Protein AF-0000000065853887 (afdb_homodimer)

Structure (mmCIF, N/CA/C/O backbone):
data_AF-0000000065853887-model_v1
#
loop_
_entity.id
_entity.type
_entity.pdbx_description
1 polymer '5-aminovalerate aminotransferase DavT'
#
loop_
_atom_site.group_PDB
_atom_site.id
_atom_site.type_symbol
_atom_site.label_atom_id
_atom_site.label_alt_id
_atom_site.label_comp_id
_atom_site.label_asym_id
_atom_site.label_entity_id
_atom_site.label_seq_id
_atom_site.pdbx_PDB_ins_code
_atom_site.Cartn_x
_atom_site.Cartn_y
_atom_site.Cartn_z
_atom_site.occupancy
_atom_site.B_iso_or_equiv
_atom_site.auth_seq_id
_atom_site.auth_comp_id
_atom_site.auth_asym_id
_atom_site.auth_atom_id
_atom_site.pdbx_PDB_model_num
ATOM 1 N N . MET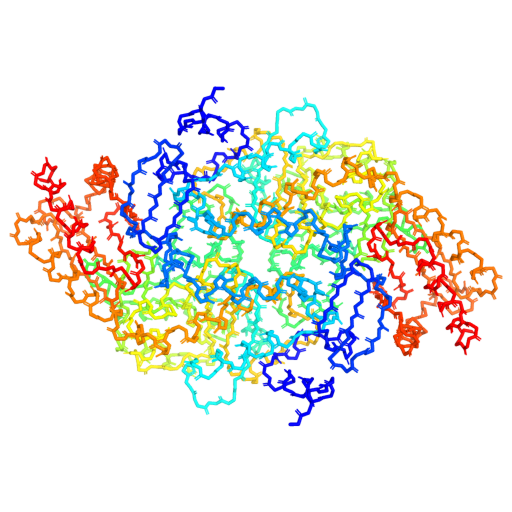 A 1 1 ? -24.625 13.953 -22.516 1 49.31 1 MET A N 1
ATOM 2 C CA . MET A 1 1 ? -24.922 14.984 -21.516 1 49.31 1 MET A CA 1
ATOM 3 C C . MET A 1 1 ? -23.656 15.352 -20.734 1 49.31 1 MET A C 1
ATOM 5 O O . MET A 1 1 ? -22.781 14.516 -20.547 1 49.31 1 MET A O 1
ATOM 9 N N . SER A 1 2 ? -23.297 16.656 -20.531 1 75.38 2 SER A N 1
ATOM 10 C CA . SER A 1 2 ? -22.047 17.141 -19.953 1 75.38 2 SER A CA 1
ATOM 11 C C . SER A 1 2 ? -21.844 16.609 -18.547 1 75.38 2 SER A C 1
ATOM 13 O O . SER A 1 2 ? -22.812 16.5 -17.766 1 75.38 2 SER A O 1
ATOM 15 N N . LYS A 1 3 ? -20.734 16.141 -18.219 1 90.19 3 LYS A N 1
ATOM 16 C CA . LYS A 1 3 ? -20.422 15.625 -16.891 1 90.19 3 LYS A CA 1
ATOM 17 C C . LYS A 1 3 ? -20.453 16.75 -15.852 1 90.19 3 LYS A C 1
ATOM 19 O O . LYS A 1 3 ? -19.938 17.844 -16.094 1 90.19 3 LYS A O 1
ATOM 24 N N . THR A 1 4 ? -21.219 16.609 -14.812 1 97.5 4 THR A N 1
ATOM 25 C CA . THR A 1 4 ? -21.281 17.547 -13.703 1 97.5 4 THR A CA 1
ATOM 26 C C . THR A 1 4 ? -20.781 16.906 -12.414 1 97.5 4 THR A C 1
ATOM 28 O O . THR A 1 4 ? -20.688 15.68 -12.328 1 97.5 4 THR A O 1
ATOM 31 N N . ASN A 1 5 ? -20.391 17.781 -11.453 1 98.38 5 ASN A N 1
ATOM 32 C CA . ASN A 1 5 ? -20.047 17.266 -10.133 1 98.38 5 ASN A CA 1
ATOM 33 C C . ASN A 1 5 ? -21.172 16.391 -9.57 1 98.38 5 ASN A C 1
ATOM 35 O O . ASN A 1 5 ? -20.922 15.281 -9.109 1 98.38 5 ASN A O 1
ATOM 39 N N . GLU A 1 6 ? -22.391 16.906 -9.68 1 98 6 GLU A N 1
ATOM 40 C CA . GLU A 1 6 ? -23.547 16.219 -9.109 1 98 6 GLU A CA 1
ATOM 41 C C . GLU A 1 6 ? -23.719 14.836 -9.742 1 98 6 GLU A C 1
ATOM 43 O O . GLU A 1 6 ? -23.906 13.844 -9.031 1 98 6 GLU A O 1
ATOM 48 N N . SER A 1 7 ? -23.734 14.75 -11.07 1 98.25 7 SER A N 1
ATOM 49 C CA . SER A 1 7 ? -23.938 13.484 -11.766 1 98.25 7 SER A CA 1
ATOM 50 C C . SER A 1 7 ? -22.844 12.484 -11.43 1 98.25 7 SER A C 1
ATOM 52 O O . SER A 1 7 ? -23.109 11.297 -11.242 1 98.25 7 SER A O 1
ATOM 54 N N . LEU A 1 8 ? -21.594 12.914 -11.344 1 98.69 8 LEU A N 1
ATOM 55 C CA . LEU A 1 8 ? -20.484 12.023 -11.047 1 98.69 8 LEU A CA 1
ATOM 56 C C . LEU A 1 8 ? -20.516 11.578 -9.594 1 98.69 8 LEU A C 1
ATOM 58 O O . LEU A 1 8 ? -20.156 10.438 -9.281 1 98.69 8 LEU A O 1
ATOM 62 N N . LEU A 1 9 ? -20.906 12.438 -8.719 1 98.56 9 LEU A N 1
ATOM 63 C CA . LEU A 1 9 ? -21 12.078 -7.309 1 98.56 9 LEU A CA 1
ATOM 64 C C . LEU A 1 9 ? -22.125 11.086 -7.074 1 98.56 9 LEU A C 1
ATOM 66 O O . LEU A 1 9 ? -22.047 10.234 -6.184 1 98.56 9 LEU A O 1
ATOM 70 N N . LYS A 1 10 ? -23.203 11.188 -7.848 1 98.38 10 LYS A N 1
ATOM 71 C CA . LYS A 1 10 ? -24.25 10.172 -7.801 1 98.38 10 LYS A CA 1
ATOM 72 C C . LYS A 1 10 ? -23.719 8.812 -8.227 1 98.38 10 LYS A C 1
ATOM 74 O O . LYS A 1 10 ? -24.016 7.793 -7.609 1 98.38 10 LYS A O 1
ATOM 79 N N . ARG A 1 11 ? -22.969 8.812 -9.328 1 98.56 11 ARG A N 1
ATOM 80 C CA . ARG A 1 11 ? -22.297 7.582 -9.75 1 98.56 11 ARG A CA 1
ATOM 81 C C . ARG A 1 11 ? -21.375 7.062 -8.656 1 98.56 11 ARG A C 1
ATOM 83 O O . ARG A 1 11 ? -21.328 5.859 -8.391 1 98.56 11 ARG A O 1
ATOM 90 N N . ARG A 1 12 ? -20.656 7.945 -8.031 1 98.69 12 ARG A N 1
ATOM 91 C CA . ARG A 1 12 ? -19.75 7.578 -6.953 1 98.69 12 ARG A CA 1
ATOM 92 C C . ARG A 1 12 ? -20.5 6.895 -5.816 1 98.69 12 ARG A C 1
ATOM 94 O O . ARG A 1 12 ? -20.047 5.867 -5.297 1 98.69 12 ARG A O 1
ATOM 101 N N . GLN A 1 13 ? -21.594 7.473 -5.391 1 98.25 13 GLN A N 1
ATOM 102 C CA . GLN A 1 13 ? -22.391 6.93 -4.297 1 98.25 13 GLN A CA 1
ATOM 103 C C . GLN A 1 13 ? -22.844 5.5 -4.594 1 98.25 13 GLN A C 1
ATOM 105 O O . GLN A 1 13 ? -22.906 4.668 -3.686 1 98.25 13 GLN A O 1
ATOM 110 N N . ALA A 1 14 ? -23.078 5.211 -5.832 1 98.31 14 ALA A N 1
ATOM 111 C CA . ALA A 1 14 ? -23.562 3.896 -6.246 1 98.31 14 ALA A CA 1
ATOM 112 C C . ALA A 1 14 ? -22.406 2.906 -6.375 1 98.31 14 ALA A C 1
ATOM 114 O O . ALA A 1 14 ? -22.578 1.707 -6.145 1 98.31 14 ALA A O 1
ATOM 115 N N . ALA A 1 15 ? -21.203 3.369 -6.672 1 98.75 15 ALA A N 1
ATOM 116 C CA . ALA A 1 15 ? -20.141 2.484 -7.109 1 98.75 15 ALA A CA 1
ATOM 117 C C . ALA A 1 15 ? -19.094 2.293 -6.004 1 98.75 15 ALA A C 1
ATOM 119 O O . ALA A 1 15 ? -18.375 1.29 -5.988 1 98.75 15 ALA A O 1
ATOM 120 N N . VAL A 1 16 ? -18.969 3.238 -5.098 1 98.88 16 VAL A N 1
ATOM 121 C CA . VAL A 1 16 ? -17.891 3.283 -4.109 1 98.88 16 VAL A CA 1
ATOM 122 C C . VAL A 1 16 ? -18.484 3.178 -2.705 1 98.88 16 VAL A C 1
ATOM 124 O O . VAL A 1 16 ? -19.5 3.811 -2.398 1 98.88 16 VAL A O 1
ATOM 127 N N . PRO A 1 17 ? -17.875 2.365 -1.814 1 98.81 17 PRO A N 1
ATOM 128 C CA . PRO A 1 17 ? -18.422 2.225 -0.458 1 98.81 17 PRO A CA 1
ATOM 129 C C . PRO A 1 17 ? -18.5 3.557 0.284 1 98.81 17 PRO A C 1
ATOM 131 O O . PRO A 1 17 ? -17.609 4.395 0.163 1 98.81 17 PRO A O 1
ATOM 134 N N . ARG A 1 18 ? -19.469 3.705 1.114 1 97.88 18 ARG A N 1
ATOM 135 C CA . ARG A 1 18 ? -19.703 4.934 1.865 1 97.88 18 ARG A CA 1
ATOM 136 C C . ARG A 1 18 ? -18.547 5.223 2.818 1 97.88 18 ARG A C 1
ATOM 138 O O . ARG A 1 18 ? -18.312 6.375 3.184 1 97.88 18 ARG A O 1
ATOM 145 N N . GLY A 1 19 ? -17.812 4.137 3.221 1 98.25 19 GLY A N 1
ATOM 146 C CA . GLY A 1 19 ? -16.688 4.301 4.125 1 98.25 19 GLY A CA 1
ATOM 147 C C . GLY A 1 19 ? -15.594 5.191 3.564 1 98.25 19 GLY A C 1
ATOM 148 O O . GLY A 1 19 ? -14.766 5.723 4.316 1 98.25 19 GLY A O 1
ATOM 149 N N . VAL A 1 20 ? -15.523 5.203 2.211 1 98.38 20 VAL A N 1
ATOM 150 C CA . VAL A 1 20 ? -14.633 6.16 1.558 1 98.38 20 VAL A CA 1
ATOM 151 C C . VAL A 1 20 ? -15.258 7.555 1.597 1 98.38 20 VAL A C 1
ATOM 153 O O . VAL A 1 20 ? -15.969 7.949 0.671 1 98.38 20 VAL A O 1
ATOM 156 N N . GLY A 1 21 ? -14.977 8.312 2.584 1 96.81 21 GLY A N 1
ATOM 157 C CA . GLY A 1 21 ? -15.555 9.641 2.73 1 96.81 21 GLY A CA 1
ATOM 158 C C . GLY A 1 21 ? -15.219 10.57 1.578 1 96.81 21 GLY A C 1
ATOM 159 O O . GLY A 1 21 ? -14.352 10.266 0.76 1 96.81 21 GLY A O 1
ATOM 160 N N . GLN A 1 22 ? -15.961 11.648 1.497 1 97.81 22 GLN A N 1
ATOM 161 C CA . GLN A 1 22 ? -15.711 12.711 0.527 1 97.81 22 GLN A CA 1
ATOM 162 C C . GLN A 1 22 ? -15.734 14.086 1.195 1 97.81 22 GLN A C 1
ATOM 164 O O . GLN A 1 22 ? -16.812 14.625 1.482 1 97.81 22 GLN A O 1
ATOM 169 N N . ILE A 1 23 ? -14.609 14.648 1.345 1 97.69 23 ILE A N 1
ATOM 170 C CA . ILE A 1 23 ? -14.5 15.883 2.109 1 97.69 23 ILE A CA 1
ATOM 171 C C . ILE A 1 23 ? -15.133 17.031 1.326 1 97.69 23 ILE A C 1
ATOM 173 O O . ILE A 1 23 ? -15.914 17.812 1.879 1 97.69 23 ILE A O 1
ATOM 177 N N . HIS A 1 24 ? -14.758 17.172 0.069 1 98.69 24 HIS A N 1
ATOM 178 C CA . HIS A 1 24 ? -15.367 18.172 -0.809 1 98.69 24 HIS A CA 1
ATOM 179 C C . HIS A 1 24 ? -16.156 17.5 -1.931 1 98.69 24 HIS A C 1
ATOM 181 O O . HIS A 1 24 ? -15.625 16.641 -2.643 1 98.69 24 HIS A O 1
ATOM 187 N N . PRO A 1 25 ? -17.438 17.812 -2.102 1 98.38 25 PRO A N 1
ATOM 188 C CA . PRO A 1 25 ? -18.219 17.25 -3.205 1 98.38 25 PRO A CA 1
ATOM 189 C C . PRO A 1 25 ? -17.844 17.844 -4.562 1 98.38 25 PRO A C 1
ATOM 191 O O . PRO A 1 25 ? -18.672 18.453 -5.238 1 98.38 25 PRO A O 1
ATOM 194 N N . VAL A 1 26 ? -16.594 17.703 -4.902 1 98.75 26 VAL A N 1
ATOM 195 C CA . VAL A 1 26 ? -15.961 18.219 -6.113 1 98.75 26 VAL A CA 1
ATOM 196 C C . VAL A 1 26 ? -15.25 17.094 -6.855 1 98.75 26 VAL A C 1
ATOM 198 O O . VAL A 1 26 ? -14.57 16.266 -6.238 1 98.75 26 VAL A O 1
ATOM 201 N N . VAL A 1 27 ? -15.531 16.969 -8.086 1 98.81 27 VAL A N 1
ATOM 202 C CA . VAL A 1 27 ? -14.82 16.016 -8.945 1 98.81 27 VAL A CA 1
ATOM 203 C C . VAL A 1 27 ? -13.805 16.766 -9.812 1 98.81 27 VAL A C 1
ATOM 205 O O . VAL A 1 27 ? -14.188 17.531 -10.695 1 98.81 27 VAL A O 1
ATOM 208 N N . ALA A 1 28 ? -12.539 16.547 -9.555 1 98.81 28 ALA A N 1
ATOM 209 C CA . ALA A 1 28 ? -11.453 17.25 -10.242 1 98.81 28 ALA A CA 1
ATOM 210 C C . ALA A 1 28 ? -11.297 16.75 -11.672 1 98.81 28 ALA A C 1
ATOM 212 O O . ALA A 1 28 ? -11.406 15.555 -11.938 1 98.81 28 ALA A O 1
ATOM 213 N N . GLU A 1 29 ? -11.023 17.688 -12.555 1 98.38 29 GLU A N 1
ATOM 214 C CA . GLU A 1 29 ? -10.773 17.375 -13.961 1 98.38 29 GLU A CA 1
ATOM 215 C C . GLU A 1 29 ? -9.289 17.531 -14.305 1 98.38 29 GLU A C 1
ATOM 217 O O . GLU A 1 29 ? -8.742 16.75 -15.078 1 98.38 29 GLU A O 1
ATOM 222 N N . ARG A 1 30 ? -8.727 18.547 -13.844 1 98.25 30 ARG A N 1
ATOM 223 C CA . ARG A 1 30 ? -7.312 18.812 -14.094 1 98.25 30 ARG A CA 1
ATOM 224 C C . ARG A 1 30 ? -6.719 19.672 -12.984 1 98.25 30 ARG A C 1
ATOM 226 O O . ARG A 1 30 ? -7.453 20.281 -12.203 1 98.25 30 ARG A O 1
ATOM 233 N N . ALA A 1 31 ? -5.418 19.672 -12.844 1 98.69 31 ALA A N 1
ATOM 234 C CA . ALA A 1 31 ? -4.727 20.453 -11.82 1 98.69 31 ALA A CA 1
ATOM 235 C C . ALA A 1 31 ? -3.35 20.891 -12.312 1 98.69 31 ALA A C 1
ATOM 237 O O . ALA A 1 31 ? -2.754 20.25 -13.172 1 98.69 31 ALA A O 1
ATOM 238 N N . GLU A 1 32 ? -2.871 21.969 -11.82 1 98.31 32 GLU A N 1
ATOM 239 C CA . GLU A 1 32 ? -1.564 22.547 -12.125 1 98.31 32 GLU A CA 1
ATOM 240 C C . GLU A 1 32 ? -1.022 23.344 -10.945 1 98.31 32 GLU A C 1
ATOM 242 O O . GLU A 1 32 ? -1.662 24.297 -10.484 1 98.31 32 GLU A O 1
ATOM 247 N N . ASN A 1 33 ? 0.149 22.906 -10.5 1 98.31 33 ASN A N 1
ATOM 248 C CA . ASN A 1 33 ? 0.792 23.531 -9.352 1 98.31 33 ASN A CA 1
ATOM 249 C C . ASN A 1 33 ? -0.167 23.656 -8.172 1 98.31 33 ASN A C 1
ATOM 251 O O . ASN A 1 33 ? -0.582 22.641 -7.594 1 98.31 33 ASN A O 1
ATOM 255 N N . SER A 1 34 ? -0.661 24.797 -7.809 1 98.75 34 SER A N 1
ATOM 256 C CA . SER A 1 34 ? -1.516 24.969 -6.641 1 98.75 34 SER A CA 1
ATOM 257 C C . SER A 1 34 ? -2.955 25.266 -7.043 1 98.75 34 SER A C 1
ATOM 259 O O . SER A 1 34 ? -3.723 25.828 -6.258 1 98.75 34 SER A O 1
ATOM 261 N N . THR A 1 35 ? -3.361 24.859 -8.273 1 98.88 35 THR A N 1
ATOM 262 C CA . THR A 1 35 ? -4.703 25.109 -8.797 1 98.88 35 THR A CA 1
ATOM 263 C C . THR A 1 35 ? -5.355 23.797 -9.242 1 98.88 35 THR A C 1
ATOM 265 O O . THR A 1 35 ? -4.699 22.953 -9.852 1 98.88 35 THR A O 1
ATOM 268 N N . VAL A 1 36 ? -6.645 23.625 -8.938 1 98.81 36 VAL A N 1
ATOM 269 C CA . VAL A 1 36 ? -7.449 22.484 -9.398 1 98.81 36 VAL A CA 1
ATOM 270 C C . VAL A 1 36 ? -8.695 23 -10.117 1 98.81 36 VAL A C 1
ATOM 272 O O . VAL A 1 36 ? -9.312 23.984 -9.688 1 98.81 36 VAL A O 1
ATOM 275 N N . TRP A 1 37 ? -9.039 22.422 -11.219 1 98.81 37 TRP A N 1
ATOM 276 C CA . TRP A 1 37 ? -10.297 22.672 -11.906 1 98.81 37 TRP A CA 1
ATOM 277 C C . TRP A 1 37 ? -11.211 21.453 -11.828 1 98.81 37 TRP A C 1
ATOM 279 O O . TRP A 1 37 ? -10.766 20.312 -12.039 1 98.81 37 TRP A O 1
ATOM 289 N N . ASP A 1 38 ? -12.477 21.672 -11.492 1 98.56 38 ASP A N 1
ATOM 290 C CA . ASP A 1 38 ? -13.422 20.562 -11.453 1 98.56 38 ASP A CA 1
ATOM 291 C C . ASP A 1 38 ? -14.023 20.297 -12.828 1 98.56 38 ASP A C 1
ATOM 293 O O . ASP A 1 38 ? -13.656 20.953 -13.805 1 98.56 38 ASP A O 1
ATOM 297 N N . VAL A 1 39 ? -14.891 19.359 -12.953 1 98.38 39 VAL A N 1
ATOM 298 C CA . VAL A 1 39 ? -15.445 18.875 -14.211 1 98.38 39 VAL A CA 1
ATOM 299 C C . VAL A 1 39 ? -16.375 19.938 -14.812 1 98.38 39 VAL A C 1
ATOM 301 O O . VAL A 1 39 ? -16.734 19.875 -15.984 1 98.38 39 VAL A O 1
ATOM 304 N N . GLU A 1 40 ? -16.734 20.922 -14.055 1 98.31 40 GLU A N 1
ATOM 305 C CA . GLU A 1 40 ? -17.594 22 -14.531 1 98.31 40 GLU A CA 1
ATOM 306 C C . GLU A 1 40 ? -16.781 23.234 -14.883 1 98.31 40 GLU A C 1
ATOM 308 O O . GLU A 1 40 ? -17.344 24.281 -15.258 1 98.31 40 GLU A O 1
ATOM 313 N N . GLY A 1 41 ? -15.477 23.203 -14.688 1 97.94 41 GLY A N 1
ATOM 314 C CA . GLY A 1 41 ? -14.586 24.281 -15.094 1 97.94 41 GLY A CA 1
ATOM 315 C C . GLY A 1 41 ? -14.312 25.281 -13.992 1 97.94 41 GLY A C 1
ATOM 316 O O . GLY A 1 41 ? -13.586 26.25 -14.195 1 97.94 41 GLY A O 1
ATOM 317 N N . ARG A 1 42 ? -14.828 25.031 -12.859 1 98.25 42 ARG A N 1
ATOM 318 C CA . ARG A 1 42 ? -14.578 25.938 -11.734 1 98.25 42 ARG A CA 1
ATOM 319 C C . ARG A 1 42 ? -13.156 25.75 -11.203 1 98.25 42 ARG A C 1
ATOM 321 O O . ARG A 1 42 ? -12.672 24.625 -11.086 1 98.25 42 ARG A O 1
ATOM 328 N N . GLU A 1 43 ? -12.57 26.906 -10.859 1 98.56 43 GLU A N 1
ATOM 329 C CA . GLU A 1 43 ? -11.188 26.922 -10.375 1 98.56 43 GLU A CA 1
ATOM 330 C C . GLU A 1 43 ? -11.133 27 -8.852 1 98.56 43 GLU A C 1
ATOM 332 O O . GLU A 1 43 ? -11.914 27.719 -8.234 1 98.56 43 GLU A O 1
ATOM 337 N N . TYR A 1 44 ? -10.219 26.219 -8.266 1 98.88 44 TYR A N 1
ATOM 338 C CA . TYR A 1 44 ? -9.969 26.234 -6.832 1 98.88 44 TYR A CA 1
ATOM 339 C C . TYR A 1 44 ? -8.484 26.438 -6.539 1 98.88 44 TYR A C 1
ATOM 341 O O . TYR A 1 44 ? -7.629 25.875 -7.215 1 98.88 44 TYR A O 1
ATOM 349 N N . ILE A 1 45 ? -8.172 27.344 -5.59 1 98.94 45 ILE A N 1
ATOM 350 C CA . ILE A 1 45 ? -6.844 27.375 -4.996 1 98.94 45 ILE A CA 1
ATOM 351 C C . ILE A 1 45 ? -6.688 26.203 -4.031 1 98.94 45 ILE A C 1
ATOM 353 O O . ILE A 1 45 ? -7.496 26.031 -3.117 1 98.94 45 ILE A O 1
ATOM 357 N N . ASP A 1 46 ? -5.688 25.422 -4.199 1 98.81 46 ASP A N 1
ATOM 358 C CA . ASP A 1 46 ? -5.516 24.172 -3.453 1 98.81 46 ASP A CA 1
ATOM 359 C C . ASP A 1 46 ? -4.629 24.391 -2.229 1 98.81 46 ASP A C 1
ATOM 361 O O . ASP A 1 46 ? -3.402 24.312 -2.324 1 98.81 46 ASP A O 1
ATOM 365 N N . PHE A 1 47 ? -5.238 24.5 -1.013 1 98.88 47 PHE A N 1
ATOM 366 C CA . PHE A 1 47 ? -4.504 24.594 0.244 1 98.88 47 PHE A CA 1
ATOM 367 C C . PHE A 1 47 ? -4.477 23.234 0.947 1 98.88 47 PHE A C 1
ATOM 369 O O . PHE A 1 47 ? -4.117 23.156 2.123 1 98.88 47 PHE A O 1
ATOM 376 N N . ALA A 1 48 ? -4.859 22.172 0.217 1 98.38 48 ALA A N 1
ATOM 377 C CA . ALA A 1 48 ? -4.902 20.828 0.792 1 98.38 48 ALA A CA 1
ATOM 378 C C . ALA A 1 48 ? -3.736 19.984 0.296 1 98.38 48 ALA A C 1
ATOM 380 O O . ALA A 1 48 ? -3.24 19.125 1.021 1 98.38 48 ALA A O 1
ATOM 381 N N . GLY A 1 49 ? -3.367 20.203 -1.051 1 97.69 49 GLY A N 1
ATOM 382 C CA . GLY A 1 49 ? -2.262 19.453 -1.637 1 97.69 49 GLY A CA 1
ATOM 383 C C . GLY A 1 49 ? -2.475 17.953 -1.616 1 97.69 49 GLY A C 1
ATOM 384 O O . GLY A 1 49 ? -1.532 17.203 -1.384 1 97.69 49 GLY A O 1
ATOM 385 N N . GLY A 1 50 ? -3.715 17.5 -1.74 1 97.62 50 GLY A N 1
ATOM 386 C CA . GLY A 1 50 ? -3.986 16.078 -1.644 1 97.62 50 GLY A CA 1
ATOM 387 C C . GLY A 1 50 ? -3.592 15.484 -0.304 1 97.62 50 GLY A C 1
ATOM 388 O O . GLY A 1 50 ? -3.037 14.391 -0.244 1 97.62 50 GLY A O 1
ATOM 389 N N . ILE A 1 51 ? -3.754 16.156 0.75 1 96.88 51 ILE A N 1
ATOM 390 C CA . ILE A 1 51 ? -3.359 15.844 2.117 1 96.88 51 ILE A CA 1
ATOM 391 C C . ILE A 1 51 ? -1.837 15.773 2.215 1 96.88 51 ILE A C 1
ATOM 393 O O . ILE A 1 51 ? -1.278 14.766 2.65 1 96.88 51 ILE A O 1
ATOM 397 N N . ALA A 1 52 ? -1.229 16.766 1.83 1 97.44 52 ALA A N 1
ATOM 398 C CA . ALA A 1 52 ? 0.182 17.047 2.084 1 97.44 52 ALA A CA 1
ATOM 399 C C . ALA A 1 52 ? 1.079 16.219 1.169 1 97.44 52 ALA A C 1
ATOM 401 O O . ALA A 1 52 ? 2.174 15.805 1.564 1 97.44 52 ALA A O 1
ATOM 402 N N . VAL A 1 53 ? 0.663 15.969 -0.079 1 98.31 53 VAL A N 1
ATOM 403 C CA . VAL A 1 53 ? 1.415 15.086 -0.966 1 98.31 53 VAL A CA 1
ATOM 404 C C . VAL A 1 53 ? 2.184 15.922 -1.99 1 98.31 53 VAL A C 1
ATOM 406 O O . VAL A 1 53 ? 3.154 15.445 -2.584 1 98.31 53 VAL A O 1
ATOM 409 N N . LEU A 1 54 ? 1.851 17.219 -2.191 1 98.44 54 LEU A N 1
ATOM 410 C CA . LEU A 1 54 ? 2.232 17.906 -3.416 1 98.44 54 LEU A CA 1
ATOM 411 C C . LEU A 1 54 ? 3.082 19.141 -3.105 1 98.44 54 LEU A C 1
ATOM 413 O O . LEU A 1 54 ? 2.807 20.234 -3.602 1 98.44 54 LEU A O 1
ATOM 417 N N . ASN A 1 55 ? 4.129 18.859 -2.361 1 98.62 55 ASN A N 1
ATOM 418 C CA . ASN A 1 55 ? 5.016 19.984 -2.066 1 98.62 55 ASN A CA 1
ATOM 419 C C . ASN A 1 55 ? 5.602 20.578 -3.34 1 98.62 55 ASN A C 1
ATOM 421 O O . ASN A 1 55 ? 5.891 21.781 -3.391 1 98.62 55 ASN A O 1
ATOM 425 N N . THR A 1 56 ? 5.734 19.828 -4.43 1 98.62 56 THR A N 1
ATOM 426 C CA . THR A 1 56 ? 6.262 20.344 -5.691 1 98.62 56 THR A CA 1
ATOM 427 C C . THR A 1 56 ? 5.129 20.797 -6.609 1 98.62 56 THR A C 1
ATOM 429 O O . THR A 1 56 ? 5.359 21.109 -7.773 1 98.62 56 THR A O 1
ATOM 432 N N . GLY A 1 57 ? 3.904 20.781 -6.113 1 98.5 57 GLY A N 1
ATOM 433 C CA . GLY A 1 57 ? 2.762 21.188 -6.918 1 98.5 57 GLY A CA 1
ATOM 434 C C . GLY A 1 57 ? 2.232 20.062 -7.801 1 98.5 57 GLY A C 1
ATOM 435 O O . GLY A 1 57 ? 2.908 19.062 -8.008 1 98.5 57 GLY A O 1
ATOM 436 N N . HIS A 1 58 ? 1.021 20.312 -8.266 1 98.56 58 HIS A N 1
ATOM 437 C CA . HIS A 1 58 ? 0.432 19.391 -9.234 1 98.56 58 HIS A CA 1
ATOM 438 C C . HIS A 1 58 ? 1.231 19.359 -10.531 1 98.56 58 HIS A C 1
ATOM 440 O O . HIS A 1 58 ? 1.44 20.406 -11.156 1 98.56 58 HIS A O 1
ATOM 446 N N . LEU A 1 59 ? 1.666 18.188 -10.883 1 98.12 59 LEU A N 1
ATOM 447 C CA . LEU A 1 59 ? 2.229 17.891 -12.195 1 98.12 59 LEU A CA 1
ATOM 448 C C . LEU A 1 59 ? 3.4 18.828 -12.5 1 98.12 59 LEU A C 1
ATOM 450 O O . LEU A 1 59 ? 3.441 19.453 -13.562 1 98.12 59 LEU A O 1
ATOM 454 N N . HIS A 1 60 ? 4.305 18.922 -11.562 1 98.62 60 HIS A N 1
ATOM 455 C CA . HIS A 1 60 ? 5.516 19.688 -11.852 1 98.62 60 HIS A CA 1
ATOM 456 C C . HIS A 1 60 ? 6.168 19.203 -13.148 1 98.62 60 HIS A C 1
ATOM 458 O O . HIS A 1 60 ? 6.383 18.016 -13.336 1 98.62 60 HIS A O 1
ATOM 464 N N . PRO A 1 61 ? 6.551 20.094 -14.062 1 98.5 61 PRO A N 1
ATOM 465 C CA . PRO A 1 61 ? 7.008 19.703 -15.398 1 98.5 61 PRO A CA 1
ATOM 466 C C . PRO A 1 61 ? 8.219 18.781 -15.359 1 98.5 61 PRO A C 1
ATOM 468 O O . PRO A 1 61 ? 8.312 17.828 -16.141 1 98.5 61 PRO A O 1
ATOM 471 N N . LYS A 1 62 ? 9.172 19.016 -14.492 1 98.62 62 LYS A N 1
ATOM 472 C CA . LYS A 1 62 ? 10.367 18.188 -14.398 1 98.62 62 LYS A CA 1
ATOM 473 C C . LYS A 1 62 ? 10.031 16.781 -13.914 1 98.62 62 LYS A C 1
ATOM 475 O O . LYS A 1 62 ? 10.656 15.805 -14.336 1 98.62 62 LYS A O 1
ATOM 480 N N . VAL A 1 63 ? 9.094 16.656 -12.984 1 98.69 63 VAL A N 1
ATOM 481 C CA . VAL A 1 63 ? 8.656 15.352 -12.492 1 98.69 63 VAL A CA 1
ATOM 482 C C . VAL A 1 63 ? 7.949 14.586 -13.602 1 98.69 63 VAL A C 1
ATOM 484 O O . VAL A 1 63 ? 8.227 13.406 -13.828 1 98.69 63 VAL A O 1
ATOM 487 N N . ILE A 1 64 ? 7.059 15.266 -14.344 1 98.56 64 ILE A N 1
ATOM 488 C CA . ILE A 1 64 ? 6.312 14.641 -15.43 1 98.56 64 ILE A CA 1
ATOM 489 C C . ILE A 1 64 ? 7.273 14.18 -16.531 1 98.56 64 ILE A C 1
ATOM 491 O O . ILE A 1 64 ? 7.117 13.094 -17.078 1 98.56 64 ILE A O 1
ATOM 495 N N . ALA A 1 65 ? 8.25 15.008 -16.812 1 98.69 65 ALA A N 1
ATOM 496 C CA . ALA A 1 65 ? 9.242 14.633 -17.812 1 98.69 65 ALA A CA 1
ATOM 497 C C . ALA A 1 65 ? 9.977 13.359 -17.422 1 98.69 65 ALA A C 1
ATOM 499 O O . ALA A 1 65 ? 10.219 12.492 -18.266 1 98.69 65 ALA A O 1
ATOM 500 N N . ALA A 1 66 ? 10.375 13.219 -16.156 1 98.75 66 ALA A N 1
ATOM 501 C CA . ALA A 1 66 ? 11.055 12.023 -15.664 1 98.75 66 ALA A CA 1
ATOM 502 C C . ALA A 1 66 ? 10.164 10.789 -15.773 1 98.75 66 ALA A C 1
ATOM 504 O O . ALA A 1 66 ? 10.641 9.711 -16.141 1 98.75 66 ALA A O 1
ATOM 505 N N . VAL A 1 67 ? 8.906 10.953 -15.414 1 98.62 67 VAL A N 1
ATOM 506 C CA . VAL A 1 67 ? 7.941 9.859 -15.5 1 98.62 67 VAL A CA 1
ATOM 507 C C . VAL A 1 67 ? 7.762 9.438 -16.953 1 98.62 67 VAL A C 1
ATOM 509 O O . VAL A 1 67 ? 7.75 8.242 -17.25 1 98.62 67 VAL A O 1
ATOM 512 N N . GLN A 1 68 ? 7.621 10.406 -17.859 1 98.31 68 GLN A N 1
ATOM 513 C CA . GLN A 1 68 ? 7.457 10.117 -19.281 1 98.31 68 GLN A CA 1
ATOM 514 C C . GLN A 1 68 ? 8.664 9.367 -19.828 1 98.31 68 GLN A C 1
ATOM 516 O O . GLN A 1 68 ? 8.516 8.43 -20.609 1 98.31 68 GLN A O 1
ATOM 521 N N . GLU A 1 69 ? 9.828 9.789 -19.438 1 98.44 69 GLU A N 1
ATOM 522 C CA . GLU A 1 69 ? 11.039 9.086 -19.844 1 98.44 69 GLU A CA 1
ATOM 523 C C . GLU A 1 69 ? 11.039 7.641 -19.359 1 98.44 69 GLU A C 1
ATOM 525 O O . GLU A 1 69 ? 11.352 6.723 -20.125 1 98.44 69 GLU A O 1
ATOM 530 N N . GLN A 1 70 ? 10.688 7.414 -18.141 1 98.56 70 GLN A N 1
ATOM 531 C CA . GLN A 1 70 ? 10.664 6.082 -17.547 1 98.56 70 GLN A CA 1
ATOM 532 C C . GLN A 1 70 ? 9.625 5.191 -18.219 1 98.56 70 GLN A C 1
ATOM 534 O O . GLN A 1 70 ? 9.828 3.982 -18.344 1 98.56 70 GLN A O 1
ATOM 539 N N . LEU A 1 71 ? 8.484 5.754 -18.672 1 97.94 71 LEU A N 1
ATOM 540 C CA . LEU A 1 71 ? 7.418 5.027 -19.359 1 97.94 71 LEU A CA 1
ATOM 541 C C . LEU A 1 71 ? 7.918 4.438 -20.672 1 97.94 71 LEU A C 1
ATOM 543 O O . LEU A 1 71 ? 7.301 3.523 -21.219 1 97.94 71 LEU A O 1
ATOM 547 N N . GLY A 1 72 ? 9.023 4.93 -21.141 1 97.06 72 GLY A N 1
ATOM 548 C CA . GLY A 1 72 ? 9.625 4.383 -22.344 1 97.06 72 GLY A CA 1
ATOM 549 C C . GLY A 1 72 ? 10.562 3.223 -22.078 1 97.06 72 GLY A C 1
ATOM 550 O O . GLY A 1 72 ? 11.055 2.588 -23 1 97.06 72 GLY A O 1
ATOM 551 N N . LYS A 1 73 ? 10.766 2.855 -20.812 1 97.88 73 LYS A N 1
ATOM 552 C CA . LYS A 1 73 ? 11.742 1.836 -20.438 1 97.88 73 LYS A CA 1
ATOM 553 C C . LYS A 1 73 ? 11.055 0.658 -19.75 1 97.88 73 LYS A C 1
ATOM 555 O O . LYS A 1 73 ? 11.023 -0.449 -20.297 1 97.88 73 LYS A O 1
ATOM 560 N N . LEU A 1 74 ? 10.484 0.904 -18.578 1 95.94 74 LEU A N 1
ATOM 561 C CA . LEU A 1 74 ? 9.875 -0.124 -17.734 1 95.94 74 LEU A CA 1
ATOM 562 C C . LEU A 1 74 ? 8.883 0.49 -16.75 1 95.94 74 LEU A C 1
ATOM 564 O O . LEU A 1 74 ? 9.125 1.567 -16.203 1 95.94 74 LEU A O 1
ATOM 568 N N . SER A 1 75 ? 7.793 -0.224 -16.562 1 97.38 75 SER A N 1
ATOM 569 C CA . SER A 1 75 ? 6.879 0.202 -15.508 1 97.38 75 SER A CA 1
ATOM 570 C C . SER A 1 75 ? 6.852 -0.802 -14.359 1 97.38 75 SER A C 1
ATOM 572 O O . SER A 1 75 ? 6.48 -0.458 -13.234 1 97.38 75 SER A O 1
ATOM 574 N N . HIS A 1 76 ? 7.223 -2.068 -14.617 1 98.56 76 HIS A N 1
ATOM 575 C CA . HIS A 1 76 ? 7.156 -3.076 -13.57 1 98.56 76 HIS A CA 1
ATOM 576 C C . HIS A 1 76 ? 7.977 -4.309 -13.93 1 98.56 76 HIS A C 1
ATOM 578 O O . HIS A 1 76 ? 7.82 -4.863 -15.023 1 98.56 76 HIS A O 1
ATOM 584 N N . THR A 1 77 ? 8.859 -4.758 -13.086 1 98.44 77 THR A N 1
ATOM 585 C CA . THR A 1 77 ? 9.516 -6.062 -13.164 1 98.44 77 THR A CA 1
ATOM 586 C C . THR A 1 77 ? 9.477 -6.762 -11.805 1 98.44 77 THR A C 1
ATOM 588 O O . THR A 1 77 ? 9.875 -7.922 -11.688 1 98.44 77 THR A O 1
ATOM 591 N N . CYS A 1 78 ? 8.867 -6.016 -10.781 1 98.31 78 CYS A N 1
ATOM 592 C CA . CYS A 1 78 ? 8.992 -6.418 -9.383 1 98.31 78 CYS A CA 1
ATOM 593 C C . CYS A 1 78 ? 10.453 -6.41 -8.945 1 98.31 78 CYS A C 1
ATOM 595 O O . CYS A 1 78 ? 11.195 -7.355 -9.219 1 98.31 78 CYS A O 1
ATOM 597 N N . PHE A 1 79 ? 10.875 -5.512 -8.211 1 98.69 79 PHE A N 1
ATOM 598 C CA . PHE A 1 79 ? 12.266 -5.223 -7.906 1 98.69 79 PHE A CA 1
ATOM 599 C C . PHE A 1 79 ? 12.984 -6.469 -7.402 1 98.69 79 PHE A C 1
ATOM 601 O O . PHE A 1 79 ? 14.156 -6.684 -7.711 1 98.69 79 PHE A O 1
ATOM 608 N N . GLN A 1 80 ? 12.289 -7.312 -6.656 1 97.88 80 GLN A N 1
ATOM 609 C CA . GLN A 1 80 ? 12.859 -8.516 -6.07 1 97.88 80 GLN A CA 1
ATOM 610 C C . GLN A 1 80 ? 13.148 -9.57 -7.137 1 97.88 80 GLN A C 1
ATOM 612 O O . GLN A 1 80 ? 13.977 -10.461 -6.93 1 97.88 80 GLN A O 1
ATOM 617 N N . VAL A 1 81 ? 12.445 -9.484 -8.312 1 98.5 81 VAL A N 1
ATOM 618 C CA . VAL A 1 81 ? 12.625 -10.453 -9.391 1 98.5 81 VAL A CA 1
ATOM 619 C C . VAL A 1 81 ? 13.766 -10 -10.305 1 98.5 81 VAL A C 1
ATOM 621 O O . VAL A 1 81 ? 14.789 -10.672 -10.414 1 98.5 81 VAL A O 1
ATOM 624 N N . LEU A 1 82 ? 13.586 -8.898 -10.938 1 98.81 82 LEU A N 1
ATOM 625 C CA . LEU A 1 82 ? 14.586 -8.172 -11.703 1 98.81 82 LEU A CA 1
ATOM 626 C C . LEU A 1 82 ? 14.734 -6.738 -11.195 1 98.81 82 LEU A C 1
ATOM 628 O O . LEU A 1 82 ? 13.789 -5.953 -11.266 1 98.81 82 LEU A O 1
ATOM 632 N N . ALA A 1 83 ? 15.914 -6.426 -10.711 1 98.69 83 ALA A N 1
ATOM 633 C CA . ALA A 1 83 ? 16.125 -5.098 -10.141 1 98.69 83 ALA A CA 1
ATOM 634 C C . ALA A 1 83 ? 16.109 -4.027 -11.234 1 98.69 83 ALA A C 1
ATOM 636 O O . ALA A 1 83 ? 16.078 -4.348 -12.422 1 98.69 83 ALA A O 1
ATOM 637 N N . TYR A 1 84 ? 16.016 -2.812 -10.883 1 98.81 84 TYR A N 1
ATOM 638 C CA . TYR A 1 84 ? 16.141 -1.667 -11.773 1 98.81 84 TYR A CA 1
ATOM 639 C C . TYR A 1 84 ? 16.828 -0.502 -11.062 1 98.81 84 TYR A C 1
ATOM 641 O O . TYR A 1 84 ? 16.641 -0.313 -9.859 1 98.81 84 TYR A O 1
ATOM 649 N N . GLU A 1 85 ? 17.547 0.254 -11.734 1 98.69 85 GLU A N 1
ATOM 650 C CA . GLU A 1 85 ? 18.484 1.232 -11.18 1 98.69 85 GLU A CA 1
ATOM 651 C C . GLU A 1 85 ? 17.75 2.34 -10.438 1 98.69 85 GLU A C 1
ATOM 653 O O . GLU A 1 85 ? 18.219 2.814 -9.398 1 98.69 85 GLU A O 1
ATOM 658 N N . PRO A 1 86 ? 16.578 2.836 -10.883 1 98.81 86 PRO A N 1
ATOM 659 C CA . PRO A 1 86 ? 15.906 3.936 -10.18 1 98.81 86 PRO A CA 1
ATOM 660 C C . PRO A 1 86 ? 15.617 3.605 -8.719 1 98.81 86 PRO A C 1
ATOM 662 O O . PRO A 1 86 ? 15.688 4.488 -7.855 1 98.81 86 PRO A O 1
ATOM 665 N N . TYR A 1 87 ? 15.336 2.34 -8.398 1 98.94 87 TYR A N 1
ATOM 666 C CA . TYR A 1 87 ? 15.148 1.935 -7.012 1 98.94 87 TYR A CA 1
ATOM 667 C C . TYR A 1 87 ? 16.422 2.115 -6.211 1 98.94 87 TYR A C 1
ATOM 669 O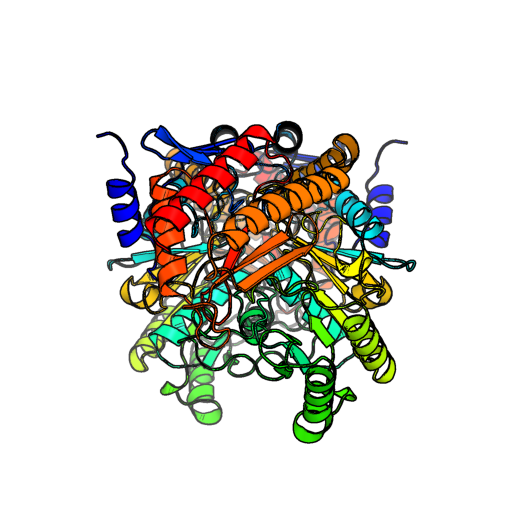 O . TYR A 1 87 ? 16.406 2.66 -5.105 1 98.94 87 TYR A O 1
ATOM 677 N N . ILE A 1 88 ? 17.469 1.678 -6.742 1 98.88 88 ILE A N 1
ATOM 678 C CA . ILE A 1 88 ? 18.781 1.712 -6.09 1 98.88 88 ILE A CA 1
ATOM 679 C C . ILE A 1 88 ? 19.203 3.16 -5.852 1 98.88 88 ILE A C 1
ATOM 681 O O . ILE A 1 88 ? 19.578 3.529 -4.738 1 98.88 88 ILE A O 1
ATOM 685 N N . GLU A 1 89 ? 19.047 3.949 -6.906 1 98.88 89 GLU A N 1
ATOM 686 C CA . GLU A 1 89 ? 19.438 5.352 -6.82 1 98.88 89 GLU A CA 1
ATOM 687 C C . GLU A 1 89 ? 18.594 6.102 -5.793 1 98.88 89 GLU A C 1
ATOM 689 O O . GLU A 1 89 ? 19.125 6.895 -5.012 1 98.88 89 GLU A O 1
ATOM 694 N N . LEU A 1 90 ? 17.312 5.867 -5.793 1 98.94 90 LEU A N 1
ATOM 695 C CA . LEU A 1 90 ? 16.453 6.539 -4.832 1 98.94 90 LEU A CA 1
ATOM 696 C C . LEU A 1 90 ? 16.797 6.133 -3.404 1 98.94 90 LEU A C 1
ATOM 698 O O . LEU A 1 90 ? 16.797 6.965 -2.496 1 98.94 90 LEU A O 1
ATOM 702 N N . ALA A 1 91 ? 17.031 4.832 -3.193 1 98.94 91 ALA A N 1
ATOM 703 C CA . ALA A 1 91 ? 17.438 4.359 -1.872 1 98.94 91 ALA A CA 1
ATOM 704 C C . ALA A 1 91 ? 18.688 5.094 -1.387 1 98.94 91 ALA A C 1
ATOM 706 O O . ALA A 1 91 ? 18.75 5.508 -0.227 1 98.94 91 ALA A O 1
ATOM 707 N N . GLU A 1 92 ? 19.672 5.27 -2.256 1 98.81 92 GLU A N 1
ATOM 708 C CA . GLU A 1 92 ? 20.906 5.992 -1.931 1 98.81 92 GLU A CA 1
ATOM 709 C C . GLU A 1 92 ? 20.609 7.445 -1.572 1 98.81 92 GLU A C 1
ATOM 711 O O . GLU A 1 92 ? 21.125 7.965 -0.582 1 98.81 92 GLU A O 1
ATOM 716 N N . GLU A 1 93 ? 19.812 8.086 -2.352 1 98.81 93 GLU A N 1
ATOM 717 C CA . GLU A 1 93 ? 19.531 9.508 -2.18 1 98.81 93 GLU A CA 1
ATOM 718 C C . GLU A 1 93 ? 18.766 9.773 -0.886 1 98.81 93 GLU A C 1
ATOM 720 O O . GLU A 1 93 ? 19.031 10.758 -0.196 1 98.81 93 GLU A O 1
ATOM 725 N N . ILE A 1 94 ? 17.812 8.93 -0.549 1 98.81 94 ILE A N 1
ATOM 726 C CA . ILE A 1 94 ? 17.062 9.086 0.69 1 98.81 94 ILE A CA 1
ATOM 727 C C . ILE A 1 94 ? 17.984 8.875 1.887 1 98.81 94 ILE A C 1
ATOM 729 O O . ILE A 1 94 ? 17.922 9.625 2.865 1 98.81 94 ILE A O 1
ATOM 733 N N . ALA A 1 95 ? 18.797 7.855 1.806 1 98.5 95 ALA A N 1
ATOM 734 C CA . ALA A 1 95 ? 19.719 7.555 2.895 1 98.5 95 ALA A CA 1
ATOM 735 C C . ALA A 1 95 ? 20.609 8.758 3.213 1 98.5 95 ALA A C 1
ATOM 737 O O . ALA A 1 95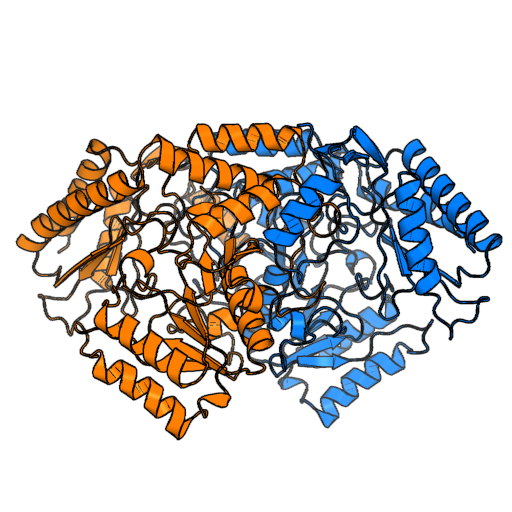 ? 20.938 9 4.375 1 98.5 95 ALA A O 1
ATOM 738 N N . LYS A 1 96 ? 21 9.492 2.207 1 97.62 96 LYS A N 1
ATOM 739 C CA . LYS A 1 96 ? 21.844 10.664 2.381 1 97.62 96 LYS A CA 1
ATOM 740 C C . LYS A 1 96 ? 21.125 11.75 3.17 1 97.62 96 LYS A C 1
ATOM 742 O O . LYS A 1 96 ? 21.75 12.57 3.844 1 97.62 96 LYS A O 1
ATOM 747 N N . ARG A 1 97 ? 19.859 11.758 3.148 1 97.5 97 ARG A N 1
ATOM 748 C CA . ARG A 1 97 ? 19.078 12.883 3.67 1 97.5 97 ARG A CA 1
ATOM 749 C C . ARG A 1 97 ? 18.531 12.57 5.062 1 97.5 97 ARG A C 1
ATOM 751 O O . ARG A 1 97 ? 18.25 13.484 5.836 1 97.5 97 ARG A O 1
ATOM 758 N N . VAL A 1 98 ? 18.344 11.289 5.316 1 97.19 98 VAL A N 1
ATOM 759 C CA . VAL A 1 98 ? 17.875 10.906 6.641 1 97.19 98 VAL A CA 1
ATOM 760 C C . VAL A 1 98 ? 18.922 11.258 7.688 1 97.19 98 VAL A C 1
ATOM 762 O O . VAL A 1 98 ? 20.125 11.023 7.484 1 97.19 98 VAL A O 1
ATOM 765 N N . PRO A 1 99 ? 18.516 11.797 8.844 1 95.75 99 PRO A N 1
ATOM 766 C CA . PRO A 1 99 ? 19.484 12.234 9.859 1 95.75 99 PRO A CA 1
ATOM 767 C C . PRO A 1 99 ? 20.344 11.086 10.391 1 95.75 99 PRO A C 1
ATOM 769 O O . PRO A 1 99 ? 19.875 9.953 10.484 1 95.75 99 PRO A O 1
ATOM 772 N N . GLY A 1 100 ? 21.562 11.461 10.836 1 95.38 100 GLY A N 1
ATOM 773 C CA . GLY A 1 100 ? 22.484 10.5 11.414 1 95.38 100 GLY A CA 1
ATOM 774 C C . GLY A 1 100 ? 23.703 10.25 10.539 1 95.38 100 GLY A C 1
ATOM 775 O O . GLY A 1 100 ? 23.609 10.289 9.312 1 95.38 100 GLY A O 1
ATOM 776 N N . ASP A 1 101 ? 24.828 9.938 11.148 1 93.44 101 ASP A N 1
ATOM 777 C CA . ASP A 1 101 ? 26.094 9.742 10.453 1 93.44 101 ASP A CA 1
ATOM 778 C C . ASP A 1 101 ? 26.5 8.266 10.445 1 93.44 101 ASP A C 1
ATOM 780 O O . ASP A 1 101 ? 27.688 7.945 10.375 1 93.44 101 ASP A O 1
ATOM 784 N N . PHE A 1 102 ? 25.688 7.438 10.469 1 95.12 102 PHE A N 1
ATOM 785 C CA . PHE A 1 102 ? 25.922 6 10.383 1 95.12 102 PHE A CA 1
ATOM 786 C C . PHE A 1 102 ? 25.531 5.465 9.008 1 95.12 102 PHE A C 1
ATOM 788 O O . PHE A 1 102 ? 24.828 6.133 8.258 1 95.12 102 PHE A O 1
ATOM 795 N N . PRO A 1 103 ? 26.188 4.285 8.656 1 97.62 103 PRO A N 1
ATOM 796 C CA . PRO A 1 103 ? 25.688 3.658 7.43 1 97.62 103 PRO A CA 1
ATOM 797 C C . PRO A 1 103 ? 24.188 3.412 7.465 1 97.62 103 PRO A C 1
ATOM 799 O O . PRO A 1 103 ? 23.641 2.992 8.492 1 97.62 103 PRO A O 1
ATOM 802 N N . LYS A 1 104 ? 23.547 3.74 6.371 1 98.62 104 LYS A N 1
ATOM 803 C CA . LYS A 1 104 ? 22.094 3.639 6.301 1 98.62 104 LYS A CA 1
ATOM 804 C C . LYS A 1 104 ? 21.656 2.82 5.086 1 98.62 104 LYS A C 1
ATOM 806 O O . LYS A 1 104 ? 22.391 2.738 4.094 1 98.62 104 LYS A O 1
ATOM 811 N N . LYS A 1 105 ? 20.547 2.193 5.145 1 98.88 105 LYS A N 1
ATOM 812 C CA . LYS A 1 105 ? 19.844 1.542 4.039 1 98.88 105 LYS A CA 1
ATOM 813 C C . LYS A 1 105 ? 18.391 1.979 3.973 1 98.88 105 LYS A C 1
ATOM 815 O O . LYS A 1 105 ? 17.844 2.508 4.945 1 98.88 105 LYS A O 1
ATOM 820 N N . THR A 1 106 ? 17.844 1.813 2.812 1 98.94 106 THR A N 1
ATOM 821 C CA . THR A 1 106 ? 16.484 2.293 2.578 1 98.94 106 THR A CA 1
ATOM 822 C C . THR A 1 106 ? 15.625 1.208 1.926 1 98.94 106 THR A C 1
ATOM 824 O O . THR A 1 106 ? 16.031 0.605 0.931 1 98.94 106 THR A O 1
ATOM 827 N N . LEU A 1 107 ? 14.5 0.896 2.531 1 98.94 107 LEU A N 1
ATOM 828 C CA . LEU A 1 107 ? 13.438 0.086 1.938 1 98.94 107 LEU A CA 1
ATOM 829 C C . LEU A 1 107 ? 12.383 0.967 1.279 1 98.94 107 LEU A C 1
ATOM 831 O O . LEU A 1 107 ? 11.914 1.935 1.883 1 98.94 107 LEU A O 1
ATOM 835 N N . LEU A 1 108 ? 12.031 0.655 0.038 1 98.88 108 LEU A N 1
ATOM 836 C CA . LEU A 1 108 ? 10.945 1.366 -0.623 1 98.88 108 LEU A CA 1
ATOM 837 C C . LEU A 1 108 ? 9.688 0.501 -0.685 1 98.88 108 LEU A C 1
ATOM 839 O O . LEU A 1 108 ? 9.773 -0.708 -0.907 1 98.88 108 LEU A O 1
ATOM 843 N N . VAL A 1 109 ? 8.547 1.131 -0.427 1 98.62 109 VAL A N 1
ATOM 844 C CA . VAL A 1 109 ? 7.223 0.523 -0.545 1 98.62 109 VAL A CA 1
ATOM 845 C C . VAL A 1 109 ? 6.25 1.517 -1.179 1 98.62 109 VAL A C 1
ATOM 847 O O . VAL A 1 109 ? 6.672 2.469 -1.84 1 98.62 109 VAL A O 1
ATOM 850 N N . THR A 1 110 ? 4.914 1.319 -1.064 1 98 110 THR A N 1
ATOM 851 C CA . THR A 1 110 ? 3.996 2.051 -1.931 1 98 110 THR A CA 1
ATOM 852 C C . THR A 1 110 ? 3.207 3.084 -1.132 1 98 110 THR A C 1
ATOM 854 O O . THR A 1 110 ? 2.809 4.121 -1.67 1 98 110 THR A O 1
ATOM 857 N N . SER A 1 111 ? 2.947 2.836 0.139 1 98.12 111 SER A N 1
ATOM 858 C CA . SER A 1 111 ? 2.107 3.74 0.92 1 98.12 111 SER A CA 1
ATOM 859 C C . SER A 1 111 ? 2.713 4.008 2.295 1 98.12 111 SER A C 1
ATOM 861 O O . SER A 1 111 ? 3.568 3.252 2.76 1 98.12 111 SER A O 1
ATOM 863 N N . GLY A 1 112 ? 2.293 5.098 2.914 1 98.44 112 GLY A N 1
ATOM 864 C CA . GLY A 1 112 ? 2.736 5.395 4.266 1 98.44 112 GLY A CA 1
ATOM 865 C C . GLY A 1 112 ? 2.41 4.289 5.254 1 98.44 112 GLY A C 1
ATOM 866 O O . GLY A 1 112 ? 3.213 3.984 6.141 1 98.44 112 GLY A O 1
ATOM 867 N N . SER A 1 113 ? 1.211 3.693 5.125 1 98.56 113 SER A N 1
ATOM 868 C CA . SER A 1 113 ? 0.837 2.57 5.977 1 98.56 113 SER A CA 1
ATOM 869 C C . SER A 1 113 ? 1.838 1.427 5.855 1 98.56 113 SER A C 1
ATOM 871 O O . SER A 1 113 ? 2.248 0.844 6.863 1 98.56 113 SER A O 1
ATOM 873 N N . GLU A 1 114 ? 2.215 1.123 4.637 1 98.5 114 GLU A N 1
ATOM 874 C CA . GLU A 1 114 ? 3.188 0.053 4.434 1 98.5 114 GLU A CA 1
ATOM 875 C C . GLU A 1 114 ? 4.551 0.429 5.004 1 98.5 114 GLU A C 1
ATOM 877 O O . GLU A 1 114 ? 5.277 -0.431 5.504 1 98.5 114 GLU A O 1
ATOM 882 N N . ALA A 1 115 ? 4.93 1.685 4.871 1 98.81 115 ALA A N 1
ATOM 883 C CA . ALA A 1 115 ? 6.184 2.129 5.469 1 98.81 115 ALA A CA 1
ATOM 884 C C . ALA A 1 115 ? 6.172 1.922 6.984 1 98.81 115 ALA A C 1
ATOM 886 O O . ALA A 1 115 ? 7.129 1.384 7.551 1 98.81 115 ALA A O 1
ATOM 887 N N . VAL A 1 116 ? 5.082 2.303 7.637 1 98.88 116 VAL A N 1
ATOM 888 C CA . VAL A 1 116 ? 4.961 2.176 9.086 1 98.88 116 VAL A CA 1
ATOM 889 C C . VAL A 1 116 ? 4.926 0.7 9.477 1 98.88 116 VAL A C 1
ATOM 891 O O . VAL A 1 116 ? 5.582 0.288 10.438 1 98.88 116 VAL A O 1
ATOM 894 N N . GLU A 1 117 ? 4.121 -0.104 8.727 1 98.5 117 GLU A N 1
ATOM 895 C CA . GLU A 1 117 ? 4.094 -1.549 8.938 1 98.5 117 GLU A CA 1
ATOM 896 C C . GLU A 1 117 ? 5.5 -2.137 8.906 1 98.5 117 GLU A C 1
ATOM 898 O O . GLU A 1 117 ? 5.859 -2.945 9.766 1 98.5 117 GLU A O 1
ATOM 903 N N . ASN A 1 118 ? 6.289 -1.742 7.941 1 98.69 118 ASN A N 1
ATOM 904 C CA . ASN A 1 118 ? 7.621 -2.311 7.789 1 98.69 118 ASN A CA 1
ATOM 905 C C . ASN A 1 118 ? 8.578 -1.778 8.852 1 98.69 118 ASN A C 1
ATOM 907 O O . ASN A 1 118 ? 9.477 -2.496 9.297 1 98.69 118 ASN A O 1
ATOM 911 N N . ALA A 1 119 ? 8.414 -0.51 9.242 1 98.81 119 ALA A N 1
ATOM 912 C CA . ALA A 1 119 ? 9.227 0.004 10.336 1 98.81 119 ALA A CA 1
ATOM 913 C C . ALA A 1 119 ? 9.031 -0.826 11.602 1 98.81 119 ALA A C 1
ATOM 915 O O . ALA A 1 119 ? 9.992 -1.149 12.297 1 98.81 119 ALA A O 1
ATOM 916 N N . VAL A 1 120 ? 7.797 -1.155 11.914 1 98.5 120 VAL A N 1
ATOM 917 C CA . VAL A 1 120 ? 7.48 -1.958 13.094 1 98.5 120 VAL A CA 1
ATOM 918 C C . VAL A 1 120 ? 8.07 -3.359 12.938 1 98.5 120 VAL A C 1
ATOM 920 O O . VAL A 1 120 ? 8.68 -3.893 13.867 1 98.5 120 VAL A O 1
ATOM 923 N N . LYS A 1 121 ? 7.918 -3.98 11.773 1 98.19 121 LYS A N 1
ATOM 924 C CA . LYS A 1 121 ? 8.477 -5.305 11.516 1 98.19 121 LYS A CA 1
ATOM 925 C C . LYS A 1 121 ? 9.992 -5.309 11.719 1 98.19 121 LYS A C 1
ATOM 927 O O . LYS A 1 121 ? 10.531 -6.219 12.344 1 98.19 121 LYS A O 1
ATOM 932 N N . ILE A 1 122 ? 10.656 -4.336 11.141 1 98.69 122 ILE A N 1
ATOM 933 C CA . ILE A 1 122 ? 12.109 -4.23 11.227 1 98.69 122 ILE A CA 1
ATOM 934 C C . ILE A 1 122 ? 12.531 -4.055 12.688 1 98.69 122 ILE A C 1
ATOM 936 O O . ILE A 1 122 ? 13.484 -4.688 13.148 1 98.69 122 ILE A O 1
ATOM 940 N N . ALA A 1 123 ? 11.781 -3.209 13.414 1 98.75 123 ALA A N 1
ATOM 941 C CA . ALA A 1 123 ? 12.094 -2.99 14.828 1 98.75 123 ALA A CA 1
ATOM 942 C C . ALA A 1 123 ? 11.953 -4.285 15.625 1 98.75 123 ALA A C 1
ATOM 944 O O . ALA A 1 123 ? 12.805 -4.605 16.453 1 98.75 123 ALA A O 1
ATOM 945 N N . ARG A 1 124 ? 10.875 -4.992 15.406 1 98.12 124 ARG A N 1
ATOM 946 C CA . ARG A 1 124 ? 10.656 -6.254 16.094 1 98.12 124 ARG A CA 1
ATOM 947 C C . ARG A 1 124 ? 11.773 -7.246 15.797 1 98.12 124 ARG A C 1
ATOM 949 O O . ARG A 1 124 ? 12.289 -7.906 16.703 1 98.12 124 ARG A O 1
ATOM 956 N N . ALA A 1 125 ? 12.148 -7.352 14.555 1 98.06 125 ALA A N 1
ATOM 957 C CA . ALA A 1 125 ? 13.203 -8.281 14.148 1 98.06 125 ALA A CA 1
ATOM 958 C C . ALA A 1 125 ? 14.539 -7.895 14.766 1 98.06 125 ALA A C 1
ATOM 960 O O . ALA A 1 125 ? 15.305 -8.758 15.211 1 98.06 125 ALA A O 1
ATOM 961 N N . ALA A 1 126 ? 14.828 -6.656 14.773 1 98.56 126 ALA A N 1
ATOM 962 C CA . ALA A 1 126 ? 16.125 -6.164 15.242 1 98.56 126 ALA A CA 1
ATOM 963 C C . ALA A 1 126 ? 16.25 -6.324 16.75 1 98.56 126 ALA A C 1
ATOM 965 O O . ALA A 1 126 ? 17.344 -6.582 17.266 1 98.56 126 ALA A O 1
ATOM 966 N N . THR A 1 127 ? 15.148 -6.188 17.5 1 98.12 127 THR A N 1
ATOM 967 C CA . THR A 1 127 ? 15.211 -6.168 18.953 1 98.12 127 THR A CA 1
ATOM 968 C C . THR A 1 127 ? 14.82 -7.523 19.531 1 98.12 127 THR A C 1
ATOM 970 O O . THR A 1 127 ? 15.148 -7.832 20.688 1 98.12 127 THR A O 1
ATOM 973 N N . GLY A 1 128 ? 14.055 -8.289 18.719 1 97.38 128 GLY A N 1
ATOM 974 C CA . GLY A 1 128 ? 13.477 -9.516 19.25 1 97.38 128 GLY A CA 1
ATOM 975 C C . GLY A 1 128 ? 12.305 -9.266 20.172 1 97.38 128 GLY A C 1
ATOM 976 O O . GLY A 1 128 ? 11.938 -10.141 20.969 1 97.38 128 GLY A O 1
ATOM 977 N N . ARG A 1 129 ? 11.781 -8.023 20.266 1 97.5 129 ARG A N 1
ATOM 978 C CA . ARG A 1 129 ? 10.68 -7.594 21.125 1 97.5 129 ARG A CA 1
ATOM 979 C C . ARG A 1 129 ? 9.422 -7.332 20.297 1 97.5 129 ARG A C 1
ATOM 981 O O . ARG A 1 129 ? 9.477 -7.254 19.078 1 97.5 129 ARG A O 1
ATOM 988 N N . ALA A 1 130 ? 8.258 -7.223 20.922 1 95.94 130 ALA A N 1
ATOM 989 C CA . ALA A 1 130 ? 7.023 -7.176 20.141 1 95.94 130 ALA A CA 1
ATOM 990 C C . ALA A 1 130 ? 6.277 -5.867 20.375 1 95.94 130 ALA A C 1
ATOM 992 O O . ALA A 1 130 ? 5.57 -5.379 19.5 1 95.94 130 ALA A O 1
ATOM 993 N N . GLY A 1 131 ? 6.344 -5.336 21.594 1 97.56 131 GLY A N 1
ATOM 994 C CA . GLY A 1 131 ? 5.512 -4.211 21.984 1 97.56 131 GLY A CA 1
ATOM 995 C C . GLY A 1 131 ? 5.875 -2.924 21.281 1 97.56 131 GLY A C 1
ATOM 996 O O . GLY A 1 131 ? 7.039 -2.701 20.938 1 97.56 131 GLY A O 1
ATOM 997 N N . VAL A 1 132 ? 4.926 -2.09 21.047 1 98.62 132 VAL A N 1
ATOM 998 C CA . VAL A 1 132 ? 5.137 -0.772 20.453 1 98.62 132 VAL A CA 1
ATOM 999 C C . VAL A 1 132 ? 4.352 0.277 21.234 1 98.62 132 VAL A C 1
ATOM 1001 O O . VAL A 1 132 ? 3.209 0.038 21.625 1 98.62 132 VAL A O 1
ATOM 1004 N N . ILE A 1 133 ? 4.941 1.378 21.531 1 98.88 133 ILE A N 1
ATOM 1005 C CA . ILE A 1 133 ? 4.27 2.506 22.172 1 98.88 133 ILE A CA 1
ATOM 1006 C C . ILE A 1 133 ? 4.016 3.604 21.141 1 98.88 133 ILE A C 1
ATOM 1008 O O . ILE A 1 133 ? 4.922 3.984 20.391 1 98.88 133 ILE A O 1
ATOM 1012 N N . ALA A 1 134 ? 2.816 4.027 20.984 1 98.75 134 ALA A N 1
ATOM 1013 C CA . ALA A 1 134 ? 2.396 5.18 20.188 1 98.75 134 ALA A CA 1
ATOM 1014 C C . ALA A 1 134 ? 1.726 6.234 21.062 1 98.75 134 ALA A C 1
ATOM 1016 O O . ALA A 1 134 ? 1.714 6.113 22.297 1 98.75 134 ALA A O 1
ATOM 1017 N N . PHE A 1 135 ? 1.219 7.305 20.484 1 98.88 135 PHE A N 1
ATOM 1018 C CA . PHE A 1 135 ? 0.78 8.438 21.281 1 98.88 135 PHE A CA 1
ATOM 1019 C C . PHE A 1 135 ? -0.674 8.789 20.984 1 98.88 135 PHE A C 1
ATOM 1021 O O . PHE A 1 135 ? -1.172 8.508 19.891 1 98.88 135 PHE A O 1
ATOM 1028 N N . THR A 1 136 ? -1.378 9.414 21.953 1 97.94 136 THR A N 1
ATOM 1029 C CA . THR A 1 136 ? -2.711 9.961 21.734 1 97.94 136 THR A CA 1
ATOM 1030 C C . THR A 1 136 ? -2.688 11.008 20.609 1 97.94 136 THR A C 1
ATOM 1032 O O . THR A 1 136 ? -1.715 11.75 20.469 1 97.94 136 THR A O 1
ATOM 1035 N N . GLY A 1 137 ? -3.736 11 19.766 1 97.12 137 GLY A N 1
ATOM 1036 C CA . GLY A 1 137 ? -3.863 12 18.719 1 97.12 137 GLY A CA 1
ATOM 1037 C C . GLY A 1 137 ? -3.029 11.68 17.484 1 97.12 137 GLY A C 1
ATOM 1038 O O . GLY A 1 137 ? -3.117 12.375 16.469 1 97.12 137 GLY A O 1
ATOM 1039 N N . ALA A 1 138 ? -2.275 10.57 17.578 1 98 138 ALA A N 1
ATOM 1040 C CA . ALA A 1 138 ? -1.396 10.219 16.469 1 98 138 ALA A CA 1
ATOM 1041 C C . ALA A 1 138 ? -2.193 9.617 15.305 1 98 138 ALA A C 1
ATOM 1043 O O . ALA A 1 138 ? -3.303 9.117 15.5 1 98 138 ALA A O 1
ATOM 1044 N N . TYR A 1 139 ? -1.698 9.688 14.125 1 98 139 TYR A N 1
ATOM 1045 C CA . TYR A 1 139 ? -2.168 9 12.93 1 98 139 TYR A CA 1
ATOM 1046 C C . TYR A 1 139 ? -1.021 8.273 12.227 1 98 139 TYR A C 1
ATOM 1048 O O . TYR A 1 139 ? -0.029 8.898 11.844 1 98 139 TYR A O 1
ATOM 1056 N N . HIS A 1 140 ? -1.213 6.941 11.977 1 98.62 140 HIS A N 1
ATOM 1057 C CA . HIS A 1 140 ? -0.103 6.18 11.414 1 98.62 140 HIS A CA 1
ATOM 1058 C C . HIS A 1 140 ? -0.555 5.344 10.219 1 98.62 140 HIS A C 1
ATOM 1060 O O . HIS A 1 140 ? 0.221 4.551 9.68 1 98.62 140 HIS A O 1
ATOM 1066 N N . GLY A 1 141 ? -1.768 5.473 9.836 1 96.94 141 GLY A N 1
ATOM 1067 C CA . GLY A 1 141 ? -2.199 4.758 8.648 1 96.94 141 GLY A CA 1
ATOM 1068 C C . GLY A 1 141 ? -3.504 4.008 8.844 1 96.94 141 GLY A C 1
ATOM 1069 O O . GLY A 1 141 ? -4.238 4.266 9.805 1 96.94 141 GLY A O 1
ATOM 1070 N N . ARG A 1 142 ? -3.82 3.041 7.867 1 95.75 142 ARG A N 1
ATOM 1071 C CA . ARG A 1 142 ? -5.176 2.498 7.855 1 95.75 142 ARG A CA 1
ATOM 1072 C C . ARG A 1 142 ? -5.152 0.976 7.777 1 95.75 142 ARG A C 1
ATOM 1074 O O . ARG A 1 142 ? -6.188 0.347 7.547 1 95.75 142 ARG A O 1
ATOM 1081 N N . THR A 1 143 ? -4.027 0.284 7.863 1 96.88 143 THR A N 1
ATOM 1082 C CA . THR A 1 143 ? -3.984 -1.159 8.07 1 96.88 143 THR A CA 1
ATOM 1083 C C . THR A 1 143 ? -4.254 -1.505 9.531 1 96.88 143 THR A C 1
ATOM 1085 O O . THR A 1 143 ? -4.25 -0.625 10.391 1 96.88 143 THR A O 1
ATOM 1088 N N . MET A 1 144 ? -4.434 -2.727 9.82 1 96.25 144 MET A N 1
ATOM 1089 C CA . MET A 1 144 ? -4.809 -3.115 11.18 1 96.25 144 MET A CA 1
ATOM 1090 C C . MET A 1 144 ? -3.75 -2.672 12.18 1 96.25 144 MET A C 1
ATOM 1092 O O . MET A 1 144 ? -4.078 -2.125 13.234 1 96.25 144 MET A O 1
ATOM 1096 N N . MET A 1 145 ? -2.492 -2.928 11.852 1 96.56 145 MET A N 1
ATOM 1097 C CA . MET A 1 145 ? -1.425 -2.506 12.75 1 96.56 145 MET A CA 1
ATOM 1098 C C . MET A 1 145 ? -1.382 -0.986 12.867 1 96.56 145 MET A C 1
ATOM 1100 O O . MET A 1 145 ? -1.3 -0.448 13.977 1 96.56 145 MET A O 1
ATOM 1104 N N . THR A 1 146 ? -1.47 -0.313 11.75 1 98.06 146 THR A N 1
ATOM 1105 C CA . THR A 1 146 ? -1.37 1.143 11.766 1 98.06 146 THR A CA 1
ATOM 1106 C C . THR A 1 146 ? -2.6 1.762 12.422 1 98.06 146 THR A C 1
ATOM 1108 O O . THR A 1 146 ? -2.5 2.795 13.086 1 98.06 146 THR A O 1
ATOM 1111 N N . LEU A 1 147 ? -3.764 1.158 12.281 1 97.38 147 LEU A N 1
ATOM 1112 C CA . LEU A 1 147 ? -4.953 1.621 12.984 1 97.38 147 LEU A CA 1
ATOM 1113 C C . LEU A 1 147 ? -4.773 1.487 14.492 1 97.38 147 LEU A C 1
ATOM 1115 O O . LEU A 1 147 ? -5.219 2.35 15.258 1 97.38 147 LEU A O 1
ATOM 1119 N N . GLY A 1 148 ? -4.148 0.357 14.883 1 96.94 148 GLY A N 1
ATOM 1120 C CA . GLY A 1 148 ? -3.83 0.193 16.281 1 96.94 148 GLY A CA 1
ATOM 1121 C C . GLY A 1 148 ? -2.93 1.287 16.828 1 96.94 148 GLY A C 1
ATOM 1122 O O . GLY A 1 148 ? -3.094 1.726 17.969 1 96.94 148 GLY A O 1
ATOM 1123 N N . LEU A 1 149 ? -1.988 1.731 16.016 1 98.31 149 LEU A N 1
ATOM 1124 C CA . LEU A 1 149 ? -1.035 2.764 16.406 1 98.31 149 LEU A CA 1
ATOM 1125 C C . LEU A 1 149 ? -1.692 4.141 16.406 1 98.31 149 LEU A C 1
ATOM 1127 O O . LEU A 1 149 ? -1.249 5.043 17.125 1 98.31 149 LEU A O 1
ATOM 1131 N N . THR A 1 150 ? -2.707 4.32 15.602 1 97.25 150 THR A N 1
ATOM 1132 C CA . THR A 1 150 ? -3.42 5.586 15.477 1 97.25 150 THR A CA 1
ATOM 1133 C C . THR A 1 150 ? -4.219 5.887 16.734 1 97.25 150 THR A C 1
ATOM 1135 O O . THR A 1 150 ? -4.98 5.043 17.219 1 97.25 150 THR A O 1
ATOM 1138 N N . GLY A 1 151 ? -3.979 7.07 17.375 1 95 151 GLY A N 1
ATOM 1139 C CA . GLY A 1 151 ? -4.578 7.441 18.641 1 95 151 GLY A CA 1
ATOM 1140 C C . GLY A 1 151 ? -5.875 8.219 18.484 1 95 151 GLY A C 1
ATOM 1141 O O . GLY A 1 151 ? -6.121 9.172 19.219 1 95 151 GLY A O 1
ATOM 1142 N N . LYS A 1 152 ? -6.609 7.949 17.484 1 93.31 152 LYS A N 1
ATOM 1143 C CA . LYS A 1 152 ? -7.934 8.484 17.188 1 93.31 152 LYS A CA 1
ATOM 1144 C C . LYS A 1 152 ? -8.852 7.402 16.625 1 93.31 152 LYS A C 1
ATOM 1146 O O . LYS A 1 152 ? -8.664 6.93 15.508 1 93.31 152 LYS A O 1
ATOM 1151 N N . VAL A 1 153 ? -9.914 7.047 17.359 1 91.75 153 VAL A N 1
ATOM 1152 C CA . VAL A 1 153 ? -10.75 5.902 17.016 1 91.75 153 VAL A CA 1
ATOM 1153 C C . VAL A 1 153 ? -11.727 6.289 15.906 1 91.75 153 VAL A C 1
ATOM 1155 O O . VAL A 1 153 ? -11.789 5.621 14.867 1 91.75 153 VAL A O 1
ATOM 1158 N N . VAL A 1 154 ? -12.445 7.395 16.062 1 92.56 154 VAL A N 1
ATOM 1159 C CA . VAL A 1 154 ? -13.375 7.883 15.055 1 92.56 154 VAL A CA 1
ATOM 1160 C C . VAL A 1 154 ? -12.664 8.891 14.148 1 92.56 154 VAL A C 1
ATOM 1162 O O . VAL A 1 154 ? -12.047 9.836 14.625 1 92.56 154 VAL A O 1
ATOM 1165 N N . PRO A 1 155 ? -12.664 8.617 12.992 1 92.88 155 PRO A N 1
ATOM 1166 C CA . PRO A 1 155 ? -13.453 7.648 12.227 1 92.88 155 PRO A CA 1
ATOM 1167 C C . PRO A 1 155 ? -12.648 6.418 11.82 1 92.88 155 PRO A C 1
ATOM 1169 O O . PRO A 1 155 ? -13.148 5.555 11.094 1 92.88 155 PRO A O 1
ATOM 1172 N N . TYR A 1 156 ? -11.562 6.184 12.242 1 92.62 156 TYR A N 1
ATOM 1173 C CA . TYR A 1 156 ? -10.594 5.328 11.562 1 92.62 156 TYR A CA 1
ATOM 1174 C C . TYR A 1 156 ? -10.812 3.863 11.914 1 92.62 156 TYR A C 1
ATOM 1176 O O . TYR A 1 156 ? -11.141 3.051 11.047 1 92.62 156 TYR A O 1
ATOM 1184 N N . SER A 1 157 ? -10.789 3.541 13.18 1 92.25 157 SER A N 1
ATOM 1185 C CA . SER A 1 157 ? -10.883 2.131 13.539 1 92.25 157 SER A CA 1
ATOM 1186 C C . SER A 1 157 ? -12.281 1.783 14.047 1 92.25 157 SER A C 1
ATOM 1188 O O . SER A 1 157 ? -12.562 0.623 14.352 1 92.25 157 SER A O 1
ATOM 1190 N N . ALA A 1 158 ? -13.148 2.764 14.133 1 93.06 158 ALA A N 1
ATOM 1191 C CA . ALA A 1 158 ? -14.477 2.541 14.688 1 93.06 158 ALA A CA 1
ATOM 1192 C C . ALA A 1 158 ? -15.234 1.485 13.883 1 93.06 158 ALA A C 1
ATOM 1194 O O . ALA A 1 158 ? -15.281 1.545 12.656 1 93.06 158 ALA A O 1
ATOM 1195 N N . GLY A 1 159 ? -15.75 0.561 14.57 1 90.12 159 GLY A N 1
ATOM 1196 C CA . GLY A 1 159 ? -16.594 -0.444 13.945 1 90.12 159 GLY A CA 1
ATOM 1197 C C . GLY A 1 159 ? -15.828 -1.664 13.477 1 90.12 159 GLY A C 1
ATOM 1198 O O . GLY A 1 159 ? -16.422 -2.635 13 1 90.12 159 GLY A O 1
ATOM 1199 N N . MET A 1 160 ? -14.539 -1.731 13.727 1 92.19 160 MET A N 1
ATOM 1200 C CA . MET A 1 160 ? -13.719 -2.795 13.164 1 92.19 160 MET A CA 1
ATOM 1201 C C . MET A 1 160 ? -13.266 -3.77 14.242 1 92.19 160 MET A C 1
ATOM 1203 O O . MET A 1 160 ? -12.492 -4.688 13.969 1 92.19 160 MET A O 1
ATOM 1207 N N . GLY A 1 161 ? -13.75 -3.561 15.453 1 90.19 161 GLY A N 1
ATOM 1208 C CA . GLY A 1 161 ? -13.359 -4.418 16.562 1 90.19 161 GLY A CA 1
ATOM 1209 C C . GLY A 1 161 ? -12.031 -4.023 17.188 1 90.19 161 GLY A C 1
ATOM 1210 O O . GLY A 1 161 ? -11.492 -2.951 16.891 1 90.19 161 GLY A O 1
ATOM 1211 N N . LEU A 1 162 ? -11.531 -4.902 17.984 1 88.94 162 LEU A N 1
ATOM 1212 C CA . LEU A 1 162 ? -10.305 -4.605 18.703 1 88.94 162 LEU A CA 1
ATOM 1213 C C . LEU A 1 162 ? -9.094 -4.715 17.766 1 88.94 162 LEU A C 1
ATOM 1215 O O . LEU A 1 162 ? -9.023 -5.621 16.938 1 88.94 162 LEU A O 1
ATOM 1219 N N . MET A 1 163 ? -8.234 -3.795 17.875 1 91.25 163 MET A N 1
ATOM 1220 C CA . MET A 1 163 ? -6.973 -3.787 17.125 1 91.25 163 MET A CA 1
ATOM 1221 C C . MET A 1 163 ? -5.984 -4.785 17.734 1 91.25 163 MET A C 1
ATOM 1223 O O . MET A 1 163 ? -6.203 -5.293 18.828 1 91.25 163 MET A O 1
ATOM 1227 N N . PRO A 1 164 ? -4.883 -5.074 16.953 1 89.62 164 PRO A N 1
ATOM 1228 C CA . PRO A 1 164 ? -3.922 -6.059 17.453 1 89.62 164 PRO A CA 1
ATOM 1229 C C . PRO A 1 164 ? -3.363 -5.691 18.828 1 89.62 164 PRO A C 1
ATOM 1231 O O . PRO A 1 164 ? -3.166 -4.512 19.125 1 89.62 164 PRO A O 1
ATOM 1234 N N . GLY A 1 165 ? -3.064 -6.688 19.578 1 90.19 165 GLY A N 1
ATOM 1235 C CA . GLY A 1 165 ? -2.451 -6.488 20.891 1 90.19 165 GLY A CA 1
ATOM 1236 C C . GLY A 1 165 ? -0.994 -6.078 20.812 1 90.19 165 GLY A C 1
ATOM 1237 O O . GLY A 1 165 ? -0.404 -6.074 19.719 1 90.19 165 GLY A O 1
ATOM 1238 N N . GLY A 1 166 ? -0.441 -5.68 21.922 1 94.5 166 GLY A N 1
ATOM 1239 C CA . GLY A 1 166 ? 0.962 -5.305 21.984 1 94.5 166 GLY A CA 1
ATOM 1240 C C . GLY A 1 166 ? 1.212 -3.854 21.641 1 94.5 166 GLY A C 1
ATOM 1241 O O . GLY A 1 166 ? 2.359 -3.443 21.438 1 94.5 166 GLY A O 1
ATOM 1242 N N . ILE A 1 167 ? 0.193 -3.096 21.5 1 97.38 167 ILE A N 1
ATOM 1243 C CA . ILE A 1 167 ? 0.306 -1.664 21.25 1 97.38 167 ILE A CA 1
ATOM 1244 C C . ILE A 1 167 ? -0.128 -0.884 22.484 1 97.38 167 ILE A C 1
ATOM 1246 O O . ILE A 1 167 ? -1.209 -1.122 23.031 1 97.38 167 ILE A O 1
ATOM 1250 N N . PHE A 1 168 ? 0.691 -0.026 22.969 1 98.25 168 PHE A N 1
ATOM 1251 C CA . PHE A 1 168 ? 0.427 0.775 24.156 1 98.25 168 PHE A CA 1
ATOM 1252 C C . PHE A 1 168 ? 0.362 2.258 23.812 1 98.25 168 PHE A C 1
ATOM 1254 O O . PHE A 1 168 ? 1.03 2.711 22.875 1 98.25 168 PHE A O 1
ATOM 1261 N N . ARG A 1 169 ? -0.429 3.008 24.594 1 98.19 169 ARG A N 1
ATOM 1262 C CA . ARG A 1 169 ? -0.733 4.395 24.266 1 98.19 169 ARG A CA 1
ATOM 1263 C C . ARG A 1 169 ? -0.178 5.344 25.328 1 98.19 169 ARG A C 1
ATOM 1265 O O . ARG A 1 169 ? -0.586 5.289 26.484 1 98.19 169 ARG A O 1
ATOM 1272 N N . ALA A 1 170 ? 0.727 6.129 24.938 1 98.75 170 ALA A N 1
ATOM 1273 C CA . ALA A 1 170 ? 1.221 7.203 25.797 1 98.75 170 ALA A CA 1
ATOM 1274 C C . ALA A 1 170 ? 0.515 8.516 25.5 1 98.75 170 ALA A C 1
ATOM 1276 O O . ALA A 1 170 ? -0.086 8.672 24.422 1 98.75 170 ALA A O 1
ATOM 1277 N N . LEU A 1 171 ? 0.557 9.461 26.438 1 98.44 171 LEU A N 1
ATOM 1278 C CA . LEU A 1 171 ? 0.017 10.797 26.234 1 98.44 171 LEU A CA 1
ATOM 1279 C C . LEU A 1 171 ? 0.96 11.641 25.375 1 98.44 171 LEU A C 1
ATOM 1281 O O . LEU A 1 171 ? 2.164 11.688 25.641 1 98.44 171 LEU A O 1
ATOM 1285 N N . ALA A 1 172 ? 0.439 12.188 24.312 1 98.38 172 ALA A N 1
ATOM 1286 C CA . ALA A 1 172 ? 1.228 13.172 23.562 1 98.38 172 ALA A CA 1
ATOM 1287 C C . ALA A 1 172 ? 1.275 14.508 24.297 1 98.38 172 ALA A C 1
ATOM 1289 O O . ALA A 1 172 ? 0.257 14.977 24.812 1 98.38 172 ALA A O 1
ATOM 1290 N N . PRO A 1 173 ? 2.438 15.141 24.359 1 97.94 173 PRO A N 1
ATOM 1291 C CA . PRO A 1 173 ? 2.465 16.453 24.984 1 97.94 173 PRO A CA 1
ATOM 1292 C C . PRO A 1 173 ? 1.686 17.5 24.188 1 97.94 173 PRO A C 1
ATOM 1294 O O . PRO A 1 173 ? 1.788 17.562 22.969 1 97.94 173 PRO A O 1
ATOM 1297 N N . CYS A 1 174 ? 0.942 18.281 24.875 1 97.12 174 CYS A N 1
ATOM 1298 C CA . CYS A 1 174 ? 0.171 19.391 24.328 1 97.12 174 CYS A CA 1
ATOM 1299 C C . CYS A 1 174 ? -0.198 20.391 25.406 1 97.12 174 CYS A C 1
ATOM 1301 O O . CYS A 1 174 ? -1.268 20.297 26.016 1 97.12 174 CYS A O 1
ATOM 1303 N N . GLU A 1 175 ? 0.592 21.359 25.547 1 95.5 175 GLU A N 1
ATOM 1304 C CA . GLU A 1 175 ? 0.382 22.359 26.594 1 95.5 175 GLU A CA 1
ATOM 1305 C C . GLU A 1 175 ? -0.972 23.047 26.453 1 95.5 175 GLU A C 1
ATOM 1307 O O . GLU A 1 175 ? -1.632 23.344 27.453 1 95.5 175 GLU A O 1
ATOM 1312 N N . LEU A 1 176 ? -1.348 23.312 25.25 1 95.5 176 LEU A N 1
ATOM 1313 C CA . LEU A 1 176 ? -2.613 23.969 24.953 1 95.5 176 LEU A CA 1
ATOM 1314 C C . LEU A 1 176 ? -3.783 23.203 25.562 1 95.5 176 LEU A C 1
ATOM 1316 O O . LEU A 1 176 ? -4.773 23.797 25.984 1 95.5 176 LEU A O 1
ATOM 1320 N N . HIS A 1 177 ? -3.592 21.891 25.656 1 95.62 177 HIS A N 1
ATOM 1321 C CA . HIS A 1 177 ? -4.68 21.062 26.172 1 95.62 177 HIS A CA 1
ATOM 1322 C C . HIS A 1 177 ? -4.309 20.438 27.5 1 95.62 177 HIS A C 1
ATOM 1324 O O . HIS A 1 177 ? -4.875 19.422 27.891 1 95.62 177 HIS A O 1
ATOM 1330 N N . GLY A 1 178 ? -3.312 20.891 28.141 1 95.94 178 GLY A N 1
ATOM 1331 C CA . GLY A 1 178 ? -3.064 20.609 29.547 1 95.94 178 GLY A CA 1
ATOM 1332 C C . GLY A 1 178 ? -2.176 19.406 29.766 1 95.94 178 GLY A C 1
ATOM 1333 O O . GLY A 1 178 ? -2.131 18.844 30.859 1 95.94 178 GLY A O 1
ATOM 1334 N N . VAL A 1 179 ? -1.521 18.875 28.781 1 97.88 179 VAL A N 1
ATOM 1335 C CA . VAL A 1 179 ? -0.603 17.75 28.938 1 97.88 179 VAL A CA 1
ATOM 1336 C C . VAL A 1 179 ? 0.838 18.234 28.812 1 97.88 179 VAL A C 1
ATOM 1338 O O . VAL A 1 179 ? 1.299 18.594 27.734 1 97.88 179 VAL A O 1
ATOM 1341 N N . SER A 1 180 ? 1.571 18.234 29.891 1 98.31 180 SER A N 1
ATOM 1342 C CA . SER A 1 180 ? 2.963 18.672 29.891 1 98.31 180 SER A CA 1
ATOM 1343 C C . SER A 1 180 ? 3.889 17.594 29.359 1 98.31 180 SER A C 1
ATOM 1345 O O . SER A 1 180 ? 3.479 16.438 29.203 1 98.31 180 SER A O 1
ATOM 1347 N N . GLU A 1 181 ? 5.07 17.984 29.031 1 98.38 181 GLU A N 1
ATOM 1348 C CA . GLU A 1 181 ? 6.078 17 28.641 1 98.38 181 GLU A CA 1
ATOM 1349 C C . GLU A 1 181 ? 6.324 15.984 29.766 1 98.38 181 GLU A C 1
ATOM 1351 O O . GLU A 1 181 ? 6.555 14.805 29.5 1 98.38 181 GLU A O 1
ATOM 1356 N N . ASP A 1 182 ? 6.297 16.484 31.047 1 98.56 182 ASP A N 1
ATOM 1357 C CA . ASP A 1 182 ? 6.445 15.602 32.188 1 98.56 182 ASP A CA 1
ATOM 1358 C C . ASP A 1 182 ? 5.316 14.578 32.25 1 98.56 182 ASP A C 1
ATOM 1360 O O . ASP A 1 182 ? 5.551 13.406 32.531 1 98.56 182 ASP A O 1
ATOM 1364 N N . ASP A 1 183 ? 4.145 15.016 31.984 1 98.56 183 ASP A N 1
ATOM 1365 C CA . ASP A 1 183 ? 3 14.117 31.938 1 98.56 183 ASP A CA 1
ATOM 1366 C C . ASP A 1 183 ? 3.189 13.031 30.891 1 98.56 183 ASP A C 1
ATOM 1368 O O . ASP A 1 183 ? 2.852 11.867 31.125 1 98.56 183 ASP A O 1
ATOM 1372 N N . SER A 1 184 ? 3.648 13.438 29.766 1 98.69 184 SER A N 1
ATOM 1373 C CA . SER A 1 184 ? 3.871 12.508 28.656 1 98.69 184 SER A CA 1
ATOM 1374 C C . SER A 1 184 ? 4.91 11.453 29.031 1 98.69 184 SER A C 1
ATOM 1376 O O . SER A 1 184 ? 4.68 10.258 28.859 1 98.69 184 SER A O 1
ATOM 1378 N N . ILE A 1 185 ? 6.043 11.875 29.547 1 98.69 185 ILE A N 1
ATOM 1379 C CA . ILE A 1 185 ? 7.09 10.945 29.953 1 98.69 185 ILE A CA 1
ATOM 1380 C C . ILE A 1 185 ? 6.57 10.039 31.062 1 98.69 185 ILE A C 1
ATOM 1382 O O . ILE A 1 185 ? 6.809 8.828 31.047 1 98.69 185 ILE A O 1
ATOM 1386 N N . ALA A 1 186 ? 5.855 10.602 32 1 98.44 186 ALA A N 1
ATOM 1387 C CA . ALA A 1 186 ? 5.285 9.82 33.094 1 98.44 186 ALA A CA 1
ATOM 1388 C C . ALA A 1 186 ? 4.34 8.742 32.562 1 98.44 186 ALA A C 1
ATOM 1390 O O . ALA A 1 186 ? 4.254 7.652 33.156 1 98.44 186 ALA A O 1
ATOM 1391 N N . SER A 1 187 ? 3.621 9.094 31.578 1 98.69 187 SER A N 1
ATOM 1392 C CA . SER A 1 187 ? 2.691 8.125 31 1 98.69 187 SER A CA 1
ATOM 1393 C C . SER A 1 187 ? 3.432 6.934 30.406 1 98.69 187 SER A C 1
ATOM 1395 O O . SER A 1 187 ? 2.945 5.801 30.469 1 98.69 187 SER A O 1
ATOM 1397 N N . ILE A 1 188 ? 4.574 7.133 29.766 1 98.75 188 ILE A N 1
ATOM 1398 C CA . ILE A 1 188 ? 5.398 6.035 29.266 1 98.75 188 ILE A CA 1
ATOM 1399 C C . ILE A 1 188 ? 5.91 5.199 30.438 1 98.75 188 ILE A C 1
ATOM 1401 O O . ILE A 1 188 ? 5.863 3.965 30.391 1 98.75 188 ILE A O 1
ATOM 1405 N N . GLU A 1 189 ? 6.316 5.84 31.469 1 98.06 189 GLU A N 1
ATOM 1406 C CA . GLU A 1 189 ? 6.789 5.137 32.656 1 98.06 189 GLU A CA 1
ATOM 1407 C C . GLU A 1 189 ? 5.676 4.305 33.281 1 98.06 189 GLU A C 1
ATOM 1409 O O . GLU A 1 189 ? 5.922 3.209 33.781 1 98.06 189 GLU A O 1
ATOM 1414 N N . ARG A 1 190 ? 4.555 4.84 33.25 1 98.25 190 ARG A N 1
ATOM 1415 C CA . ARG A 1 190 ? 3.408 4.098 33.781 1 98.25 190 ARG A CA 1
ATOM 1416 C C . ARG A 1 190 ? 3.152 2.84 32.969 1 98.25 190 ARG A C 1
ATOM 1418 O O . ARG A 1 190 ? 2.781 1.8 33.5 1 98.25 190 ARG A O 1
ATOM 1425 N N . ILE A 1 191 ? 3.273 2.967 31.641 1 98.31 191 ILE A N 1
ATOM 1426 C CA . ILE A 1 191 ? 3.16 1.792 30.797 1 98.31 191 ILE A CA 1
ATOM 1427 C C . ILE A 1 191 ? 4.191 0.747 31.203 1 98.31 191 ILE A C 1
ATOM 1429 O O . ILE A 1 191 ? 3.865 -0.432 31.359 1 98.31 191 ILE A O 1
ATOM 1433 N N . PHE A 1 192 ? 5.43 1.18 31.469 1 97.94 192 PHE A N 1
ATOM 1434 C CA . PHE A 1 192 ? 6.496 0.277 31.875 1 97.94 192 PHE A CA 1
ATOM 1435 C C . PHE A 1 192 ? 6.148 -0.405 33.188 1 97.94 192 PHE A C 1
ATOM 1437 O O . PHE A 1 192 ? 6.496 -1.568 33.406 1 97.94 192 PHE A O 1
ATOM 1444 N N . LYS A 1 193 ? 5.453 0.258 34 1 96.69 193 LYS A N 1
ATOM 1445 C CA . LYS A 1 193 ? 5.16 -0.229 35.344 1 96.69 193 LYS A CA 1
ATOM 1446 C C . LYS A 1 193 ? 3.938 -1.141 35.344 1 96.69 193 LYS A C 1
ATOM 1448 O O . LYS A 1 193 ? 3.885 -2.115 36.094 1 96.69 193 LYS A O 1
ATOM 1453 N N . ASN A 1 194 ? 3 -0.821 34.469 1 96.75 194 ASN A N 1
ATOM 1454 C CA . ASN A 1 194 ? 1.689 -1.438 34.656 1 96.75 194 ASN A CA 1
ATOM 1455 C C . ASN A 1 194 ? 1.356 -2.383 33.5 1 96.75 194 ASN A C 1
ATOM 1457 O O . ASN A 1 194 ? 0.546 -3.299 33.656 1 96.75 194 ASN A O 1
ATOM 1461 N N . ASP A 1 195 ? 1.922 -2.064 32.375 1 96.31 195 ASP A N 1
ATOM 1462 C CA . ASP A 1 195 ? 1.383 -2.742 31.203 1 96.31 195 ASP A CA 1
ATOM 1463 C C . ASP A 1 195 ? 2.42 -3.676 30.594 1 96.31 195 ASP A C 1
ATOM 1465 O O . ASP A 1 195 ? 2.094 -4.793 30.188 1 96.31 195 ASP A O 1
ATOM 1469 N N . ALA A 1 196 ? 3.641 -3.209 30.375 1 96.81 196 ALA A N 1
ATOM 1470 C CA . ALA A 1 196 ? 4.707 -3.953 29.703 1 96.81 196 ALA A CA 1
ATOM 1471 C C . ALA A 1 196 ? 6.078 -3.498 30.203 1 96.81 196 ALA A C 1
ATOM 1473 O O . ALA A 1 196 ? 6.355 -2.299 30.266 1 96.81 196 ALA A O 1
ATOM 1474 N N . GLN A 1 197 ? 6.898 -4.445 30.562 1 97.38 197 GLN A N 1
ATOM 1475 C CA . GLN A 1 197 ? 8.25 -4.059 30.938 1 97.38 197 GLN A CA 1
ATOM 1476 C C . GLN A 1 197 ? 9.023 -3.52 29.734 1 97.38 197 GLN A C 1
ATOM 1478 O O . GLN A 1 197 ? 8.766 -3.914 28.594 1 97.38 197 GLN A O 1
ATOM 1483 N N . PRO A 1 198 ? 9.938 -2.627 29.906 1 97.69 198 PRO A N 1
ATOM 1484 C CA . PRO A 1 198 ? 10.672 -2.014 28.797 1 97.69 198 PRO A CA 1
ATOM 1485 C C . PRO A 1 198 ? 11.281 -3.043 27.844 1 97.69 198 PRO A C 1
ATOM 1487 O O . PRO A 1 198 ? 11.328 -2.818 26.641 1 97.69 198 PRO A O 1
ATOM 1490 N N . GLN A 1 199 ? 11.68 -4.234 28.312 1 97.5 199 GLN A N 1
ATOM 1491 C CA . GLN A 1 199 ? 12.328 -5.273 27.516 1 97.5 199 GLN A CA 1
ATOM 1492 C C . GLN A 1 199 ? 11.328 -5.965 26.594 1 97.5 199 GLN A C 1
ATOM 1494 O O . GLN A 1 199 ? 11.719 -6.746 25.719 1 97.5 199 GLN A O 1
ATOM 1499 N N . ASP A 1 200 ? 10.086 -5.586 26.719 1 97.44 200 ASP A N 1
ATOM 1500 C CA . ASP A 1 200 ? 9.062 -6.125 25.828 1 97.44 200 ASP A CA 1
ATOM 1501 C C . ASP A 1 200 ? 8.766 -5.156 24.688 1 97.44 200 ASP A C 1
ATOM 1503 O O . ASP A 1 200 ? 8.047 -5.504 23.734 1 97.44 200 ASP A O 1
ATOM 1507 N N . ILE A 1 201 ? 9.297 -3.967 24.781 1 98.44 201 ILE A N 1
ATOM 1508 C CA . ILE A 1 201 ? 8.961 -2.908 23.844 1 98.44 201 ILE A CA 1
ATOM 1509 C C . ILE A 1 201 ? 10.023 -2.836 22.75 1 98.44 201 ILE A C 1
ATOM 1511 O O . ILE A 1 201 ? 11.188 -2.553 23.016 1 98.44 201 ILE A O 1
ATOM 1515 N N . ALA A 1 202 ? 9.57 -3.076 21.5 1 98.62 202 ALA A N 1
ATOM 1516 C CA . ALA A 1 202 ? 10.461 -3 20.344 1 98.62 202 ALA A CA 1
ATOM 1517 C C . ALA A 1 202 ? 10.742 -1.551 19.953 1 98.62 202 ALA A C 1
ATOM 1519 O O . ALA A 1 202 ? 11.875 -1.188 19.656 1 98.62 202 ALA A O 1
ATOM 1520 N N . ALA A 1 203 ? 9.664 -0.762 20.031 1 98.88 203 ALA A N 1
ATOM 1521 C CA . ALA A 1 203 ? 9.836 0.579 19.484 1 98.88 203 ALA A CA 1
ATOM 1522 C C . ALA A 1 203 ? 8.836 1.557 20.094 1 98.88 203 ALA A C 1
ATOM 1524 O O . ALA A 1 203 ? 7.785 1.147 20.594 1 98.88 203 ALA A O 1
ATOM 1525 N N . ILE A 1 204 ? 9.195 2.777 20.141 1 98.94 204 ILE A N 1
ATOM 1526 C CA . ILE A 1 204 ? 8.305 3.924 20.281 1 98.94 204 ILE A CA 1
ATOM 1527 C C . ILE A 1 204 ? 8.211 4.668 18.953 1 98.94 204 ILE A C 1
ATOM 1529 O O . ILE A 1 204 ? 9.234 5.02 18.359 1 98.94 204 ILE A O 1
ATOM 1533 N N . ILE A 1 205 ? 7.023 4.832 18.438 1 98.94 205 ILE A N 1
ATOM 1534 C CA . ILE A 1 205 ? 6.816 5.551 17.188 1 98.94 205 ILE A CA 1
ATOM 1535 C C . ILE A 1 205 ? 6.148 6.895 17.469 1 98.94 205 ILE A C 1
ATOM 1537 O O . ILE A 1 205 ? 5.219 6.977 18.266 1 98.94 205 ILE A O 1
ATOM 1541 N N . ILE A 1 206 ? 6.613 7.949 16.781 1 98.81 206 ILE A N 1
ATOM 1542 C CA . ILE A 1 206 ? 6.094 9.281 17.047 1 98.81 206 ILE A CA 1
ATOM 1543 C C . ILE A 1 206 ? 6.18 10.133 15.773 1 98.81 206 ILE A C 1
ATOM 1545 O O . ILE A 1 206 ? 7.105 9.969 14.977 1 98.81 206 ILE A O 1
ATOM 1549 N N . GLU A 1 207 ? 5.199 10.93 15.516 1 98.75 207 GLU A N 1
ATOM 1550 C CA . GLU A 1 207 ? 5.277 12.008 14.531 1 98.75 207 GLU A CA 1
ATOM 1551 C C . GLU A 1 207 ? 6.023 13.211 15.094 1 98.75 207 GLU A C 1
ATOM 1553 O O . GLU A 1 207 ? 5.625 13.781 16.109 1 98.75 207 GLU A O 1
ATOM 1558 N N . PRO A 1 208 ? 7.043 13.68 14.391 1 98.56 208 PRO A N 1
ATOM 1559 C CA . PRO A 1 208 ? 7.707 14.883 14.898 1 98.56 208 PRO A CA 1
ATOM 1560 C C . PRO A 1 208 ? 6.75 16.062 15.07 1 98.56 208 PRO A C 1
ATOM 1562 O O . PRO A 1 208 ? 6.883 16.828 16.016 1 98.56 208 PRO A O 1
ATOM 1565 N N . VAL A 1 209 ? 5.902 16.234 14.141 1 98.44 209 VAL A N 1
ATOM 1566 C CA . VAL A 1 209 ? 4.723 17.094 14.211 1 98.44 209 VAL A CA 1
ATOM 1567 C C . VAL A 1 209 ? 3.463 16.266 13.984 1 98.44 209 VAL A C 1
ATOM 1569 O O . VAL A 1 209 ? 3.328 15.602 12.953 1 98.44 209 VAL A O 1
ATOM 1572 N N . GLN A 1 210 ? 2.594 16.25 14.969 1 98 210 GLN A N 1
ATOM 1573 C CA . GLN A 1 210 ? 1.385 15.461 14.773 1 98 210 GLN A CA 1
ATOM 1574 C C . GLN A 1 210 ? 0.55 16 13.617 1 98 210 GLN A C 1
ATOM 1576 O O . GLN A 1 210 ? 0.1 17.156 13.664 1 98 210 GLN A O 1
ATOM 1581 N N . GLY A 1 211 ? 0.34 15.234 12.594 1 97.12 211 GLY A N 1
ATOM 1582 C CA . GLY A 1 211 ? -0.453 15.664 11.453 1 97.12 211 GLY A CA 1
ATOM 1583 C C . GLY A 1 211 ? -1.938 15.734 11.75 1 97.12 211 GLY A C 1
ATOM 1584 O O . GLY A 1 211 ? -2.438 16.766 12.211 1 97.12 211 GLY A O 1
ATOM 1585 N N . GLU A 1 212 ? -2.619 14.586 11.711 1 96.31 212 GLU A N 1
ATOM 1586 C CA . GLU A 1 212 ? -4.055 14.477 11.953 1 96.31 212 GLU A CA 1
ATOM 1587 C C . GLU A 1 212 ? -4.422 14.984 13.344 1 96.31 212 GLU A C 1
ATOM 1589 O O . GLU A 1 212 ? -5.539 15.453 13.562 1 96.31 212 GLU A O 1
ATOM 1594 N N . GLY A 1 213 ? -3.49 14.969 14.273 1 96.94 213 GLY A N 1
ATOM 1595 C CA . GLY A 1 213 ? -3.754 15.383 15.641 1 96.94 213 GLY A CA 1
ATOM 1596 C C . GLY A 1 213 ? -3.975 16.875 15.781 1 96.94 213 GLY A C 1
ATOM 1597 O O . GLY A 1 213 ? -4.672 17.328 16.688 1 96.94 213 GLY A O 1
ATOM 1598 N N . GLY A 1 214 ? -3.295 17.641 14.867 1 98 214 GLY A N 1
ATOM 1599 C CA . GLY A 1 214 ? -3.541 19.062 14.938 1 98 214 GLY A CA 1
ATOM 1600 C C . GLY A 1 214 ? -2.289 19.891 14.742 1 98 214 GLY A C 1
ATOM 1601 O O . GLY A 1 214 ? -2.217 21.047 15.195 1 98 214 GLY A O 1
ATOM 1602 N N . PHE A 1 215 ? -1.271 19.297 14.148 1 98.44 215 PHE A N 1
ATOM 1603 C CA . PHE A 1 215 ? -0.006 19.938 13.812 1 98.44 215 PHE A CA 1
ATOM 1604 C C . PHE A 1 215 ? 0.705 20.438 15.062 1 98.44 215 PHE A C 1
ATOM 1606 O O . PHE A 1 215 ? 1.324 21.5 15.047 1 98.44 215 PHE A O 1
ATOM 1613 N N . TYR A 1 216 ? 0.57 19.734 16.172 1 98.19 216 TYR A N 1
ATOM 1614 C CA . TYR A 1 216 ? 1.339 20.031 17.375 1 98.19 216 TYR A CA 1
ATOM 1615 C C . TYR A 1 216 ? 2.803 19.641 17.188 1 98.19 216 TYR A C 1
ATOM 1617 O O . TYR A 1 216 ? 3.121 18.469 16.969 1 98.19 216 TYR A O 1
ATOM 1625 N N . VAL A 1 217 ? 3.674 20.594 17.328 1 97.56 217 VAL A N 1
ATOM 1626 C CA . VAL A 1 217 ? 5.105 20.375 17.156 1 97.56 217 VAL A CA 1
ATOM 1627 C C . VAL A 1 217 ? 5.715 19.859 18.453 1 97.56 217 VAL A C 1
ATOM 1629 O O . VAL A 1 217 ? 5.574 20.484 19.516 1 97.56 217 VAL A O 1
ATOM 1632 N N . ASN A 1 218 ? 6.336 18.672 18.391 1 98.12 218 ASN A N 1
ATOM 1633 C CA . ASN A 1 218 ? 7.09 18.234 19.562 1 98.12 218 ASN A CA 1
ATOM 1634 C C . ASN A 1 218 ? 8.312 19.109 19.812 1 98.12 218 ASN A C 1
ATOM 1636 O O . ASN A 1 218 ? 9 19.5 18.859 1 98.12 218 ASN A O 1
ATOM 1640 N N . SER A 1 219 ? 8.539 19.469 21.047 1 98 219 SER A N 1
ATOM 1641 C CA . SER A 1 219 ? 9.688 20.312 21.375 1 98 219 SER A CA 1
ATOM 1642 C C . SER A 1 219 ? 10.984 19.516 21.312 1 98 219 SER A C 1
ATOM 1644 O O . SER A 1 219 ? 10.984 18.281 21.406 1 98 219 SER A O 1
ATOM 1646 N N . LYS A 1 220 ? 12.055 20.234 21.125 1 97.94 220 LYS A N 1
ATOM 1647 C CA . LYS A 1 220 ? 13.375 19.625 21.188 1 97.94 220 LYS A CA 1
ATOM 1648 C C . LYS A 1 220 ? 13.594 18.922 22.531 1 97.94 220 LYS A C 1
ATOM 1650 O O . LYS A 1 220 ? 14.102 17.812 22.578 1 97.94 220 LYS A O 1
ATOM 1655 N N . SER A 1 221 ? 13.18 19.594 23.594 1 98.19 221 SER A N 1
ATOM 1656 C CA . SER A 1 221 ? 13.344 19.047 24.938 1 98.19 221 SER A CA 1
ATOM 1657 C C . SER A 1 221 ? 12.641 17.703 25.094 1 98.19 221 SER A C 1
ATOM 1659 O O . SER A 1 221 ? 13.227 16.734 25.578 1 98.19 221 SER A O 1
ATOM 1661 N N . PHE A 1 222 ? 11.445 17.609 24.734 1 98.44 222 PHE A N 1
ATOM 1662 C CA . PHE A 1 222 ? 10.68 16.375 24.844 1 98.44 222 PHE A CA 1
ATOM 1663 C C . PHE A 1 222 ? 11.312 15.266 24 1 98.44 222 PHE A C 1
ATOM 1665 O O . PHE A 1 222 ? 11.469 14.141 24.469 1 98.44 222 PHE A O 1
ATOM 1672 N N . MET A 1 223 ? 11.648 15.586 22.703 1 98.75 223 MET A N 1
ATOM 1673 C CA . MET A 1 223 ? 12.211 14.594 21.797 1 98.75 223 MET A CA 1
ATOM 1674 C C . MET A 1 223 ? 13.539 14.062 22.328 1 98.75 223 MET A C 1
ATOM 1676 O O . MET A 1 223 ? 13.859 12.883 22.172 1 98.75 223 MET A O 1
ATOM 1680 N N . GLN A 1 224 ? 14.32 14.93 22.938 1 98.56 224 GLN A N 1
ATOM 1681 C CA . GLN A 1 224 ? 15.594 14.516 23.516 1 98.56 224 GLN A CA 1
ATOM 1682 C C . GLN A 1 224 ? 15.375 13.594 24.719 1 98.56 224 GLN A C 1
ATOM 1684 O O . GLN A 1 224 ? 16.109 12.625 24.906 1 98.56 224 GLN A O 1
ATOM 1689 N N . ARG A 1 225 ? 14.398 13.906 25.516 1 98.5 225 ARG A N 1
ATOM 1690 C CA . ARG A 1 225 ? 14.047 13.031 26.625 1 98.5 225 ARG A CA 1
ATOM 1691 C C . ARG A 1 225 ? 13.57 11.672 26.125 1 98.5 225 ARG A C 1
ATOM 1693 O O . ARG A 1 225 ? 13.922 10.633 26.703 1 98.5 225 ARG A O 1
ATOM 1700 N N . LEU A 1 226 ? 12.773 11.688 25.109 1 98.44 226 LEU A N 1
ATOM 1701 C CA . LEU A 1 226 ? 12.289 10.445 24.516 1 98.44 226 LEU A CA 1
ATOM 1702 C C . LEU A 1 226 ? 13.453 9.617 23.984 1 98.44 226 LEU A C 1
ATOM 1704 O O . LEU A 1 226 ? 13.492 8.398 24.172 1 98.44 226 LEU A O 1
ATOM 1708 N N . ARG A 1 227 ? 14.367 10.25 23.25 1 98.31 227 ARG A N 1
ATOM 1709 C CA . ARG A 1 227 ? 15.562 9.594 22.719 1 98.31 227 ARG A CA 1
ATOM 1710 C C . ARG A 1 227 ? 16.375 8.953 23.844 1 98.31 227 ARG A C 1
ATOM 1712 O O . ARG A 1 227 ? 16.844 7.82 23.719 1 98.31 227 ARG A O 1
ATOM 1719 N N . ALA A 1 228 ? 16.547 9.711 24.922 1 98.56 228 ALA A N 1
ATOM 1720 C CA . ALA A 1 228 ? 17.297 9.211 26.062 1 98.56 228 ALA A CA 1
ATOM 1721 C C . ALA A 1 228 ? 16.609 7.996 26.688 1 98.56 228 ALA A C 1
ATOM 1723 O O . ALA A 1 228 ? 17.281 7.031 27.062 1 98.56 228 ALA A O 1
ATOM 1724 N N . LEU A 1 229 ? 15.352 8.078 26.828 1 98.56 229 LEU A N 1
ATOM 1725 C CA . LEU A 1 229 ? 14.562 6.977 27.375 1 98.56 229 LEU A CA 1
ATOM 1726 C C . LEU A 1 229 ? 14.711 5.727 26.516 1 98.56 229 LEU A C 1
ATOM 1728 O O . LEU A 1 229 ? 14.891 4.625 27.031 1 98.56 229 LEU A O 1
ATOM 1732 N N . CYS A 1 230 ? 14.641 5.875 25.188 1 98.62 230 CYS A N 1
ATOM 1733 C CA . CYS A 1 230 ? 14.828 4.77 24.266 1 98.62 230 CYS A CA 1
ATOM 1734 C C . CYS A 1 230 ? 16.219 4.168 24.406 1 98.62 230 CYS A C 1
ATOM 1736 O O . CYS A 1 230 ? 16.375 2.945 24.438 1 98.62 230 CYS A O 1
ATOM 1738 N N . ASP A 1 231 ? 17.234 4.996 24.5 1 98.38 231 ASP A N 1
ATOM 1739 C CA . ASP A 1 231 ? 18.609 4.527 24.656 1 98.38 231 ASP A CA 1
ATOM 1740 C C . ASP A 1 231 ? 18.766 3.744 25.969 1 98.38 231 ASP A C 1
ATOM 1742 O O . ASP A 1 231 ? 19.438 2.705 25.984 1 98.38 231 ASP A O 1
ATOM 1746 N N . GLN A 1 232 ? 18.172 4.254 26.953 1 98.44 232 GLN A N 1
ATOM 1747 C CA . GLN A 1 232 ? 18.281 3.631 28.266 1 98.44 232 GLN A CA 1
ATOM 1748 C C . GLN A 1 232 ? 17.766 2.195 28.25 1 98.44 232 GLN A C 1
ATOM 1750 O O . GLN A 1 232 ? 18.344 1.312 28.891 1 98.44 232 GLN A O 1
ATOM 1755 N N . HIS A 1 233 ? 16.75 1.957 27.5 1 98.56 233 HIS A N 1
ATOM 1756 C CA . HIS A 1 233 ? 16.062 0.677 27.609 1 98.56 233 HIS A CA 1
ATOM 1757 C C . HIS A 1 233 ? 16.266 -0.168 26.359 1 98.56 233 HIS A C 1
ATOM 1759 O O . HIS A 1 233 ? 15.719 -1.264 26.234 1 98.56 233 HIS A O 1
ATOM 1765 N N . GLY A 1 234 ? 17.078 0.275 25.391 1 98.44 234 GLY A N 1
ATOM 1766 C CA . GLY A 1 234 ? 17.266 -0.452 24.141 1 98.44 234 GLY A CA 1
ATOM 1767 C C . GLY A 1 234 ? 16.016 -0.507 23.281 1 98.44 234 GLY A C 1
ATOM 1768 O O . GLY A 1 234 ? 15.75 -1.522 22.641 1 98.44 234 GLY A O 1
ATOM 1769 N N . ILE A 1 235 ? 15.164 0.451 23.359 1 98.81 235 ILE A N 1
ATOM 1770 C CA . ILE A 1 235 ? 13.961 0.607 22.547 1 98.81 235 ILE A CA 1
ATOM 1771 C C . ILE A 1 235 ? 14.281 1.439 21.312 1 98.81 235 ILE A C 1
ATOM 1773 O O . ILE A 1 235 ? 14.992 2.441 21.391 1 98.81 235 ILE A O 1
ATOM 1777 N N . LEU A 1 236 ? 13.836 0.998 20.141 1 98.88 236 LEU A N 1
ATOM 1778 C CA . LEU A 1 236 ? 14.094 1.776 18.938 1 98.88 236 LEU A CA 1
ATOM 1779 C C . LEU A 1 236 ? 13.141 2.961 18.828 1 98.88 236 LEU A C 1
ATOM 1781 O O . LEU A 1 236 ? 11.961 2.84 19.172 1 98.88 236 LEU A O 1
ATOM 1785 N N . LEU A 1 237 ? 13.648 4.105 18.438 1 98.88 237 LEU A N 1
ATOM 1786 C CA . LEU A 1 237 ? 12.836 5.281 18.141 1 98.88 237 LEU A CA 1
ATOM 1787 C C . LEU A 1 237 ? 12.516 5.375 16.656 1 98.88 237 LEU A C 1
ATOM 1789 O O . LEU A 1 237 ? 13.422 5.496 15.828 1 98.88 237 LEU A O 1
ATOM 1793 N N . ILE A 1 238 ? 11.273 5.273 16.312 1 98.88 238 ILE A N 1
ATOM 1794 C CA . ILE A 1 238 ? 10.797 5.43 14.945 1 98.88 238 ILE A CA 1
ATOM 1795 C C . ILE A 1 238 ? 10.195 6.82 14.766 1 98.88 238 ILE A C 1
ATOM 1797 O O . ILE A 1 238 ? 9.219 7.176 15.438 1 98.88 238 ILE A O 1
ATOM 1801 N N . ALA A 1 239 ? 10.781 7.613 13.906 1 98.88 239 ALA A N 1
ATOM 1802 C CA . ALA A 1 239 ? 10.18 8.883 13.508 1 98.88 239 ALA A CA 1
ATOM 1803 C C . ALA A 1 239 ? 9.273 8.703 12.297 1 98.88 239 ALA A C 1
ATOM 1805 O O . ALA A 1 239 ? 9.742 8.391 11.195 1 98.88 239 ALA A O 1
ATOM 1806 N N . ASP A 1 240 ? 7.996 8.859 12.508 1 98.88 240 ASP A N 1
ATOM 1807 C CA . ASP A 1 240 ? 7.055 8.852 11.398 1 98.88 240 ASP A CA 1
ATOM 1808 C C . ASP A 1 240 ? 7.035 10.203 10.68 1 98.88 240 ASP A C 1
ATOM 1810 O O . ASP A 1 240 ? 6.281 11.102 11.055 1 98.88 240 ASP A O 1
ATOM 1814 N N . GLU A 1 241 ? 7.809 10.297 9.641 1 98.75 241 GLU A N 1
ATOM 1815 C CA . GLU A 1 241 ? 7.977 11.531 8.875 1 98.75 241 GLU A CA 1
ATOM 1816 C C . GLU A 1 241 ? 7.207 11.469 7.555 1 98.75 241 GLU A C 1
ATOM 1818 O O . GLU A 1 241 ? 7.578 12.133 6.586 1 98.75 241 GLU A O 1
ATOM 1823 N N . VAL A 1 242 ? 6.16 10.641 7.523 1 98.75 242 VAL A N 1
ATOM 1824 C CA . VAL A 1 242 ? 5.34 10.477 6.328 1 98.75 242 VAL A CA 1
ATOM 1825 C C . VAL A 1 242 ? 4.801 11.836 5.883 1 98.75 242 VAL A C 1
ATOM 1827 O O . VAL A 1 242 ? 4.883 12.188 4.703 1 98.75 242 VAL A O 1
ATOM 1830 N N . GLN A 1 243 ? 4.273 12.609 6.785 1 98.44 243 GLN A N 1
ATOM 1831 C CA . GLN A 1 243 ? 3.689 13.891 6.402 1 98.44 243 GLN A CA 1
ATOM 1832 C C . GLN A 1 243 ? 4.688 15.031 6.59 1 98.44 243 GLN A C 1
ATOM 1834 O O . GLN A 1 243 ? 4.715 15.977 5.801 1 98.44 243 GLN A O 1
ATOM 1839 N N . THR A 1 244 ? 5.535 14.961 7.605 1 98.25 244 THR A N 1
ATOM 1840 C CA . THR A 1 244 ? 6.438 16.047 7.957 1 98.25 244 THR A CA 1
ATOM 1841 C C . THR A 1 244 ? 7.625 16.094 7.004 1 98.25 244 THR A C 1
ATOM 1843 O O . THR A 1 244 ? 8.258 17.141 6.848 1 98.25 244 THR A O 1
ATOM 1846 N N . GLY A 1 245 ? 7.91 14.969 6.375 1 97.31 245 GLY A N 1
ATOM 1847 C CA . GLY A 1 245 ? 9.109 14.875 5.555 1 97.31 245 GLY A CA 1
ATOM 1848 C C . GLY A 1 245 ? 8.969 15.562 4.207 1 97.31 245 GLY A C 1
ATOM 1849 O O . GLY A 1 245 ? 7.98 16.266 3.963 1 97.31 245 GLY A O 1
ATOM 1850 N N . ALA A 1 246 ? 10.008 15.461 3.479 1 97.62 246 ALA A N 1
ATOM 1851 C CA . ALA A 1 246 ? 10.109 15.977 2.117 1 97.62 246 ALA A CA 1
ATOM 1852 C C . ALA A 1 246 ? 9.82 17.469 2.074 1 97.62 246 ALA A C 1
ATOM 1854 O O . ALA A 1 246 ? 8.984 17.938 1.29 1 97.62 246 ALA A O 1
ATOM 1855 N N . GLY A 1 247 ? 10.305 18.219 3.023 1 98.12 247 GLY A N 1
ATOM 1856 C CA . GLY A 1 247 ? 10.422 19.672 2.947 1 98.12 247 GLY A CA 1
ATOM 1857 C C . GLY A 1 247 ? 9.25 20.406 3.58 1 98.12 247 GLY A C 1
ATOM 1858 O O . GLY A 1 247 ? 9.289 21.625 3.752 1 98.12 247 GLY A O 1
ATOM 1859 N N . ARG A 1 248 ? 8.195 19.719 3.965 1 97.75 248 ARG A N 1
ATOM 1860 C CA . ARG A 1 248 ? 6.965 20.312 4.469 1 97.75 248 ARG A CA 1
ATOM 1861 C C . ARG A 1 248 ? 7.242 21.203 5.68 1 97.75 248 ARG A C 1
ATOM 1863 O O . ARG A 1 248 ? 6.625 22.25 5.848 1 97.75 248 ARG A O 1
ATOM 1870 N N . THR A 1 249 ? 8.258 20.875 6.52 1 98.19 249 THR A N 1
ATOM 1871 C CA . THR A 1 249 ? 8.5 21.562 7.785 1 98.19 249 THR A CA 1
ATOM 1872 C C . THR A 1 249 ? 9.648 22.562 7.656 1 98.19 249 THR A C 1
ATOM 1874 O O . THR A 1 249 ? 10.078 23.156 8.648 1 98.19 249 THR A O 1
ATOM 1877 N N . GLY A 1 250 ? 10.164 22.734 6.48 1 98.19 250 GLY A N 1
ATOM 1878 C CA . GLY A 1 250 ? 11.25 23.672 6.27 1 98.19 250 GLY A CA 1
ATOM 1879 C C . GLY A 1 250 ? 12.609 23.016 6.141 1 98.19 250 GLY A C 1
ATOM 1880 O O . GLY A 1 250 ? 13.539 23.594 5.59 1 98.19 250 GLY A O 1
ATOM 1881 N N .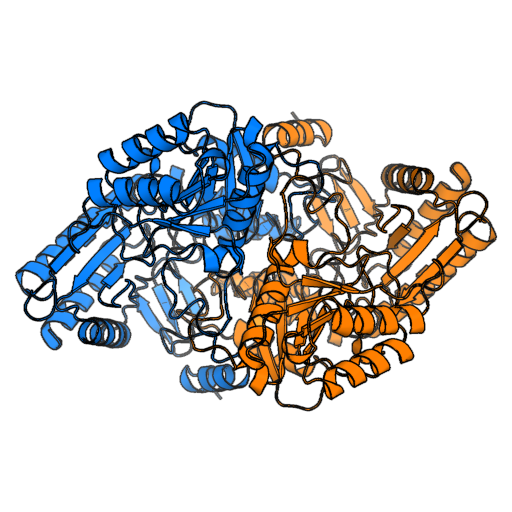 THR A 1 251 ? 12.836 21.938 6.711 1 98.31 251 THR A N 1
ATOM 1882 C CA . THR A 1 251 ? 13.93 21.016 6.441 1 98.31 251 THR A CA 1
ATOM 1883 C C . THR A 1 251 ? 13.414 19.766 5.746 1 98.31 251 THR A C 1
ATOM 1885 O O . THR A 1 251 ? 12.203 19.562 5.613 1 98.31 251 THR A O 1
ATOM 1888 N N . PHE A 1 252 ? 14.281 18.953 5.16 1 98.5 252 PHE A N 1
ATOM 1889 C CA . PHE A 1 252 ? 13.789 17.797 4.434 1 98.5 252 PHE A CA 1
ATOM 1890 C C . PHE A 1 252 ? 13.062 16.828 5.375 1 98.5 252 PHE A C 1
ATOM 1892 O O . PHE A 1 252 ? 12.008 16.297 5.027 1 98.5 252 PHE A O 1
ATOM 1899 N N . PHE A 1 253 ? 13.664 16.547 6.516 1 98.56 253 PHE A N 1
ATOM 1900 C CA . PHE A 1 253 ? 12.992 15.859 7.609 1 98.56 253 PHE A CA 1
ATOM 1901 C C . PHE A 1 253 ? 12.898 16.75 8.844 1 98.56 253 PHE A C 1
ATOM 1903 O O . PHE A 1 253 ? 13.836 17.5 9.148 1 98.56 253 PHE A O 1
ATOM 1910 N N . ALA A 1 254 ? 11.805 16.656 9.562 1 98.38 254 ALA A N 1
ATOM 1911 C CA . ALA A 1 254 ? 11.539 17.516 10.703 1 98.38 254 ALA A CA 1
ATOM 1912 C C . ALA A 1 254 ? 12.516 17.234 11.844 1 98.38 254 ALA A C 1
ATOM 1914 O O . ALA A 1 254 ? 12.891 18.156 12.586 1 98.38 254 ALA A O 1
ATOM 1915 N N . THR A 1 255 ? 12.938 16.047 11.984 1 97.75 255 THR A N 1
ATOM 1916 C CA . THR A 1 255 ? 13.797 15.641 13.094 1 97.75 255 THR A CA 1
ATOM 1917 C C . THR A 1 255 ? 15.125 16.391 13.039 1 97.75 255 THR A C 1
ATOM 1919 O O . THR A 1 255 ? 15.805 16.531 14.062 1 97.75 255 THR A O 1
ATOM 1922 N N . GLU A 1 256 ? 15.5 16.875 11.852 1 97.62 256 GLU A N 1
ATOM 1923 C CA . GLU A 1 256 ? 16.703 17.688 11.727 1 97.62 256 GLU A CA 1
ATOM 1924 C C . GLU A 1 256 ? 16.656 18.891 12.656 1 97.62 256 GLU A C 1
ATOM 1926 O O . GLU A 1 256 ? 17.703 19.406 13.07 1 97.62 256 GLU A O 1
ATOM 1931 N N . GLN A 1 257 ? 15.5 19.266 13.023 1 97.19 257 GLN A N 1
ATOM 1932 C CA . GLN A 1 257 ? 15.297 20.484 13.805 1 97.19 257 GLN A CA 1
ATOM 1933 C C . GLN A 1 257 ? 15.078 20.156 15.273 1 97.19 257 GLN A C 1
ATOM 1935 O O . GLN A 1 257 ? 14.953 21.062 16.109 1 97.19 257 GLN A O 1
ATOM 1940 N N . LEU A 1 258 ? 15.055 18.859 15.617 1 96.69 258 LEU A N 1
ATOM 1941 C CA . LEU A 1 258 ? 14.523 18.5 16.938 1 96.69 258 LEU A CA 1
ATOM 1942 C C . LEU A 1 258 ? 15.625 17.938 17.828 1 96.69 258 LEU A C 1
ATOM 1944 O O . LEU A 1 258 ? 15.359 17.5 18.938 1 96.69 258 LEU A O 1
ATOM 1948 N N . GLY A 1 259 ? 16.844 17.969 17.375 1 94.44 259 GLY A N 1
ATOM 1949 C CA . GLY A 1 259 ? 18.016 17.672 18.188 1 94.44 259 GLY A CA 1
ATOM 1950 C C . GLY A 1 259 ? 18.172 16.188 18.484 1 94.44 259 GLY A C 1
ATOM 1951 O O . GLY A 1 259 ? 18.734 15.812 19.516 1 94.44 259 GLY A O 1
ATOM 1952 N N . ILE A 1 260 ? 17.562 15.359 17.672 1 97.31 260 ILE A N 1
ATOM 1953 C CA . ILE A 1 260 ? 17.719 13.922 17.859 1 97.31 260 ILE A CA 1
ATOM 1954 C C . ILE A 1 260 ? 17.922 13.234 16.516 1 97.31 260 ILE A C 1
ATOM 1956 O O . ILE A 1 260 ? 17.703 13.836 15.469 1 97.31 260 ILE A O 1
ATOM 1960 N N . VAL A 1 261 ? 18.406 12.023 16.562 1 98.12 261 VAL A N 1
ATOM 1961 C CA . VAL A 1 261 ? 18.484 11.109 15.43 1 98.12 261 VAL A CA 1
ATOM 1962 C C . VAL A 1 261 ? 17.656 9.859 15.711 1 98.12 261 VAL A C 1
ATOM 1964 O O . VAL A 1 261 ? 17.922 9.133 16.672 1 98.12 261 VAL A O 1
ATOM 1967 N N . PRO A 1 262 ? 16.625 9.625 14.969 1 98.44 262 PRO A N 1
ATOM 1968 C CA . PRO A 1 262 ? 15.875 8.383 15.148 1 98.44 262 PRO A CA 1
ATOM 1969 C C . PRO A 1 262 ? 16.625 7.156 14.641 1 98.44 262 PRO A C 1
ATOM 1971 O O . PRO A 1 262 ? 17.609 7.293 13.898 1 98.44 262 PRO A O 1
ATOM 1974 N N . ASP A 1 263 ? 16.172 5.941 15.062 1 98.56 263 ASP A N 1
ATOM 1975 C CA . ASP A 1 263 ? 16.719 4.695 14.539 1 98.56 263 ASP A CA 1
ATOM 1976 C C . ASP A 1 263 ? 16.156 4.379 13.164 1 98.56 263 ASP A C 1
ATOM 1978 O O . ASP A 1 263 ? 16.844 3.834 12.305 1 98.56 263 ASP A O 1
ATOM 1982 N N . LEU A 1 264 ? 14.906 4.633 13.008 1 98.75 264 LEU A N 1
ATOM 1983 C CA . LEU A 1 264 ? 14.172 4.441 11.758 1 98.75 264 LEU A CA 1
ATOM 1984 C C . LEU A 1 264 ? 13.344 5.672 11.422 1 98.75 264 LEU A C 1
ATOM 1986 O O . LEU A 1 264 ? 12.758 6.297 12.305 1 98.75 264 LEU A O 1
ATOM 1990 N N . THR A 1 265 ? 13.344 6.035 10.172 1 98.88 265 THR A N 1
ATOM 1991 C CA . THR A 1 265 ? 12.555 7.141 9.656 1 98.88 265 THR A CA 1
ATOM 1992 C C . THR A 1 265 ? 11.656 6.672 8.508 1 98.88 265 THR A C 1
ATOM 1994 O O . THR A 1 265 ? 12.141 6.109 7.527 1 98.88 265 THR A O 1
ATOM 1997 N N . THR A 1 266 ? 10.367 6.801 8.68 1 98.88 266 THR A N 1
ATOM 1998 C CA . THR A 1 266 ? 9.453 6.508 7.578 1 98.88 266 THR A CA 1
ATOM 1999 C C . THR A 1 266 ? 9.188 7.762 6.75 1 98.88 266 THR A C 1
ATOM 2001 O O . THR A 1 266 ? 9.289 8.883 7.254 1 98.88 266 THR A O 1
ATOM 2004 N N . PHE A 1 267 ? 8.961 7.621 5.504 1 98.81 267 PHE A N 1
ATOM 2005 C CA . PHE A 1 267 ? 8.664 8.734 4.609 1 98.81 267 PHE A CA 1
ATOM 2006 C C . PHE A 1 267 ? 7.645 8.328 3.551 1 98.81 267 PHE A C 1
ATOM 2008 O O . PHE A 1 267 ? 7.508 7.141 3.24 1 98.81 267 PHE A O 1
ATOM 2015 N N . ALA A 1 268 ? 6.91 9.25 3.041 1 98.75 268 ALA A N 1
ATOM 2016 C CA . ALA A 1 268 ? 5.934 9.086 1.967 1 98.75 268 ALA A CA 1
ATOM 2017 C C . ALA A 1 268 ? 5.473 10.445 1.438 1 98.75 268 ALA A C 1
ATOM 2019 O O . ALA A 1 268 ? 6.258 11.391 1.375 1 98.75 268 ALA A O 1
ATOM 2020 N N . LYS A 1 269 ? 4.344 10.484 0.909 1 98.25 269 LYS A N 1
ATOM 2021 C CA . LYS A 1 269 ? 3.598 11.672 0.496 1 98.25 269 LYS A CA 1
ATOM 2022 C C . LYS A 1 269 ? 4.438 12.562 -0.415 1 98.25 269 LYS A C 1
ATOM 2024 O O . LYS A 1 269 ? 4.703 12.211 -1.565 1 98.25 269 LYS A O 1
ATOM 2029 N N . SER A 1 270 ? 4.965 13.664 0.022 1 98.38 270 SER A N 1
ATOM 2030 C CA . SER A 1 270 ? 5.551 14.695 -0.826 1 98.38 270 SER A CA 1
ATOM 2031 C C . SER A 1 270 ? 6.816 14.195 -1.512 1 98.38 270 SER A C 1
ATOM 2033 O O . SER A 1 270 ? 7.25 14.766 -2.516 1 98.38 270 SER A O 1
ATOM 2035 N N . VAL A 1 271 ? 7.379 13.141 -1.033 1 98.25 271 VAL A N 1
ATOM 2036 C CA . VAL A 1 271 ? 8.586 12.609 -1.657 1 98.25 271 VAL A CA 1
ATOM 2037 C C . VAL A 1 271 ? 8.258 12.094 -3.055 1 98.25 271 VAL A C 1
ATOM 2039 O O . VAL A 1 271 ? 9.109 12.102 -3.945 1 98.25 271 VAL A O 1
ATOM 2042 N N . GLY A 1 272 ? 7.055 11.68 -3.285 1 97.75 272 GLY A N 1
ATOM 2043 C CA . GLY A 1 272 ? 6.672 11.047 -4.539 1 97.75 272 GLY A CA 1
ATOM 2044 C C . GLY A 1 272 ? 6.129 12.031 -5.559 1 97.75 272 GLY A C 1
ATOM 2045 O O . GLY A 1 272 ? 5.938 11.68 -6.727 1 97.75 272 GLY A O 1
ATOM 2046 N N . GLY A 1 273 ? 5.789 13.266 -5.148 1 97.44 273 GLY A N 1
ATOM 2047 C CA . GLY A 1 273 ? 5.285 14.273 -6.066 1 97.44 273 GLY A CA 1
ATOM 2048 C C . GLY A 1 273 ? 3.971 13.883 -6.711 1 97.44 273 GLY A C 1
ATOM 2049 O O . GLY A 1 273 ? 3.719 14.219 -7.871 1 97.44 273 GLY A O 1
ATOM 2050 N N . GLY A 1 274 ? 3.219 13.125 -6.102 1 98 274 GLY A N 1
ATOM 2051 C CA . GLY A 1 274 ? 1.918 12.727 -6.613 1 98 274 GLY A CA 1
ATOM 2052 C C . GLY A 1 274 ? 1.866 11.281 -7.059 1 98 274 GLY A C 1
ATOM 2053 O O . GLY A 1 274 ? 0.817 10.789 -7.484 1 98 274 GLY A O 1
ATOM 2054 N N . PHE A 1 275 ? 2.957 10.578 -6.977 1 98.56 275 PHE A N 1
ATOM 2055 C CA . PHE A 1 275 ? 3.041 9.172 -7.34 1 98.56 275 PHE A CA 1
ATOM 2056 C C . PHE A 1 275 ? 3.248 8.297 -6.105 1 98.56 275 PHE A C 1
ATOM 2058 O O . PHE A 1 275 ? 3.943 8.695 -5.168 1 98.56 275 PHE A O 1
ATOM 2065 N N . PRO A 1 276 ? 2.635 7.102 -6.078 1 98.31 276 PRO A N 1
ATOM 2066 C CA . PRO A 1 276 ? 2.678 6.266 -4.879 1 98.31 276 PRO A CA 1
ATOM 2067 C C . PRO A 1 276 ? 4.078 5.746 -4.57 1 98.31 276 PRO A C 1
ATOM 2069 O O . PRO A 1 276 ? 4.562 4.824 -5.234 1 98.31 276 PRO A O 1
ATOM 2072 N N . ILE A 1 277 ? 4.738 6.297 -3.547 1 98.69 277 ILE A N 1
ATOM 2073 C CA . ILE A 1 277 ? 6.047 5.852 -3.086 1 98.69 277 ILE A CA 1
ATOM 2074 C C . ILE A 1 277 ? 6.219 6.195 -1.608 1 98.69 277 ILE A C 1
ATOM 2076 O O . ILE A 1 277 ? 5.727 7.227 -1.144 1 98.69 277 ILE A O 1
ATOM 2080 N N . SER A 1 278 ? 6.762 5.332 -0.858 1 98.75 278 SER A N 1
ATOM 2081 C CA . SER A 1 278 ? 7.066 5.473 0.562 1 98.75 278 SER A CA 1
ATOM 2082 C C . SER A 1 278 ? 8.242 4.586 0.967 1 98.75 278 SER A C 1
ATOM 2084 O O . SER A 1 278 ? 8.82 3.896 0.127 1 98.75 278 SER A O 1
ATOM 2086 N N . GLY A 1 279 ? 8.609 4.688 2.221 1 98.81 279 GLY A N 1
ATOM 2087 C CA . GLY A 1 279 ? 9.672 3.795 2.648 1 98.81 279 GLY A CA 1
ATOM 2088 C C . GLY A 1 279 ? 10.117 4.039 4.078 1 98.81 279 GLY A C 1
ATOM 2089 O O . GLY A 1 279 ? 9.477 4.797 4.812 1 98.81 279 GLY A O 1
ATOM 2090 N N . VAL A 1 280 ? 11.109 3.266 4.441 1 98.88 280 VAL A N 1
ATOM 2091 C CA . VAL A 1 280 ? 11.797 3.344 5.727 1 98.88 280 VAL A CA 1
ATOM 2092 C C . VAL A 1 280 ? 13.305 3.428 5.508 1 98.88 280 VAL A C 1
ATOM 2094 O O . VAL A 1 280 ? 13.859 2.691 4.691 1 98.88 280 VAL A O 1
ATOM 2097 N N . ALA A 1 281 ? 13.891 4.316 6.137 1 98.81 281 ALA A N 1
ATOM 2098 C CA . ALA A 1 281 ? 15.352 4.402 6.133 1 98.81 281 ALA A CA 1
ATOM 2099 C C . ALA A 1 281 ? 15.898 4.445 7.555 1 98.81 281 ALA A C 1
ATOM 2101 O O . ALA A 1 281 ? 15.289 5.027 8.445 1 98.81 281 ALA A O 1
ATOM 2102 N N . GLY A 1 282 ? 16.969 3.818 7.777 1 98.31 282 GLY A N 1
ATOM 2103 C CA . GLY A 1 282 ? 17.609 3.832 9.086 1 98.31 282 GLY A CA 1
ATOM 2104 C C . GLY A 1 282 ? 18.953 3.127 9.102 1 98.31 282 GLY A C 1
ATOM 2105 O O . GLY A 1 282 ? 19.578 2.932 8.055 1 98.31 282 GLY A O 1
ATOM 2106 N N . LYS A 1 283 ? 19.453 2.852 10.305 1 98 283 LYS A N 1
ATOM 2107 C CA . LYS A 1 283 ? 20.75 2.189 10.484 1 98 283 LYS A CA 1
ATOM 2108 C C . LYS A 1 283 ? 20.797 0.867 9.727 1 98 283 LYS A C 1
ATOM 2110 O O . LYS A 1 283 ? 19.891 0.035 9.859 1 98 283 LYS A O 1
ATOM 2115 N N . ALA A 1 284 ? 21.906 0.693 8.977 1 98.5 284 ALA A N 1
ATOM 2116 C CA . ALA A 1 284 ? 22.047 -0.489 8.133 1 98.5 284 ALA A CA 1
ATOM 2117 C C . ALA A 1 284 ? 21.906 -1.77 8.945 1 98.5 284 ALA A C 1
ATOM 2119 O O . ALA A 1 284 ? 21.281 -2.734 8.492 1 98.5 284 ALA A O 1
ATOM 2120 N N . GLU A 1 285 ? 22.484 -1.818 10.148 1 98.19 285 GLU A N 1
ATOM 2121 C CA . GLU A 1 285 ? 22.453 -3.02 10.977 1 98.19 285 GLU A CA 1
ATOM 2122 C C . GLU A 1 285 ? 21.031 -3.365 11.383 1 98.19 285 GLU A C 1
ATOM 2124 O O . GLU A 1 285 ? 20.672 -4.543 11.484 1 98.19 285 GLU A O 1
ATOM 2129 N N . ILE A 1 286 ? 20.219 -2.33 11.656 1 98.5 286 ILE A N 1
ATOM 2130 C CA . ILE A 1 286 ? 18.828 -2.514 12.016 1 98.5 286 ILE A CA 1
ATOM 2131 C C . ILE A 1 286 ? 18.016 -2.924 10.781 1 98.5 286 ILE A C 1
ATOM 2133 O O . ILE A 1 286 ? 17.234 -3.877 10.836 1 98.5 286 ILE A O 1
ATOM 2137 N N . MET A 1 287 ? 18.266 -2.229 9.672 1 98.75 287 MET A N 1
ATOM 2138 C CA . MET A 1 287 ? 17.547 -2.469 8.422 1 98.75 287 MET A CA 1
ATOM 2139 C C . MET A 1 287 ? 17.812 -3.873 7.898 1 98.75 287 MET A C 1
ATOM 2141 O O . MET A 1 287 ? 16.984 -4.457 7.211 1 98.75 287 MET A O 1
ATOM 2145 N N . ASP A 1 288 ? 18.938 -4.477 8.234 1 98.5 288 ASP A N 1
ATOM 2146 C CA . ASP A 1 288 ? 19.359 -5.777 7.723 1 98.5 288 ASP A CA 1
ATOM 2147 C C . ASP A 1 288 ? 18.938 -6.902 8.664 1 98.5 288 ASP A C 1
ATOM 2149 O O . ASP A 1 288 ? 19.375 -8.047 8.516 1 98.5 288 ASP A O 1
ATOM 2153 N N . ALA A 1 289 ? 18.094 -6.613 9.648 1 98.19 289 ALA A N 1
ATOM 2154 C CA . ALA A 1 289 ? 17.734 -7.586 10.672 1 98.19 289 ALA A CA 1
ATOM 2155 C C . ALA A 1 289 ? 16.859 -8.688 10.086 1 98.19 289 ALA A C 1
ATOM 2157 O O . ALA A 1 289 ? 16.828 -9.812 10.602 1 98.19 289 ALA A O 1
ATOM 2158 N N . ILE A 1 290 ? 16.156 -8.359 9.062 1 97.62 290 ILE A N 1
ATOM 2159 C CA . ILE A 1 290 ? 15.219 -9.32 8.477 1 97.62 290 ILE A CA 1
ATOM 2160 C C . ILE A 1 290 ? 15.891 -10.062 7.328 1 97.62 290 ILE A C 1
ATOM 2162 O O . ILE A 1 290 ? 16.562 -9.445 6.496 1 97.62 290 ILE A O 1
ATOM 2166 N N . ALA A 1 291 ? 15.719 -11.352 7.258 1 96.94 291 ALA A N 1
ATOM 2167 C CA . ALA A 1 291 ? 16.344 -12.211 6.254 1 96.94 291 ALA A CA 1
ATOM 2168 C C . ALA A 1 291 ? 15.703 -11.992 4.883 1 96.94 291 ALA A C 1
ATOM 2170 O O . ALA A 1 291 ? 14.586 -11.492 4.781 1 96.94 291 ALA A O 1
ATOM 2171 N N . PRO A 1 292 ? 16.453 -12.406 3.805 1 96.75 292 PRO A N 1
ATOM 2172 C CA . PRO A 1 292 ? 15.938 -12.25 2.445 1 96.75 292 PRO A CA 1
ATOM 2173 C C . PRO A 1 292 ? 14.555 -12.875 2.275 1 96.75 292 PRO A C 1
ATOM 2175 O O . PRO A 1 292 ? 14.32 -14.008 2.711 1 96.75 292 PRO A O 1
ATOM 2178 N N . GLY A 1 293 ? 13.711 -12.086 1.709 1 95.25 293 GLY A N 1
ATOM 2179 C CA . GLY A 1 293 ? 12.344 -12.531 1.491 1 95.25 293 GLY A CA 1
ATOM 2180 C C . GLY A 1 293 ? 11.359 -11.953 2.488 1 95.25 293 GLY A C 1
ATOM 2181 O O . GLY A 1 293 ? 10.148 -11.953 2.244 1 95.25 293 GLY A O 1
ATOM 2182 N N . GLY A 1 294 ? 11.852 -11.406 3.584 1 96.69 294 GLY A N 1
ATOM 2183 C CA . GLY A 1 294 ? 11 -10.883 4.633 1 96.69 294 GLY A CA 1
ATOM 2184 C C . GLY A 1 294 ? 10.523 -9.469 4.363 1 96.69 294 GLY A C 1
ATOM 2185 O O . GLY A 1 294 ? 9.57 -9 4.988 1 96.69 294 GLY A O 1
ATOM 2186 N N . LEU A 1 295 ? 11.188 -8.789 3.516 1 97.69 295 LEU A N 1
ATOM 2187 C CA . LEU A 1 295 ? 10.812 -7.438 3.127 1 97.69 295 LEU A CA 1
ATOM 2188 C C . LEU A 1 295 ? 10.531 -7.359 1.63 1 97.69 295 LEU A C 1
ATOM 2190 O O . LEU A 1 295 ? 11.039 -8.172 0.857 1 97.69 295 LEU A O 1
ATOM 2194 N N . GLY A 1 296 ? 9.734 -6.398 1.284 1 95.62 296 GLY A N 1
ATOM 2195 C CA . GLY A 1 296 ? 9.43 -6.195 -0.123 1 95.62 296 GLY A CA 1
ATOM 2196 C C . GLY A 1 296 ? 7.941 -6.066 -0.397 1 95.62 296 GLY A C 1
ATOM 2197 O O . GLY A 1 296 ? 7.148 -5.875 0.526 1 95.62 296 GLY A O 1
ATOM 2198 N N . GLY A 1 297 ? 7.574 -6.145 -1.639 1 95.75 297 GLY A N 1
ATOM 2199 C CA . GLY A 1 297 ? 6.227 -6.031 -2.18 1 95.75 297 GLY A CA 1
ATOM 2200 C C . GLY A 1 297 ? 6.199 -5.961 -3.695 1 95.75 297 GLY A C 1
ATOM 2201 O O . GLY A 1 297 ? 7.148 -5.477 -4.316 1 95.75 297 GLY A O 1
ATOM 2202 N N . THR A 1 298 ? 5.086 -6.414 -4.203 1 97 298 THR A N 1
ATOM 2203 C CA . THR A 1 298 ? 4.965 -6.512 -5.652 1 97 298 THR A CA 1
ATOM 2204 C C . THR A 1 298 ? 5.172 -5.152 -6.309 1 97 298 THR A C 1
ATOM 2206 O O . THR A 1 298 ? 5.965 -5.02 -7.246 1 97 298 THR A O 1
ATOM 2209 N N . TYR A 1 299 ? 4.566 -4.121 -5.773 1 97.31 299 TYR A N 1
ATOM 2210 C CA . TYR A 1 299 ? 4.617 -2.789 -6.367 1 97.31 299 TYR A CA 1
ATOM 2211 C C . TYR A 1 299 ? 5.609 -1.897 -5.633 1 97.31 299 TYR A C 1
ATOM 2213 O O . TYR A 1 299 ? 5.688 -0.695 -5.895 1 97.31 299 TYR A O 1
ATOM 2221 N N . ALA A 1 300 ? 6.34 -2.465 -4.648 1 97.94 300 ALA A N 1
ATOM 2222 C CA . ALA A 1 300 ? 7.203 -1.687 -3.762 1 97.94 300 ALA A CA 1
ATOM 2223 C C . ALA A 1 300 ? 8.305 -0.979 -4.551 1 97.94 300 ALA A C 1
ATOM 2225 O O . ALA A 1 300 ? 9.156 -1.629 -5.156 1 97.94 300 ALA A O 1
ATOM 2226 N N . GLY A 1 301 ? 8.25 0.331 -4.504 1 98.38 301 GLY A N 1
ATOM 2227 C CA . GLY A 1 301 ? 9.258 1.088 -5.227 1 98.38 301 GLY A CA 1
ATOM 2228 C C . GLY A 1 301 ? 9.148 0.944 -6.73 1 98.38 301 GLY A C 1
ATOM 2229 O O . GLY A 1 301 ? 10.125 0.614 -7.402 1 98.38 301 GLY A O 1
ATOM 2230 N N . SER A 1 302 ? 7.938 1.209 -7.258 1 98.5 302 SER A N 1
ATOM 2231 C CA . SER A 1 302 ? 7.742 1.049 -8.695 1 98.5 302 SER A CA 1
ATOM 2232 C C . SER A 1 302 ? 8.688 1.941 -9.484 1 98.5 302 SER A C 1
ATOM 2234 O O . SER A 1 302 ? 9.023 3.047 -9.047 1 98.5 302 SER A O 1
ATOM 2236 N N . PRO A 1 303 ? 9.141 1.497 -10.703 1 98.56 303 PRO A N 1
ATOM 2237 C CA . PRO A 1 303 ? 10.047 2.301 -11.531 1 98.56 303 PRO A CA 1
ATOM 2238 C C . PRO A 1 303 ? 9.516 3.711 -11.781 1 98.56 303 PRO A C 1
ATOM 2240 O O . PRO A 1 303 ? 10.281 4.68 -11.719 1 98.56 303 PRO A O 1
ATOM 2243 N N . ILE A 1 304 ? 8.234 3.826 -12 1 98.56 304 ILE A N 1
ATOM 2244 C CA . ILE A 1 304 ? 7.602 5.105 -12.312 1 98.56 304 ILE A CA 1
ATOM 2245 C C . ILE A 1 304 ? 7.691 6.027 -11.102 1 98.56 304 ILE A C 1
ATOM 2247 O O . ILE A 1 304 ? 8.07 7.195 -11.227 1 98.56 304 ILE A O 1
ATOM 2251 N N . ALA A 1 305 ? 7.32 5.516 -9.961 1 98.81 305 ALA A N 1
ATOM 2252 C CA . ALA A 1 305 ? 7.336 6.316 -8.742 1 98.81 305 ALA A CA 1
ATOM 2253 C C . ALA A 1 305 ? 8.758 6.684 -8.344 1 98.81 305 ALA A C 1
ATOM 2255 O O . ALA A 1 305 ? 9.008 7.773 -7.816 1 98.81 305 ALA A O 1
ATOM 2256 N N . CYS A 1 306 ? 9.727 5.746 -8.562 1 98.94 306 CYS A N 1
ATOM 2257 C CA . CYS A 1 306 ? 11.125 6.047 -8.273 1 98.94 306 CYS A CA 1
ATOM 2258 C C . CYS A 1 306 ? 11.625 7.191 -9.148 1 98.94 306 CYS A C 1
ATOM 2260 O O . CYS A 1 306 ? 12.312 8.094 -8.664 1 98.94 306 CYS A O 1
ATOM 2262 N N . ALA A 1 307 ? 11.289 7.102 -10.422 1 98.88 307 ALA A N 1
ATOM 2263 C CA . ALA A 1 307 ? 11.68 8.172 -11.328 1 98.88 307 ALA A CA 1
ATOM 2264 C C . ALA A 1 307 ? 11.094 9.508 -10.891 1 98.88 307 ALA A C 1
ATOM 2266 O O . ALA A 1 307 ? 11.773 10.539 -10.914 1 98.88 307 ALA A O 1
ATOM 2267 N N . ALA A 1 308 ? 9.836 9.5 -10.516 1 98.88 308 ALA A N 1
ATOM 2268 C CA . ALA A 1 308 ? 9.172 10.703 -10.031 1 98.88 308 ALA A CA 1
ATOM 2269 C C . ALA A 1 308 ? 9.867 11.25 -8.781 1 98.88 308 ALA A C 1
ATOM 2271 O O . ALA A 1 308 ? 10.156 12.445 -8.695 1 98.88 308 ALA A O 1
ATOM 2272 N N . ALA A 1 309 ? 10.125 10.383 -7.844 1 98.94 309 ALA A N 1
ATOM 2273 C CA . ALA A 1 309 ? 10.727 10.781 -6.57 1 98.94 309 ALA A CA 1
ATOM 2274 C C . ALA A 1 309 ? 12.117 11.367 -6.781 1 98.94 309 ALA A C 1
ATOM 2276 O O . ALA A 1 309 ? 12.492 12.352 -6.141 1 98.94 309 ALA A O 1
ATOM 2277 N N . LEU A 1 310 ? 12.914 10.703 -7.645 1 98.94 310 LEU A N 1
ATOM 2278 C CA . LEU A 1 310 ? 14.242 11.227 -7.953 1 98.94 310 LEU A CA 1
ATOM 2279 C C . LEU A 1 310 ? 14.148 12.625 -8.547 1 98.94 310 LEU A C 1
ATOM 2281 O O . LEU A 1 310 ? 14.953 13.5 -8.219 1 98.94 310 LEU A O 1
ATOM 2285 N N . ALA A 1 311 ? 13.18 12.82 -9.438 1 98.94 311 ALA A N 1
ATOM 2286 C CA . ALA A 1 311 ? 12.969 14.148 -10.008 1 98.94 311 ALA A CA 1
ATOM 2287 C C . ALA A 1 311 ? 12.547 15.148 -8.938 1 98.94 311 ALA A C 1
ATOM 2289 O O . ALA A 1 311 ? 12.961 16.312 -8.969 1 98.94 311 ALA A O 1
ATOM 2290 N N . VAL A 1 312 ? 11.711 14.742 -8.008 1 98.88 312 VAL A N 1
ATOM 2291 C CA . VAL A 1 312 ? 11.297 15.594 -6.902 1 98.88 312 VAL A CA 1
ATOM 2292 C C . VAL A 1 312 ? 12.516 16.062 -6.125 1 98.88 312 VAL A C 1
ATOM 2294 O O . VAL A 1 312 ? 12.648 17.25 -5.816 1 98.88 312 VAL A O 1
ATOM 2297 N N . LEU A 1 313 ? 13.391 15.133 -5.781 1 98.81 313 LEU A N 1
ATOM 2298 C CA . LEU A 1 313 ? 14.594 15.484 -5.031 1 98.81 313 LEU A CA 1
ATOM 2299 C C . LEU A 1 313 ? 15.43 16.516 -5.789 1 98.81 313 LEU A C 1
ATOM 2301 O O . LEU A 1 313 ? 15.961 17.453 -5.195 1 98.81 313 LEU A O 1
ATOM 2305 N N . LYS A 1 314 ? 15.555 16.328 -7.086 1 98.69 314 LYS A N 1
ATOM 2306 C CA . LYS A 1 314 ? 16.297 17.281 -7.906 1 98.69 314 LYS A CA 1
ATOM 2307 C C . LYS A 1 314 ? 15.625 18.641 -7.891 1 98.69 314 LYS A C 1
ATOM 2309 O O . LYS A 1 314 ? 16.312 19.672 -7.812 1 98.69 314 LYS A O 1
ATOM 2314 N N . VAL A 1 315 ? 14.328 18.672 -8.008 1 98.69 315 VAL A N 1
ATOM 2315 C CA . VAL A 1 315 ? 13.57 19.922 -7.992 1 98.69 315 VAL A CA 1
ATOM 2316 C C . VAL A 1 315 ? 13.805 20.656 -6.672 1 98.69 315 VAL A C 1
ATOM 2318 O O . VAL A 1 315 ? 13.961 21.875 -6.652 1 98.69 315 VAL A O 1
ATOM 2321 N N . PHE A 1 316 ? 13.812 19.938 -5.555 1 98.5 316 PHE A N 1
ATOM 2322 C CA . PHE A 1 316 ? 14.055 20.531 -4.246 1 98.5 316 PHE A CA 1
ATOM 2323 C C . PHE A 1 316 ? 15.383 21.281 -4.227 1 98.5 316 PHE A C 1
ATOM 2325 O O . PHE A 1 316 ? 15.469 22.391 -3.682 1 98.5 316 PHE A O 1
ATOM 2332 N N . GLU A 1 317 ? 16.375 20.672 -4.812 1 98 317 GLU A N 1
ATOM 2333 C CA . GLU A 1 317 ? 17.703 21.266 -4.84 1 98 317 GLU A CA 1
ATOM 2334 C C . GLU A 1 317 ? 17.75 22.453 -5.801 1 98 317 GLU A C 1
ATOM 2336 O O . GLU A 1 317 ? 18.188 23.547 -5.426 1 98 317 GLU A O 1
ATOM 2341 N N . GLU A 1 318 ? 17.266 22.25 -6.984 1 98.5 318 GLU A N 1
ATOM 2342 C CA . GLU A 1 318 ? 17.391 23.234 -8.047 1 98.5 318 GLU A CA 1
ATOM 2343 C C . GLU A 1 318 ? 16.547 24.469 -7.762 1 98.5 318 GLU A C 1
ATOM 2345 O O . GLU A 1 318 ? 16.938 25.594 -8.094 1 98.5 318 GLU A O 1
ATOM 2350 N N . GLU A 1 319 ? 15.422 24.234 -7.137 1 98.5 319 GLU A N 1
ATOM 2351 C CA . GLU A 1 319 ? 14.492 25.344 -6.93 1 98.5 319 GLU A CA 1
ATOM 2352 C C . GLU A 1 319 ? 14.5 25.812 -5.477 1 98.5 319 GLU A C 1
ATOM 2354 O O . GLU A 1 319 ? 13.68 26.641 -5.082 1 98.5 319 GLU A O 1
ATOM 2359 N N . LYS A 1 320 ? 15.406 25.328 -4.691 1 98.5 320 LYS A N 1
ATOM 2360 C CA . LYS A 1 320 ? 15.609 25.719 -3.297 1 98.5 320 LYS A CA 1
ATOM 2361 C C . LYS A 1 320 ? 14.289 25.672 -2.523 1 98.5 320 LYS A C 1
ATOM 2363 O O . LYS A 1 320 ? 13.906 26.656 -1.886 1 98.5 320 LYS A O 1
ATOM 2368 N N . LEU A 1 321 ? 13.68 24.531 -2.559 1 98.75 321 LEU A N 1
ATOM 2369 C CA . LEU A 1 321 ? 12.305 24.422 -2.068 1 98.75 321 LEU A CA 1
ATOM 2370 C C . LEU A 1 321 ? 12.281 24.375 -0.543 1 98.75 321 LEU A C 1
ATOM 2372 O O . LEU A 1 321 ? 11.242 24.609 0.071 1 98.75 321 LEU A O 1
ATOM 2376 N N . LEU A 1 322 ? 13.383 24.016 0.115 1 98.69 322 LEU A N 1
ATOM 2377 C CA . LEU A 1 322 ? 13.406 24.094 1.571 1 98.69 322 LEU A CA 1
ATOM 2378 C C . LEU A 1 322 ? 13.312 25.531 2.045 1 98.69 322 LEU A C 1
ATOM 2380 O O . LEU A 1 322 ? 12.547 25.844 2.963 1 98.69 322 LEU A O 1
ATOM 2384 N N . GLU A 1 323 ? 14.078 26.406 1.42 1 98.62 323 GLU A N 1
ATOM 2385 C CA . GLU A 1 323 ? 13.969 27.828 1.714 1 98.62 323 GLU A CA 1
ATOM 2386 C C . GLU A 1 323 ? 12.578 28.359 1.386 1 98.62 323 GLU A C 1
ATOM 2388 O O . GLU A 1 323 ? 12.016 29.141 2.146 1 98.62 323 GLU A O 1
ATOM 2393 N N . ARG A 1 324 ? 12.102 27.906 0.246 1 98.62 324 ARG A N 1
ATOM 2394 C CA . ARG A 1 324 ? 10.766 28.312 -0.166 1 98.62 324 ARG A CA 1
ATOM 2395 C C . ARG A 1 324 ? 9.719 27.891 0.864 1 98.62 324 ARG A C 1
ATOM 2397 O O . ARG A 1 324 ? 8.789 28.656 1.159 1 98.62 324 ARG A O 1
ATOM 2404 N N . SER A 1 325 ? 9.836 26.656 1.379 1 98.75 325 SER A N 1
ATOM 2405 C CA . SER A 1 325 ? 8.914 26.172 2.408 1 98.75 325 SER A CA 1
ATOM 2406 C C . SER A 1 325 ? 8.922 27.094 3.625 1 98.75 325 SER A C 1
ATOM 2408 O O . SER A 1 325 ? 7.867 27.406 4.176 1 98.75 325 SER A O 1
ATOM 2410 N N . GLN A 1 326 ? 10.07 27.516 4.074 1 98.56 326 GLN A N 1
ATOM 2411 C CA . GLN A 1 326 ? 10.188 28.422 5.203 1 98.56 326 GLN A CA 1
ATOM 2412 C C . GLN A 1 326 ? 9.531 29.766 4.895 1 98.56 326 GLN A C 1
ATOM 2414 O O . GLN A 1 326 ? 8.789 30.312 5.719 1 98.56 326 GLN A O 1
ATOM 2419 N N . ALA A 1 327 ? 9.797 30.297 3.707 1 98.62 327 ALA A N 1
ATOM 2420 C CA . ALA A 1 327 ? 9.242 31.578 3.305 1 98.62 327 ALA A CA 1
ATOM 2421 C C . ALA A 1 327 ? 7.719 31.531 3.238 1 98.62 327 ALA A C 1
ATOM 2423 O O . ALA A 1 327 ? 7.035 32.438 3.689 1 98.62 327 ALA A O 1
ATOM 2424 N N . VAL A 1 328 ? 7.191 30.469 2.625 1 98.69 328 VAL A N 1
ATOM 2425 C CA . VAL A 1 328 ? 5.746 30.281 2.529 1 98.69 328 VAL A CA 1
ATOM 2426 C C . VAL A 1 328 ? 5.141 30.203 3.928 1 98.69 328 VAL A C 1
ATOM 2428 O O . VAL A 1 328 ? 4.098 30.797 4.195 1 98.69 328 VAL A O 1
ATOM 2431 N N . GLY A 1 329 ? 5.797 29.406 4.824 1 98.62 329 GLY A N 1
ATOM 2432 C CA . GLY A 1 329 ? 5.324 29.297 6.195 1 98.62 329 GLY A CA 1
ATOM 2433 C C . GLY A 1 329 ? 5.27 30.625 6.926 1 98.62 329 GLY A C 1
ATOM 2434 O O . GLY A 1 329 ? 4.316 30.891 7.656 1 98.62 329 GLY A O 1
ATOM 2435 N N . GLU A 1 330 ? 6.289 31.422 6.754 1 98.5 330 GLU A N 1
ATOM 2436 C CA . GLU A 1 330 ? 6.352 32.75 7.398 1 98.5 330 GLU A CA 1
ATOM 2437 C C . GLU A 1 330 ? 5.23 33.656 6.902 1 98.5 330 GLU A C 1
ATOM 2439 O O . GLU A 1 330 ? 4.562 34.312 7.699 1 98.5 330 GLU A O 1
ATOM 2444 N N . ARG A 1 331 ? 5.043 33.688 5.617 1 98.5 331 ARG A N 1
ATOM 2445 C CA . ARG A 1 331 ? 3.986 34.531 5.035 1 98.5 331 ARG A CA 1
ATOM 2446 C C . ARG A 1 331 ? 2.609 34.062 5.488 1 98.5 331 ARG A C 1
ATOM 2448 O O . ARG A 1 331 ? 1.741 34.875 5.801 1 98.5 331 ARG A O 1
ATOM 2455 N N . LEU A 1 332 ? 2.436 32.781 5.441 1 98.75 332 LEU A N 1
ATOM 2456 C CA . LEU A 1 332 ? 1.167 32.188 5.859 1 98.75 332 LEU A CA 1
ATOM 2457 C C . LEU A 1 332 ? 0.867 32.531 7.316 1 98.75 332 LEU A C 1
ATOM 2459 O O . LEU A 1 332 ? -0.238 32.969 7.641 1 98.75 332 LEU A O 1
ATOM 2463 N N . LYS A 1 333 ? 1.82 32.281 8.227 1 98.75 333 LYS A N 1
ATOM 2464 C CA . LYS A 1 333 ? 1.627 32.562 9.641 1 98.75 333 LYS A CA 1
ATOM 2465 C C . LYS A 1 333 ? 1.34 34.062 9.875 1 98.75 333 LYS A C 1
ATOM 2467 O O . LYS A 1 333 ? 0.492 34.406 10.695 1 98.75 333 LYS A O 1
ATOM 2472 N N . ALA A 1 334 ? 2.098 34.906 9.188 1 98.69 334 ALA A N 1
ATOM 2473 C CA . ALA A 1 334 ? 1.857 36.344 9.312 1 98.69 334 ALA A CA 1
ATOM 2474 C C . ALA A 1 334 ? 0.424 36.688 8.922 1 98.69 334 ALA A C 1
ATOM 2476 O O . ALA A 1 334 ? -0.252 37.438 9.633 1 98.69 334 ALA A O 1
ATOM 2477 N N . GLY A 1 335 ? -0.037 36.188 7.781 1 98.75 335 GLY A N 1
ATOM 2478 C CA . GLY A 1 335 ? -1.406 36.406 7.352 1 98.75 335 GLY A CA 1
ATOM 2479 C C . GLY A 1 335 ? -2.439 35.875 8.32 1 98.75 335 GLY A C 1
ATOM 2480 O O . GLY A 1 335 ? -3.459 36.5 8.57 1 98.75 335 GLY A O 1
ATOM 2481 N N . LEU A 1 336 ? -2.215 34.656 8.859 1 98.88 336 LEU A N 1
ATOM 2482 C CA . LEU A 1 336 ? -3.129 34.062 9.812 1 98.88 336 LEU A CA 1
ATOM 2483 C C . LEU A 1 336 ? -3.189 34.844 11.109 1 98.88 336 LEU A C 1
ATOM 2485 O O . LEU A 1 336 ? -4.25 34.969 11.727 1 98.88 336 LEU A O 1
ATOM 2489 N N . ARG A 1 337 ? -2.066 35.375 11.57 1 98.69 337 ARG A N 1
ATOM 2490 C CA . ARG A 1 337 ? -2.023 36.188 12.781 1 98.69 337 ARG A CA 1
ATOM 2491 C C . ARG A 1 337 ? -2.789 37.5 12.594 1 98.69 337 ARG A C 1
ATOM 2493 O O . ARG A 1 337 ? -3.408 38 13.531 1 98.69 337 ARG A O 1
ATOM 2500 N N . GLU A 1 338 ? -2.703 38 11.391 1 98.62 338 GLU A N 1
ATOM 2501 C CA . GLU A 1 338 ? -3.518 39.188 11.094 1 98.62 338 GLU A CA 1
ATOM 2502 C C . GLU A 1 338 ? -5.004 38.875 11.234 1 98.62 338 GLU A C 1
ATOM 2504 O O . GLU A 1 338 ? -5.766 39.688 11.773 1 98.62 338 GLU A O 1
ATOM 2509 N N . ILE A 1 339 ? -5.461 37.75 10.719 1 98.69 339 ILE A N 1
ATOM 2510 C CA . ILE A 1 339 ? -6.848 37.312 10.867 1 98.69 339 ILE A CA 1
ATOM 2511 C C . ILE A 1 339 ? -7.16 37.094 12.344 1 98.69 339 ILE A C 1
ATOM 2513 O O . ILE A 1 339 ? -8.219 37.5 12.828 1 98.69 339 ILE A O 1
ATOM 2517 N N . GLN A 1 340 ? -6.238 36.406 13.047 1 98.31 340 GLN A N 1
ATOM 2518 C CA . GLN A 1 340 ? -6.383 36.125 14.469 1 98.31 340 GLN A CA 1
ATOM 2519 C C . GLN A 1 340 ? -6.598 37.375 15.273 1 98.31 340 GLN A C 1
ATOM 2521 O O . GLN A 1 340 ? -7.355 37.406 16.25 1 98.31 340 GLN A O 1
ATOM 2526 N N . ALA A 1 341 ? -5.922 38.469 14.938 1 98 341 ALA A N 1
ATOM 2527 C CA . ALA A 1 341 ? -6.023 39.719 15.641 1 98 341 ALA A CA 1
ATOM 2528 C C . ALA A 1 341 ? -7.445 40.281 15.578 1 98 341 ALA A C 1
ATOM 2530 O O . ALA A 1 341 ? -7.895 40.969 16.5 1 98 341 ALA A O 1
ATOM 2531 N N . LYS A 1 342 ? -8.133 39.938 14.578 1 97.5 342 LYS A N 1
ATOM 2532 C CA . LYS A 1 342 ? -9.492 40.406 14.383 1 97.5 342 LYS A CA 1
ATOM 2533 C C . LYS A 1 342 ? -10.508 39.406 14.906 1 97.5 342 LYS A C 1
ATOM 2535 O O . LYS A 1 342 ? -11.656 39.75 15.203 1 97.5 342 LYS A O 1
ATOM 2540 N N . HIS A 1 343 ? -10.125 38.219 15 1 98 343 HIS A N 1
ATOM 2541 C CA . HIS A 1 343 ? -11.055 37.125 15.352 1 98 343 HIS A CA 1
ATOM 2542 C C . HIS A 1 343 ? -10.523 36.312 16.516 1 98 343 HIS A C 1
ATOM 2544 O O . HIS A 1 343 ? -9.758 35.375 16.312 1 98 343 HIS A O 1
ATOM 2550 N N . LYS A 1 344 ? -11.125 36.469 17.688 1 96.25 344 LYS A N 1
ATOM 2551 C CA . LYS A 1 344 ? -10.648 35.844 18.922 1 96.25 344 LYS A CA 1
ATOM 2552 C C . LYS A 1 344 ? -10.891 34.344 18.906 1 96.25 344 LYS A C 1
ATOM 2554 O O . LYS A 1 344 ? -10.32 33.594 19.719 1 96.25 344 LYS A O 1
ATOM 2559 N N . VAL A 1 345 ? -11.688 33.875 17.953 1 98 345 VAL A N 1
ATOM 2560 C CA . VAL A 1 345 ? -12.008 32.469 17.859 1 98 345 VAL A CA 1
ATOM 2561 C C . VAL A 1 345 ? -10.75 31.672 17.484 1 98 345 VAL A C 1
ATOM 2563 O O . VAL A 1 345 ? -10.648 30.484 17.766 1 98 345 VAL A O 1
ATOM 2566 N N . ILE A 1 346 ? -9.82 32.344 16.781 1 98.56 346 ILE A N 1
ATOM 2567 C CA . ILE A 1 346 ? -8.531 31.703 16.5 1 98.56 346 ILE A CA 1
ATOM 2568 C C . ILE A 1 346 ? -7.664 31.734 17.766 1 98.56 346 ILE A C 1
ATOM 2570 O O . ILE A 1 346 ? -7.062 32.75 18.078 1 98.56 346 ILE A O 1
ATOM 2574 N N . GLY A 1 347 ? -7.531 30.594 18.391 1 97.69 347 GLY A N 1
ATOM 2575 C CA . GLY A 1 347 ? -6.84 30.531 19.672 1 97.69 347 GLY A CA 1
ATOM 2576 C C . GLY A 1 347 ? -5.348 30.281 19.531 1 97.69 347 GLY A C 1
ATOM 2577 O O . GLY A 1 347 ? -4.57 30.625 20.422 1 97.69 347 GLY A O 1
ATOM 2578 N N . ASP A 1 348 ? -4.969 29.672 18.422 1 97.88 348 ASP A N 1
ATOM 2579 C CA . ASP A 1 348 ? -3.564 29.312 18.234 1 97.88 348 ASP A CA 1
ATOM 2580 C C . ASP A 1 348 ? -3.197 29.25 16.766 1 97.88 348 ASP A C 1
ATOM 2582 O O . ASP A 1 348 ? -4.012 28.844 15.93 1 97.88 348 ASP A O 1
ATOM 2586 N N . VAL A 1 349 ? -2.113 29.828 16.375 1 98.56 349 VAL A N 1
ATOM 2587 C CA . VAL A 1 349 ? -1.437 29.672 15.086 1 98.56 349 VAL A CA 1
ATOM 2588 C C . VAL A 1 349 ? -0.087 28.984 15.289 1 98.56 349 VAL A C 1
ATOM 2590 O O . VAL A 1 349 ? 0.783 29.516 15.992 1 98.56 349 VAL A O 1
ATOM 2593 N N . ARG A 1 350 ? 0.098 27.781 14.688 1 98.31 350 ARG A N 1
ATOM 2594 C CA . ARG A 1 350 ? 1.319 27.031 14.953 1 98.31 350 ARG A CA 1
ATOM 2595 C C . ARG A 1 350 ? 1.796 26.312 13.695 1 98.31 350 ARG A C 1
ATOM 2597 O O . ARG A 1 350 ? 1.036 26.156 12.734 1 98.31 350 ARG A O 1
ATOM 2604 N N . GLY A 1 351 ? 3.066 25.875 13.781 1 97.38 351 GLY A N 1
ATOM 2605 C CA . GLY A 1 351 ? 3.594 25 12.734 1 97.38 351 GLY A CA 1
ATOM 2606 C C . GLY A 1 351 ? 5.078 25.203 12.484 1 97.38 351 GLY A C 1
ATOM 2607 O O . GLY A 1 351 ? 5.691 26.109 13.055 1 97.38 351 GLY A O 1
ATOM 2608 N N . LEU A 1 352 ? 5.652 24.312 11.734 1 97.88 352 LEU A N 1
ATOM 2609 C CA . LEU A 1 352 ? 7.016 24.375 11.227 1 97.88 352 LEU A CA 1
ATOM 2610 C C . LEU A 1 352 ? 7.023 24.531 9.711 1 97.88 352 LEU A C 1
ATOM 2612 O O . LEU A 1 352 ? 6.324 23.797 9.008 1 97.88 352 LEU A O 1
ATOM 2616 N N . GLY A 1 353 ? 7.848 25.469 9.219 1 98.06 353 GLY A N 1
ATOM 2617 C CA . GLY A 1 353 ? 7.836 25.703 7.781 1 98.06 353 GLY A CA 1
ATOM 2618 C C . GLY A 1 353 ? 6.449 25.969 7.23 1 98.06 353 GLY A C 1
ATOM 2619 O O . GLY A 1 353 ? 5.719 26.812 7.758 1 98.06 353 GLY A O 1
ATOM 2620 N N . SER A 1 354 ? 6.121 25.281 6.168 1 98.44 354 SER A N 1
ATOM 2621 C CA . SER A 1 354 ? 4.832 25.484 5.516 1 98.44 354 SER A CA 1
ATOM 2622 C C . SER A 1 354 ? 3.758 24.578 6.102 1 98.44 354 SER A C 1
ATOM 2624 O O . SER A 1 354 ? 2.605 24.609 5.664 1 98.44 354 SER A O 1
ATOM 2626 N N . MET A 1 355 ? 4.105 23.688 7.094 1 98.62 355 MET A N 1
ATOM 2627 C CA . MET A 1 355 ? 3.135 22.891 7.828 1 98.62 355 MET A CA 1
ATOM 2628 C C . MET A 1 355 ? 2.508 23.688 8.961 1 98.62 355 MET A C 1
ATOM 2630 O O . MET A 1 355 ? 2.982 23.641 10.094 1 98.62 355 MET A O 1
ATOM 2634 N N . VAL A 1 356 ? 1.404 24.375 8.656 1 98.81 356 VAL A N 1
ATOM 2635 C CA . VAL A 1 356 ? 0.837 25.359 9.57 1 98.81 356 VAL A CA 1
ATOM 2636 C C . VAL A 1 356 ? -0.639 25.047 9.812 1 98.81 356 VAL A C 1
ATOM 2638 O O . VAL A 1 356 ? -1.322 24.531 8.93 1 98.81 356 VAL A O 1
ATOM 2641 N N . ALA A 1 357 ? -1.124 25.312 11.016 1 98.81 357 ALA A N 1
ATOM 2642 C CA . ALA A 1 357 ? -2.527 25.109 11.367 1 98.81 357 ALA A CA 1
ATOM 2643 C C . ALA A 1 357 ? -3.021 26.234 12.289 1 98.81 357 ALA A C 1
ATOM 2645 O O . ALA A 1 357 ? -2.219 26.922 12.922 1 98.81 357 ALA A O 1
ATOM 2646 N N . ILE A 1 358 ? -4.293 26.469 12.297 1 98.88 358 ILE A N 1
ATOM 2647 C CA . ILE A 1 358 ? -4.949 27.297 13.305 1 98.88 358 ILE A CA 1
ATOM 2648 C C . ILE A 1 358 ? -5.988 26.469 14.055 1 98.88 358 ILE A C 1
ATOM 2650 O O . ILE A 1 358 ? -6.641 25.594 13.477 1 98.88 358 ILE A O 1
ATOM 2654 N N . GLU A 1 359 ? -6.109 26.688 15.289 1 98.81 359 GLU A N 1
ATOM 2655 C CA . GLU A 1 359 ? -7.086 26 16.141 1 98.81 359 GLU A CA 1
ATOM 2656 C C . GLU A 1 359 ? -8.133 26.984 16.656 1 98.81 359 GLU A C 1
ATOM 2658 O O . GLU A 1 359 ? -7.797 28.062 17.141 1 98.81 359 GLU A O 1
ATOM 2663 N N . LEU A 1 360 ? -9.383 26.656 16.531 1 98.81 360 LEU A N 1
ATOM 2664 C CA . LEU A 1 360 ? -10.484 27.578 16.812 1 98.81 360 LEU A CA 1
ATOM 2665 C C . LEU A 1 360 ? -11.219 27.172 18.094 1 98.81 360 LEU A C 1
ATOM 2667 O O . LEU A 1 360 ? -11.461 25.984 18.328 1 98.81 360 LEU A O 1
ATOM 2671 N N . PHE A 1 361 ? -11.617 28.172 18.875 1 98.31 361 PHE A N 1
ATOM 2672 C CA . PHE A 1 361 ? -12.336 28 20.125 1 98.31 361 PHE A CA 1
ATOM 2673 C C . PHE A 1 361 ? -13.492 28.984 20.219 1 98.31 361 PHE A C 1
ATOM 2675 O O . PHE A 1 361 ? -13.367 30.141 19.812 1 98.31 361 PHE A O 1
ATOM 2682 N N . GLU A 1 362 ? -14.578 28.547 20.734 1 97.25 362 GLU A N 1
ATOM 2683 C CA . GLU A 1 362 ? -15.719 29.438 20.938 1 97.25 362 GLU A CA 1
ATOM 2684 C C . GLU A 1 362 ? -15.383 30.562 21.906 1 97.25 362 GLU A C 1
ATOM 2686 O O . GLU A 1 362 ? -15.031 30.297 23.062 1 97.25 362 GLU A O 1
ATOM 2691 N N . GLY A 1 363 ? -15.508 31.75 21.484 1 93.06 363 GLY A N 1
ATOM 2692 C CA . GLY A 1 363 ? -15.273 32.906 22.328 1 93.06 363 GLY A CA 1
ATOM 2693 C C . GLY A 1 363 ? -13.852 32.969 22.859 1 93.06 363 GLY A C 1
ATOM 2694 O O . GLY A 1 363 ? -13.602 33.594 23.891 1 93.06 363 GLY A O 1
ATOM 2695 N N . GLY A 1 364 ? -13.023 32.219 22.266 1 92.44 364 GLY A N 1
ATOM 2696 C CA . GLY A 1 364 ? -11.633 32.219 22.688 1 92.44 364 GLY A CA 1
ATOM 2697 C C . GLY A 1 364 ? -11.352 31.312 23.875 1 92.44 364 GLY A C 1
ATOM 2698 O O . GLY A 1 364 ? -10.211 31.219 24.328 1 92.44 364 GLY A O 1
ATOM 2699 N N . ASP A 1 365 ? -12.344 30.578 24.359 1 95.81 365 ASP A N 1
ATOM 2700 C CA . ASP A 1 365 ? -12.195 29.656 25.484 1 95.81 365 ASP A CA 1
ATOM 2701 C C . ASP A 1 365 ? -11.586 28.328 25.047 1 95.81 365 ASP A C 1
ATOM 2703 O O . ASP A 1 365 ? -12.242 27.531 24.391 1 95.81 365 ASP A O 1
ATOM 2707 N N . THR A 1 366 ? -10.383 28.047 25.391 1 94.38 366 THR A N 1
ATOM 2708 C CA . THR A 1 366 ? -9.617 26.891 24.938 1 94.38 366 THR A CA 1
ATOM 2709 C C . THR A 1 366 ? -10.305 25.594 25.359 1 94.38 366 THR A C 1
ATOM 2711 O O . THR A 1 366 ? -9.961 24.516 24.859 1 94.38 366 THR A O 1
ATOM 2714 N N . HIS A 1 367 ? -11.305 25.672 26.234 1 96 367 HIS A N 1
ATOM 2715 C CA . HIS A 1 367 ? -12.039 24.484 26.688 1 96 367 HIS A CA 1
ATOM 2716 C C . HIS A 1 367 ? -13.297 24.266 25.844 1 96 367 HIS A C 1
ATOM 2718 O O . HIS A 1 367 ? -14.016 23.297 26.047 1 96 367 HIS A O 1
ATOM 2724 N N . LYS A 1 368 ? -13.492 25.125 24.891 1 97.81 368 LYS A N 1
ATOM 2725 C CA . LYS A 1 368 ? -14.664 25 24.016 1 97.81 368 LYS A CA 1
ATOM 2726 C C . LYS A 1 368 ? -14.25 24.969 22.547 1 97.81 368 LYS A C 1
ATOM 2728 O O . LYS A 1 368 ? -14.406 25.953 21.828 1 97.81 368 LYS A O 1
ATOM 2733 N N . PRO A 1 369 ? -13.789 23.781 22.078 1 98.12 369 PRO A N 1
ATOM 2734 C CA . PRO A 1 369 ? -13.422 23.656 20.672 1 98.12 369 PRO A CA 1
ATOM 2735 C C . PRO A 1 369 ? -14.555 24.047 19.719 1 98.12 369 PRO A C 1
ATOM 2737 O O . PRO A 1 369 ? -15.703 23.672 19.938 1 98.12 369 PRO A O 1
ATOM 2740 N N . ALA A 1 370 ? -14.242 24.812 18.672 1 98.5 370 ALA A N 1
ATOM 2741 C CA . ALA A 1 370 ? -15.258 25.328 17.75 1 98.5 370 ALA A CA 1
ATOM 2742 C C . ALA A 1 370 ? -15.328 24.484 16.484 1 98.5 370 ALA A C 1
ATOM 2744 O O . ALA A 1 370 ? -15.164 25 15.375 1 98.5 370 ALA A O 1
ATOM 2745 N N . ALA A 1 371 ? -15.688 23.234 16.609 1 98.12 371 ALA A N 1
ATOM 2746 C CA . ALA A 1 371 ? -15.727 22.281 15.5 1 98.12 371 ALA A CA 1
ATOM 2747 C C . ALA A 1 371 ? -16.719 22.719 14.43 1 98.12 371 ALA A C 1
ATOM 2749 O O . ALA A 1 371 ? -16.438 22.625 13.234 1 98.12 371 ALA A O 1
ATOM 2750 N N . GLU A 1 372 ? -17.859 23.188 14.812 1 98.12 372 GLU A N 1
ATOM 2751 C CA . GLU A 1 372 ? -18.891 23.594 13.867 1 98.12 372 GLU A CA 1
ATOM 2752 C C . GLU A 1 372 ? -18.422 24.75 13 1 98.12 372 GLU A C 1
ATOM 2754 O O . GLU A 1 372 ? -18.672 24.781 11.797 1 98.12 372 GLU A O 1
ATOM 2759 N N . LEU A 1 373 ? -17.797 25.703 13.656 1 98.5 373 LEU A N 1
ATOM 2760 C CA . LEU A 1 373 ? -17.281 26.844 12.914 1 98.5 373 LEU A CA 1
ATOM 2761 C C . LEU A 1 373 ? -16.25 26.406 11.875 1 98.5 373 LEU A C 1
ATOM 2763 O O . LEU A 1 373 ? -16.25 26.906 10.75 1 98.5 373 LEU A O 1
ATOM 2767 N N . VAL A 1 374 ? -15.367 25.516 12.266 1 98.69 374 VAL A N 1
ATOM 2768 C CA . VAL A 1 374 ? -14.359 25 11.344 1 98.69 374 VAL A CA 1
ATOM 2769 C C . VAL A 1 374 ? -15.047 24.391 10.117 1 98.69 374 VAL A C 1
ATOM 2771 O O . VAL A 1 374 ? -14.664 24.688 8.977 1 98.69 374 VAL A O 1
ATOM 2774 N N . SER A 1 375 ? -16.016 23.578 10.359 1 98.38 375 SER A N 1
ATOM 2775 C CA . SER A 1 375 ? -16.75 22.953 9.266 1 98.38 375 SER A CA 1
ATOM 2776 C C . SER A 1 375 ? -17.375 24 8.344 1 98.38 375 SER A C 1
ATOM 2778 O O . SER A 1 375 ? -17.312 23.875 7.121 1 98.38 375 SER A O 1
ATOM 2780 N N . LYS A 1 376 ? -17.938 25.016 8.906 1 98.69 376 LYS A N 1
ATOM 2781 C CA . LYS A 1 376 ? -18.562 26.078 8.133 1 98.69 376 LYS A CA 1
ATOM 2782 C C . LYS A 1 376 ? -17.531 26.844 7.309 1 98.69 376 LYS A C 1
ATOM 2784 O O . LYS A 1 376 ? -17.797 27.203 6.16 1 98.69 376 LYS A O 1
ATOM 2789 N N . ILE A 1 377 ? -16.422 27.078 7.906 1 98.81 377 ILE A N 1
ATOM 2790 C CA . ILE A 1 377 ? -15.359 27.812 7.215 1 98.81 377 ILE A CA 1
ATOM 2791 C C . ILE A 1 377 ? -14.852 27 6.031 1 98.81 377 ILE A C 1
ATOM 2793 O O . ILE A 1 377 ? -14.625 27.531 4.945 1 98.81 377 ILE A O 1
ATOM 2797 N N . VAL A 1 378 ? -14.648 25.703 6.219 1 98.75 378 VAL A N 1
ATOM 2798 C CA . VAL A 1 378 ? -14.164 24.812 5.16 1 98.75 378 VAL A CA 1
ATOM 2799 C C . VAL A 1 378 ? -15.141 24.828 3.986 1 98.75 378 VAL A C 1
ATOM 2801 O O . VAL A 1 378 ? -14.727 24.938 2.83 1 98.75 378 VAL A O 1
ATOM 2804 N N . VAL A 1 379 ? -16.406 24.781 4.273 1 98.69 379 VAL A N 1
ATOM 2805 C CA . VAL A 1 379 ? -17.438 24.781 3.238 1 98.69 379 VAL A CA 1
ATOM 2806 C C . VAL A 1 379 ? -17.469 26.141 2.539 1 98.69 379 VAL A C 1
ATOM 2808 O O . VAL A 1 379 ? -17.5 26.203 1.309 1 98.69 379 VAL A O 1
ATOM 2811 N N . ARG A 1 380 ? -17.5 27.219 3.318 1 98.81 380 ARG A N 1
ATOM 2812 C CA . ARG A 1 380 ? -17.578 28.562 2.764 1 98.81 380 ARG A CA 1
ATOM 2813 C C . ARG A 1 380 ? -16.359 28.875 1.896 1 98.81 380 ARG A C 1
ATOM 2815 O O . ARG A 1 380 ? -16.484 29.5 0.844 1 98.81 380 ARG A O 1
ATOM 2822 N N . ALA A 1 381 ? -15.203 28.469 2.381 1 98.88 381 ALA A N 1
ATOM 2823 C CA . ALA A 1 381 ? -13.977 28.641 1.604 1 98.88 381 ALA A CA 1
ATOM 2824 C C . ALA A 1 381 ? -14.078 27.938 0.255 1 98.88 381 ALA A C 1
ATOM 2826 O O . ALA A 1 381 ? -13.703 28.5 -0.777 1 98.88 381 ALA A O 1
ATOM 2827 N N . ARG A 1 382 ? -14.562 26.703 0.219 1 98.81 382 ARG A N 1
ATOM 2828 C CA . ARG A 1 382 ? -14.758 25.969 -1.031 1 98.81 382 ARG A CA 1
ATOM 2829 C C . ARG A 1 382 ? -15.68 26.75 -1.974 1 98.81 382 ARG A C 1
ATOM 2831 O O . ARG A 1 382 ? -15.414 26.828 -3.174 1 98.81 382 ARG A O 1
ATOM 2838 N N . GLU A 1 383 ? -16.75 27.281 -1.416 1 98.62 383 GLU A N 1
ATOM 2839 C CA . GLU A 1 383 ? -17.703 28.062 -2.219 1 98.62 383 GLU A CA 1
ATOM 2840 C C . GLU A 1 383 ? -17.016 29.266 -2.861 1 98.62 383 GLU A C 1
ATOM 2842 O O . GLU A 1 383 ? -17.422 29.703 -3.938 1 98.62 383 GLU A O 1
ATOM 2847 N N . LYS A 1 384 ? -15.977 29.703 -2.219 1 98.81 384 LYS A N 1
ATOM 2848 C CA . LYS A 1 384 ? -15.266 30.875 -2.711 1 98.81 384 LYS A CA 1
ATOM 2849 C C . LYS A 1 384 ? -14.023 30.484 -3.504 1 98.81 384 LYS A C 1
ATOM 2851 O O . LYS A 1 384 ? -13.25 31.344 -3.932 1 98.81 384 LYS A O 1
ATOM 2856 N N . GLY A 1 385 ? -13.82 29.203 -3.65 1 98.75 385 GLY A N 1
ATOM 2857 C CA . GLY A 1 385 ? -12.773 28.734 -4.539 1 98.75 385 GLY A CA 1
ATOM 2858 C C . GLY A 1 385 ? -11.484 28.391 -3.814 1 98.75 385 GLY A C 1
ATOM 2859 O O . GLY A 1 385 ? -10.406 28.375 -4.414 1 98.75 385 GLY A O 1
ATOM 2860 N N . LEU A 1 386 ? -11.555 28.141 -2.547 1 98.94 386 LEU A N 1
ATOM 2861 C CA . LEU A 1 386 ? -10.398 27.75 -1.746 1 98.94 386 LEU A CA 1
ATOM 2862 C C . LEU A 1 386 ? -10.625 26.391 -1.083 1 98.94 386 LEU A C 1
ATOM 2864 O O . LEU A 1 386 ? -11.609 26.203 -0.373 1 98.94 386 LEU A O 1
ATOM 2868 N N . ILE A 1 387 ? -9.727 25.422 -1.345 1 98.94 387 ILE A N 1
ATOM 2869 C CA . ILE A 1 387 ? -9.844 24.078 -0.767 1 98.94 387 ILE A CA 1
ATOM 2870 C C . ILE A 1 387 ? -9.07 24.016 0.546 1 98.94 387 ILE A C 1
ATOM 2872 O O . ILE A 1 387 ? -7.848 24.203 0.565 1 98.94 387 ILE A O 1
ATOM 2876 N N . LEU A 1 388 ? -9.75 23.797 1.624 1 98.81 388 LEU A N 1
ATOM 2877 C CA . LEU A 1 388 ? -9.164 23.641 2.949 1 98.81 388 LEU A CA 1
ATOM 2878 C C . LEU A 1 388 ? -9.453 22.25 3.518 1 98.81 388 LEU A C 1
ATOM 2880 O O . LEU A 1 388 ? -10.359 21.562 3.049 1 98.81 388 LEU A O 1
ATOM 2884 N N . LEU A 1 389 ? -8.648 21.844 4.457 1 98.5 389 LEU A N 1
ATOM 2885 C CA . LEU A 1 389 ? -8.891 20.641 5.242 1 98.5 389 LEU A CA 1
ATOM 2886 C C . LEU A 1 389 ? -8.93 20.969 6.734 1 98.5 389 LEU A C 1
ATOM 2888 O O . LEU A 1 389 ? -8.344 21.953 7.176 1 98.5 389 LEU A O 1
ATOM 2892 N N . SER A 1 390 ? -9.617 20.156 7.41 1 98.19 390 SER A N 1
ATOM 2893 C CA . SER A 1 390 ? -9.625 20.234 8.867 1 98.19 390 SER A CA 1
ATOM 2894 C C . SER A 1 390 ? -8.984 18.984 9.484 1 98.19 390 SER A C 1
ATOM 2896 O O . SER A 1 390 ? -8.758 18 8.797 1 98.19 390 SER A O 1
ATOM 2898 N N . CYS A 1 391 ? -8.617 19.062 10.672 1 97.62 391 CYS A N 1
ATOM 2899 C CA . CYS A 1 391 ? -8.094 17.938 11.445 1 97.62 391 CYS A CA 1
ATOM 2900 C C . CYS A 1 391 ? -8.258 18.188 12.945 1 97.62 391 CYS A C 1
ATOM 2902 O O . CYS A 1 391 ? -9.117 18.953 13.359 1 97.62 391 CYS A O 1
ATOM 2904 N N . GLY A 1 392 ? -7.566 17.391 13.75 1 97.12 392 GLY A N 1
ATOM 2905 C CA . GLY A 1 392 ? -7.602 17.547 15.195 1 97.12 392 GLY A CA 1
ATOM 2906 C C . GLY A 1 392 ? -8.5 16.531 15.883 1 97.12 392 GLY A C 1
ATOM 2907 O O . GLY A 1 392 ? -9.523 16.125 15.328 1 97.12 392 GLY A O 1
ATOM 2908 N N . THR A 1 393 ? -8.188 16.25 17.094 1 94.81 393 THR A N 1
ATOM 2909 C CA . THR A 1 393 ? -8.961 15.289 17.875 1 94.81 393 THR A CA 1
ATOM 2910 C C . THR A 1 393 ? -10.367 15.82 18.141 1 94.81 393 THR A C 1
ATOM 2912 O O . THR A 1 393 ? -11.312 15.039 18.281 1 94.81 393 THR A O 1
ATOM 2915 N N . TYR A 1 394 ? -10.508 17.125 18.156 1 96.25 394 TYR A N 1
ATOM 2916 C CA . TYR A 1 394 ? -11.797 17.75 18.453 1 96.25 394 TYR A CA 1
ATOM 2917 C C . TYR A 1 394 ? -12.406 18.359 17.188 1 96.25 394 TYR A C 1
ATOM 2919 O O . TYR A 1 394 ? -13.383 19.094 17.266 1 96.25 394 TYR A O 1
ATOM 2927 N N . TYR A 1 395 ? -11.75 18.188 16.062 1 97.19 395 TYR A N 1
ATOM 2928 C CA . TYR A 1 395 ? -12.242 18.625 14.75 1 97.19 395 TYR A CA 1
ATOM 2929 C C . TYR A 1 395 ? -12.305 20.141 14.664 1 97.19 395 TYR A C 1
ATOM 2931 O O . TYR A 1 395 ? -13.148 20.688 13.953 1 97.19 395 TYR A O 1
ATOM 2939 N N . ASN A 1 396 ? -11.445 20.828 15.414 1 98.56 396 ASN A N 1
ATOM 2940 C CA . ASN A 1 396 ? -11.5 22.281 15.492 1 98.56 396 ASN A CA 1
ATOM 2941 C C . ASN A 1 396 ? -10.227 22.922 14.953 1 98.56 396 ASN A C 1
ATOM 2943 O O . ASN A 1 396 ? -9.844 24.016 15.383 1 98.56 396 ASN A O 1
ATOM 2947 N N . VAL A 1 397 ? -9.531 22.188 14.117 1 98.81 397 VAL A N 1
ATOM 2948 C CA . VAL A 1 397 ? -8.281 22.688 13.555 1 98.81 397 VAL A CA 1
ATOM 2949 C C . VAL A 1 397 ? -8.391 22.766 12.031 1 98.81 397 VAL A C 1
ATOM 2951 O O . VAL A 1 397 ? -8.938 21.859 11.391 1 98.81 397 VAL A O 1
ATOM 2954 N N . ILE A 1 398 ? -8.016 23.891 11.453 1 98.88 398 ILE A N 1
ATOM 2955 C CA . ILE A 1 398 ? -7.82 24 10.008 1 98.88 398 ILE A CA 1
ATOM 2956 C C . ILE A 1 398 ? -6.34 23.859 9.672 1 98.88 398 ILE A C 1
ATOM 2958 O O . ILE A 1 398 ? -5.488 24.516 10.281 1 98.88 398 ILE A O 1
ATOM 2962 N N . ARG A 1 399 ? -6 22.938 8.82 1 98.56 399 ARG A N 1
ATOM 2963 C CA . ARG A 1 399 ? -4.609 22.703 8.453 1 98.56 399 ARG A CA 1
ATOM 2964 C C . ARG A 1 399 ? -4.328 23.156 7.027 1 98.56 399 ARG A C 1
ATOM 2966 O O . ARG A 1 399 ? -5.18 23.031 6.148 1 98.56 399 ARG A O 1
ATOM 2973 N N . PHE A 1 400 ? -3.209 23.781 6.84 1 98.75 400 PHE A N 1
ATOM 2974 C CA . PHE A 1 400 ? -2.795 24.328 5.555 1 98.75 400 PHE A CA 1
ATOM 2975 C C . PHE A 1 400 ? -1.633 23.531 4.973 1 98.75 400 PHE A C 1
ATOM 2977 O O . PHE A 1 400 ? -0.586 23.406 5.605 1 98.75 400 PHE A O 1
ATOM 2984 N N . LEU A 1 401 ? -1.857 23 3.781 1 98.19 401 LEU A N 1
ATOM 2985 C CA . LEU A 1 401 ? -0.919 22.062 3.182 1 98.19 401 LEU A CA 1
ATOM 2986 C C . LEU A 1 401 ? -0.711 22.375 1.702 1 98.19 401 LEU A C 1
ATOM 2988 O O . LEU A 1 401 ? -0.594 21.453 0.885 1 98.19 401 LEU A O 1
ATOM 2992 N N . MET A 1 402 ? -0.758 23.625 1.288 1 98.44 402 MET A N 1
ATOM 2993 C CA . MET A 1 402 ? -0.576 23.984 -0.116 1 98.44 402 MET A CA 1
ATOM 2994 C C . MET A 1 402 ? 0.804 23.562 -0.61 1 98.44 402 MET A C 1
ATOM 2996 O O . MET A 1 402 ? 1.723 23.375 0.188 1 98.44 402 MET A O 1
ATOM 3000 N N . PRO A 1 403 ? 0.921 23.375 -1.927 1 98.56 403 PRO A N 1
ATOM 3001 C CA . PRO A 1 403 ? 2.271 23.188 -2.463 1 98.56 403 PRO A CA 1
ATOM 3002 C C . PRO A 1 403 ? 3.232 24.297 -2.045 1 98.56 403 PRO A C 1
ATOM 3004 O O . PRO A 1 403 ? 2.844 25.469 -1.99 1 98.56 403 PRO A O 1
ATOM 3007 N N . VAL A 1 404 ? 4.48 23.875 -1.766 1 98.56 404 VAL A N 1
ATOM 3008 C CA . VAL A 1 404 ? 5.461 24.875 -1.377 1 98.56 404 VAL A CA 1
ATOM 3009 C C . VAL A 1 404 ? 5.785 25.781 -2.57 1 98.56 404 VAL A C 1
ATOM 3011 O O . VAL A 1 404 ? 6.238 26.906 -2.398 1 98.56 404 VAL A O 1
ATOM 3014 N N . THR A 1 405 ? 5.449 25.359 -3.752 1 98.69 405 THR A N 1
ATOM 3015 C CA . THR A 1 405 ? 5.707 26.094 -4.984 1 98.69 405 THR A CA 1
ATOM 3016 C C . THR A 1 405 ? 4.57 27.062 -5.277 1 98.69 405 THR A C 1
ATOM 3018 O O . THR A 1 405 ? 4.547 27.703 -6.332 1 98.69 405 THR A O 1
ATOM 3021 N N . ILE A 1 406 ? 3.625 27.234 -4.441 1 98.81 406 ILE A N 1
ATOM 3022 C CA . ILE A 1 406 ? 2.504 28.141 -4.66 1 98.81 406 ILE A CA 1
ATOM 3023 C C . ILE A 1 406 ? 3.025 29.547 -4.902 1 98.81 406 ILE A C 1
ATOM 3025 O O . ILE A 1 406 ? 3.85 30.062 -4.137 1 98.81 406 ILE A O 1
ATOM 3029 N N . PRO A 1 407 ? 2.543 30.188 -5.969 1 98.56 407 PRO A N 1
ATOM 3030 C CA . PRO A 1 407 ? 2.926 31.578 -6.152 1 98.56 407 PRO A CA 1
ATOM 3031 C C . PRO A 1 407 ? 2.451 32.469 -5.008 1 98.56 407 PRO A C 1
ATOM 3033 O O . PRO A 1 407 ? 1.35 32.281 -4.488 1 98.56 407 PRO A O 1
ATOM 3036 N N . ASP A 1 408 ? 3.271 33.5 -4.703 1 98.44 408 ASP A N 1
ATOM 3037 C CA . ASP A 1 408 ? 2.957 34.375 -3.584 1 98.44 408 ASP A CA 1
ATOM 3038 C C . ASP A 1 408 ? 1.589 35.031 -3.768 1 98.44 408 ASP A C 1
ATOM 3040 O O . ASP A 1 408 ? 0.821 35.156 -2.812 1 98.44 408 ASP A O 1
ATOM 3044 N N . ALA A 1 409 ? 1.322 35.438 -4.992 1 98.56 409 ALA A N 1
ATOM 3045 C CA . ALA A 1 409 ? 0.045 36.094 -5.27 1 98.56 409 ALA A CA 1
ATOM 3046 C C . ALA A 1 409 ? -1.124 35.156 -4.98 1 98.56 409 ALA A C 1
ATOM 3048 O O . ALA A 1 409 ? -2.172 35.594 -4.5 1 98.56 409 ALA A O 1
ATOM 3049 N N . GLN A 1 410 ? -1 33.906 -5.328 1 98.69 410 GLN A N 1
ATOM 3050 C CA . GLN A 1 410 ? -2.041 32.906 -5.09 1 98.69 410 GLN A CA 1
ATOM 3051 C C . GLN A 1 410 ? -2.172 32.625 -3.6 1 98.69 410 GLN A C 1
ATOM 3053 O O . GLN A 1 410 ? -3.279 32.406 -3.102 1 98.69 410 GLN A O 1
ATOM 3058 N N . LEU A 1 411 ? -1.04 32.531 -2.877 1 98.81 411 LEU A N 1
ATOM 3059 C CA . LEU A 1 411 ? -1.058 32.375 -1.428 1 98.81 411 LEU A CA 1
ATOM 3060 C C . LEU A 1 411 ? -1.833 33.5 -0.764 1 98.81 411 LEU A C 1
ATOM 3062 O O . LEU A 1 411 ? -2.676 33.281 0.102 1 98.81 411 LEU A O 1
ATOM 3066 N N . GLU A 1 412 ? -1.578 34.75 -1.174 1 98.62 412 GLU A N 1
ATOM 3067 C CA . GLU A 1 412 ? -2.246 35.906 -0.626 1 98.62 412 GLU A CA 1
ATOM 3068 C C . GLU A 1 412 ? -3.74 35.906 -0.938 1 98.62 412 GLU A C 1
ATOM 3070 O O . GLU A 1 412 ? -4.559 36.281 -0.098 1 98.62 412 GLU A O 1
ATOM 3075 N N . LYS A 1 413 ? -4.035 35.5 -2.152 1 98.81 413 LYS A N 1
ATOM 3076 C CA . LYS A 1 413 ? -5.441 35.375 -2.523 1 98.81 413 LYS A CA 1
ATOM 3077 C C . LYS A 1 413 ? -6.16 34.375 -1.636 1 98.81 413 LYS A C 1
ATOM 3079 O O . LYS A 1 413 ? -7.293 34.594 -1.214 1 98.81 413 LYS A O 1
ATOM 3084 N N . GLY A 1 414 ? -5.523 33.219 -1.37 1 98.88 414 GLY A N 1
ATOM 3085 C CA . GLY A 1 414 ? -6.094 32.219 -0.46 1 98.88 414 GLY A CA 1
ATOM 3086 C C . GLY A 1 414 ? -6.316 32.781 0.938 1 98.88 414 GLY A C 1
ATOM 3087 O O . GLY A 1 414 ? -7.363 32.531 1.542 1 98.88 414 GLY A O 1
ATOM 3088 N N . LEU A 1 415 ? -5.348 33.5 1.431 1 98.81 415 LEU A N 1
ATOM 3089 C CA . LEU A 1 415 ? -5.457 34.125 2.748 1 98.81 415 LEU A CA 1
ATOM 3090 C C . LEU A 1 415 ? -6.594 35.125 2.781 1 98.81 415 LEU A C 1
ATOM 3092 O O . LEU A 1 415 ? -7.309 35.25 3.781 1 98.81 415 LEU A O 1
ATOM 3096 N N . ALA A 1 416 ? -6.715 35.844 1.711 1 98.88 416 ALA A N 1
ATOM 3097 C CA . ALA A 1 416 ? -7.789 36.844 1.627 1 98.88 416 ALA A CA 1
ATOM 3098 C C . ALA A 1 416 ? -9.156 36.156 1.662 1 98.88 416 ALA A C 1
ATOM 3100 O O . ALA A 1 416 ? -10.086 36.656 2.314 1 98.88 416 ALA A O 1
ATOM 3101 N N . ILE A 1 417 ? -9.32 35.062 0.901 1 98.88 417 ILE A N 1
ATOM 3102 C CA . ILE A 1 417 ? -10.57 34.312 0.918 1 98.88 417 ILE A CA 1
ATOM 3103 C C . ILE A 1 417 ? -10.852 33.812 2.334 1 98.88 417 ILE A C 1
ATOM 3105 O O . ILE A 1 417 ? -11.984 33.906 2.812 1 98.88 417 ILE A O 1
ATOM 3109 N N . LEU A 1 418 ? -9.836 33.312 2.994 1 98.88 418 LEU A N 1
ATOM 3110 C CA . LEU A 1 418 ? -9.984 32.812 4.363 1 98.88 418 LEU A CA 1
ATOM 3111 C C . LEU A 1 418 ? -10.453 33.938 5.289 1 98.88 418 LEU A C 1
ATOM 3113 O O . LEU A 1 418 ? -11.352 33.719 6.105 1 98.88 418 LEU A O 1
ATOM 3117 N N . ALA A 1 419 ? -9.836 35.094 5.188 1 98.81 419 ALA A N 1
ATOM 3118 C CA . ALA A 1 419 ? -10.211 36.219 6.004 1 98.81 419 ALA A CA 1
ATOM 3119 C C . ALA A 1 419 ? -11.68 36.594 5.797 1 98.81 419 ALA A C 1
ATOM 3121 O O . ALA A 1 419 ? -12.391 36.906 6.758 1 98.81 419 ALA A O 1
ATOM 3122 N N . GLU A 1 420 ? -12.102 36.562 4.562 1 98.75 420 GLU A N 1
ATOM 3123 C CA . GLU A 1 420 ? -13.5 36.844 4.254 1 98.75 420 GLU A CA 1
ATOM 3124 C C . GLU A 1 420 ? -14.43 35.844 4.93 1 98.75 420 GLU A C 1
ATOM 3126 O O . GLU A 1 420 ? -15.5 36.219 5.414 1 98.75 420 GLU A O 1
ATOM 3131 N N . CYS A 1 421 ? -14.039 34.594 4.879 1 98.81 421 CYS A N 1
ATOM 3132 C CA . CYS A 1 421 ? -14.844 33.562 5.523 1 98.81 421 CYS A CA 1
ATOM 3133 C C . CYS A 1 421 ? -14.984 33.844 7.016 1 98.81 421 CYS A C 1
ATOM 3135 O O . CYS A 1 421 ? -16.078 33.688 7.582 1 98.81 421 CYS A O 1
ATOM 3137 N N . PHE A 1 422 ? -13.914 34.219 7.684 1 98.56 422 PHE A N 1
ATOM 3138 C CA . PHE A 1 422 ? -13.969 34.562 9.102 1 98.56 422 PHE A CA 1
ATOM 3139 C C . PHE A 1 422 ? -14.844 35.781 9.344 1 98.56 422 PHE A C 1
ATOM 3141 O O . PHE A 1 422 ? -15.617 35.812 10.297 1 98.56 422 PHE A O 1
ATOM 3148 N N . ASP A 1 423 ? -14.734 36.812 8.5 1 98.38 423 ASP A N 1
ATOM 3149 C CA . ASP A 1 423 ? -15.555 38 8.625 1 98.38 423 ASP A CA 1
ATOM 3150 C C . ASP A 1 423 ? -17.047 37.688 8.539 1 98.38 423 ASP A C 1
ATOM 3152 O O . ASP A 1 423 ? -17.859 38.281 9.227 1 98.38 423 ASP A O 1
ATOM 3156 N N . GLU A 1 424 ? -17.328 36.688 7.754 1 98.06 424 GLU A N 1
ATOM 3157 C CA . GLU A 1 424 ? -18.719 36.344 7.488 1 98.06 424 GLU A CA 1
ATOM 3158 C C . GLU A 1 424 ? -19.281 35.438 8.57 1 98.06 424 GLU A C 1
ATOM 3160 O O . GLU A 1 424 ? -20.484 35.469 8.852 1 98.06 424 GLU A O 1
ATOM 3165 N N . LEU A 1 425 ? -18.453 34.594 9.086 1 96.25 425 LEU A N 1
ATOM 3166 C CA . LEU A 1 425 ? -18.984 33.469 9.867 1 96.25 425 LEU A CA 1
ATOM 3167 C C . LEU A 1 425 ? -18.578 33.625 11.336 1 96.25 425 LEU A C 1
ATOM 3169 O O . LEU A 1 425 ? -19.172 32.969 12.203 1 96.25 425 LEU A O 1
ATOM 3173 N N . ALA A 1 426 ? -17.516 34.188 11.586 1 80.75 426 ALA A N 1
ATOM 3174 C CA . ALA A 1 426 ? -17 34.094 12.953 1 80.75 426 ALA A CA 1
ATOM 3175 C C . ALA A 1 426 ? -17.562 35.219 13.812 1 80.75 426 ALA A C 1
ATOM 3177 O O . ALA A 1 426 ? -17.953 36.281 13.297 1 80.75 426 ALA A O 1
ATOM 3178 N N . MET B 1 1 ? 32.188 5 -16.562 1 47.88 1 MET B N 1
ATOM 3179 C CA . MET B 1 1 ? 32.281 3.555 -16.766 1 47.88 1 MET B CA 1
ATOM 3180 C C . MET B 1 1 ? 30.891 2.963 -16.969 1 47.88 1 MET B C 1
ATOM 3182 O O . MET B 1 1 ? 29.906 3.461 -16.422 1 47.88 1 MET B O 1
ATOM 3186 N N . SER B 1 2 ? 30.609 2.088 -18.031 1 74.56 2 SER B N 1
ATOM 3187 C CA . SER B 1 2 ? 29.312 1.547 -18.422 1 74.56 2 SER B CA 1
ATOM 3188 C C . SER B 1 2 ? 28.641 0.804 -17.266 1 74.56 2 SER B C 1
ATOM 3190 O O . SER B 1 2 ? 29.312 0.09 -16.516 1 74.56 2 SER B O 1
ATOM 3192 N N . LYS B 1 3 ? 27.453 1.063 -16.969 1 90.5 3 LYS B N 1
ATOM 3193 C CA . LYS B 1 3 ? 26.703 0.382 -15.922 1 90.5 3 LYS B CA 1
ATOM 3194 C C . LYS B 1 3 ? 26.578 -1.112 -16.219 1 90.5 3 LYS B C 1
ATOM 3196 O O . LYS B 1 3 ? 26.328 -1.513 -17.344 1 90.5 3 LYS B O 1
ATOM 3201 N N . THR B 1 4 ? 27.016 -1.926 -15.305 1 97.56 4 THR B N 1
ATOM 3202 C CA . THR B 1 4 ? 26.891 -3.375 -15.398 1 97.56 4 THR B CA 1
ATOM 3203 C C . THR B 1 4 ? 25.953 -3.908 -14.32 1 97.56 4 THR B C 1
ATOM 3205 O O . THR B 1 4 ? 25.672 -3.217 -13.336 1 97.56 4 THR B O 1
ATOM 3208 N N . ASN B 1 5 ? 25.438 -5.145 -14.578 1 98.38 5 ASN B N 1
ATOM 3209 C CA . ASN B 1 5 ? 24.672 -5.809 -13.531 1 98.38 5 ASN B CA 1
ATOM 3210 C C . ASN B 1 5 ? 25.453 -5.879 -12.219 1 98.38 5 ASN B C 1
ATOM 3212 O O . ASN B 1 5 ? 24.922 -5.523 -11.164 1 98.38 5 ASN B O 1
ATOM 3216 N N . GLU B 1 6 ? 26.719 -6.277 -12.344 1 98 6 GLU B N 1
ATOM 3217 C CA . GLU B 1 6 ? 27.547 -6.465 -11.156 1 98 6 GLU B CA 1
ATOM 3218 C C . GLU B 1 6 ? 27.703 -5.156 -10.383 1 98 6 GLU B C 1
ATOM 3220 O O . GLU B 1 6 ? 27.531 -5.129 -9.156 1 98 6 GLU B O 1
ATOM 3225 N N . SER B 1 7 ? 28.078 -4.062 -11.055 1 98.25 7 SER B N 1
ATOM 3226 C CA . SER B 1 7 ? 28.297 -2.779 -10.391 1 98.25 7 SER B CA 1
ATOM 3227 C C . SER B 1 7 ? 27.016 -2.273 -9.734 1 98.25 7 SER B C 1
ATOM 3229 O O . SER B 1 7 ? 27.047 -1.736 -8.625 1 98.25 7 SER B O 1
ATOM 3231 N N . LEU B 1 8 ? 25.875 -2.432 -10.375 1 98.69 8 LEU B N 1
ATOM 3232 C CA . LEU B 1 8 ? 24.594 -1.957 -9.828 1 98.69 8 LEU B CA 1
ATOM 3233 C C . LEU B 1 8 ? 24.156 -2.824 -8.664 1 98.69 8 LEU B C 1
ATOM 3235 O O . LEU B 1 8 ? 23.562 -2.318 -7.699 1 98.69 8 LEU B O 1
ATOM 3239 N N . LEU B 1 9 ? 24.391 -4.086 -8.734 1 98.56 9 LEU B N 1
ATOM 3240 C CA . LEU B 1 9 ? 24.031 -4.977 -7.637 1 98.56 9 LEU B CA 1
ATOM 3241 C C . LEU B 1 9 ? 24.891 -4.719 -6.41 1 98.56 9 LEU B C 1
ATOM 3243 O O . LEU B 1 9 ? 24.438 -4.879 -5.277 1 98.56 9 LEU B O 1
ATOM 3247 N N . LYS B 1 10 ? 26.141 -4.328 -6.621 1 98.38 10 LYS B N 1
ATOM 3248 C CA . LYS B 1 10 ? 26.969 -3.9 -5.504 1 98.38 10 LYS B CA 1
ATOM 3249 C C . LYS B 1 10 ? 26.406 -2.656 -4.832 1 98.38 10 LYS B C 1
ATOM 3251 O O . LYS B 1 10 ? 26.375 -2.566 -3.605 1 98.38 10 LYS B O 1
ATOM 3256 N N . ARG B 1 11 ? 26 -1.691 -5.656 1 98.56 11 ARG B N 1
ATOM 3257 C CA . ARG B 1 11 ? 25.312 -0.517 -5.129 1 98.56 11 ARG B CA 1
ATOM 3258 C C . ARG B 1 11 ? 24.047 -0.915 -4.379 1 98.56 11 ARG B C 1
ATOM 3260 O O . ARG B 1 11 ? 23.766 -0.384 -3.301 1 98.56 11 ARG B O 1
ATOM 3267 N N . ARG B 1 12 ? 23.312 -1.839 -4.926 1 98.69 12 ARG B N 1
ATOM 3268 C CA . ARG B 1 12 ? 22.094 -2.332 -4.297 1 98.69 12 ARG B CA 1
ATOM 3269 C C . ARG B 1 12 ? 22.391 -2.904 -2.912 1 98.69 12 ARG B C 1
ATOM 3271 O O . ARG B 1 12 ? 21.672 -2.619 -1.952 1 98.69 12 ARG B O 1
ATOM 3278 N N . GLN B 1 13 ? 23.391 -3.75 -2.814 1 98.25 13 GLN B N 1
ATOM 3279 C CA . GLN B 1 13 ? 23.766 -4.387 -1.557 1 98.25 13 GLN B CA 1
ATOM 3280 C C . GLN B 1 13 ? 24.078 -3.346 -0.483 1 98.25 13 GLN B C 1
ATOM 3282 O O . GLN B 1 13 ? 23.766 -3.553 0.694 1 98.25 13 GLN B O 1
ATOM 3287 N N . ALA B 1 14 ? 24.609 -2.24 -0.879 1 98.31 14 ALA B N 1
ATOM 3288 C CA . ALA B 1 14 ? 25 -1.185 0.052 1 98.31 14 ALA B CA 1
ATOM 3289 C C . ALA B 1 14 ? 23.797 -0.314 0.426 1 98.31 14 ALA B C 1
ATOM 3291 O O . ALA B 1 14 ? 23.734 0.218 1.536 1 98.31 14 ALA B O 1
ATOM 3292 N N . ALA B 1 15 ? 22.812 -0.198 -0.433 1 98.81 15 ALA B N 1
ATOM 3293 C CA . ALA B 1 15 ? 21.797 0.837 -0.291 1 98.81 15 ALA B CA 1
ATOM 3294 C C . ALA B 1 15 ? 20.469 0.241 0.18 1 98.81 15 ALA B C 1
ATOM 3296 O O . ALA B 1 15 ? 19.641 0.939 0.772 1 98.81 15 ALA B O 1
ATOM 3297 N N . VAL B 1 16 ? 20.234 -1.021 -0.095 1 98.88 16 VAL B N 1
ATOM 3298 C CA . VAL B 1 16 ? 18.938 -1.666 0.116 1 98.88 16 VAL B CA 1
ATOM 3299 C C . VAL B 1 16 ? 19.078 -2.783 1.147 1 98.88 16 VAL B C 1
ATOM 3301 O O . VAL B 1 16 ? 20.047 -3.555 1.108 1 98.88 16 VAL B O 1
ATOM 3304 N N . PRO B 1 17 ? 18.141 -2.898 2.107 1 98.81 17 PRO B N 1
ATOM 3305 C CA . PRO B 1 17 ? 18.234 -3.947 3.125 1 98.81 17 PRO B CA 1
ATOM 3306 C C . PRO B 1 17 ? 18.297 -5.348 2.523 1 98.81 17 PRO B C 1
ATOM 3308 O O . PRO B 1 17 ? 17.609 -5.637 1.546 1 98.81 17 PRO B O 1
ATOM 3311 N N . ARG B 1 18 ? 19 -6.227 3.145 1 97.88 18 ARG B N 1
ATOM 3312 C CA . ARG B 1 18 ? 19.188 -7.594 2.67 1 97.88 18 ARG B CA 1
ATOM 3313 C C . ARG B 1 18 ? 17.859 -8.352 2.65 1 97.88 18 ARG B C 1
ATOM 3315 O O . ARG B 1 18 ? 17.703 -9.305 1.887 1 97.88 18 ARG B O 1
ATOM 3322 N N . GLY B 1 19 ? 16.891 -7.891 3.516 1 98.25 19 GLY B N 1
ATOM 3323 C CA . GLY B 1 19 ? 15.594 -8.539 3.576 1 98.25 19 GLY B CA 1
ATOM 3324 C C . GLY B 1 19 ? 14.844 -8.484 2.26 1 98.25 19 GLY B C 1
ATOM 3325 O O . GLY B 1 19 ? 13.922 -9.273 2.033 1 98.25 19 GLY B O 1
ATOM 3326 N N . VAL B 1 20 ? 15.164 -7.43 1.465 1 98.38 20 VAL B N 1
ATOM 3327 C CA . VAL B 1 20 ? 14.641 -7.375 0.104 1 98.38 20 VAL B CA 1
ATOM 3328 C C . VAL B 1 20 ? 15.414 -8.344 -0.787 1 98.38 20 VAL B C 1
ATOM 3330 O O . VAL B 1 20 ? 16.406 -7.961 -1.416 1 98.38 20 VAL B O 1
ATOM 3333 N N . GLY B 1 21 ? 14.984 -9.531 -0.896 1 96.88 21 GLY B N 1
ATOM 3334 C CA . GLY B 1 21 ? 15.68 -10.539 -1.683 1 96.88 21 GLY B CA 1
ATOM 3335 C C . GLY B 1 21 ? 15.812 -10.164 -3.146 1 96.88 21 GLY B C 1
ATOM 3336 O O . GLY B 1 21 ? 15.172 -9.227 -3.613 1 96.88 21 GLY B O 1
ATOM 3337 N N . GLN B 1 22 ? 16.703 -10.859 -3.822 1 97.81 22 GLN B N 1
ATOM 3338 C CA . GLN B 1 22 ? 16.891 -10.719 -5.262 1 97.81 22 GLN B CA 1
ATOM 3339 C C . GLN B 1 22 ? 16.906 -12.086 -5.949 1 97.81 22 GLN B C 1
ATOM 3341 O O . GLN B 1 22 ? 17.922 -12.797 -5.902 1 97.81 22 GLN B O 1
ATOM 3346 N N . ILE B 1 23 ? 15.883 -12.383 -6.625 1 97.69 23 ILE B N 1
ATOM 3347 C CA . ILE B 1 23 ? 15.742 -13.719 -7.195 1 97.69 23 ILE B CA 1
ATOM 3348 C C . ILE B 1 23 ? 16.719 -13.898 -8.344 1 97.69 23 ILE B C 1
ATOM 3350 O O . ILE B 1 23 ? 17.422 -14.914 -8.422 1 97.69 23 ILE B O 1
ATOM 3354 N N . HIS B 1 24 ? 16.734 -12.953 -9.266 1 98.69 24 HIS B N 1
ATOM 3355 C CA . HIS B 1 24 ? 17.703 -12.961 -10.359 1 98.69 24 HIS B CA 1
ATOM 3356 C C . HIS B 1 24 ? 18.688 -11.789 -10.242 1 98.69 24 HIS B C 1
ATOM 3358 O O . HIS B 1 24 ? 18.266 -10.641 -10.117 1 98.69 24 HIS B O 1
ATOM 3364 N N . PRO B 1 25 ? 19.984 -12.031 -10.211 1 98.38 25 PRO B N 1
ATOM 3365 C CA . PRO B 1 25 ? 20.969 -10.945 -10.172 1 98.38 25 PRO B CA 1
ATOM 3366 C C . PRO B 1 25 ? 21.078 -10.195 -11.5 1 98.38 25 PRO B C 1
ATOM 3368 O O . PRO B 1 25 ? 22.141 -10.156 -12.109 1 98.38 25 PRO B O 1
ATOM 3371 N N . VAL B 1 26 ? 19.969 -9.664 -11.93 1 98.75 26 VAL B N 1
ATOM 3372 C CA . VAL B 1 26 ? 19.797 -8.945 -13.188 1 98.75 26 VAL B CA 1
ATOM 3373 C C . VAL B 1 26 ? 19.172 -7.574 -12.922 1 98.75 26 VAL B C 1
ATOM 3375 O O . VAL B 1 26 ? 18.234 -7.457 -12.133 1 98.75 26 VAL B O 1
ATOM 3378 N N . VAL B 1 27 ? 19.75 -6.574 -13.43 1 98.81 27 VAL B N 1
ATOM 3379 C CA . VAL B 1 27 ? 19.188 -5.23 -13.375 1 98.81 27 VAL B CA 1
ATOM 3380 C C . VAL B 1 27 ? 18.578 -4.867 -14.727 1 98.81 27 VAL B C 1
ATOM 3382 O O . VAL B 1 27 ? 19.312 -4.703 -15.711 1 98.81 27 VAL B O 1
ATOM 3385 N N . ALA B 1 28 ? 17.281 -4.75 -14.773 1 98.81 28 ALA B N 1
ATOM 3386 C CA . ALA B 1 28 ? 16.547 -4.488 -16 1 98.81 28 ALA B CA 1
ATOM 3387 C C . ALA B 1 28 ? 16.734 -3.047 -16.469 1 98.81 28 ALA B C 1
ATOM 3389 O O . ALA B 1 28 ? 16.75 -2.123 -15.648 1 98.81 28 ALA B O 1
ATOM 3390 N N . GLU B 1 29 ? 16.844 -2.887 -17.766 1 98.38 29 GLU B N 1
ATOM 3391 C CA . GLU B 1 29 ? 16.969 -1.569 -18.391 1 98.38 29 GLU B CA 1
ATOM 3392 C C . GLU B 1 29 ? 15.68 -1.188 -19.125 1 98.38 29 GLU B C 1
ATOM 3394 O O . GLU B 1 29 ? 15.266 -0.029 -19.094 1 98.38 29 GLU B O 1
ATOM 3399 N N . ARG B 1 30 ? 15.164 -2.082 -19.812 1 98.25 30 ARG B N 1
ATOM 3400 C CA . ARG B 1 30 ? 13.93 -1.852 -20.562 1 98.25 30 ARG B CA 1
ATOM 3401 C C . ARG B 1 30 ? 13.172 -3.158 -20.781 1 98.25 30 ARG B C 1
ATOM 3403 O O . ARG B 1 30 ? 13.734 -4.242 -20.625 1 98.25 30 ARG B O 1
ATOM 3410 N N . ALA B 1 31 ? 11.891 -3.082 -21.078 1 98.69 31 ALA B N 1
ATOM 3411 C CA . ALA B 1 31 ? 11.062 -4.258 -21.312 1 98.69 31 ALA B CA 1
ATOM 3412 C C . ALA B 1 31 ? 9.953 -3.949 -22.312 1 98.69 31 ALA B C 1
ATOM 3414 O O . ALA B 1 31 ? 9.539 -2.797 -22.453 1 98.69 31 ALA B O 1
ATOM 3415 N N . GLU B 1 32 ? 9.508 -4.918 -23.016 1 98.31 32 GLU B N 1
ATOM 3416 C CA . GLU B 1 32 ? 8.438 -4.844 -24 1 98.31 32 GLU B CA 1
ATOM 3417 C C . GLU B 1 32 ? 7.703 -6.176 -24.125 1 98.31 32 GLU B C 1
ATOM 3419 O O . GLU B 1 32 ? 8.312 -7.203 -24.422 1 98.31 32 GLU B O 1
ATOM 3424 N N . ASN B 1 33 ? 6.402 -6.082 -23.859 1 98.31 33 ASN B N 1
ATOM 3425 C CA . ASN B 1 33 ? 5.555 -7.266 -23.891 1 98.31 33 ASN B CA 1
ATOM 3426 C C . ASN B 1 33 ? 6.141 -8.398 -23.062 1 98.31 33 ASN B C 1
ATOM 3428 O O . ASN B 1 33 ? 6.219 -8.297 -21.828 1 98.31 33 ASN B O 1
ATOM 3432 N N . SER B 1 34 ? 6.68 -9.461 -23.609 1 98.75 34 SER B N 1
ATOM 3433 C CA . SER B 1 34 ? 7.18 -10.594 -22.844 1 98.75 34 SER B CA 1
ATOM 3434 C C . SER B 1 34 ? 8.703 -10.672 -22.891 1 98.75 34 SER B C 1
ATOM 3436 O O . SER B 1 34 ? 9.289 -11.734 -22.672 1 98.75 34 SER B O 1
ATOM 3438 N N . THR B 1 35 ? 9.383 -9.516 -23.156 1 98.88 35 THR B N 1
ATOM 3439 C CA . THR B 1 35 ? 10.836 -9.453 -23.25 1 98.88 35 THR B CA 1
ATOM 3440 C C . THR B 1 35 ? 11.398 -8.398 -22.297 1 98.88 35 THR B C 1
ATOM 3442 O O . THR B 1 35 ? 10.828 -7.312 -22.172 1 98.88 35 THR B O 1
ATOM 3445 N N . VAL B 1 36 ? 12.508 -8.711 -21.625 1 98.81 36 VAL B N 1
ATOM 3446 C CA . VAL B 1 36 ? 13.234 -7.777 -20.766 1 98.81 36 VAL B CA 1
ATOM 3447 C C . VAL B 1 36 ? 14.695 -7.707 -21.219 1 98.81 36 VAL B C 1
ATOM 3449 O O . VAL B 1 36 ? 15.297 -8.727 -21.562 1 98.81 36 VAL B O 1
ATOM 3452 N N . TRP B 1 37 ? 15.25 -6.539 -21.266 1 98.81 37 TRP B N 1
ATOM 3453 C CA . TRP B 1 37 ? 16.688 -6.332 -21.484 1 98.81 37 TRP B CA 1
ATOM 3454 C C . TRP B 1 37 ? 17.359 -5.777 -20.234 1 98.81 37 TRP B C 1
ATOM 3456 O O . TRP B 1 37 ? 16.828 -4.867 -19.594 1 98.81 37 TRP B O 1
ATOM 3466 N N . ASP B 1 38 ? 18.484 -6.363 -19.875 1 98.56 38 ASP B N 1
ATOM 3467 C CA . ASP B 1 38 ? 19.219 -5.848 -18.719 1 98.56 38 ASP B CA 1
ATOM 3468 C C . ASP B 1 38 ? 20.141 -4.699 -19.109 1 98.56 38 ASP B C 1
ATOM 3470 O O . ASP B 1 38 ? 20.156 -4.281 -20.266 1 98.56 38 ASP B O 1
ATOM 3474 N N . VAL B 1 39 ? 20.859 -4.152 -18.188 1 98.38 39 VAL B N 1
ATOM 3475 C CA . VAL B 1 39 ? 21.672 -2.951 -18.375 1 98.38 39 VAL B CA 1
ATOM 3476 C C . VAL B 1 39 ? 22.875 -3.266 -19.266 1 98.38 39 VAL B C 1
ATOM 3478 O O . VAL B 1 39 ? 23.531 -2.354 -19.781 1 98.38 39 VAL B O 1
ATOM 3481 N N . GLU B 1 40 ? 23.141 -4.508 -19.516 1 98.31 40 GLU B N 1
ATOM 3482 C CA . GLU B 1 40 ? 24.25 -4.906 -20.375 1 98.31 40 GLU B CA 1
ATOM 3483 C C . GLU B 1 40 ? 23.75 -5.273 -21.781 1 98.31 40 GLU B C 1
ATOM 3485 O O . GLU B 1 40 ? 24.547 -5.691 -22.625 1 98.31 40 GLU B O 1
ATOM 3490 N N . GLY B 1 41 ? 22.453 -5.215 -22.016 1 97.94 41 GLY B N 1
ATOM 3491 C CA . GLY B 1 41 ? 21.875 -5.422 -23.328 1 97.94 41 GLY B CA 1
ATOM 3492 C C . GLY B 1 41 ? 21.438 -6.855 -23.578 1 97.94 41 GLY B C 1
ATOM 3493 O O . GLY B 1 41 ? 20.953 -7.191 -24.656 1 97.94 41 GLY B O 1
ATOM 3494 N N . ARG B 1 42 ? 21.578 -7.668 -22.594 1 98.25 42 ARG B N 1
ATOM 3495 C CA . ARG B 1 42 ? 21.156 -9.055 -22.75 1 98.25 42 ARG B CA 1
ATOM 3496 C C . ARG B 1 42 ? 19.625 -9.164 -22.703 1 98.25 42 ARG B C 1
ATOM 3498 O O . ARG B 1 42 ? 18.984 -8.5 -21.906 1 98.25 42 ARG B O 1
ATOM 3505 N N . GLU B 1 43 ? 19.141 -10.055 -23.578 1 98.56 43 GLU B N 1
ATOM 3506 C CA . GLU B 1 43 ? 17.703 -10.242 -23.719 1 98.56 43 GLU B CA 1
ATOM 3507 C C . GLU B 1 43 ? 17.219 -11.469 -22.938 1 98.56 43 GLU B C 1
ATOM 3509 O O . GLU B 1 43 ? 17.891 -12.5 -22.938 1 98.56 43 GLU B O 1
ATOM 3514 N N . TYR B 1 44 ? 16.078 -11.32 -22.266 1 98.88 44 TYR B N 1
ATOM 3515 C CA . TYR B 1 44 ? 15.445 -12.414 -21.547 1 98.88 44 TYR B CA 1
ATOM 3516 C C . TYR B 1 44 ? 13.984 -12.555 -21.969 1 98.88 44 TYR B C 1
ATOM 3518 O O . TYR B 1 44 ? 13.281 -11.562 -22.141 1 98.88 44 TYR B O 1
ATOM 3526 N N . ILE B 1 45 ? 13.547 -13.812 -22.219 1 98.94 45 ILE B N 1
ATOM 3527 C CA . ILE B 1 45 ? 12.117 -14.102 -22.297 1 98.94 45 ILE B CA 1
ATOM 3528 C C . ILE B 1 45 ? 11.531 -14.117 -20.875 1 98.94 45 ILE B C 1
ATOM 3530 O O . ILE B 1 45 ? 12.016 -14.844 -20.016 1 98.94 45 ILE B O 1
ATOM 3534 N N . ASP B 1 46 ? 10.508 -13.367 -20.641 1 98.81 46 ASP B N 1
ATOM 3535 C CA . ASP B 1 46 ? 9.961 -13.164 -19.312 1 98.81 46 ASP B CA 1
ATOM 3536 C C . ASP B 1 46 ? 8.805 -14.117 -19.047 1 98.81 46 ASP B C 1
ATOM 3538 O O . ASP B 1 46 ? 7.656 -13.828 -19.391 1 98.81 46 ASP B O 1
ATOM 3542 N N . PHE B 1 47 ? 9.055 -15.234 -18.297 1 98.88 47 PHE B N 1
ATOM 3543 C CA . PHE B 1 47 ? 8.016 -16.156 -17.859 1 98.88 47 PHE B CA 1
ATOM 3544 C C . PHE B 1 47 ? 7.594 -15.875 -16.422 1 98.88 47 PHE B C 1
ATOM 3546 O O . PHE B 1 47 ? 6.895 -16.688 -15.812 1 98.88 47 PHE B O 1
ATOM 3553 N N . ALA B 1 48 ? 8.008 -14.727 -15.898 1 98.38 48 ALA B N 1
ATOM 3554 C CA . ALA B 1 48 ? 7.699 -14.359 -14.516 1 98.38 48 ALA B CA 1
ATOM 3555 C C . ALA B 1 48 ? 6.613 -13.289 -14.469 1 98.38 48 ALA B C 1
ATOM 3557 O O . ALA B 1 48 ? 5.805 -13.258 -13.531 1 98.38 48 ALA B O 1
ATOM 3558 N N . GLY B 1 49 ? 6.688 -12.312 -15.484 1 97.69 49 GLY B N 1
ATOM 3559 C CA . GLY B 1 49 ? 5.703 -11.242 -15.555 1 97.69 49 GLY B CA 1
ATOM 3560 C C . GLY B 1 49 ? 5.684 -10.375 -14.312 1 97.69 49 GLY B C 1
ATOM 3561 O O . GLY B 1 49 ? 4.613 -9.961 -13.852 1 97.69 49 GLY B O 1
ATOM 3562 N N . GLY B 1 50 ? 6.832 -10.172 -13.68 1 97.62 50 GLY B N 1
ATOM 3563 C CA . GLY B 1 50 ? 6.859 -9.414 -12.438 1 97.62 50 GLY B CA 1
ATOM 3564 C C . GLY B 1 50 ? 6.027 -10.047 -11.336 1 97.62 50 GLY B C 1
ATOM 3565 O O . GLY B 1 50 ? 5.332 -9.344 -10.602 1 97.62 50 GLY B O 1
ATOM 3566 N N . ILE B 1 51 ? 5.965 -11.297 -11.242 1 96.94 51 ILE B N 1
ATOM 3567 C CA . ILE B 1 51 ? 5.16 -12.117 -10.344 1 96.94 51 ILE B CA 1
ATOM 3568 C C . ILE B 1 51 ? 3.68 -11.938 -10.664 1 96.94 51 ILE B C 1
ATOM 3570 O O . ILE B 1 51 ? 2.885 -11.586 -9.789 1 96.94 51 ILE B O 1
ATOM 3574 N N . ALA B 1 52 ? 3.354 -12.156 -11.82 1 97.44 52 ALA B N 1
ATOM 3575 C CA . ALA B 1 52 ? 1.981 -12.32 -12.289 1 97.44 52 ALA B CA 1
ATOM 3576 C C . ALA B 1 52 ? 1.274 -10.977 -12.406 1 97.44 52 ALA B C 1
ATOM 3578 O O . ALA B 1 52 ? 0.066 -10.875 -12.18 1 97.44 52 ALA B O 1
ATOM 3579 N N . VAL B 1 53 ? 1.982 -9.914 -12.797 1 98.31 53 VAL B N 1
ATOM 3580 C CA . VAL B 1 53 ? 1.396 -8.578 -12.82 1 98.31 53 VAL B CA 1
ATOM 3581 C C . VAL B 1 53 ? 1.077 -8.172 -14.258 1 98.31 53 VAL B C 1
ATOM 3583 O O . VAL B 1 53 ? 0.261 -7.281 -14.492 1 98.31 53 VAL B O 1
ATOM 3586 N N . LEU B 1 54 ? 1.633 -8.859 -15.281 1 98.44 54 LEU B N 1
ATOM 3587 C CA . LEU B 1 54 ? 1.72 -8.281 -16.625 1 98.44 54 LEU B CA 1
ATOM 3588 C C . LEU B 1 54 ? 0.998 -9.148 -17.641 1 98.44 54 LEU B C 1
ATOM 3590 O O . LEU B 1 54 ? 1.555 -9.469 -18.688 1 98.44 54 LEU B O 1
ATOM 3594 N N . ASN B 1 55 ? -0.245 -9.414 -17.297 1 98.69 55 ASN B N 1
ATOM 3595 C CA . ASN B 1 55 ? -1.008 -10.203 -18.266 1 98.69 55 ASN B CA 1
ATOM 3596 C C . ASN B 1 55 ? -1.117 -9.492 -19.609 1 98.69 55 ASN B C 1
ATOM 3598 O O . ASN B 1 55 ? -1.206 -10.141 -20.656 1 98.69 55 ASN B O 1
ATOM 3602 N N . THR B 1 56 ? -1.046 -8.156 -19.672 1 98.62 56 THR B N 1
ATOM 3603 C CA . THR B 1 56 ? -1.116 -7.414 -20.922 1 98.62 56 THR B CA 1
ATOM 3604 C C . THR B 1 56 ? 0.282 -7.141 -21.469 1 98.62 56 THR B C 1
ATOM 3606 O O . THR B 1 56 ? 0.44 -6.402 -22.438 1 98.62 56 THR B O 1
ATOM 3609 N N . GLY B 1 57 ? 1.31 -7.684 -20.828 1 98.5 57 GLY B N 1
ATOM 3610 C CA . GLY B 1 57 ? 2.678 -7.461 -21.266 1 98.5 57 GLY B CA 1
ATOM 3611 C C . GLY B 1 57 ? 3.271 -6.168 -20.734 1 98.5 57 GLY B C 1
ATOM 3612 O O . GLY B 1 57 ? 2.543 -5.297 -20.25 1 98.5 57 GLY B O 1
ATOM 3613 N N . HIS B 1 58 ? 4.586 -6.129 -20.844 1 98.62 58 HIS B N 1
ATOM 3614 C CA . HIS B 1 58 ? 5.285 -4.898 -20.5 1 98.62 58 HIS B CA 1
ATOM 3615 C C . HIS B 1 58 ? 4.891 -3.758 -21.422 1 98.62 58 HIS B C 1
ATOM 3617 O O . HIS B 1 58 ? 5.016 -3.877 -22.656 1 98.62 58 HIS B O 1
ATOM 3623 N N . LEU B 1 59 ? 4.41 -2.693 -20.828 1 98.12 59 LEU B N 1
ATOM 3624 C CA . LEU B 1 59 ? 4.207 -1.414 -21.5 1 98.12 59 LEU B CA 1
ATOM 3625 C C . LEU B 1 59 ? 3.316 -1.577 -22.719 1 98.12 59 LEU B C 1
ATOM 3627 O O . LEU B 1 59 ? 3.67 -1.13 -23.812 1 98.12 59 LEU B O 1
ATOM 3631 N N . HIS B 1 60 ? 2.205 -2.25 -22.531 1 98.62 60 HIS B N 1
ATOM 3632 C CA . HIS B 1 60 ? 1.248 -2.312 -23.625 1 98.62 60 HIS B CA 1
ATOM 3633 C C . HIS B 1 60 ? 0.93 -0.921 -24.172 1 98.62 60 HIS B C 1
ATOM 3635 O O . HIS B 1 60 ? 0.614 -0.012 -23.391 1 98.62 60 HIS B O 1
ATOM 3641 N N . PRO B 1 61 ? 0.953 -0.687 -25.484 1 98.5 61 PRO B N 1
ATOM 3642 C CA . PRO B 1 61 ? 0.842 0.66 -26.047 1 98.5 61 PRO B CA 1
ATOM 3643 C C . PRO B 1 61 ? -0.454 1.362 -25.656 1 98.5 61 PRO B C 1
ATOM 3645 O O . PRO B 1 61 ? -0.45 2.566 -25.375 1 98.5 61 PRO B O 1
ATOM 3648 N N . LYS B 1 62 ? -1.567 0.68 -25.625 1 98.62 62 LYS B N 1
ATOM 3649 C CA . LYS B 1 62 ? -2.848 1.283 -25.266 1 98.62 62 LYS B CA 1
ATOM 3650 C C . LYS B 1 62 ? -2.865 1.716 -23.797 1 98.62 62 LYS B C 1
ATOM 3652 O O . LYS B 1 62 ? -3.477 2.727 -23.453 1 98.62 62 LYS B O 1
ATOM 3657 N N . VAL B 1 63 ? -2.246 0.936 -22.922 1 98.69 63 VAL B N 1
ATOM 3658 C CA . VAL B 1 63 ? -2.16 1.28 -21.5 1 98.69 63 VAL B CA 1
ATOM 3659 C C . VAL B 1 63 ? -1.284 2.52 -21.328 1 98.69 63 VAL B C 1
ATOM 3661 O O . VAL B 1 63 ? -1.653 3.451 -20.609 1 98.69 63 VAL B O 1
ATOM 3664 N N . ILE B 1 64 ? -0.132 2.549 -22.016 1 98.56 64 ILE B N 1
ATOM 3665 C CA . ILE B 1 64 ? 0.794 3.672 -21.922 1 98.56 64 ILE B CA 1
ATOM 3666 C C . ILE B 1 64 ? 0.126 4.941 -22.453 1 98.56 64 ILE B C 1
ATOM 3668 O O . ILE B 1 64 ? 0.279 6.02 -21.859 1 98.56 64 ILE B O 1
ATOM 3672 N N . ALA B 1 65 ? -0.598 4.801 -23.516 1 98.69 65 ALA B N 1
ATOM 3673 C CA . ALA B 1 65 ? -1.308 5.953 -24.078 1 98.69 65 ALA B CA 1
ATOM 3674 C C . ALA B 1 65 ? -2.293 6.527 -23.062 1 98.69 65 ALA B C 1
ATOM 3676 O O . ALA B 1 65 ? -2.414 7.746 -22.922 1 98.69 65 ALA B O 1
ATOM 3677 N N . ALA B 1 66 ? -3.051 5.688 -22.359 1 98.75 66 ALA B N 1
ATOM 3678 C CA . ALA B 1 66 ? -4.012 6.121 -21.359 1 98.75 66 ALA B CA 1
ATOM 3679 C C . ALA B 1 66 ? -3.309 6.832 -20.203 1 98.75 66 ALA B C 1
ATOM 3681 O O . ALA B 1 66 ? -3.807 7.84 -19.688 1 98.75 66 ALA B O 1
ATOM 3682 N N . VAL B 1 67 ? -2.184 6.273 -19.781 1 98.69 67 VAL B N 1
ATOM 3683 C CA . VAL B 1 67 ? -1.401 6.859 -18.688 1 98.69 67 VAL B CA 1
ATOM 3684 C C . VAL B 1 67 ? -0.882 8.234 -19.109 1 98.69 67 VAL B C 1
ATOM 3686 O O . VAL B 1 67 ? -0.954 9.195 -18.344 1 98.69 67 VAL B O 1
ATOM 3689 N N . GLN B 1 68 ? -0.356 8.328 -20.328 1 98.31 68 GLN B N 1
ATOM 3690 C CA . GLN B 1 68 ? 0.161 9.586 -20.844 1 98.31 68 GLN B CA 1
ATOM 3691 C C . GLN B 1 68 ? -0.937 10.648 -20.922 1 98.31 68 GLN B C 1
ATOM 3693 O O . GLN B 1 68 ? -0.706 11.812 -20.578 1 98.31 68 GLN B O 1
ATOM 3698 N N . GLU B 1 69 ? -2.092 10.258 -21.359 1 98.44 69 GLU B N 1
ATOM 3699 C CA . GLU B 1 69 ? -3.221 11.18 -21.391 1 98.44 69 GLU B CA 1
ATOM 3700 C C . GLU B 1 69 ? -3.561 11.68 -19.984 1 98.44 69 GLU B C 1
ATOM 3702 O O . GLU B 1 69 ? -3.773 12.883 -19.781 1 98.44 69 GLU B O 1
ATOM 3707 N N . GLN B 1 70 ? -3.615 10.82 -19.031 1 98.56 70 GLN B N 1
ATOM 3708 C CA . GLN B 1 70 ? -3.953 11.156 -17.656 1 98.56 70 GLN B CA 1
ATOM 3709 C C . GLN B 1 70 ? -2.902 12.078 -17.047 1 98.56 70 GLN B C 1
ATOM 3711 O O . GLN B 1 70 ? -3.229 12.945 -16.234 1 98.56 70 GLN B O 1
ATOM 3716 N N . LEU B 1 71 ? -1.604 11.922 -17.406 1 97.94 71 LEU B N 1
ATOM 3717 C CA . LEU B 1 71 ? -0.502 12.742 -16.922 1 97.94 71 LEU B CA 1
ATOM 3718 C C . LEU B 1 71 ? -0.687 14.195 -17.344 1 97.94 71 LEU B C 1
ATOM 3720 O O . LEU B 1 71 ? -0.082 15.102 -16.75 1 97.94 71 LEU B O 1
ATOM 3724 N N . GLY B 1 72 ? -1.522 14.422 -18.297 1 97.06 72 GLY B N 1
ATOM 3725 C CA . GLY B 1 72 ? -1.822 15.773 -18.719 1 97.06 72 GLY B CA 1
ATOM 3726 C C . GLY B 1 72 ? -2.955 16.406 -17.938 1 97.06 72 GLY B C 1
ATOM 3727 O O . GLY B 1 72 ? -3.246 17.594 -18.109 1 97.06 72 GLY B O 1
ATOM 3728 N N . LYS B 1 73 ? -3.559 15.688 -17.016 1 97.88 73 LYS B N 1
ATOM 3729 C CA . LYS B 1 73 ? -4.734 16.156 -16.297 1 97.88 73 LYS B CA 1
ATOM 3730 C C . LYS B 1 73 ? -4.457 16.25 -14.797 1 97.88 73 LYS B C 1
ATOM 3732 O O . LYS B 1 73 ? -4.449 17.328 -14.227 1 97.88 73 LYS B O 1
ATOM 3737 N N . LEU B 1 74 ? -4.211 15.102 -14.18 1 95.88 74 LEU B N 1
ATOM 3738 C CA . LEU B 1 74 ? -4.035 14.984 -12.734 1 95.88 74 LEU B CA 1
ATOM 3739 C C . LEU B 1 74 ? -3.281 13.711 -12.375 1 95.88 74 LEU B C 1
ATOM 3741 O O . LEU B 1 74 ? -3.51 12.664 -12.984 1 95.88 74 LEU B O 1
ATOM 3745 N N . SER B 1 75 ? -2.402 13.844 -11.391 1 97.38 75 SER B N 1
ATOM 3746 C CA . SER B 1 75 ? -1.774 12.625 -10.883 1 97.38 75 SER B CA 1
ATOM 3747 C C . SER B 1 75 ? -2.217 12.344 -9.445 1 97.38 75 SER B C 1
ATOM 3749 O O . SER B 1 75 ? -2.133 11.203 -8.984 1 97.38 75 SER B O 1
ATOM 3751 N N . HIS B 1 76 ? -2.672 13.367 -8.703 1 98.56 76 HIS B N 1
ATOM 3752 C CA . HIS B 1 76 ? -3.051 13.148 -7.312 1 98.56 76 HIS B CA 1
ATOM 3753 C C . HIS B 1 76 ? -3.9 14.305 -6.789 1 98.56 76 HIS B C 1
ATOM 3755 O O . HIS B 1 76 ? -3.52 15.469 -6.922 1 98.56 76 HIS B O 1
ATOM 3761 N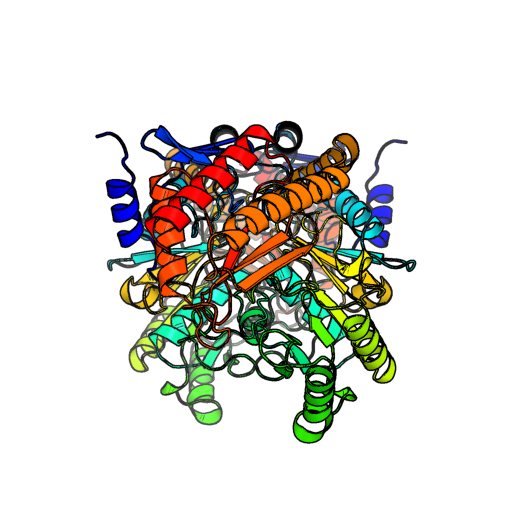 N . THR B 1 77 ? -5.039 14.047 -6.211 1 98.44 77 THR B N 1
ATOM 3762 C CA . THR B 1 77 ? -5.82 14.992 -5.422 1 98.44 77 THR B CA 1
ATOM 3763 C C . THR B 1 77 ? -6.266 14.359 -4.105 1 98.44 77 THR B C 1
ATOM 3765 O O . THR B 1 77 ? -6.832 15.039 -3.246 1 98.44 77 THR B O 1
ATOM 3768 N N . CYS B 1 78 ? -5.883 13.016 -3.943 1 98.31 78 CYS B N 1
ATOM 3769 C CA . CYS B 1 78 ? -6.453 12.188 -2.887 1 98.31 78 CYS B CA 1
ATOM 3770 C C . CYS B 1 78 ? -7.961 12.047 -3.059 1 98.31 78 CYS B C 1
ATOM 3772 O O . CYS B 1 78 ? -8.719 12.945 -2.686 1 98.31 78 CYS B O 1
ATOM 3774 N N . PHE B 1 79 ? -8.43 11 -3.473 1 98.69 79 PHE B N 1
ATOM 3775 C CA . PHE B 1 79 ? -9.797 10.781 -3.926 1 98.69 79 PHE B CA 1
ATOM 3776 C C . PHE B 1 79 ? -10.797 11.25 -2.875 1 98.69 79 PHE B C 1
ATOM 3778 O O . PHE B 1 79 ? -11.852 11.789 -3.213 1 98.69 79 PHE B O 1
ATOM 3785 N N . GLN B 1 80 ? -10.477 11.078 -1.608 1 97.88 80 GLN B N 1
ATOM 3786 C CA . GLN B 1 80 ? -11.359 11.438 -0.503 1 97.88 80 GLN B CA 1
ATOM 3787 C C . GLN B 1 80 ? -11.477 12.953 -0.366 1 97.88 80 GLN B C 1
ATOM 3789 O O . GLN B 1 80 ? -12.445 13.453 0.21 1 97.88 80 GLN B O 1
ATOM 3794 N N . VAL B 1 81 ? -10.461 13.711 -0.886 1 98.5 81 VAL B N 1
ATOM 3795 C CA . VAL B 1 81 ? -10.469 15.164 -0.783 1 98.5 81 VAL B CA 1
ATOM 3796 C C . VAL B 1 81 ? -11.219 15.766 -1.97 1 98.5 81 VAL B C 1
ATOM 3798 O O . VAL B 1 81 ? -12.258 16.406 -1.793 1 98.5 81 VAL B O 1
ATOM 3801 N N . LEU B 1 82 ? -10.727 15.562 -3.125 1 98.81 82 LEU B N 1
ATOM 3802 C CA . LEU B 1 82 ? -11.359 15.859 -4.402 1 98.81 82 LEU B CA 1
ATOM 3803 C C . LEU B 1 82 ? -11.438 14.609 -5.277 1 98.81 82 LEU B C 1
ATOM 3805 O O . LEU B 1 82 ? -1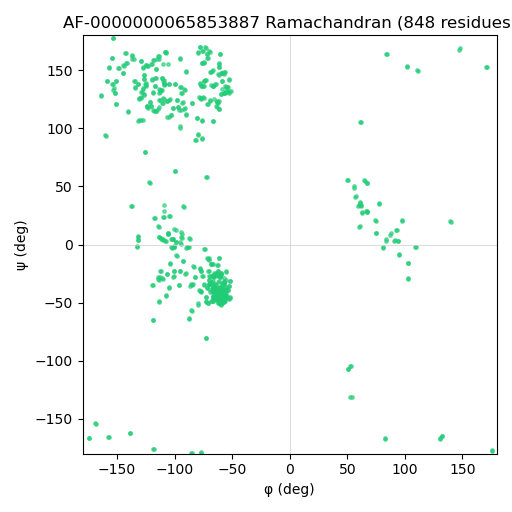0.406 14.047 -5.656 1 98.81 82 LEU B O 1
ATOM 3809 N N . ALA B 1 83 ? -12.641 14.211 -5.594 1 98.75 83 ALA B N 1
ATOM 3810 C CA . ALA B 1 83 ? -12.82 12.992 -6.375 1 98.75 83 ALA B CA 1
ATOM 3811 C C . ALA B 1 83 ? -12.336 13.18 -7.812 1 98.75 83 ALA B C 1
ATOM 3813 O O . ALA B 1 83 ? -12.023 14.305 -8.219 1 98.75 83 ALA B O 1
ATOM 3814 N N . TYR B 1 84 ? -12.172 12.156 -8.531 1 98.81 84 TYR B N 1
ATOM 3815 C CA . TYR B 1 84 ? -11.891 12.172 -9.961 1 98.81 84 TYR B CA 1
ATOM 3816 C C . TYR B 1 84 ? -12.57 11 -10.664 1 98.81 84 TYR B C 1
ATOM 3818 O O . TYR B 1 84 ? -12.711 9.922 -10.086 1 98.81 84 TYR B O 1
ATOM 3826 N N . GLU B 1 85 ? -12.953 11.156 -11.828 1 98.69 85 GLU B N 1
ATOM 3827 C CA . GLU B 1 85 ? -13.859 10.266 -12.555 1 98.69 85 GLU B CA 1
ATOM 3828 C C . GLU B 1 85 ? -13.211 8.898 -12.789 1 98.69 85 GLU B C 1
ATOM 3830 O O . GLU B 1 85 ? -13.883 7.867 -12.711 1 98.69 85 GLU B O 1
ATOM 3835 N N . PRO B 1 86 ? -11.898 8.781 -13.102 1 98.81 86 PRO B N 1
ATOM 3836 C CA . PRO B 1 86 ? -11.32 7.461 -13.367 1 98.81 86 PRO B CA 1
ATOM 3837 C C . PRO B 1 86 ? -11.508 6.484 -12.211 1 98.81 86 PRO B C 1
ATOM 3839 O O . PRO B 1 86 ? -11.688 5.285 -12.438 1 98.81 86 PRO B O 1
ATOM 3842 N N . TYR B 1 87 ? -11.5 6.965 -10.969 1 98.94 87 TYR B N 1
ATOM 3843 C CA . TYR B 1 87 ? -11.773 6.105 -9.82 1 98.94 87 TYR B CA 1
ATOM 3844 C C . TYR B 1 87 ? -13.195 5.555 -9.883 1 98.94 87 TYR B C 1
ATOM 3846 O O . TYR B 1 87 ? -13.406 4.355 -9.68 1 98.94 87 TYR B O 1
ATOM 3854 N N . ILE B 1 88 ? -14.094 6.383 -10.133 1 98.88 88 ILE B N 1
ATOM 3855 C CA . ILE B 1 88 ? -15.508 6.039 -10.164 1 98.88 88 ILE B CA 1
ATOM 3856 C C . ILE B 1 88 ? -15.773 5.031 -11.281 1 98.88 88 ILE B C 1
ATOM 3858 O O . ILE B 1 88 ? -16.391 3.992 -11.055 1 98.88 88 ILE B O 1
ATOM 3862 N N . GLU B 1 89 ? -15.227 5.352 -12.445 1 98.88 89 GLU B N 1
ATOM 3863 C CA . GLU B 1 89 ? -15.422 4.484 -13.602 1 98.88 89 GLU B CA 1
ATOM 3864 C C . GLU B 1 89 ? -14.805 3.105 -13.367 1 98.88 89 GLU B C 1
ATOM 3866 O O . GLU B 1 89 ? -15.414 2.086 -13.695 1 98.88 89 GLU B O 1
ATOM 3871 N N . LEU B 1 90 ? -13.617 3.066 -12.82 1 98.94 90 LEU B N 1
ATOM 3872 C CA . LEU B 1 90 ? -12.977 1.782 -12.562 1 98.94 90 LEU B CA 1
ATOM 3873 C C . LEU B 1 90 ? -13.766 0.97 -11.547 1 98.94 90 LEU B C 1
ATOM 3875 O O . LEU B 1 90 ? -13.898 -0.247 -11.688 1 98.94 90 LEU B O 1
ATOM 3879 N N . ALA B 1 91 ? -14.227 1.633 -10.477 1 98.94 91 ALA B N 1
ATOM 3880 C CA . ALA B 1 91 ? -15.055 0.95 -9.484 1 98.94 91 ALA B CA 1
ATOM 3881 C C . ALA B 1 91 ? -16.266 0.298 -10.141 1 98.94 91 ALA B C 1
ATOM 3883 O O . ALA B 1 91 ? -16.609 -0.848 -9.836 1 98.94 91 ALA B O 1
ATOM 3884 N N . GLU B 1 92 ? -16.938 1.007 -11.055 1 98.81 92 GLU B N 1
ATOM 3885 C CA . GLU B 1 92 ? -18.094 0.486 -11.781 1 98.81 92 GLU B CA 1
ATOM 3886 C C . GLU B 1 92 ? -17.703 -0.724 -12.633 1 98.81 92 GLU B C 1
ATOM 3888 O O . GLU B 1 92 ? -18.406 -1.738 -12.633 1 98.81 92 GLU B O 1
ATOM 3893 N N . GLU B 1 93 ? -16.641 -0.621 -13.336 1 98.81 93 GLU B N 1
ATOM 3894 C CA . GLU B 1 93 ? -16.219 -1.661 -14.273 1 98.81 93 GLU B CA 1
ATOM 3895 C C . GLU B 1 93 ? -15.828 -2.939 -13.539 1 98.81 93 GLU B C 1
ATOM 3897 O O . GLU B 1 93 ? -16.125 -4.043 -14 1 98.81 93 GLU B O 1
ATOM 3902 N N . ILE B 1 94 ? -15.141 -2.822 -12.422 1 98.81 94 ILE B N 1
ATOM 3903 C CA . ILE B 1 94 ? -14.758 -3.99 -11.633 1 98.81 94 ILE B CA 1
ATOM 3904 C C . ILE B 1 94 ? -16 -4.664 -11.07 1 98.81 94 ILE B C 1
ATOM 3906 O O . ILE B 1 94 ? -16.125 -5.895 -11.094 1 98.81 94 ILE B O 1
ATOM 3910 N N . ALA B 1 95 ? -16.891 -3.863 -10.547 1 98.44 95 ALA B N 1
ATOM 3911 C CA . ALA B 1 95 ? -18.125 -4.395 -9.969 1 98.44 95 ALA B CA 1
ATOM 3912 C C . ALA B 1 95 ? -18.891 -5.25 -10.977 1 98.44 95 ALA B C 1
ATOM 3914 O O . ALA B 1 95 ? -19.484 -6.258 -10.617 1 98.44 95 ALA B O 1
ATOM 3915 N N . LYS B 1 96 ? -18.859 -4.859 -12.227 1 97.62 96 LYS B N 1
ATOM 3916 C CA . LYS B 1 96 ? -19.547 -5.59 -13.289 1 97.62 96 LYS B CA 1
ATOM 3917 C C . LYS B 1 96 ? -18.938 -6.973 -13.492 1 97.62 96 LYS B C 1
ATOM 3919 O O . LYS B 1 96 ? -19.609 -7.902 -13.93 1 97.62 96 LYS B O 1
ATOM 3924 N N . ARG B 1 97 ? -17.734 -7.145 -13.141 1 97.5 97 ARG B N 1
ATOM 3925 C CA . ARG B 1 97 ? -16.984 -8.344 -13.516 1 97.5 97 ARG B CA 1
ATOM 3926 C C . ARG B 1 97 ? -16.906 -9.32 -12.344 1 97.5 97 ARG B C 1
ATOM 3928 O O . ARG B 1 97 ? -16.719 -10.523 -12.539 1 97.5 97 ARG B O 1
ATOM 3935 N N . VAL B 1 98 ? -16.969 -8.766 -11.148 1 97.19 98 VAL B N 1
ATOM 3936 C CA . VAL B 1 98 ? -16.953 -9.633 -9.969 1 97.19 98 VAL B CA 1
ATOM 3937 C C . VAL B 1 98 ? -18.203 -10.516 -9.961 1 97.19 98 VAL B C 1
ATOM 3939 O O . VAL B 1 98 ? -19.312 -10.039 -10.234 1 97.19 98 VAL B O 1
ATOM 3942 N N . PRO B 1 99 ? -18.078 -11.797 -9.625 1 95.75 99 PRO B N 1
ATOM 3943 C CA . PRO B 1 99 ? -19.219 -12.719 -9.672 1 95.75 99 PRO B CA 1
ATOM 3944 C C . PRO B 1 99 ? -20.344 -12.312 -8.734 1 95.75 99 PRO B C 1
ATOM 3946 O O . PRO B 1 99 ? -20.094 -11.75 -7.664 1 95.75 99 PRO B O 1
ATOM 3949 N N . GLY B 1 100 ? -21.562 -12.727 -9.117 1 95.38 100 GLY B N 1
ATOM 3950 C CA . GLY B 1 100 ? -22.75 -12.469 -8.312 1 95.38 100 GLY B CA 1
ATOM 3951 C C . GLY B 1 100 ? -23.703 -11.461 -8.938 1 95.38 100 GLY B C 1
ATOM 3952 O O . GLY B 1 100 ? -23.266 -10.539 -9.625 1 95.38 100 GLY B O 1
ATOM 3953 N N . ASP B 1 101 ? -24.984 -11.594 -8.672 1 93.31 101 ASP B N 1
ATOM 3954 C CA . ASP B 1 101 ? -26.016 -10.742 -9.258 1 93.31 101 ASP B CA 1
ATOM 3955 C C . ASP B 1 101 ? -26.609 -9.797 -8.211 1 93.31 101 ASP B C 1
ATOM 3957 O O . ASP B 1 101 ? -27.781 -9.422 -8.297 1 93.31 101 ASP B O 1
ATOM 3961 N N . PHE B 1 102 ? -25.938 -9.367 -7.352 1 95 102 PHE B N 1
ATOM 3962 C CA . PHE B 1 102 ? -26.344 -8.398 -6.336 1 95 102 PHE B CA 1
ATOM 3963 C C . PHE B 1 102 ? -25.656 -7.055 -6.578 1 95 102 PHE B C 1
ATOM 3965 O O . PHE B 1 102 ? -24.672 -6.977 -7.312 1 95 102 PHE B O 1
ATOM 3972 N N . PRO B 1 103 ? -26.344 -5.977 -6.043 1 97.62 103 PRO B N 1
ATOM 3973 C CA . PRO B 1 103 ? -25.625 -4.711 -6.098 1 97.62 103 PRO B CA 1
ATOM 3974 C C . PRO B 1 103 ? -24.234 -4.797 -5.461 1 97.62 103 PRO B C 1
ATOM 3976 O O . PRO B 1 103 ? -24.078 -5.422 -4.41 1 97.62 103 PRO B O 1
ATOM 3979 N N . LYS B 1 104 ? -23.281 -4.234 -6.145 1 98.62 104 LYS B N 1
ATOM 3980 C CA . LYS B 1 104 ? -21.891 -4.324 -5.695 1 98.62 104 LYS B CA 1
ATOM 3981 C C . LYS B 1 104 ? -21.25 -2.941 -5.609 1 98.62 104 LYS B C 1
ATOM 3983 O O . LYS B 1 104 ? -21.672 -2.012 -6.301 1 98.62 104 LYS B O 1
ATOM 3988 N N . LYS B 1 105 ? -20.297 -2.764 -4.766 1 98.88 105 LYS B N 1
ATOM 3989 C CA . LYS B 1 105 ? -19.422 -1.602 -4.676 1 98.88 105 LYS B CA 1
ATOM 3990 C C . LYS B 1 105 ? -17.953 -2.023 -4.637 1 98.88 105 LYS B C 1
ATOM 3992 O O . LYS B 1 105 ? -17.641 -3.182 -4.348 1 98.88 105 LYS B O 1
ATOM 3997 N N . THR B 1 106 ? -17.125 -1.103 -5 1 98.94 106 THR B N 1
ATOM 3998 C CA . THR B 1 106 ? -15.703 -1.403 -5.121 1 98.94 106 THR B CA 1
ATOM 3999 C C . THR B 1 106 ? -14.867 -0.354 -4.395 1 98.94 106 THR B C 1
ATOM 4001 O O . THR B 1 106 ? -15.062 0.847 -4.594 1 98.94 106 THR B O 1
ATOM 4004 N N . LEU B 1 107 ? -14.008 -0.794 -3.498 1 98.94 107 LEU B N 1
ATOM 4005 C CA . LEU B 1 107 ? -12.953 0.014 -2.896 1 98.94 107 LEU B CA 1
ATOM 4006 C C . LEU B 1 107 ? -11.641 -0.162 -3.65 1 98.94 107 LEU B C 1
ATOM 4008 O O . LEU B 1 107 ? -11.227 -1.289 -3.93 1 98.94 107 LEU B O 1
ATOM 4012 N N . LEU B 1 108 ? -11 0.944 -4 1 98.88 108 LEU B N 1
ATOM 4013 C CA . LEU B 1 108 ? -9.68 0.872 -4.617 1 98.88 108 LEU B CA 1
ATOM 4014 C C . LEU B 1 108 ? -8.594 1.27 -3.623 1 98.88 108 LEU B C 1
ATOM 4016 O O . LEU B 1 108 ? -8.781 2.191 -2.828 1 98.88 108 LEU B O 1
ATOM 4020 N N . VAL B 1 109 ? -7.488 0.52 -3.648 1 98.62 109 VAL B N 1
ATOM 4021 C CA . VAL B 1 109 ? -6.289 0.795 -2.865 1 98.62 109 VAL B CA 1
ATOM 4022 C C . VAL B 1 109 ? -5.047 0.548 -3.719 1 98.62 109 VAL B C 1
ATOM 4024 O O . VAL B 1 109 ? -5.121 0.557 -4.949 1 98.62 109 VAL B O 1
ATOM 4027 N N . THR B 1 110 ? -3.838 0.382 -3.123 1 98 110 THR B N 1
ATOM 4028 C CA . THR B 1 110 ? -2.621 0.479 -3.922 1 98 110 THR B CA 1
ATOM 4029 C C . THR B 1 110 ? -1.948 -0.884 -4.051 1 98 110 THR B C 1
ATOM 4031 O O . THR B 1 110 ? -1.249 -1.147 -5.031 1 98 110 THR B O 1
ATOM 4034 N N . SER B 1 111 ? -2.117 -1.766 -3.082 1 98.12 111 SER B N 1
ATOM 4035 C CA . SER B 1 111 ? -1.412 -3.043 -3.107 1 98.12 111 SER B CA 1
ATOM 4036 C C . SER B 1 111 ? -2.336 -4.191 -2.719 1 98.12 111 SER B C 1
ATOM 4038 O O . SER B 1 111 ? -3.385 -3.975 -2.109 1 98.12 111 SER B O 1
ATOM 4040 N N . GLY B 1 112 ? -1.951 -5.406 -3.104 1 98.5 112 GLY B N 1
ATOM 4041 C CA . GLY B 1 112 ? -2.711 -6.578 -2.701 1 98.5 112 GLY B CA 1
ATOM 4042 C C . GLY B 1 112 ? -2.84 -6.719 -1.195 1 98.5 112 GLY B C 1
ATOM 4043 O O . GLY B 1 112 ? -3.895 -7.105 -0.69 1 98.5 112 GLY B O 1
ATOM 4044 N N . SER B 1 113 ? -1.752 -6.418 -0.466 1 98.56 113 SER B N 1
ATOM 4045 C CA . SER B 1 113 ? -1.798 -6.449 0.992 1 98.56 113 SER B CA 1
ATOM 4046 C C . SER B 1 113 ? -2.879 -5.52 1.531 1 98.56 113 SER B C 1
ATOM 4048 O O . SER B 1 113 ? -3.635 -5.891 2.43 1 98.56 113 SER B O 1
ATOM 4050 N N . GLU B 1 114 ? -2.939 -4.328 0.983 1 98.5 114 GLU B N 1
ATOM 4051 C CA . GLU B 1 114 ? -3.955 -3.377 1.429 1 98.5 114 GLU B CA 1
ATOM 4052 C C . GLU B 1 114 ? -5.355 -3.855 1.063 1 98.5 114 GLU B C 1
ATOM 4054 O O . GLU B 1 114 ? -6.312 -3.619 1.807 1 98.5 114 GLU B O 1
ATOM 4059 N N . ALA B 1 115 ? -5.492 -4.469 -0.096 1 98.81 115 ALA B N 1
ATOM 4060 C CA . ALA B 1 115 ? -6.789 -5.027 -0.463 1 98.81 115 ALA B CA 1
ATOM 4061 C C . ALA B 1 115 ? -7.238 -6.082 0.546 1 98.81 115 ALA B C 1
ATOM 4063 O O . ALA B 1 115 ? -8.383 -6.062 1.008 1 98.81 115 ALA B O 1
ATOM 4064 N N . VAL B 1 116 ? -6.332 -6.977 0.922 1 98.88 116 VAL B N 1
ATOM 4065 C CA . VAL B 1 116 ? -6.645 -8.047 1.866 1 98.88 116 VAL B CA 1
ATOM 4066 C C . VAL B 1 116 ? -6.934 -7.453 3.242 1 98.88 116 VAL B C 1
ATOM 4068 O O . VAL B 1 116 ? -7.887 -7.855 3.912 1 98.88 116 VAL B O 1
ATOM 4071 N N . GLU B 1 117 ? -6.074 -6.492 3.678 1 98.5 117 GLU B N 1
ATOM 4072 C CA . GLU B 1 117 ? -6.312 -5.777 4.93 1 98.5 117 GLU B CA 1
ATOM 4073 C C . GLU B 1 117 ? -7.723 -5.199 4.973 1 98.5 117 GLU B C 1
ATOM 4075 O O . GLU B 1 117 ? -8.422 -5.328 5.98 1 98.5 117 GLU B O 1
ATOM 4080 N N . ASN B 1 118 ? -8.141 -4.574 3.9 1 98.69 118 ASN B N 1
ATOM 4081 C CA . ASN B 1 118 ? -9.445 -3.918 3.879 1 98.69 118 ASN B CA 1
ATOM 4082 C C . ASN B 1 118 ? -10.578 -4.934 3.783 1 98.69 118 ASN B C 1
ATOM 4084 O O . ASN B 1 118 ? -11.656 -4.719 4.34 1 98.69 118 ASN B O 1
ATOM 4088 N N . ALA B 1 119 ? -10.344 -6.035 3.066 1 98.88 119 ALA B N 1
ATOM 4089 C CA . ALA B 1 119 ? -11.359 -7.09 3.049 1 98.88 119 ALA B CA 1
ATOM 4090 C C . ALA B 1 119 ? -11.648 -7.598 4.457 1 98.88 119 ALA B C 1
ATOM 4092 O O . ALA B 1 119 ? -12.805 -7.805 4.824 1 98.88 119 ALA B O 1
ATOM 4093 N N . VAL B 1 120 ? -10.617 -7.805 5.246 1 98.5 120 VAL B N 1
ATOM 4094 C CA . VAL B 1 120 ? -10.766 -8.273 6.617 1 98.5 120 VAL B CA 1
ATOM 4095 C C . VAL B 1 120 ? -11.477 -7.215 7.457 1 98.5 120 VAL B C 1
ATOM 4097 O O . VAL B 1 120 ? -12.391 -7.527 8.219 1 98.5 120 VAL B O 1
ATOM 4100 N N . LYS B 1 121 ? -11.086 -5.953 7.332 1 98.19 121 LYS B N 1
ATOM 4101 C CA . LYS B 1 121 ? -11.734 -4.863 8.055 1 98.19 121 LYS B CA 1
ATOM 4102 C C . LYS B 1 121 ? -13.227 -4.805 7.746 1 98.19 121 LYS B C 1
ATOM 4104 O O . LYS B 1 121 ? -14.047 -4.66 8.656 1 98.19 121 LYS B O 1
ATOM 4109 N N . ILE B 1 122 ? -13.555 -4.863 6.477 1 98.69 122 ILE B N 1
ATOM 4110 C CA . ILE B 1 122 ? -14.945 -4.789 6.027 1 98.69 122 ILE B CA 1
ATOM 4111 C C . ILE B 1 122 ? -15.727 -5.973 6.59 1 98.69 122 ILE B C 1
ATOM 4113 O O . ILE B 1 122 ? -16.844 -5.809 7.07 1 98.69 122 ILE B O 1
ATOM 4117 N N . ALA B 1 123 ? -15.109 -7.16 6.551 1 98.75 123 ALA B N 1
ATOM 4118 C CA . ALA B 1 123 ? -15.773 -8.352 7.082 1 98.75 123 ALA B CA 1
ATOM 4119 C C . ALA B 1 123 ? -16.047 -8.203 8.578 1 98.75 123 ALA B C 1
ATOM 4121 O O . ALA B 1 123 ? -17.141 -8.531 9.047 1 98.75 123 ALA B O 1
ATOM 4122 N N . ARG B 1 124 ? -15.062 -7.754 9.312 1 98.06 124 ARG B N 1
ATOM 4123 C CA . ARG B 1 124 ? -15.234 -7.559 10.75 1 98.06 124 ARG B CA 1
ATOM 4124 C C . ARG B 1 124 ? -16.344 -6.559 11.031 1 98.06 124 ARG B C 1
ATOM 4126 O O . ARG B 1 124 ? -17.188 -6.789 11.906 1 98.06 124 ARG B O 1
ATOM 4133 N N . ALA B 1 125 ? -16.359 -5.465 10.312 1 98.06 125 ALA B N 1
ATOM 4134 C CA . ALA B 1 125 ? -17.375 -4.438 10.516 1 98.06 125 ALA B CA 1
ATOM 4135 C C . ALA B 1 125 ? -18.766 -4.965 10.18 1 98.06 125 ALA B C 1
ATOM 4137 O O . ALA B 1 125 ? -19.734 -4.672 10.883 1 98.06 125 ALA B O 1
ATOM 4138 N N . ALA B 1 126 ? -18.875 -5.688 9.133 1 98.5 126 ALA B N 1
ATOM 4139 C CA . ALA B 1 126 ? -20.156 -6.168 8.641 1 98.5 126 ALA B CA 1
ATOM 4140 C C . ALA B 1 126 ? -20.734 -7.227 9.57 1 98.5 126 ALA B C 1
ATOM 4142 O O . ALA B 1 126 ? -21.953 -7.309 9.75 1 98.5 126 ALA B O 1
ATOM 4143 N N . THR B 1 127 ? -19.875 -8.055 10.195 1 98.12 127 THR B N 1
ATOM 4144 C CA . THR B 1 127 ? -20.344 -9.195 10.977 1 98.12 127 THR B CA 1
ATOM 4145 C C . THR B 1 127 ? -20.328 -8.867 12.469 1 98.12 127 THR B C 1
ATOM 4147 O O . THR B 1 127 ? -21.016 -9.531 13.258 1 98.12 127 THR B O 1
ATOM 4150 N N . GLY B 1 128 ? -19.484 -7.867 12.828 1 97.38 128 GLY B N 1
ATOM 4151 C CA . GLY B 1 128 ? -19.266 -7.617 14.242 1 97.38 128 GLY B CA 1
ATOM 4152 C C . GLY B 1 128 ? -18.375 -8.664 14.898 1 97.38 128 GLY B C 1
ATOM 4153 O O . GLY B 1 128 ? -18.375 -8.789 16.125 1 97.38 128 GLY B O 1
ATOM 4154 N N . ARG B 1 129 ? -17.734 -9.555 14.125 1 97.5 129 ARG B N 1
ATOM 4155 C CA . ARG B 1 129 ? -16.875 -10.641 14.586 1 97.5 129 ARG B CA 1
ATOM 4156 C C . ARG B 1 129 ? -15.406 -10.344 14.281 1 97.5 129 ARG B C 1
ATOM 4158 O O . ARG B 1 129 ? -15.102 -9.422 13.523 1 97.5 129 ARG B O 1
ATOM 4165 N N . ALA B 1 130 ? -14.461 -11.07 14.867 1 95.94 130 ALA B N 1
ATOM 4166 C CA . ALA B 1 130 ? -13.062 -10.672 14.758 1 95.94 130 ALA B CA 1
ATOM 4167 C C . ALA B 1 130 ? -12.234 -11.758 14.078 1 95.94 130 ALA B C 1
ATOM 4169 O O . ALA B 1 130 ? -11.242 -11.469 13.406 1 95.94 130 ALA B O 1
ATOM 4170 N N . GLY B 1 131 ? -12.57 -13.008 14.312 1 97.56 131 GLY B N 1
ATOM 4171 C CA . GLY B 1 131 ? -11.734 -14.117 13.891 1 97.56 131 GLY B CA 1
ATOM 4172 C C . GLY B 1 131 ? -11.695 -14.297 12.383 1 97.56 131 GLY B C 1
ATOM 4173 O O . GLY B 1 131 ? -12.672 -14 11.695 1 97.56 131 GLY B O 1
ATOM 4174 N N . VAL B 1 132 ? -10.609 -14.766 11.867 1 98.62 132 VAL B N 1
ATOM 4175 C CA . VAL B 1 132 ? -10.461 -15.078 10.453 1 98.62 132 VAL B CA 1
ATOM 4176 C C . VAL B 1 132 ? -9.789 -16.438 10.297 1 98.62 132 VAL B C 1
ATOM 4178 O O . VAL B 1 132 ? -8.852 -16.766 11.031 1 98.62 132 VAL B O 1
ATOM 4181 N N . ILE B 1 133 ? -10.273 -17.266 9.438 1 98.88 133 ILE B N 1
ATOM 4182 C CA . ILE B 1 133 ? -9.656 -18.531 9.102 1 98.88 133 ILE B CA 1
ATOM 4183 C C . ILE B 1 133 ? -8.961 -18.438 7.746 1 98.88 133 ILE B C 1
ATOM 4185 O O . ILE B 1 133 ? -9.555 -17.953 6.777 1 98.88 133 ILE B O 1
ATOM 4189 N N . ALA B 1 134 ? -7.727 -18.75 7.664 1 98.75 134 ALA B N 1
ATOM 4190 C CA . ALA B 1 134 ? -6.938 -18.891 6.441 1 98.75 134 ALA B CA 1
ATOM 4191 C C . ALA B 1 134 ? -6.398 -20.312 6.301 1 98.75 134 ALA B C 1
ATOM 4193 O O . ALA B 1 134 ? -6.746 -21.188 7.082 1 98.75 134 ALA B O 1
ATOM 4194 N N . PHE B 1 135 ? -5.602 -20.578 5.285 1 98.88 135 PHE B N 1
ATOM 4195 C CA . PHE B 1 135 ? -5.254 -21.953 4.973 1 98.88 135 PHE B CA 1
ATOM 4196 C C . PHE B 1 135 ? -3.74 -22.141 4.949 1 98.88 135 PHE B C 1
ATOM 4198 O O . PHE B 1 135 ? -2.998 -21.188 4.695 1 98.88 135 PHE B O 1
ATOM 4205 N N . THR B 1 136 ? -3.258 -23.375 5.191 1 97.94 136 THR B N 1
ATOM 4206 C CA . THR B 1 136 ? -1.853 -23.734 5.016 1 97.94 136 THR B CA 1
ATOM 4207 C C . THR B 1 136 ? -1.411 -23.484 3.574 1 97.94 136 THR B C 1
ATOM 4209 O O . THR B 1 136 ? -2.188 -23.703 2.639 1 97.94 136 THR B O 1
ATOM 4212 N N . GLY B 1 137 ? -0.177 -22.969 3.404 1 97.25 137 GLY B N 1
ATOM 4213 C CA . GLY B 1 137 ? 0.383 -22.781 2.074 1 97.25 137 GLY B CA 1
ATOM 4214 C C . GLY B 1 137 ? -0.102 -21.516 1.4 1 97.25 137 GLY B C 1
ATOM 4215 O O . GLY B 1 137 ? 0.37 -21.156 0.317 1 97.25 137 GLY B O 1
ATOM 4216 N N . ALA B 1 138 ? -1.002 -20.797 2.098 1 98.06 138 ALA B N 1
ATOM 4217 C CA . ALA B 1 138 ? -1.565 -19.594 1.507 1 98.06 138 ALA B CA 1
ATOM 4218 C C . ALA B 1 138 ? -0.567 -18.438 1.562 1 98.06 138 ALA B C 1
ATOM 4220 O O . ALA B 1 138 ? 0.355 -18.453 2.381 1 98.06 138 ALA B O 1
ATOM 4221 N N . TYR B 1 139 ? -0.687 -17.484 0.712 1 98 139 TYR B N 1
ATOM 4222 C CA . TYR B 1 139 ? 0 -16.203 0.719 1 98 139 TYR B CA 1
ATOM 4223 C C . TYR B 1 139 ? -0.99 -15.055 0.566 1 98 139 TYR B C 1
ATOM 4225 O O . TYR B 1 139 ? -1.731 -14.992 -0.418 1 98 139 TYR B O 1
ATOM 4233 N N . HIS B 1 140 ? -0.936 -14.07 1.513 1 98.62 140 HIS B N 1
ATOM 4234 C CA . HIS B 1 140 ? -1.937 -13.008 1.477 1 98.62 140 HIS B CA 1
ATOM 4235 C C . HIS B 1 140 ? -1.287 -11.633 1.59 1 98.62 140 HIS B C 1
ATOM 4237 O O . HIS B 1 140 ? -1.982 -10.625 1.689 1 98.62 140 HIS B O 1
ATOM 4243 N N . GLY B 1 141 ? 0.001 -11.594 1.619 1 96.94 141 GLY B N 1
ATOM 4244 C CA . GLY B 1 141 ? 0.648 -10.289 1.635 1 96.94 141 GLY B CA 1
ATOM 4245 C C . GLY B 1 141 ? 1.724 -10.172 2.699 1 96.94 141 GLY B C 1
ATOM 4246 O O . GLY B 1 141 ? 2.186 -11.18 3.238 1 96.94 141 GLY B O 1
ATOM 4247 N N . ARG B 1 142 ? 2.154 -8.852 3.004 1 95.81 142 ARG B N 1
ATOM 4248 C CA . ARG B 1 142 ? 3.365 -8.703 3.805 1 95.81 142 ARG B CA 1
ATOM 4249 C C . ARG B 1 142 ? 3.15 -7.715 4.945 1 95.81 142 ARG B C 1
ATOM 4251 O O . ARG B 1 142 ? 4.105 -7.301 5.605 1 95.81 142 ARG B O 1
ATOM 4258 N N . THR B 1 143 ? 1.955 -7.211 5.207 1 96.88 143 THR B N 1
ATOM 4259 C CA . THR B 1 143 ? 1.649 -6.488 6.434 1 96.88 143 THR B CA 1
ATOM 4260 C C . THR B 1 143 ? 1.442 -7.453 7.598 1 96.88 143 THR B C 1
ATOM 4262 O O . THR B 1 143 ? 1.323 -8.664 7.391 1 96.88 143 THR B O 1
ATOM 4265 N N . MET B 1 144 ? 1.366 -6.953 8.766 1 96.31 144 MET B N 1
ATOM 4266 C CA . MET B 1 144 ? 1.279 -7.828 9.93 1 96.31 144 MET B CA 1
ATOM 4267 C C . MET B 1 144 ? 0.05 -8.727 9.844 1 96.31 144 MET B C 1
ATOM 4269 O O . MET B 1 144 ? 0.136 -9.93 10.109 1 96.31 144 MET B O 1
ATOM 4273 N N . MET B 1 145 ? -1.084 -8.133 9.5 1 96.69 145 MET B N 1
ATOM 4274 C CA . MET B 1 145 ? -2.293 -8.938 9.375 1 96.69 145 MET B CA 1
ATOM 4275 C C . MET B 1 145 ? -2.152 -9.961 8.242 1 96.69 145 MET B C 1
ATOM 4277 O O . MET B 1 145 ? -2.471 -11.133 8.422 1 96.69 145 MET B O 1
ATOM 4281 N N . THR B 1 146 ? -1.654 -9.516 7.113 1 98.06 146 THR B N 1
ATOM 4282 C CA . THR B 1 146 ? -1.547 -10.406 5.965 1 98.06 146 THR B CA 1
ATOM 4283 C C . THR B 1 146 ? -0.484 -11.477 6.207 1 98.06 146 THR B C 1
ATOM 4285 O O . THR B 1 146 ? -0.622 -12.609 5.742 1 98.06 146 THR B O 1
ATOM 4288 N N . LEU B 1 147 ? 0.586 -11.148 6.922 1 97.44 147 LEU B N 1
ATOM 4289 C CA . LEU B 1 147 ? 1.575 -12.156 7.297 1 97.44 147 LEU B CA 1
ATOM 4290 C C . LEU B 1 147 ? 0.954 -13.219 8.195 1 97.44 147 LEU B C 1
ATOM 4292 O O . LEU B 1 147 ? 1.281 -14.406 8.078 1 97.44 147 LEU B O 1
ATOM 4296 N N . GLY B 1 148 ? 0.078 -12.75 9.109 1 96.94 148 GLY B N 1
ATOM 4297 C CA . GLY B 1 148 ? -0.648 -13.695 9.938 1 96.94 148 GLY B CA 1
ATOM 4298 C C . GLY B 1 148 ? -1.502 -14.656 9.125 1 96.94 148 GLY B C 1
ATOM 4299 O O . GLY B 1 148 ? -1.609 -15.836 9.469 1 96.94 148 GLY B O 1
ATOM 4300 N N . LEU B 1 149 ? -2.098 -14.164 8.055 1 98.31 149 LEU B N 1
ATOM 4301 C CA . LEU B 1 149 ? -2.965 -14.961 7.199 1 98.31 149 LEU B CA 1
ATOM 4302 C C . LEU B 1 149 ? -2.146 -15.891 6.312 1 98.31 149 LEU B C 1
ATOM 4304 O O . LEU B 1 149 ? -2.643 -16.938 5.879 1 98.31 149 LEU B O 1
ATOM 4308 N N . THR B 1 150 ? -0.929 -15.523 6.004 1 97.38 150 THR B N 1
ATOM 4309 C CA . THR B 1 150 ? -0.038 -16.297 5.152 1 97.38 150 THR B CA 1
ATOM 4310 C C . THR B 1 150 ? 0.401 -17.578 5.852 1 97.38 150 THR B C 1
ATOM 4312 O O . THR B 1 150 ? 0.873 -17.547 6.992 1 97.38 150 THR B O 1
ATOM 4315 N N . GLY B 1 151 ? 0.169 -18.766 5.219 1 95.19 151 GLY B N 1
ATOM 4316 C CA . GLY B 1 151 ? 0.434 -20.062 5.809 1 95.19 151 GLY B CA 1
ATOM 4317 C C . GLY B 1 151 ? 1.814 -20.594 5.48 1 95.19 151 GLY B C 1
ATOM 4318 O O . GLY B 1 151 ? 1.974 -21.781 5.203 1 95.19 151 GLY B O 1
ATOM 4319 N N . LYS B 1 152 ? 2.756 -19.766 5.348 1 93.44 152 LYS B N 1
ATOM 4320 C CA . LYS B 1 152 ? 4.172 -20.031 5.133 1 93.44 152 LYS B CA 1
ATOM 4321 C C . LYS B 1 152 ? 5.047 -19.062 5.93 1 93.44 152 LYS B C 1
ATOM 4323 O O . LYS B 1 152 ? 5.109 -17.875 5.613 1 93.44 152 LYS B O 1
ATOM 4328 N N . VAL B 1 153 ? 5.801 -19.562 6.914 1 92.06 153 VAL B N 1
ATOM 4329 C CA . VAL B 1 153 ? 6.531 -18.719 7.852 1 92.06 153 VAL B CA 1
ATOM 4330 C C . VAL B 1 153 ? 7.82 -18.219 7.203 1 92.06 153 VAL B C 1
ATOM 4332 O O . VAL B 1 153 ? 8.078 -17.016 7.168 1 92.06 153 VAL B O 1
ATOM 4335 N N . VAL B 1 154 ? 8.625 -19.141 6.648 1 92.75 154 VAL B N 1
ATOM 4336 C CA . VAL B 1 154 ? 9.859 -18.766 5.965 1 92.75 154 VAL B CA 1
ATOM 4337 C C . VAL B 1 154 ? 9.586 -18.578 4.473 1 92.75 154 VAL B C 1
ATOM 4339 O O . VAL B 1 154 ? 8.992 -19.438 3.826 1 92.75 154 VAL B O 1
ATOM 4342 N N . PRO B 1 155 ? 9.875 -17.5 4.035 1 92.94 155 PRO B N 1
ATOM 4343 C CA . PRO B 1 155 ? 10.703 -16.422 4.586 1 92.94 155 PRO B CA 1
ATOM 4344 C C . PRO B 1 155 ? 9.883 -15.242 5.09 1 92.94 155 PRO B C 1
ATOM 4346 O O . PRO B 1 155 ? 10.445 -14.219 5.496 1 92.94 155 PRO B O 1
ATOM 4349 N N . TYR B 1 156 ? 8.695 -15.273 5.199 1 92.5 156 TYR B N 1
ATOM 4350 C CA . TYR B 1 156 ? 7.848 -14.086 5.211 1 92.5 156 TYR B CA 1
ATOM 4351 C C . TYR B 1 156 ? 7.754 -13.5 6.613 1 92.5 156 TYR B C 1
ATOM 4353 O O . TYR B 1 156 ? 8.211 -12.375 6.855 1 92.5 156 TYR B O 1
ATOM 4361 N N . SER B 1 157 ? 7.32 -14.281 7.559 1 92.44 157 SER B N 1
ATOM 4362 C CA . SER B 1 157 ? 7.105 -13.719 8.891 1 92.44 157 SER B CA 1
ATOM 4363 C C . SER B 1 157 ? 8.242 -14.094 9.836 1 92.44 157 SER B C 1
ATOM 4365 O O . SER B 1 157 ? 8.258 -13.664 10.992 1 92.44 157 SER B O 1
ATOM 4367 N N . ALA B 1 158 ? 9.18 -14.875 9.367 1 93.06 158 ALA B N 1
ATOM 4368 C CA . ALA B 1 158 ? 10.25 -15.359 10.227 1 93.06 158 ALA B CA 1
ATOM 4369 C C . ALA B 1 158 ? 11.055 -14.195 10.812 1 93.06 158 ALA B C 1
ATOM 4371 O O . ALA B 1 158 ? 11.461 -13.289 10.086 1 93.06 158 ALA B O 1
ATOM 4372 N N . GLY B 1 159 ? 11.219 -14.234 12.062 1 90.19 159 GLY B N 1
ATOM 4373 C CA . GLY B 1 159 ? 12.062 -13.25 12.727 1 90.19 159 GLY B CA 1
ATOM 4374 C C . GLY B 1 159 ? 11.297 -12.031 13.195 1 90.19 159 GLY B C 1
ATOM 4375 O O . GLY B 1 159 ? 11.859 -11.148 13.852 1 90.19 159 GLY B O 1
ATOM 4376 N N . MET B 1 160 ? 9.984 -12.008 13.039 1 92.38 160 MET B N 1
ATOM 4377 C CA . MET B 1 160 ? 9.219 -10.789 13.32 1 92.38 160 MET B CA 1
ATOM 4378 C C . MET B 1 160 ? 8.336 -10.969 14.547 1 92.38 160 MET B C 1
ATOM 4380 O O . MET B 1 160 ? 7.547 -10.086 14.883 1 92.38 160 MET B O 1
ATOM 4384 N N . GLY B 1 161 ? 8.484 -12.117 15.211 1 90.25 161 GLY B N 1
ATOM 4385 C CA . GLY B 1 161 ? 7.676 -12.398 16.375 1 90.25 161 GLY B CA 1
ATOM 4386 C C . GLY B 1 161 ? 6.301 -12.938 16.047 1 90.25 161 GLY B C 1
ATOM 4387 O O . GLY B 1 161 ? 6.031 -13.289 14.891 1 90.25 161 GLY B O 1
ATOM 4388 N N . LEU B 1 162 ? 5.48 -12.938 17.031 1 89 162 LEU B N 1
ATOM 4389 C CA . LEU B 1 162 ? 4.148 -13.516 16.859 1 89 162 LEU B CA 1
ATOM 4390 C C . LEU B 1 162 ? 3.246 -12.562 16.078 1 89 162 LEU B C 1
ATOM 4392 O O . LEU B 1 162 ? 3.285 -11.344 16.297 1 89 162 LEU B O 1
ATOM 4396 N N . MET B 1 163 ? 2.525 -13.078 15.172 1 91.38 163 MET B N 1
ATOM 4397 C CA . MET B 1 163 ? 1.536 -12.336 14.398 1 91.38 163 MET B CA 1
ATOM 4398 C C . MET B 1 163 ? 0.286 -12.062 15.227 1 91.38 163 MET B C 1
ATOM 4400 O O . MET B 1 163 ? 0.109 -12.648 16.297 1 91.38 163 MET B O 1
ATOM 4404 N N . PRO B 1 164 ? -0.581 -11.125 14.703 1 89.75 164 PRO B N 1
ATOM 4405 C CA . PRO B 1 164 ? -1.775 -10.781 15.484 1 89.75 164 PRO B CA 1
ATOM 4406 C C . PRO B 1 164 ? -2.641 -12 15.797 1 89.75 164 PRO B C 1
ATOM 4408 O O . PRO B 1 164 ? -2.744 -12.922 14.977 1 89.75 164 PRO B O 1
ATOM 4411 N N . GLY B 1 165 ? -3.281 -11.953 16.922 1 90.31 165 GLY B N 1
ATOM 4412 C CA . GLY B 1 165 ? -4.199 -13.008 17.312 1 90.31 165 GLY B CA 1
ATOM 4413 C C . GLY B 1 165 ? -5.5 -12.992 16.531 1 90.31 165 GLY B C 1
ATOM 4414 O O . GLY B 1 165 ? -5.754 -12.062 15.758 1 90.31 165 GLY B O 1
ATOM 4415 N N . GLY B 1 166 ? -6.281 -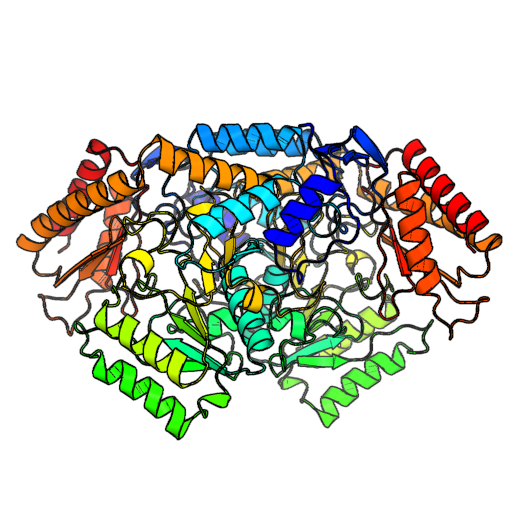14.039 16.672 1 94.56 166 GLY B N 1
ATOM 4416 C CA . GLY B 1 166 ? -7.578 -14.117 16.031 1 94.56 166 GLY B CA 1
ATOM 4417 C C . GLY B 1 166 ? -7.508 -14.688 14.617 1 94.56 166 GLY B C 1
ATOM 4418 O O . GLY B 1 166 ? -8.484 -14.625 13.867 1 94.56 166 GLY B O 1
ATOM 4419 N N . ILE B 1 167 ? -6.398 -15.188 14.25 1 97.44 167 ILE B N 1
ATOM 4420 C CA . ILE B 1 167 ? -6.23 -15.844 12.961 1 97.44 167 ILE B CA 1
ATOM 4421 C C . ILE B 1 167 ? -6.051 -17.344 13.164 1 97.44 167 ILE B C 1
ATOM 4423 O O . ILE B 1 167 ? -5.207 -17.781 13.953 1 97.44 167 ILE B O 1
ATOM 4427 N N . PHE B 1 168 ? -6.836 -18.125 12.531 1 98.25 168 PHE B N 1
ATOM 4428 C CA . PHE B 1 168 ? -6.809 -19.578 12.648 1 98.25 168 PHE B CA 1
ATOM 4429 C C . PHE B 1 168 ? -6.438 -20.219 11.312 1 98.25 168 PHE B C 1
ATOM 4431 O O . PHE B 1 168 ? -6.742 -19.672 10.25 1 98.25 168 PHE B O 1
ATOM 4438 N N . ARG B 1 169 ? -5.809 -21.391 11.398 1 98.19 169 ARG B N 1
ATOM 4439 C CA . ARG B 1 169 ? -5.23 -22.031 10.219 1 98.19 169 ARG B CA 1
ATOM 4440 C C . ARG B 1 169 ? -5.926 -23.359 9.914 1 98.19 169 ARG B C 1
ATOM 4442 O O . ARG B 1 169 ? -5.879 -24.281 10.719 1 98.19 169 ARG B O 1
ATOM 4449 N N . ALA B 1 170 ? -6.57 -23.406 8.828 1 98.81 170 ALA B N 1
ATOM 4450 C CA . ALA B 1 170 ? -7.129 -24.656 8.336 1 98.81 170 ALA B CA 1
ATOM 4451 C C . ALA B 1 170 ? -6.188 -25.328 7.332 1 98.81 170 ALA B C 1
ATOM 4453 O O . ALA B 1 170 ? -5.293 -24.672 6.785 1 98.81 170 ALA B O 1
ATOM 4454 N N . LEU B 1 171 ? -6.359 -26.625 7.117 1 98.44 171 LEU B N 1
ATOM 4455 C CA . LEU B 1 171 ? -5.602 -27.359 6.109 1 98.44 171 LEU B CA 1
ATOM 4456 C C . LEU B 1 171 ? -6.133 -27.078 4.711 1 98.44 171 LEU B C 1
ATOM 4458 O O . LEU B 1 171 ? -7.34 -27.141 4.473 1 98.44 171 LEU B O 1
ATOM 4462 N N . ALA B 1 172 ? -5.258 -26.641 3.826 1 98.38 172 ALA B N 1
ATOM 4463 C CA . ALA B 1 172 ? -5.656 -26.562 2.424 1 98.38 172 ALA B CA 1
ATOM 4464 C C . ALA B 1 172 ? -5.723 -27.938 1.78 1 98.38 172 ALA B C 1
ATOM 4466 O O . ALA B 1 172 ? -4.836 -28.766 1.988 1 98.38 172 ALA B O 1
ATOM 4467 N N . PRO B 1 173 ? -6.75 -28.203 0.998 1 97.94 173 PRO B N 1
ATOM 4468 C CA . PRO B 1 173 ? -6.766 -29.5 0.308 1 97.94 173 PRO B CA 1
ATOM 4469 C C . PRO B 1 173 ? -5.652 -29.625 -0.729 1 97.94 173 PRO B C 1
ATOM 4471 O O . PRO B 1 173 ? -5.395 -28.688 -1.483 1 97.94 173 PRO B O 1
ATOM 4474 N N . CYS B 1 174 ? -5.023 -30.734 -0.759 1 97.12 174 CYS B N 1
ATOM 4475 C CA . CYS B 1 174 ? -3.98 -31.094 -1.711 1 97.12 174 CYS B CA 1
ATOM 4476 C C . CYS B 1 174 ? -3.799 -32.594 -1.774 1 97.12 174 CYS B C 1
ATOM 4478 O O . CYS B 1 174 ? -2.969 -33.156 -1.057 1 97.12 174 CYS B O 1
ATOM 4480 N N . GLU B 1 175 ? -4.453 -33.188 -2.68 1 95.5 175 GLU B N 1
ATOM 4481 C CA . GLU B 1 175 ? -4.414 -34.656 -2.801 1 95.5 175 GLU B CA 1
ATOM 4482 C C . GLU B 1 175 ? -2.988 -35.125 -3.039 1 95.5 175 GLU B C 1
ATOM 4484 O O . GLU B 1 175 ? -2.6 -36.188 -2.535 1 95.5 175 GLU B O 1
ATOM 4489 N N . LEU B 1 176 ? -2.256 -34.406 -3.811 1 95.56 176 LEU B N 1
ATOM 4490 C CA . LEU B 1 176 ? -0.877 -34.781 -4.133 1 95.56 176 LEU B CA 1
ATOM 4491 C C . LEU B 1 176 ? -0.049 -34.938 -2.863 1 95.56 176 LEU B C 1
ATOM 4493 O O . LEU B 1 176 ? 0.856 -35.781 -2.814 1 95.56 176 LEU B O 1
ATOM 4497 N N . HIS B 1 177 ? -0.446 -34.188 -1.847 1 95.62 177 HIS B N 1
ATOM 4498 C CA . HIS B 1 177 ? 0.322 -34.25 -0.607 1 95.62 177 HIS B CA 1
ATOM 4499 C C . HIS B 1 177 ? -0.499 -34.844 0.526 1 95.62 177 HIS B C 1
ATOM 4501 O O . HIS B 1 177 ? -0.223 -34.594 1.701 1 95.62 177 HIS B O 1
ATOM 4507 N N . GLY B 1 178 ? -1.552 -35.469 0.25 1 96 178 GLY B N 1
ATOM 4508 C CA . GLY B 1 178 ? -2.225 -36.375 1.182 1 96 178 GLY B CA 1
ATOM 4509 C C . GLY B 1 178 ? -3.303 -35.688 1.996 1 96 178 GLY B C 1
ATOM 4510 O O . GLY B 1 178 ? -3.74 -36.188 3.025 1 96 178 GLY B O 1
ATOM 4511 N N . VAL B 1 179 ? -3.715 -34.5 1.679 1 97.88 179 VAL B N 1
ATOM 4512 C CA . VAL B 1 179 ? -4.789 -33.781 2.375 1 97.88 179 VAL B CA 1
ATOM 4513 C C . VAL B 1 179 ? -6.051 -33.812 1.521 1 97.88 179 VAL B C 1
ATOM 4515 O O . VAL B 1 179 ? -6.129 -33.094 0.507 1 97.88 179 VAL B O 1
ATOM 4518 N N . SER B 1 180 ? -7.051 -34.531 1.908 1 98.31 180 SER B N 1
ATOM 4519 C CA . SER B 1 180 ? -8.305 -34.594 1.172 1 98.31 180 SER B CA 1
ATOM 4520 C C . SER B 1 180 ? -9.188 -33.375 1.458 1 98.31 180 SER B C 1
ATOM 4522 O O . SER B 1 180 ? -8.922 -32.625 2.389 1 98.31 180 SER B O 1
ATOM 4524 N N . GLU B 1 181 ? -10.164 -33.219 0.65 1 98.38 181 GLU B N 1
ATOM 4525 C CA . GLU B 1 181 ? -11.148 -32.156 0.915 1 98.38 181 GLU B CA 1
ATOM 4526 C C . GLU B 1 181 ? -11.844 -32.375 2.256 1 98.38 181 GLU B C 1
ATOM 4528 O O . GLU B 1 181 ? -12.156 -31.422 2.965 1 98.38 181 GLU B O 1
ATOM 4533 N N . ASP B 1 182 ? -12.102 -33.688 2.584 1 98.56 182 ASP B N 1
ATOM 4534 C CA . ASP B 1 182 ? -12.695 -34.031 3.875 1 98.56 182 ASP B CA 1
ATOM 4535 C C . ASP B 1 182 ? -11.789 -33.594 5.023 1 98.56 182 ASP B C 1
ATOM 4537 O O . ASP B 1 182 ? -12.258 -33.094 6.039 1 98.56 182 ASP B O 1
ATOM 4541 N N . ASP B 1 183 ? -10.531 -33.844 4.859 1 98.56 183 ASP B N 1
ATOM 4542 C CA . ASP B 1 183 ? -9.562 -33.406 5.867 1 98.56 183 ASP B CA 1
ATOM 4543 C C . ASP B 1 183 ? -9.602 -31.906 6.074 1 98.56 183 ASP B C 1
ATOM 4545 O O . ASP B 1 183 ? -9.516 -31.422 7.207 1 98.56 183 ASP B O 1
ATOM 4549 N N . SER B 1 184 ? -9.664 -31.203 4.996 1 98.69 184 SER B N 1
ATOM 4550 C CA . SER B 1 184 ? -9.703 -29.75 5.043 1 98.69 184 SER B CA 1
ATOM 4551 C C . SER B 1 184 ? -10.938 -29.25 5.773 1 98.69 184 SER B C 1
ATOM 4553 O O . SER B 1 184 ? -10.836 -28.406 6.68 1 98.69 184 SER B O 1
ATOM 4555 N N . ILE B 1 185 ? -12.094 -29.75 5.414 1 98.69 185 ILE B N 1
ATOM 4556 C CA . ILE B 1 185 ? -13.336 -29.344 6.07 1 98.69 185 ILE B CA 1
ATOM 4557 C C . ILE B 1 185 ? -13.289 -29.734 7.547 1 98.69 185 ILE B C 1
ATOM 4559 O O . ILE B 1 185 ? -13.68 -28.953 8.414 1 98.69 185 ILE B O 1
ATOM 4563 N N . ALA B 1 186 ? -12.797 -30.906 7.836 1 98.44 186 ALA B N 1
ATOM 4564 C CA . ALA B 1 186 ? -12.68 -31.359 9.219 1 98.44 186 ALA B CA 1
ATOM 4565 C C . ALA B 1 186 ? -11.781 -30.438 10.031 1 98.44 186 ALA B C 1
ATOM 4567 O O . ALA B 1 186 ? -12.016 -30.219 11.219 1 98.44 186 ALA B O 1
ATOM 4568 N N . SER B 1 187 ? -10.766 -29.984 9.398 1 98.69 187 SER B N 1
ATOM 4569 C CA . SER B 1 187 ? -9.859 -29.078 10.102 1 98.69 187 SER B CA 1
ATOM 4570 C C . SER B 1 187 ? -10.562 -27.781 10.492 1 98.69 187 SER B C 1
ATOM 4572 O O . SER B 1 187 ? -10.273 -27.203 11.547 1 98.69 187 SER B O 1
ATOM 4574 N N . ILE B 1 188 ? -11.445 -27.234 9.648 1 98.75 188 ILE B N 1
ATOM 4575 C CA . ILE B 1 188 ? -12.234 -26.062 9.992 1 98.75 188 ILE B CA 1
ATOM 4576 C C . ILE B 1 188 ? -13.172 -26.391 11.148 1 98.75 188 ILE B C 1
ATOM 4578 O O . ILE B 1 188 ? -13.289 -25.609 12.102 1 98.75 188 ILE B O 1
ATOM 4582 N N . GLU B 1 189 ? -13.75 -27.531 11.109 1 98.06 189 GLU B N 1
ATOM 4583 C CA . GLU B 1 189 ? -14.633 -27.953 12.188 1 98.06 189 GLU B CA 1
ATOM 4584 C C . GLU B 1 189 ? -13.875 -28.094 13.5 1 98.06 189 GLU B C 1
ATOM 4586 O O . GLU B 1 189 ? -14.414 -27.797 14.57 1 98.06 189 GLU B O 1
ATOM 4591 N N . ARG B 1 190 ? -12.734 -28.562 13.398 1 98.25 190 ARG B N 1
ATOM 4592 C CA . ARG B 1 190 ? -11.898 -28.688 14.586 1 98.25 190 ARG B CA 1
ATOM 4593 C C . ARG B 1 190 ? -11.602 -27.312 15.18 1 98.25 190 ARG B C 1
ATOM 4595 O O . ARG B 1 190 ? -11.547 -27.156 16.406 1 98.25 190 ARG B O 1
ATOM 4602 N N . ILE B 1 191 ? -11.328 -26.344 14.32 1 98.31 191 ILE B N 1
ATOM 4603 C CA . ILE B 1 191 ? -11.148 -24.969 14.789 1 98.31 191 ILE B CA 1
ATOM 4604 C C . ILE B 1 191 ? -12.391 -24.516 15.547 1 98.31 191 ILE B C 1
ATOM 4606 O O . ILE B 1 191 ? -12.289 -23.969 16.641 1 98.31 191 ILE B O 1
ATOM 4610 N N . PHE B 1 192 ? -13.586 -24.812 15.008 1 97.94 192 PHE B N 1
ATOM 4611 C CA . PHE B 1 192 ? -14.844 -24.438 15.641 1 97.94 192 PHE B CA 1
ATOM 4612 C C . PHE B 1 192 ? -14.977 -25.094 17 1 97.94 192 PHE B C 1
ATOM 4614 O O . PHE B 1 192 ? -15.531 -24.516 17.938 1 97.94 192 PHE B O 1
ATOM 4621 N N . LYS B 1 193 ? -14.445 -26.203 17.125 1 96.81 193 LYS B N 1
ATOM 4622 C CA . LYS B 1 193 ? -14.617 -27 18.328 1 96.81 193 LYS B CA 1
ATOM 4623 C C . LYS B 1 193 ? -13.594 -26.625 19.391 1 96.81 193 LYS B C 1
ATOM 4625 O O . LYS B 1 193 ? -13.891 -26.625 20.594 1 96.81 193 LYS B O 1
ATOM 4630 N N . ASN B 1 194 ? -12.414 -26.297 18.938 1 96.81 194 ASN B N 1
ATOM 4631 C CA . ASN B 1 194 ? -11.305 -26.234 19.891 1 96.81 194 ASN B CA 1
ATOM 4632 C C . ASN B 1 194 ? -10.797 -24.812 20.078 1 96.81 194 ASN B C 1
ATOM 4634 O O . ASN B 1 194 ? -10.188 -24.5 21.109 1 96.81 194 ASN B O 1
ATOM 4638 N N . ASP B 1 195 ? -10.969 -24.047 19.047 1 96.38 195 ASP B N 1
ATOM 4639 C CA . ASP B 1 195 ? -10.219 -22.797 19.062 1 96.38 195 ASP B CA 1
ATOM 4640 C C . ASP B 1 195 ? -11.156 -21.594 19.156 1 96.38 195 ASP B C 1
ATOM 4642 O O . ASP B 1 195 ? -10.891 -20.641 19.891 1 96.38 195 ASP B O 1
ATOM 4646 N N . ALA B 1 196 ? -12.18 -21.531 18.312 1 96.88 196 ALA B N 1
ATOM 4647 C CA . ALA B 1 196 ? -13.109 -20.406 18.219 1 96.88 196 ALA B CA 1
ATOM 4648 C C . ALA B 1 196 ? -14.484 -20.875 17.734 1 96.88 196 ALA B C 1
ATOM 4650 O O . ALA B 1 196 ? -14.594 -21.609 16.75 1 96.88 196 ALA B O 1
ATOM 4651 N N . GLN B 1 197 ? -15.5 -20.469 18.453 1 97.38 197 GLN B N 1
ATOM 4652 C CA . GLN B 1 197 ? -16.844 -20.812 17.969 1 97.38 197 GLN B CA 1
ATOM 4653 C C . GLN B 1 197 ? -17.156 -20.094 16.656 1 97.38 197 GLN B C 1
ATOM 4655 O O . GLN B 1 197 ? -16.641 -19 16.406 1 97.38 197 GLN B O 1
ATOM 4660 N N . PRO B 1 198 ? -17.953 -20.641 15.805 1 97.75 198 PRO B N 1
ATOM 4661 C CA . PRO B 1 198 ? -18.25 -20.047 14.5 1 97.75 198 PRO B CA 1
ATOM 4662 C C . PRO B 1 198 ? -18.703 -18.594 14.602 1 97.75 198 PRO B C 1
ATOM 4664 O O . PRO B 1 198 ? -18.375 -17.766 13.742 1 97.75 198 PRO B O 1
ATOM 4667 N N . GLN B 1 199 ? -19.375 -18.172 15.68 1 97.5 199 GLN B N 1
ATOM 4668 C CA . GLN B 1 199 ? -19.922 -16.828 15.867 1 97.5 199 GLN B CA 1
ATOM 4669 C C . GLN B 1 199 ? -18.812 -15.828 16.172 1 97.5 199 GLN B C 1
ATOM 4671 O O . GLN B 1 199 ? -19.047 -14.617 16.188 1 97.5 199 GLN B O 1
ATOM 4676 N N . ASP B 1 200 ? -17.609 -16.328 16.297 1 97.44 200 ASP B N 1
ATOM 4677 C CA . ASP B 1 200 ? -16.453 -15.453 16.516 1 97.44 200 ASP B CA 1
ATOM 4678 C C . ASP B 1 200 ? -15.711 -15.188 15.211 1 97.44 200 ASP B C 1
ATOM 4680 O O . ASP B 1 200 ? -14.812 -14.344 15.156 1 97.44 200 ASP B O 1
ATOM 4684 N N . ILE B 1 201 ? -16.078 -15.914 14.188 1 98.44 201 ILE B N 1
ATOM 4685 C CA . ILE B 1 201 ? -15.344 -15.875 12.93 1 98.44 201 ILE B CA 1
ATOM 4686 C C . ILE B 1 201 ? -16.031 -14.914 11.961 1 98.44 201 ILE B C 1
ATOM 4688 O O . ILE B 1 201 ? -17.172 -15.133 11.562 1 98.44 201 ILE B O 1
ATOM 4692 N N . ALA B 1 202 ? -15.281 -13.852 11.57 1 98.62 202 ALA B N 1
ATOM 4693 C CA . ALA B 1 202 ? -15.797 -12.875 10.617 1 98.62 202 ALA B CA 1
ATOM 4694 C C . ALA B 1 202 ? -15.742 -13.414 9.195 1 98.62 202 ALA B C 1
ATOM 4696 O O . ALA B 1 202 ? -16.672 -13.234 8.414 1 98.62 202 ALA B O 1
ATOM 4697 N N . ALA B 1 203 ? -14.633 -14.117 8.922 1 98.88 203 ALA B N 1
ATOM 4698 C CA . ALA B 1 203 ? -14.453 -14.477 7.52 1 98.88 203 ALA B CA 1
ATOM 4699 C C . ALA B 1 203 ? -13.539 -15.688 7.379 1 98.88 203 ALA B C 1
ATOM 4701 O O . ALA B 1 203 ? -12.742 -15.984 8.273 1 98.88 203 ALA B O 1
ATOM 4702 N N . ILE B 1 204 ? -13.719 -16.422 6.352 1 98.94 204 ILE B N 1
ATOM 4703 C CA . ILE B 1 204 ? -12.75 -17.344 5.789 1 98.94 204 ILE B CA 1
ATOM 4704 C C . ILE B 1 204 ? -12.18 -16.781 4.488 1 98.94 204 ILE B C 1
ATOM 4706 O O . ILE B 1 204 ? -12.93 -16.391 3.594 1 98.94 204 ILE B O 1
ATOM 4710 N N . ILE B 1 205 ? -10.891 -16.656 4.418 1 98.94 205 ILE B N 1
ATOM 4711 C CA . ILE B 1 205 ? -10.234 -16.141 3.217 1 98.94 205 ILE B CA 1
ATOM 4712 C C . ILE B 1 205 ? -9.492 -17.281 2.518 1 98.94 205 ILE B C 1
ATOM 4714 O O . ILE B 1 205 ? -8.82 -18.078 3.17 1 98.94 205 ILE B O 1
ATOM 4718 N N . ILE B 1 206 ? -9.594 -17.328 1.188 1 98.81 206 ILE B N 1
ATOM 4719 C CA . ILE B 1 206 ? -8.984 -18.422 0.443 1 98.81 206 ILE B CA 1
ATOM 4720 C C . ILE B 1 206 ? -8.586 -17.938 -0.951 1 98.81 206 ILE B C 1
ATOM 4722 O O . ILE B 1 206 ? -9.266 -17.094 -1.536 1 98.81 206 ILE B O 1
ATOM 4726 N N . GLU B 1 207 ? -7.473 -18.359 -1.446 1 98.75 207 GLU B N 1
ATOM 4727 C CA . GLU B 1 207 ? -7.113 -18.25 -2.855 1 98.75 207 GLU B CA 1
ATOM 4728 C C . GLU B 1 207 ? -7.812 -19.312 -3.697 1 98.75 207 GLU B C 1
ATOM 4730 O O . GLU B 1 207 ? -7.652 -20.5 -3.449 1 98.75 207 GLU B O 1
ATOM 4735 N N . PRO B 1 208 ? -8.508 -18.891 -4.746 1 98.56 208 PRO B N 1
ATOM 4736 C CA . PRO B 1 208 ? -9.109 -19.922 -5.59 1 98.56 208 PRO B CA 1
ATOM 4737 C C . PRO B 1 208 ? -8.078 -20.906 -6.137 1 98.56 208 PRO B C 1
ATOM 4739 O O . PRO B 1 208 ? -8.367 -22.109 -6.254 1 98.56 208 PRO B O 1
ATOM 4742 N N . VAL B 1 209 ? -6.98 -20.422 -6.551 1 98.44 209 VAL B N 1
ATOM 4743 C CA . VAL B 1 209 ? -5.758 -21.172 -6.848 1 98.44 209 VAL B CA 1
ATOM 4744 C C . VAL B 1 209 ? -4.621 -20.656 -5.965 1 98.44 209 VAL B C 1
ATOM 4746 O O . VAL B 1 209 ? -4.297 -19.469 -5.977 1 98.44 209 VAL B O 1
ATOM 4749 N N . GLN B 1 210 ? -4.082 -21.547 -5.152 1 98 210 GLN B N 1
ATOM 4750 C CA . GLN B 1 210 ? -2.992 -21.078 -4.301 1 98 210 GLN B CA 1
ATOM 4751 C C . GLN B 1 210 ? -1.795 -20.641 -5.137 1 98 210 GLN B C 1
ATOM 4753 O O . GLN B 1 210 ? -1.216 -21.422 -5.879 1 98 210 GLN B O 1
ATOM 4758 N N . GLY B 1 211 ? -1.413 -19.391 -5.043 1 97.19 211 GLY B N 1
ATOM 4759 C CA . GLY B 1 211 ? -0.276 -18.875 -5.789 1 97.19 211 GLY B CA 1
ATOM 4760 C C . GLY B 1 211 ? 1.058 -19.359 -5.258 1 97.19 211 GLY B C 1
ATOM 4761 O O . GLY B 1 211 ? 1.546 -20.422 -5.672 1 97.19 211 GLY B O 1
ATOM 4762 N N . GLU B 1 212 ? 1.558 -18.734 -4.191 1 96.44 212 GLU B N 1
ATOM 4763 C CA . GLU B 1 212 ? 2.836 -19.062 -3.568 1 96.44 212 GLU B CA 1
ATOM 4764 C C . GLU B 1 212 ? 2.859 -20.5 -3.086 1 96.44 212 GLU B C 1
ATOM 4766 O O . GLU B 1 212 ? 3.924 -21.125 -3.014 1 96.44 212 GLU B O 1
ATOM 4771 N N . GLY B 1 213 ? 1.709 -21.078 -2.818 1 97.06 213 GLY B N 1
ATOM 4772 C CA . GLY B 1 213 ? 1.629 -22.438 -2.301 1 97.06 213 GLY B CA 1
ATOM 4773 C C . GLY B 1 213 ? 2.01 -23.484 -3.326 1 97.06 213 GLY B C 1
ATOM 4774 O O . GLY B 1 213 ? 2.469 -24.578 -2.967 1 97.06 213 GLY B O 1
ATOM 4775 N N . GLY B 1 214 ? 1.734 -23.141 -4.625 1 98.06 214 GLY B N 1
ATOM 4776 C CA . GLY B 1 214 ? 2.148 -24.109 -5.629 1 98.06 214 GLY B CA 1
ATOM 4777 C C . GLY B 1 214 ? 1.135 -24.281 -6.746 1 98.06 214 GLY B C 1
ATOM 4778 O O . GLY B 1 214 ? 1.098 -25.312 -7.402 1 98.06 214 GLY B O 1
ATOM 4779 N N . PHE B 1 215 ? 0.253 -23.297 -6.895 1 98.44 215 PHE B N 1
ATOM 4780 C CA . PHE B 1 215 ? -0.758 -23.25 -7.941 1 98.44 215 PHE B CA 1
ATOM 4781 C C . PHE B 1 215 ? -1.718 -24.422 -7.836 1 98.44 215 PHE B C 1
ATOM 4783 O O . PHE B 1 215 ? -2.148 -24.969 -8.852 1 98.44 215 PHE B O 1
ATOM 4790 N N . TYR B 1 216 ? -1.999 -24.875 -6.637 1 98.19 216 TYR B N 1
ATOM 4791 C CA . TYR B 1 216 ? -3.029 -25.891 -6.406 1 98.19 216 TYR B CA 1
ATOM 4792 C C . TYR B 1 216 ? -4.418 -25.297 -6.621 1 98.19 216 TYR B C 1
ATOM 4794 O O . TYR B 1 216 ? -4.82 -24.359 -5.93 1 98.19 216 TYR B O 1
ATOM 4802 N N . VAL B 1 217 ? -5.148 -25.859 -7.527 1 97.56 217 VAL B N 1
ATOM 4803 C CA . VAL B 1 217 ? -6.488 -25.391 -7.863 1 97.56 217 VAL B CA 1
ATOM 4804 C C . VAL B 1 217 ? -7.508 -26 -6.902 1 97.56 217 VAL B C 1
ATOM 4806 O O . VAL B 1 217 ? -7.582 -27.219 -6.762 1 97.56 217 VAL B O 1
ATOM 4809 N N . ASN B 1 218 ? -8.25 -25.156 -6.188 1 98.06 218 ASN B N 1
ATOM 4810 C CA . ASN B 1 218 ? -9.359 -25.703 -5.406 1 98.06 218 ASN B CA 1
ATOM 4811 C C . ASN B 1 218 ? -10.461 -26.234 -6.305 1 98.06 218 ASN B C 1
ATOM 4813 O O . ASN B 1 218 ? -10.789 -25.641 -7.328 1 98.06 218 ASN B O 1
ATOM 4817 N N . SER B 1 219 ? -10.984 -27.391 -5.957 1 98 219 SER B N 1
ATOM 4818 C CA . SER B 1 219 ? -12.047 -28 -6.75 1 98 219 SER B CA 1
ATOM 4819 C C . SER B 1 219 ? -13.375 -27.281 -6.543 1 98 219 SER B C 1
ATOM 4821 O O . SER B 1 219 ? -13.57 -26.609 -5.531 1 98 219 SER B O 1
ATOM 4823 N N . LYS B 1 220 ? -14.219 -27.422 -7.508 1 97.94 220 LYS B N 1
ATOM 4824 C CA . LYS B 1 220 ? -15.586 -26.922 -7.371 1 97.94 220 LYS B CA 1
ATOM 4825 C C . LYS B 1 220 ? -16.266 -27.516 -6.141 1 97.94 220 LYS B C 1
ATOM 4827 O O . LYS B 1 220 ? -16.922 -26.797 -5.387 1 97.94 220 LYS B O 1
ATOM 4832 N N . SER B 1 221 ? -16.094 -28.797 -5.949 1 98.19 221 SER B N 1
ATOM 4833 C CA . SER B 1 221 ? -16.703 -29.484 -4.824 1 98.19 221 SER B CA 1
ATOM 4834 C C . SER B 1 221 ? -16.266 -28.891 -3.496 1 98.19 221 SER B C 1
ATOM 4836 O O . SER B 1 221 ? -17.109 -28.594 -2.637 1 98.19 221 SER B O 1
ATOM 4838 N N . PHE B 1 222 ? -15.047 -28.719 -3.273 1 98.44 222 PHE B N 1
ATOM 4839 C CA . PHE B 1 222 ? -14.523 -28.156 -2.033 1 98.44 222 PHE B CA 1
ATOM 4840 C C . PHE B 1 222 ? -15.047 -26.734 -1.819 1 98.44 222 PHE B C 1
ATOM 4842 O O . PHE B 1 222 ? -15.492 -26.391 -0.722 1 98.44 222 PHE B O 1
ATOM 4849 N N . MET B 1 223 ? -14.953 -25.891 -2.893 1 98.75 223 MET B N 1
ATOM 4850 C CA . MET B 1 223 ? -15.375 -24.484 -2.783 1 98.75 223 MET B CA 1
ATOM 4851 C C . MET B 1 223 ? -16.859 -24.391 -2.455 1 98.75 223 MET B C 1
ATOM 4853 O O . MET B 1 223 ? -17.281 -23.5 -1.717 1 98.75 223 MET B O 1
ATOM 4857 N N . GLN B 1 224 ? -17.641 -25.281 -3.018 1 98.56 224 GLN B N 1
ATOM 4858 C CA . GLN B 1 224 ? -19.062 -25.297 -2.729 1 98.56 224 GLN B CA 1
ATOM 4859 C C . GLN B 1 224 ? -19.328 -25.703 -1.279 1 98.56 224 GLN B C 1
ATOM 4861 O O . GLN B 1 224 ? -20.234 -25.156 -0.631 1 98.56 224 GLN B O 1
ATOM 4866 N N . ARG B 1 225 ? -18.594 -26.656 -0.801 1 98.5 225 ARG B N 1
ATOM 4867 C CA . ARG B 1 225 ? -18.703 -27.047 0.603 1 98.5 225 ARG B CA 1
ATOM 4868 C C . ARG B 1 225 ? -18.297 -25.891 1.52 1 98.5 225 ARG B C 1
ATOM 4870 O O . ARG B 1 225 ? -18.938 -25.656 2.547 1 98.5 225 ARG B O 1
ATOM 4877 N N . LEU B 1 226 ? -17.25 -25.219 1.173 1 98.44 226 LEU B N 1
ATOM 4878 C CA . LEU B 1 226 ? -16.812 -24.062 1.94 1 98.44 226 LEU B CA 1
ATOM 4879 C C . LEU B 1 226 ? -17.875 -22.969 1.957 1 98.44 226 LEU B C 1
ATOM 4881 O O . LEU B 1 226 ? -18.141 -22.375 3.002 1 98.44 226 LEU B O 1
ATOM 4885 N N . ARG B 1 227 ? -18.453 -22.672 0.792 1 98.31 227 ARG B N 1
ATOM 4886 C CA . ARG B 1 227 ? -19.531 -21.688 0.673 1 98.31 227 ARG B CA 1
ATOM 4887 C C . ARG B 1 227 ? -20.703 -22.062 1.567 1 98.31 227 ARG B C 1
ATOM 4889 O O . ARG B 1 227 ? -21.266 -21.203 2.25 1 98.31 227 ARG B O 1
ATOM 4896 N N . ALA B 1 228 ? -21.047 -23.328 1.533 1 98.56 228 ALA B N 1
ATOM 4897 C CA . ALA B 1 228 ? -22.172 -23.812 2.348 1 98.56 228 ALA B CA 1
ATOM 4898 C C . ALA B 1 228 ? -21.875 -23.656 3.834 1 98.56 228 ALA B C 1
ATOM 4900 O O . ALA B 1 228 ? -22.75 -23.266 4.613 1 98.56 228 ALA B O 1
ATOM 4901 N N . LEU B 1 229 ? -20.688 -24 4.207 1 98.56 229 LEU B N 1
ATOM 4902 C CA . LEU B 1 229 ? -20.266 -23.859 5.594 1 98.56 229 LEU B CA 1
ATOM 4903 C C . LEU B 1 229 ? -20.344 -22.406 6.051 1 98.56 229 LEU B C 1
ATOM 4905 O O . LEU B 1 229 ? -20.812 -22.125 7.152 1 98.56 229 LEU B O 1
ATOM 4909 N N . CYS B 1 230 ? -19.875 -21.484 5.223 1 98.62 230 CYS B N 1
ATOM 4910 C CA . CYS B 1 230 ? -19.953 -20.062 5.516 1 98.62 230 CYS B CA 1
ATOM 4911 C C . CYS B 1 230 ? -21.391 -19.609 5.672 1 98.62 230 CYS B C 1
ATOM 4913 O O . CYS B 1 230 ? -21.719 -18.875 6.602 1 98.62 230 CYS B O 1
ATOM 4915 N N . ASP B 1 231 ? -22.266 -20.031 4.789 1 98.38 231 ASP B N 1
ATOM 4916 C CA . ASP B 1 231 ? -23.672 -19.688 4.852 1 98.38 231 ASP B CA 1
ATOM 4917 C C . ASP B 1 231 ? -24.312 -20.188 6.141 1 98.38 231 ASP B C 1
ATOM 4919 O O . ASP B 1 231 ? -25.094 -19.484 6.773 1 98.38 231 ASP B O 1
ATOM 4923 N N . GLN B 1 232 ? -23.953 -21.359 6.465 1 98.44 232 GLN B N 1
ATOM 4924 C CA . GLN B 1 232 ? -24.516 -22 7.656 1 98.44 232 GLN B CA 1
ATOM 4925 C C . GLN B 1 232 ? -24.234 -21.172 8.906 1 98.44 232 GLN B C 1
ATOM 4927 O O . GLN B 1 232 ? -25.078 -21.062 9.789 1 98.44 232 GLN B O 1
ATOM 4932 N N . HIS B 1 233 ? -23.078 -20.594 8.969 1 98.56 233 HIS B N 1
ATOM 4933 C CA . HIS B 1 233 ? -22.641 -19.984 10.219 1 98.56 233 HIS B CA 1
ATOM 4934 C C . HIS B 1 233 ? -22.609 -18.469 10.125 1 98.56 233 HIS B C 1
ATOM 4936 O O . HIS B 1 233 ? -22.203 -17.797 11.07 1 98.56 233 HIS B O 1
ATOM 4942 N N . GLY B 1 234 ? -23.031 -17.859 9 1 98.44 234 GLY B N 1
ATOM 4943 C CA . GLY B 1 234 ? -22.969 -16.422 8.82 1 98.44 234 GLY B CA 1
ATOM 4944 C C . GLY B 1 234 ? -21.547 -15.898 8.734 1 98.44 234 GLY B C 1
ATOM 4945 O O . GLY B 1 234 ? -21.25 -14.812 9.242 1 98.44 234 GLY B O 1
ATOM 4946 N N . ILE B 1 235 ? -20.625 -16.672 8.281 1 98.81 235 ILE B N 1
ATOM 4947 C CA . ILE B 1 235 ? -19.234 -16.312 8.047 1 98.81 235 ILE B CA 1
ATOM 4948 C C . ILE B 1 235 ? -19.062 -15.805 6.617 1 98.81 235 ILE B C 1
ATOM 4950 O O . ILE B 1 235 ? -19.609 -16.375 5.68 1 98.81 235 ILE B O 1
ATOM 4954 N N . LEU B 1 236 ? -18.375 -14.68 6.434 1 98.88 236 LEU B N 1
ATOM 4955 C CA . LEU B 1 236 ? -18.172 -14.18 5.078 1 98.88 236 LEU B CA 1
ATOM 4956 C C . LEU B 1 236 ? -17.062 -14.961 4.371 1 98.88 236 LEU B C 1
ATOM 4958 O O . LEU B 1 236 ? -16.062 -15.305 4.984 1 98.88 236 LEU B O 1
ATOM 4962 N N . LEU B 1 237 ? -17.266 -15.266 3.109 1 98.88 237 LEU B N 1
ATOM 4963 C CA . LEU B 1 237 ? -16.25 -15.883 2.264 1 98.88 237 LEU B CA 1
ATOM 4964 C C . LEU B 1 237 ? -15.516 -14.828 1.448 1 98.88 237 LEU B C 1
ATOM 4966 O O . LEU B 1 237 ? -16.125 -14.125 0.634 1 98.88 237 LEU B O 1
ATOM 4970 N N . ILE B 1 238 ? -14.25 -14.672 1.689 1 98.88 238 ILE B N 1
ATOM 4971 C CA . ILE B 1 238 ? -13.391 -13.766 0.937 1 98.88 238 ILE B CA 1
ATOM 4972 C C . ILE B 1 238 ? -12.57 -14.562 -0.078 1 98.88 238 ILE B C 1
ATOM 4974 O O . ILE B 1 238 ? -11.789 -15.438 0.295 1 98.88 238 ILE B O 1
ATOM 4978 N N . ALA B 1 239 ? -12.773 -14.281 -1.345 1 98.88 239 ALA B N 1
ATOM 4979 C CA . ALA B 1 239 ? -11.906 -14.836 -2.387 1 98.88 239 ALA B CA 1
ATOM 4980 C C . ALA B 1 239 ? -10.727 -13.906 -2.664 1 98.88 239 ALA B C 1
ATOM 4982 O O . ALA B 1 239 ? -10.906 -12.797 -3.16 1 98.88 239 ALA B O 1
ATOM 4983 N N . ASP B 1 240 ? -9.555 -14.359 -2.307 1 98.88 240 ASP B N 1
ATOM 4984 C CA . ASP B 1 240 ? -8.344 -13.625 -2.652 1 98.88 240 ASP B CA 1
ATOM 4985 C C . ASP B 1 240 ? -7.934 -13.891 -4.098 1 98.88 240 ASP B C 1
ATOM 4987 O O . ASP B 1 240 ? -7.199 -14.836 -4.375 1 98.88 240 ASP B O 1
ATOM 4991 N N . GLU B 1 241 ? -8.352 -13.016 -4.973 1 98.75 241 GLU B N 1
ATOM 4992 C CA . GLU B 1 241 ? -8.125 -13.148 -6.406 1 98.75 241 GLU B CA 1
ATOM 4993 C C . GLU B 1 241 ? -7.031 -12.195 -6.879 1 98.75 241 GLU B C 1
ATOM 4995 O O . GLU B 1 241 ? -7.012 -11.797 -8.047 1 98.75 241 GLU B O 1
ATOM 5000 N N . VAL B 1 242 ? -6.145 -11.812 -5.953 1 98.75 242 VAL B N 1
ATOM 5001 C CA . VAL B 1 242 ? -5.051 -10.898 -6.262 1 98.75 242 VAL B CA 1
ATOM 5002 C C . VAL B 1 242 ? -4.219 -11.453 -7.414 1 98.75 242 VAL B C 1
ATOM 5004 O O . VAL B 1 242 ? -3.914 -10.742 -8.367 1 98.75 242 VAL B O 1
ATOM 5007 N N . GLN B 1 243 ? -3.861 -12.703 -7.367 1 98.44 243 GLN B N 1
ATOM 5008 C CA . GLN B 1 243 ? -3.016 -13.273 -8.406 1 98.44 243 GLN B CA 1
ATOM 5009 C C . GLN B 1 243 ? -3.854 -13.977 -9.477 1 98.44 243 GLN B C 1
ATOM 5011 O O . GLN B 1 243 ? -3.518 -13.93 -10.664 1 98.44 243 GLN B O 1
ATOM 5016 N N . THR B 1 244 ? -4.953 -14.602 -9.094 1 98.25 244 THR B N 1
ATOM 5017 C CA . THR B 1 244 ? -5.75 -15.414 -10 1 98.25 244 THR B CA 1
ATOM 5018 C C . THR B 1 244 ? -6.602 -14.531 -10.914 1 98.25 244 THR B C 1
ATOM 5020 O O . THR B 1 244 ? -7.016 -14.969 -11.992 1 98.25 244 THR B O 1
ATOM 5023 N N . GLY B 1 245 ? -6.859 -13.312 -10.477 1 97.31 245 GLY B N 1
ATOM 5024 C CA . GLY B 1 245 ? -7.777 -12.445 -11.195 1 97.31 245 GLY B CA 1
ATOM 5025 C C . GLY B 1 245 ? -7.164 -11.828 -12.438 1 97.31 245 GLY B C 1
ATOM 5026 O O . GLY B 1 245 ? -6.059 -12.195 -12.844 1 97.31 245 GLY B O 1
ATOM 5027 N N . ALA B 1 246 ? -7.965 -11.055 -13.07 1 97.69 246 ALA B N 1
ATOM 5028 C CA . ALA B 1 246 ? -7.602 -10.289 -14.266 1 97.69 246 ALA B CA 1
ATOM 5029 C C . ALA B 1 246 ? -7.098 -11.211 -15.367 1 97.69 246 ALA B C 1
ATOM 5031 O O . ALA B 1 246 ? -6.02 -10.992 -15.922 1 97.69 246 ALA B O 1
ATOM 5032 N N . GLY B 1 247 ? -7.723 -12.344 -15.57 1 98.06 247 GLY B N 1
ATOM 5033 C CA . GLY B 1 247 ? -7.605 -13.148 -16.766 1 98.06 247 GLY B CA 1
ATOM 5034 C C . GLY B 1 247 ? -6.566 -14.242 -16.656 1 98.06 247 GLY B C 1
ATOM 5035 O O . GLY B 1 247 ? -6.473 -15.117 -17.531 1 98.06 247 GLY B O 1
ATOM 5036 N N . ARG B 1 248 ? -5.773 -14.273 -15.609 1 97.75 248 ARG B N 1
ATOM 5037 C CA . ARG B 1 248 ? -4.668 -15.211 -15.453 1 97.75 248 ARG B CA 1
ATOM 5038 C C . ARG B 1 248 ? -5.152 -16.656 -15.539 1 97.75 248 ARG B C 1
ATOM 5040 O O . ARG B 1 248 ? -4.473 -17.516 -16.109 1 97.75 248 ARG B O 1
ATOM 5047 N N . THR B 1 249 ? -6.395 -16.969 -15.102 1 98.19 249 THR B N 1
ATOM 5048 C CA . THR B 1 249 ? -6.883 -18.344 -14.992 1 98.19 249 THR B CA 1
ATOM 5049 C C . THR B 1 249 ? -7.797 -18.688 -16.172 1 98.19 249 THR B C 1
ATOM 5051 O O . THR B 1 249 ? -8.398 -19.75 -16.188 1 98.19 249 THR B O 1
ATOM 5054 N N . GLY B 1 250 ? -7.93 -17.797 -17.109 1 98.19 250 GLY B N 1
ATOM 5055 C CA . GLY B 1 250 ? -8.758 -18.062 -18.266 1 98.19 250 GLY B CA 1
ATOM 5056 C C . GLY B 1 250 ? -10.109 -17.359 -18.203 1 98.19 250 GLY B C 1
ATOM 5057 O O . GLY B 1 250 ? -10.766 -17.172 -19.234 1 98.19 250 GLY B O 1
ATOM 5058 N N . THR B 1 251 ? -10.641 -17.125 -17.109 1 98.31 251 THR B N 1
ATOM 5059 C CA . THR B 1 251 ? -11.734 -16.188 -16.844 1 98.31 251 THR B CA 1
ATOM 5060 C C . THR B 1 251 ? -11.227 -14.953 -16.109 1 98.31 251 THR B C 1
ATOM 5062 O O . THR B 1 251 ? -10.062 -14.906 -15.695 1 98.31 251 THR B O 1
ATOM 5065 N N . PHE B 1 252 ? -11.992 -13.891 -16.062 1 98.5 252 PHE B N 1
ATOM 5066 C CA . PHE B 1 252 ? -11.484 -12.68 -15.422 1 98.5 252 PHE B CA 1
ATOM 5067 C C . PHE B 1 252 ? -11.195 -12.93 -13.945 1 98.5 252 PHE B C 1
ATOM 5069 O O . PHE B 1 252 ? -10.18 -12.484 -13.422 1 98.5 252 PHE B O 1
ATOM 5076 N N . PHE B 1 253 ? -12.141 -13.555 -13.25 1 98.56 253 PHE B N 1
ATOM 5077 C CA . PHE B 1 253 ? -11.906 -14.086 -11.906 1 98.56 253 PHE B CA 1
ATOM 5078 C C . PHE B 1 253 ? -12.047 -15.602 -11.891 1 98.56 253 PHE B C 1
ATOM 5080 O O . PHE B 1 253 ? -12.914 -16.156 -12.562 1 98.56 253 PHE B O 1
ATOM 5087 N N . ALA B 1 254 ? -11.219 -16.266 -11.117 1 98.38 254 ALA B N 1
ATOM 5088 C CA . ALA B 1 254 ? -11.172 -17.719 -11.078 1 98.38 254 ALA B CA 1
ATOM 5089 C C . ALA B 1 254 ? -12.453 -18.297 -10.492 1 98.38 254 ALA B C 1
ATOM 5091 O O . ALA B 1 254 ? -12.898 -19.375 -10.898 1 98.38 254 ALA B O 1
ATOM 5092 N N . THR B 1 255 ? -13.062 -17.609 -9.602 1 97.75 255 THR B N 1
ATOM 5093 C CA . THR B 1 255 ? -14.25 -18.109 -8.914 1 97.75 255 THR B CA 1
ATOM 5094 C C . THR B 1 255 ? -15.391 -18.344 -9.898 1 97.75 255 THR B C 1
ATOM 5096 O O . THR B 1 255 ? -16.297 -19.141 -9.633 1 97.75 255 THR B O 1
ATOM 5099 N N . GLU B 1 256 ? -15.344 -17.656 -11.047 1 97.56 256 GLU B N 1
ATOM 5100 C CA . GLU B 1 256 ? -16.328 -17.891 -12.094 1 97.56 256 GLU B CA 1
ATOM 5101 C C . GLU B 1 256 ? -16.375 -19.359 -12.5 1 97.56 256 GLU B C 1
ATOM 5103 O O . GLU B 1 256 ? -17.406 -19.844 -12.969 1 97.56 256 GLU B O 1
ATOM 5108 N N . GLN B 1 257 ? -15.328 -20.031 -12.273 1 97.12 257 GLN B N 1
ATOM 5109 C CA . GLN B 1 257 ? -15.188 -21.422 -12.727 1 97.12 257 GLN B CA 1
ATOM 5110 C C . GLN B 1 257 ? -15.438 -22.391 -11.586 1 97.12 257 GLN B C 1
ATOM 5112 O O . GLN B 1 257 ? -15.43 -23.609 -11.789 1 97.12 257 GLN B O 1
ATOM 5117 N N . LEU B 1 258 ? -15.695 -21.875 -10.367 1 96.69 258 LEU B N 1
ATOM 5118 C CA . LEU B 1 258 ? -15.625 -22.75 -9.203 1 96.69 258 LEU B CA 1
ATOM 5119 C C . LEU B 1 258 ? -17 -22.938 -8.57 1 96.69 258 LEU B C 1
ATOM 5121 O O . LEU B 1 258 ? -17.125 -23.562 -7.523 1 96.69 258 LEU B O 1
ATOM 5125 N N . GLY B 1 259 ? -18.031 -22.422 -9.203 1 94.44 259 GLY B N 1
ATOM 5126 C CA . GLY B 1 259 ? -19.406 -22.719 -8.844 1 94.44 259 GLY B CA 1
ATOM 5127 C C . GLY B 1 259 ? -19.859 -22.016 -7.57 1 94.44 259 GLY B C 1
ATOM 5128 O O . GLY B 1 259 ? -20.734 -22.516 -6.855 1 94.44 259 GLY B O 1
ATOM 5129 N N . ILE B 1 260 ? -19.156 -20.969 -7.199 1 97.25 260 ILE B N 1
ATOM 5130 C CA . ILE B 1 260 ? -19.562 -20.234 -6.008 1 97.25 260 ILE B CA 1
ATOM 5131 C C . ILE B 1 260 ? -19.469 -18.734 -6.281 1 97.25 260 ILE B C 1
ATOM 5133 O O . ILE B 1 260 ? -18.891 -18.312 -7.281 1 97.25 260 ILE B O 1
ATOM 5137 N N . VAL B 1 261 ? -20.125 -17.969 -5.457 1 98.12 261 VAL B N 1
ATOM 5138 C CA . VAL B 1 261 ? -20 -16.516 -5.402 1 98.12 261 VAL B CA 1
ATOM 5139 C C . VAL B 1 261 ? -19.469 -16.078 -4.035 1 98.12 261 VAL B C 1
ATOM 5141 O O . VAL B 1 261 ? -20.109 -16.344 -3.01 1 98.12 261 VAL B O 1
ATOM 5144 N N . PRO B 1 262 ? -18.328 -15.516 -3.975 1 98.44 262 PRO B N 1
ATOM 5145 C CA . PRO B 1 262 ? -17.844 -15.008 -2.689 1 98.44 262 PRO B CA 1
ATOM 5146 C C . PRO B 1 262 ? -18.578 -13.75 -2.232 1 98.44 262 PRO B C 1
ATOM 5148 O O . PRO B 1 262 ? -19.281 -13.117 -3.029 1 98.44 262 PRO B O 1
ATOM 5151 N N . ASP B 1 263 ? -18.438 -13.398 -0.921 1 98.56 263 ASP B N 1
ATOM 5152 C CA . ASP B 1 263 ? -19 -12.156 -0.402 1 98.56 263 ASP B CA 1
ATOM 5153 C C . ASP B 1 263 ? -18.109 -10.969 -0.76 1 98.56 263 ASP B C 1
ATOM 5155 O O . ASP B 1 263 ? -18.609 -9.867 -1.015 1 98.56 263 ASP B O 1
ATOM 5159 N N . LEU B 1 264 ? -16.844 -11.188 -0.692 1 98.75 264 LEU B N 1
ATOM 5160 C CA . LEU B 1 264 ? -15.82 -10.203 -1.032 1 98.75 264 LEU B CA 1
ATOM 5161 C C . LEU B 1 264 ? -14.766 -10.805 -1.949 1 98.75 264 LEU B C 1
ATOM 5163 O O . LEU B 1 264 ? -14.375 -11.961 -1.771 1 98.75 264 LEU B O 1
ATOM 5167 N N . THR B 1 265 ? -14.359 -10.055 -2.922 1 98.88 265 THR B N 1
ATOM 5168 C CA . THR B 1 265 ? -13.297 -10.438 -3.848 1 98.88 265 THR B CA 1
ATOM 5169 C C . THR B 1 265 ? -12.188 -9.383 -3.865 1 98.88 265 THR B C 1
ATOM 5171 O O . THR B 1 265 ? -12.453 -8.203 -4.117 1 98.88 265 THR B O 1
ATOM 5174 N N . THR B 1 266 ? -11 -9.781 -3.504 1 98.88 266 THR B N 1
ATOM 5175 C CA . THR B 1 266 ? -9.859 -8.875 -3.631 1 98.88 266 THR B CA 1
ATOM 5176 C C . THR B 1 266 ? -9.203 -9.023 -5 1 98.88 266 THR B C 1
ATOM 5178 O O . THR B 1 266 ? -9.281 -10.086 -5.621 1 98.88 266 THR B O 1
ATOM 5181 N N . PHE B 1 267 ? -8.641 -7.996 -5.508 1 98.81 267 PHE B N 1
ATOM 5182 C CA . PHE B 1 267 ? -7.949 -8.016 -6.793 1 98.81 267 PHE B CA 1
ATOM 5183 C C . PHE B 1 267 ? -6.742 -7.086 -6.773 1 98.81 267 PHE B C 1
ATOM 5185 O O . PHE B 1 267 ? -6.688 -6.145 -5.98 1 98.81 267 PHE B O 1
ATOM 5192 N N . ALA B 1 268 ? -5.773 -7.352 -7.582 1 98.75 268 ALA B N 1
ATOM 5193 C CA . ALA B 1 268 ? -4.566 -6.555 -7.781 1 98.75 268 ALA B CA 1
ATOM 5194 C C . ALA B 1 268 ? -3.787 -7.035 -9.008 1 98.75 268 ALA B C 1
ATOM 5196 O O . ALA B 1 268 ? -4.383 -7.449 -10 1 98.75 268 ALA B O 1
ATOM 5197 N N . LYS B 1 269 ? -2.562 -6.816 -9.008 1 98.25 269 LYS B N 1
ATOM 5198 C CA . LYS B 1 269 ? -1.571 -7.328 -9.953 1 98.25 269 LYS B CA 1
ATOM 5199 C C . LYS B 1 269 ? -1.982 -7.039 -11.391 1 98.25 269 LYS B C 1
ATOM 5201 O O . LYS B 1 269 ? -1.955 -5.887 -11.836 1 98.25 269 LYS B O 1
ATOM 5206 N N . SER B 1 270 ? -2.457 -7.973 -12.156 1 98.31 270 SER B N 1
ATOM 5207 C CA . SER B 1 270 ? -2.623 -7.855 -13.602 1 98.31 270 SER B CA 1
ATOM 5208 C C . SER B 1 270 ? -3.703 -6.84 -13.953 1 98.31 270 SER B C 1
ATOM 5210 O O . SER B 1 270 ? -3.75 -6.34 -15.078 1 98.31 270 SER B O 1
ATOM 5212 N N . VAL B 1 271 ? -4.52 -6.492 -13.023 1 98.25 271 VAL B N 1
ATOM 5213 C CA . VAL B 1 271 ? -5.562 -5.504 -13.289 1 98.25 271 VAL B CA 1
ATOM 5214 C C . VAL B 1 271 ? -4.922 -4.145 -13.57 1 98.25 271 VAL B C 1
ATOM 5216 O O . VAL B 1 271 ? -5.477 -3.332 -14.312 1 98.25 271 VAL B O 1
ATOM 5219 N N . GLY B 1 272 ? -3.768 -3.891 -13.039 1 97.81 272 GLY B N 1
ATOM 5220 C CA . GLY B 1 272 ? -3.137 -2.584 -13.141 1 97.81 272 GLY B CA 1
ATOM 5221 C C . GLY B 1 272 ? -2.197 -2.463 -14.32 1 97.81 272 GLY B C 1
ATOM 5222 O O . GLY B 1 272 ? -1.73 -1.367 -14.641 1 97.81 272 GLY B O 1
ATOM 5223 N N . GLY B 1 273 ? -1.817 -3.584 -14.953 1 97.5 273 GLY B N 1
ATOM 5224 C CA . GLY B 1 273 ? -0.938 -3.551 -16.109 1 97.5 273 GLY B CA 1
ATOM 5225 C C . GLY B 1 273 ? 0.439 -2.996 -15.797 1 97.5 273 GLY B C 1
ATOM 5226 O O . GLY B 1 273 ? 1.051 -2.33 -16.641 1 97.5 273 GLY B O 1
ATOM 5227 N N . GLY B 1 274 ? 0.87 -3.107 -14.664 1 98 274 GLY B N 1
ATOM 5228 C CA . GLY B 1 274 ? 2.193 -2.65 -14.266 1 98 274 GLY B CA 1
ATOM 5229 C C . GLY B 1 274 ? 2.16 -1.431 -13.367 1 98 274 GLY B C 1
ATOM 5230 O O . GLY B 1 274 ? 3.205 -0.958 -12.914 1 98 274 GLY B O 1
ATOM 5231 N N . PHE B 1 275 ? 1.004 -0.909 -13.086 1 98.56 275 PHE B N 1
ATOM 5232 C CA . PHE B 1 275 ? 0.828 0.248 -12.219 1 98.56 275 PHE B CA 1
ATOM 5233 C C . PHE B 1 275 ? 0.155 -0.155 -10.906 1 98.56 275 PHE B C 1
ATOM 5235 O O . PHE B 1 275 ? -0.721 -1.021 -10.898 1 98.56 275 PHE B O 1
ATOM 5242 N N . PRO B 1 276 ? 0.561 0.462 -9.781 1 98.31 276 PRO B N 1
ATOM 5243 C CA . PRO B 1 276 ? 0.059 0.041 -8.477 1 98.31 276 PRO B CA 1
ATOM 5244 C C . PRO B 1 276 ? -1.434 0.312 -8.297 1 98.31 276 PRO B C 1
ATOM 5246 O O . PRO B 1 276 ? -1.837 1.461 -8.102 1 98.31 276 PRO B O 1
ATOM 5249 N N . ILE B 1 277 ? -2.27 -0.734 -8.336 1 98.69 277 ILE B N 1
ATOM 5250 C CA . ILE B 1 277 ? -3.707 -0.64 -8.109 1 98.69 277 ILE B CA 1
ATOM 5251 C C . ILE B 1 277 ? -4.234 -1.977 -7.594 1 98.69 277 ILE B C 1
ATOM 5253 O O . ILE B 1 277 ? -3.75 -3.039 -7.992 1 98.69 277 ILE B O 1
ATOM 5257 N N . SER B 1 278 ? -5.082 -1.954 -6.656 1 98.81 278 SER B N 1
ATOM 5258 C CA . SER B 1 278 ? -5.75 -3.105 -6.059 1 98.81 278 SER B CA 1
ATOM 5259 C C . SER B 1 278 ? -7.102 -2.715 -5.473 1 98.81 278 SER B C 1
ATOM 5261 O O . SER B 1 278 ? -7.512 -1.558 -5.562 1 98.81 278 SER B O 1
ATOM 5263 N N . GLY B 1 279 ? -7.789 -3.703 -4.961 1 98.81 279 GLY B N 1
ATOM 5264 C CA . GLY B 1 279 ? -9.047 -3.342 -4.324 1 98.81 279 GLY B CA 1
ATOM 5265 C C . GLY B 1 279 ? -9.844 -4.543 -3.844 1 98.81 279 GLY B C 1
ATOM 5266 O O . GLY B 1 279 ? -9.336 -5.664 -3.842 1 98.81 279 GLY B O 1
ATOM 5267 N N . VAL B 1 280 ? -11.008 -4.211 -3.322 1 98.81 280 VAL B N 1
ATOM 5268 C CA . VAL B 1 280 ? -12.008 -5.164 -2.859 1 98.81 280 VAL B CA 1
ATOM 5269 C C . VAL B 1 280 ? -13.367 -4.824 -3.471 1 98.81 280 VAL B C 1
ATOM 5271 O O . VAL B 1 280 ? -13.766 -3.66 -3.502 1 98.81 280 VAL B O 1
ATOM 5274 N N . ALA B 1 281 ? -13.977 -5.777 -3.98 1 98.81 281 ALA B N 1
ATOM 5275 C CA . ALA B 1 281 ? -15.344 -5.617 -4.465 1 98.81 281 ALA B CA 1
ATOM 5276 C C . ALA B 1 281 ? -16.266 -6.672 -3.861 1 98.81 281 ALA B C 1
ATOM 5278 O O . ALA B 1 281 ? -15.859 -7.812 -3.643 1 98.81 281 ALA B O 1
ATOM 5279 N N . GLY B 1 282 ? -17.438 -6.309 -3.553 1 98.31 282 GLY B N 1
ATOM 5280 C CA . GLY B 1 282 ? -18.406 -7.246 -3.014 1 98.31 282 GLY B CA 1
ATOM 5281 C C . GLY B 1 282 ? -19.781 -6.637 -2.84 1 98.31 282 GLY B C 1
ATOM 5282 O O . GLY B 1 282 ? -20.109 -5.617 -3.451 1 98.31 282 GLY B O 1
ATOM 5283 N N . LYS B 1 283 ? -20.641 -7.336 -2.096 1 98 283 LYS B N 1
ATOM 5284 C CA . LYS B 1 283 ? -22.016 -6.895 -1.845 1 98 283 LYS B CA 1
ATOM 5285 C C . LYS B 1 283 ? -22.047 -5.488 -1.25 1 98 283 LYS B C 1
ATOM 5287 O O . LYS B 1 283 ? -21.344 -5.211 -0.273 1 98 283 LYS B O 1
ATOM 5292 N N . ALA B 1 284 ? -22.906 -4.641 -1.854 1 98.5 284 ALA B N 1
ATOM 5293 C CA . ALA B 1 284 ? -22.969 -3.238 -1.445 1 98.5 284 ALA B CA 1
ATOM 5294 C C . ALA B 1 284 ? -23.234 -3.115 0.051 1 98.5 284 ALA B C 1
ATOM 5296 O O . ALA B 1 284 ? -22.656 -2.264 0.728 1 98.5 284 ALA B O 1
ATOM 5297 N N . GLU B 1 285 ? -24.125 -3.936 0.592 1 98.19 285 GLU B N 1
ATOM 5298 C CA . GLU B 1 285 ? -24.5 -3.854 2.002 1 98.19 285 GLU B CA 1
ATOM 5299 C C . GLU B 1 285 ? -23.312 -4.164 2.904 1 98.19 285 GLU B C 1
ATOM 5301 O O . GLU B 1 285 ? -23.172 -3.578 3.98 1 98.19 285 GLU B O 1
ATOM 5306 N N . ILE B 1 286 ? -22.484 -5.121 2.479 1 98.5 286 ILE B N 1
ATOM 5307 C CA . ILE B 1 286 ? -21.281 -5.492 3.221 1 98.5 286 ILE B CA 1
ATOM 5308 C C . ILE B 1 286 ? -20.234 -4.398 3.08 1 98.5 286 ILE B C 1
ATOM 5310 O O . ILE B 1 286 ? -19.641 -3.965 4.074 1 98.5 286 ILE B O 1
ATOM 5314 N N . MET B 1 287 ? -20.047 -3.92 1.846 1 98.75 287 MET B N 1
ATOM 5315 C CA . MET B 1 287 ? -19.047 -2.906 1.544 1 98.75 287 MET B CA 1
ATOM 5316 C C . MET B 1 287 ? -19.359 -1.6 2.268 1 98.75 287 MET B C 1
ATOM 5318 O O . MET B 1 287 ? -18.453 -0.828 2.582 1 98.75 287 MET B O 1
ATOM 5322 N N . ASP B 1 288 ? -20.594 -1.329 2.607 1 98.5 288 ASP B N 1
ATOM 5323 C CA . ASP B 1 288 ? -21.047 -0.081 3.219 1 98.5 288 ASP B CA 1
ATOM 5324 C C . ASP B 1 288 ? -21.062 -0.194 4.742 1 98.5 288 ASP B C 1
ATOM 5326 O O . ASP B 1 288 ? -21.594 0.684 5.426 1 98.5 288 ASP B O 1
ATOM 5330 N N . ALA B 1 289 ? -20.516 -1.25 5.301 1 98.19 289 ALA B N 1
ATOM 5331 C CA . ALA B 1 289 ? -20.594 -1.508 6.734 1 98.19 289 ALA B CA 1
ATOM 5332 C C . ALA B 1 289 ? -19.75 -0.504 7.52 1 98.19 289 ALA B C 1
ATOM 5334 O O . ALA B 1 289 ? -20.031 -0.225 8.688 1 98.19 289 ALA B O 1
ATOM 5335 N N . ILE B 1 290 ? -18.75 0 6.891 1 97.62 290 ILE B N 1
ATOM 5336 C CA . ILE B 1 290 ? -17.828 0.905 7.578 1 97.62 290 ILE B CA 1
ATOM 5337 C C . ILE B 1 290 ? -18.25 2.352 7.324 1 97.62 290 ILE B C 1
ATOM 5339 O O . ILE B 1 290 ? -18.562 2.723 6.188 1 97.62 290 ILE B O 1
ATOM 5343 N N . ALA B 1 291 ? -18.266 3.172 8.336 1 96.94 291 ALA B N 1
ATOM 5344 C CA . ALA B 1 291 ? -18.688 4.566 8.266 1 96.94 291 ALA B CA 1
ATOM 5345 C C . ALA B 1 291 ? -17.672 5.414 7.512 1 96.94 291 ALA B C 1
ATOM 5347 O O . ALA B 1 291 ? -16.5 5.027 7.379 1 96.94 291 ALA B O 1
ATOM 5348 N N . PRO B 1 292 ? -18.125 6.609 7.016 1 96.75 292 PRO B N 1
ATOM 5349 C CA . PRO B 1 292 ? -17.234 7.5 6.289 1 96.75 292 PRO B CA 1
ATOM 5350 C C . PRO B 1 292 ? -15.953 7.816 7.074 1 96.75 292 PRO B C 1
ATOM 5352 O O . PRO B 1 292 ? -16.016 8.133 8.266 1 96.75 292 PRO B O 1
ATOM 5355 N N . GLY B 1 293 ? -14.883 7.648 6.379 1 95.38 293 GLY B N 1
ATOM 5356 C CA . GLY B 1 293 ? -13.586 7.898 6.996 1 95.38 293 GLY B CA 1
ATOM 5357 C C . GLY B 1 293 ? -12.859 6.629 7.387 1 95.38 293 GLY B C 1
ATOM 5358 O O . GLY B 1 293 ? -11.641 6.645 7.598 1 95.38 293 GLY B O 1
ATOM 5359 N N . GLY B 1 294 ? -13.562 5.523 7.434 1 96.75 294 GLY B N 1
ATOM 5360 C CA . GLY B 1 294 ? -12.977 4.262 7.859 1 96.75 294 GLY B CA 1
ATOM 5361 C C . GLY B 1 294 ? -12.25 3.535 6.742 1 96.75 294 GLY B C 1
ATOM 5362 O O . GLY B 1 294 ? -11.461 2.621 6.996 1 96.75 294 GLY B O 1
ATOM 5363 N N . LEU B 1 295 ? -12.531 3.875 5.547 1 97.69 295 LEU B N 1
ATOM 5364 C CA . LEU B 1 295 ? -11.867 3.299 4.383 1 97.69 295 LEU B CA 1
ATOM 5365 C C . LEU B 1 295 ? -11.172 4.379 3.564 1 97.69 295 LEU B C 1
ATOM 5367 O O . LEU B 1 295 ? -11.539 5.551 3.633 1 97.69 295 LEU B O 1
ATOM 5371 N N . GLY B 1 296 ? -10.18 3.949 2.848 1 95.69 296 GLY B N 1
ATOM 5372 C CA . GLY B 1 296 ? -9.469 4.879 1.989 1 95.69 296 GLY B CA 1
ATOM 5373 C C . GLY B 1 296 ? -7.961 4.801 2.154 1 95.69 296 GLY B C 1
ATOM 5374 O O . GLY B 1 296 ? -7.441 3.848 2.736 1 95.69 296 GLY B O 1
ATOM 5375 N N . GLY B 1 297 ? -7.262 5.77 1.631 1 95.88 297 GLY B N 1
ATOM 5376 C CA . GLY B 1 297 ? -5.816 5.93 1.621 1 95.88 297 GLY B CA 1
ATOM 5377 C C . GLY B 1 297 ? -5.352 7.066 0.729 1 95.88 297 GLY B C 1
ATOM 5378 O O . GLY B 1 297 ? -6.008 7.395 -0.262 1 95.88 297 GLY B O 1
ATOM 5379 N N . THR B 1 298 ? -4.211 7.582 1.111 1 97 298 THR B N 1
ATOM 5380 C CA . THR B 1 298 ? -3.697 8.758 0.415 1 97 298 THR B CA 1
ATOM 5381 C C . THR B 1 298 ? -3.521 8.469 -1.073 1 97 298 THR B C 1
ATOM 5383 O O . THR B 1 298 ? -3.986 9.234 -1.918 1 97 298 THR B O 1
ATOM 5386 N N . TYR B 1 299 ? -2.957 7.328 -1.416 1 97.38 299 TYR B N 1
ATOM 5387 C CA . TYR B 1 299 ? -2.65 6.992 -2.801 1 97.38 299 TYR B CA 1
ATOM 5388 C C . TYR B 1 299 ? -3.674 6.008 -3.361 1 97.38 299 TYR B C 1
ATOM 5390 O O . TYR B 1 299 ? -3.504 5.492 -4.469 1 97.38 299 TYR B O 1
ATOM 5398 N N . ALA B 1 300 ? -4.719 5.695 -2.578 1 98 300 ALA B N 1
ATOM 5399 C CA . ALA B 1 300 ? -5.676 4.652 -2.934 1 98 300 ALA B CA 1
ATOM 5400 C C . ALA B 1 300 ? -6.395 4.988 -4.234 1 98 300 ALA B C 1
ATOM 5402 O O . ALA B 1 300 ? -7.125 5.98 -4.309 1 98 300 ALA B O 1
ATOM 5403 N N . GLY B 1 301 ? -6.176 4.145 -5.219 1 98.38 301 GLY B N 1
ATOM 5404 C CA . GLY B 1 301 ? -6.824 4.395 -6.496 1 98.38 301 GLY B CA 1
ATOM 5405 C C . GLY B 1 301 ? -6.309 5.641 -7.191 1 98.38 301 GLY B C 1
ATOM 5406 O O . GLY B 1 301 ? -7.094 6.504 -7.59 1 98.38 301 GLY B O 1
ATOM 5407 N N . SER B 1 302 ? -4.984 5.719 -7.348 1 98.5 302 SER B N 1
ATOM 5408 C CA . SER B 1 302 ? -4.414 6.91 -7.965 1 98.5 302 SER B CA 1
ATOM 5409 C C . SER B 1 302 ? -4.957 7.117 -9.375 1 98.5 302 SER B C 1
ATOM 5411 O O . SER B 1 302 ? -5.238 6.152 -10.086 1 98.5 302 SER B O 1
ATOM 5413 N N . PRO B 1 303 ? -5.098 8.414 -9.836 1 98.62 303 PRO B N 1
ATOM 5414 C CA . PRO B 1 303 ? -5.605 8.688 -11.188 1 98.62 303 PRO B CA 1
ATOM 5415 C C . PRO B 1 303 ? -4.832 7.953 -12.273 1 98.62 303 PRO B C 1
ATOM 5417 O O . PRO B 1 303 ? -5.438 7.414 -13.211 1 98.62 303 PRO B O 1
ATOM 5420 N N . ILE B 1 304 ? -3.537 7.875 -12.117 1 98.56 304 ILE B N 1
ATOM 5421 C CA . ILE B 1 304 ? -2.672 7.246 -13.109 1 98.56 304 ILE B CA 1
ATOM 5422 C C . ILE B 1 304 ? -2.967 5.75 -13.172 1 98.56 304 ILE B C 1
ATOM 5424 O O . ILE B 1 304 ? -3.127 5.188 -14.266 1 98.56 304 ILE B O 1
ATOM 5428 N N . ALA B 1 305 ? -3.008 5.117 -12.039 1 98.81 305 ALA B N 1
ATOM 5429 C CA . ALA B 1 305 ? -3.254 3.678 -11.984 1 98.81 305 ALA B CA 1
ATOM 5430 C C . ALA B 1 305 ? -4.668 3.346 -12.461 1 98.81 305 ALA B C 1
ATOM 5432 O O . ALA B 1 305 ? -4.891 2.305 -13.086 1 98.81 305 ALA B O 1
ATOM 5433 N N . CYS B 1 306 ? -5.656 4.223 -12.117 1 98.94 306 CYS B N 1
ATOM 5434 C CA . CYS B 1 306 ? -7.02 4.008 -12.586 1 98.94 306 CYS B CA 1
ATOM 5435 C C . CYS B 1 306 ? -7.086 4.062 -14.109 1 98.94 306 CYS B C 1
ATOM 5437 O O . CYS B 1 306 ? -7.746 3.232 -14.734 1 98.94 306 CYS B O 1
ATOM 5439 N N . ALA B 1 307 ? -6.422 5.066 -14.656 1 98.88 307 ALA B N 1
ATOM 5440 C CA . ALA B 1 307 ? -6.383 5.18 -16.109 1 98.88 307 ALA B CA 1
ATOM 5441 C C . ALA B 1 307 ? -5.754 3.936 -16.734 1 98.88 307 ALA B C 1
ATOM 5443 O O . ALA B 1 307 ? -6.254 3.422 -17.75 1 98.88 307 ALA B O 1
ATOM 5444 N N . ALA B 1 308 ? -4.672 3.475 -16.172 1 98.88 308 ALA B N 1
ATOM 5445 C CA . ALA B 1 308 ? -4.012 2.266 -16.656 1 98.88 308 ALA B CA 1
ATOM 5446 C C . ALA B 1 308 ? -4.941 1.062 -16.578 1 98.88 308 ALA B C 1
ATOM 5448 O O . ALA B 1 308 ? -5.074 0.306 -17.547 1 98.88 308 ALA B O 1
ATOM 5449 N N . ALA B 1 309 ? -5.578 0.893 -15.445 1 98.94 309 ALA B N 1
ATOM 5450 C CA . ALA B 1 309 ? -6.445 -0.259 -15.219 1 98.94 309 ALA B CA 1
ATOM 5451 C C . ALA B 1 309 ? -7.625 -0.254 -16.188 1 98.94 309 ALA B C 1
ATOM 5453 O O . ALA B 1 309 ? -8.016 -1.304 -16.703 1 98.94 309 ALA B O 1
ATOM 5454 N N . LEU B 1 310 ? -8.234 0.932 -16.375 1 98.94 310 LEU B N 1
ATOM 5455 C CA . LEU B 1 310 ? -9.328 1.041 -17.344 1 98.94 310 LEU B CA 1
ATOM 5456 C C . LEU B 1 310 ? -8.875 0.637 -18.734 1 98.94 310 LEU B C 1
ATOM 5458 O O . LEU B 1 310 ? -9.609 -0.042 -19.453 1 98.94 310 LEU B O 1
ATOM 5462 N N . ALA B 1 311 ? -7.68 1.079 -19.109 1 98.94 311 ALA B N 1
ATOM 5463 C CA . ALA B 1 311 ? -7.121 0.69 -20.406 1 98.94 311 ALA B CA 1
ATOM 5464 C C . ALA B 1 311 ? -6.883 -0.816 -20.469 1 98.94 311 ALA B C 1
ATOM 5466 O O . ALA B 1 311 ? -7.105 -1.442 -21.516 1 98.94 311 ALA B O 1
ATOM 5467 N N . VAL B 1 312 ? -6.414 -1.411 -19.391 1 98.88 312 VAL B N 1
ATOM 5468 C CA . VAL B 1 312 ? -6.211 -2.854 -19.312 1 98.88 312 VAL B CA 1
ATOM 5469 C C . VAL B 1 312 ? -7.527 -3.576 -19.594 1 98.88 312 VAL B C 1
ATOM 5471 O O . VAL B 1 312 ? -7.562 -4.523 -20.391 1 98.88 312 VAL B O 1
ATOM 5474 N N . LEU B 1 313 ? -8.586 -3.154 -18.938 1 98.81 313 LEU B N 1
ATOM 5475 C CA . LEU B 1 313 ? -9.883 -3.781 -19.125 1 98.81 313 LEU B CA 1
ATOM 5476 C C . LEU B 1 313 ? -10.32 -3.697 -20.578 1 98.81 313 LEU B C 1
ATOM 5478 O O . LEU B 1 313 ? -10.859 -4.66 -21.141 1 98.81 313 LEU B O 1
ATOM 5482 N N . LYS B 1 314 ? -10.102 -2.553 -21.188 1 98.69 314 LYS B N 1
ATOM 5483 C CA . LYS B 1 314 ? -10.438 -2.389 -22.609 1 98.69 314 LYS B CA 1
ATOM 5484 C C . LYS B 1 314 ? -9.609 -3.332 -23.484 1 98.69 314 LYS B C 1
ATOM 5486 O O . LYS B 1 314 ? -10.133 -3.92 -24.422 1 98.69 314 LYS B O 1
ATOM 5491 N N . VAL B 1 315 ? -8.352 -3.445 -23.203 1 98.69 315 VAL B N 1
ATOM 5492 C CA . VAL B 1 315 ? -7.457 -4.324 -23.953 1 98.69 315 VAL B CA 1
ATOM 5493 C C . VAL B 1 315 ? -7.945 -5.766 -23.844 1 98.69 315 VAL B C 1
ATOM 5495 O O . VAL B 1 315 ? -7.93 -6.504 -24.844 1 98.69 315 VAL B O 1
ATOM 5498 N N . PHE B 1 316 ? -8.375 -6.207 -22.672 1 98.5 316 PHE B N 1
ATOM 5499 C CA . PHE B 1 316 ? -8.891 -7.555 -22.484 1 98.5 316 PHE B CA 1
ATOM 5500 C C . PHE B 1 316 ? -10.047 -7.836 -23.422 1 98.5 316 PHE B C 1
ATOM 5502 O O . PHE B 1 316 ? -10.133 -8.922 -24 1 98.5 316 PHE B O 1
ATOM 5509 N N . GLU B 1 317 ? -10.906 -6.863 -23.547 1 98 317 GLU B N 1
ATOM 5510 C CA . GLU B 1 317 ? -12.078 -7.016 -24.406 1 98 317 GLU B CA 1
ATOM 5511 C C . GLU B 1 317 ? -11.688 -6.98 -25.891 1 98 317 GLU B C 1
ATOM 5513 O O . GLU B 1 317 ? -12.047 -7.875 -26.656 1 98 317 GLU B O 1
ATOM 5518 N N . GLU B 1 318 ? -10.906 -6 -26.25 1 98.5 318 GLU B N 1
ATOM 5519 C CA . GLU B 1 318 ? -10.594 -5.754 -27.656 1 98.5 318 GLU B CA 1
ATOM 5520 C C . GLU B 1 318 ? -9.695 -6.852 -28.219 1 98.5 318 GLU B C 1
ATOM 5522 O O . GLU B 1 318 ? -9.812 -7.211 -29.391 1 98.5 318 GLU B O 1
ATOM 5527 N N . GLU B 1 319 ? -8.836 -7.355 -27.359 1 98.5 319 GLU B N 1
ATOM 5528 C CA . GLU B 1 319 ? -7.852 -8.32 -27.859 1 98.5 319 GLU B CA 1
ATOM 5529 C C . GLU B 1 319 ? -8.211 -9.734 -27.422 1 98.5 319 GLU B C 1
ATOM 5531 O O . GLU B 1 319 ? -7.422 -10.664 -27.594 1 98.5 319 GLU B O 1
ATOM 5536 N N . LYS B 1 320 ? -9.359 -9.93 -26.859 1 98.5 320 LYS B N 1
ATOM 5537 C CA . LYS B 1 320 ? -9.883 -11.227 -26.438 1 98.5 320 LYS B CA 1
ATOM 5538 C C . LYS B 1 320 ? -8.859 -11.992 -25.594 1 98.5 320 LYS B C 1
ATOM 5540 O O . LYS B 1 320 ? -8.539 -13.141 -25.906 1 98.5 320 LYS B O 1
ATOM 5545 N N . LEU B 1 321 ? -8.43 -11.359 -24.562 1 98.75 321 LEU B N 1
ATOM 5546 C CA . LEU B 1 321 ? -7.289 -11.867 -23.812 1 98.75 321 LEU B CA 1
ATOM 5547 C C . LEU B 1 321 ? -7.699 -13.023 -22.906 1 98.75 321 LEU B C 1
ATOM 5549 O O . LEU B 1 321 ? -6.855 -13.805 -22.469 1 98.75 321 LEU B O 1
ATOM 5553 N N . LEU B 1 322 ? -8.984 -13.172 -22.578 1 98.69 322 LEU B N 1
ATOM 5554 C CA . LEU B 1 322 ? -9.414 -14.344 -21.828 1 98.69 322 LEU B CA 1
ATOM 5555 C C . LEU B 1 322 ? -9.242 -15.609 -22.656 1 98.69 322 LEU B C 1
ATOM 5557 O O . LEU B 1 322 ? -8.734 -16.625 -22.172 1 98.69 322 LEU B O 1
ATOM 5561 N N . GLU B 1 323 ? -9.672 -15.547 -23.906 1 98.62 323 GLU B N 1
ATOM 5562 C CA . GLU B 1 323 ? -9.453 -16.656 -24.812 1 98.62 323 GLU B CA 1
ATOM 5563 C C . GLU B 1 323 ? -7.961 -16.922 -25.016 1 98.62 323 GLU B C 1
ATOM 5565 O O . GLU B 1 323 ? -7.527 -18.078 -25.047 1 98.62 323 GLU B O 1
ATOM 5570 N N . ARG B 1 324 ? -7.25 -15.828 -25.172 1 98.62 324 ARG B N 1
ATOM 5571 C CA . ARG B 1 324 ? -5.805 -15.945 -25.328 1 98.62 324 ARG B CA 1
ATOM 5572 C C . ARG B 1 324 ? -5.172 -16.641 -24.125 1 98.62 324 ARG B C 1
ATOM 5574 O O . ARG B 1 324 ? -4.266 -17.453 -24.297 1 98.62 324 ARG B O 1
ATOM 5581 N N . SER B 1 325 ? -5.598 -16.266 -22.922 1 98.75 325 SER B N 1
ATOM 5582 C CA . SER B 1 325 ? -5.09 -16.906 -21.703 1 98.75 325 SER B CA 1
ATOM 5583 C C . SER B 1 325 ? -5.312 -18.422 -21.75 1 98.75 325 SER B C 1
ATOM 5585 O O . SER B 1 325 ? -4.418 -19.188 -21.391 1 98.75 325 SER B O 1
ATOM 5587 N N . GLN B 1 326 ? -6.465 -18.859 -22.141 1 98.5 326 GLN B N 1
ATOM 5588 C CA . GLN B 1 326 ? -6.77 -20.281 -22.266 1 98.5 326 GLN B CA 1
ATOM 5589 C C . GLN B 1 326 ? -5.867 -20.953 -23.297 1 98.5 326 GLN B C 1
ATOM 5591 O O . GLN B 1 326 ? -5.324 -22.031 -23.047 1 98.5 326 GLN B O 1
ATOM 5596 N N . ALA B 1 327 ? -5.707 -20.297 -24.438 1 98.62 327 ALA B N 1
ATOM 5597 C CA . ALA B 1 327 ? -4.883 -20.859 -25.516 1 98.62 327 ALA B CA 1
ATOM 5598 C C . ALA B 1 327 ? -3.43 -20.984 -25.078 1 98.62 327 ALA B C 1
ATOM 5600 O O . ALA B 1 327 ? -2.781 -22 -25.344 1 98.62 327 ALA B O 1
ATOM 5601 N N . VAL B 1 328 ? -2.904 -19.938 -24.453 1 98.69 328 VAL B N 1
ATOM 5602 C CA . VAL B 1 328 ? -1.536 -19.953 -23.953 1 98.69 328 VAL B CA 1
ATOM 5603 C C . VAL B 1 328 ? -1.371 -21.078 -22.938 1 98.69 328 VAL B C 1
ATOM 5605 O O . VAL B 1 328 ? -0.373 -21.812 -22.953 1 98.69 328 VAL B O 1
ATOM 5608 N N . GLY B 1 329 ? -2.361 -21.203 -22 1 98.62 329 GLY B N 1
ATOM 5609 C CA . GLY B 1 329 ? -2.322 -22.266 -21 1 98.62 329 GLY B CA 1
ATOM 5610 C C . GLY B 1 329 ? -2.289 -23.656 -21.625 1 98.62 329 GLY B C 1
ATOM 5611 O O . GLY B 1 329 ? -1.553 -24.531 -21.156 1 98.62 329 GLY B O 1
ATOM 5612 N N . GLU B 1 330 ? -3.086 -23.875 -22.641 1 98.5 330 GLU B N 1
ATOM 5613 C CA . GLU B 1 330 ? -3.137 -25.156 -23.312 1 98.5 330 GLU B CA 1
ATOM 5614 C C . GLU B 1 330 ? -1.805 -25.484 -23.984 1 98.5 330 GLU B C 1
ATOM 5616 O O . GLU B 1 330 ? -1.304 -26.609 -23.859 1 98.5 330 GLU B O 1
ATOM 5621 N N . ARG B 1 331 ? -1.262 -24.547 -24.688 1 98.5 331 ARG B N 1
ATOM 5622 C CA . ARG B 1 331 ? 0.021 -24.75 -25.359 1 98.5 331 ARG B CA 1
ATOM 5623 C C . ARG B 1 331 ? 1.131 -25.016 -24.344 1 98.5 331 ARG B C 1
ATOM 5625 O O . ARG B 1 331 ? 1.983 -25.875 -24.562 1 98.5 331 ARG B O 1
ATOM 5632 N N . LEU B 1 332 ? 1.133 -24.219 -23.312 1 98.75 332 LEU B N 1
ATOM 5633 C CA . LEU B 1 332 ? 2.133 -24.359 -22.266 1 98.75 332 LEU B CA 1
ATOM 5634 C C . LEU B 1 332 ? 2.053 -25.75 -21.625 1 98.75 332 LEU B C 1
ATOM 5636 O O . LEU B 1 332 ? 3.07 -26.422 -21.484 1 98.75 332 LEU B O 1
ATOM 5640 N N . LYS B 1 333 ? 0.857 -26.172 -21.219 1 98.75 333 LYS B N 1
ATOM 5641 C CA . LYS B 1 333 ? 0.678 -27.484 -20.578 1 98.75 333 LYS B CA 1
ATOM 5642 C C . LYS B 1 333 ? 1.094 -28.609 -21.531 1 98.75 333 LYS B C 1
ATOM 5644 O O . LYS B 1 333 ? 1.713 -29.578 -21.094 1 98.75 333 LYS B O 1
ATOM 5649 N N . ALA B 1 334 ? 0.694 -28.484 -22.797 1 98.69 334 ALA B N 1
ATOM 5650 C CA . ALA B 1 334 ? 1.092 -29.484 -23.766 1 98.69 334 ALA B CA 1
ATOM 5651 C C . ALA B 1 334 ? 2.611 -29.609 -23.859 1 98.69 334 ALA B C 1
ATOM 5653 O O . ALA B 1 334 ? 3.156 -30.703 -23.844 1 98.69 334 ALA B O 1
ATOM 5654 N N . GLY B 1 335 ? 3.297 -28.469 -23.953 1 98.75 335 GLY B N 1
ATOM 5655 C CA . GLY B 1 335 ? 4.75 -28.469 -24 1 98.75 335 GLY B CA 1
ATOM 5656 C C . GLY B 1 335 ? 5.375 -29.031 -22.734 1 98.75 335 GLY B C 1
ATOM 5657 O O . GLY B 1 335 ? 6.359 -29.766 -22.797 1 98.75 335 GLY B O 1
ATOM 5658 N N . LEU B 1 336 ? 4.84 -28.703 -21.562 1 98.88 336 LEU B N 1
ATOM 5659 C CA . LEU B 1 336 ? 5.352 -29.188 -20.297 1 98.88 336 LEU B CA 1
ATOM 5660 C C . LEU B 1 336 ? 5.152 -30.688 -20.172 1 98.88 336 LEU B C 1
ATOM 5662 O O . LEU B 1 336 ? 6 -31.391 -19.609 1 98.88 336 LEU B O 1
ATOM 5666 N N . ARG B 1 337 ? 4.027 -31.219 -20.641 1 98.69 337 ARG B N 1
ATOM 5667 C CA . ARG B 1 337 ? 3.76 -32.656 -20.609 1 98.69 337 ARG B CA 1
ATOM 5668 C C . ARG B 1 337 ? 4.727 -33.406 -21.516 1 98.69 337 ARG B C 1
ATOM 5670 O O . ARG B 1 337 ? 5.117 -34.531 -21.203 1 98.69 337 ARG B O 1
ATOM 5677 N N . GLU B 1 338 ? 5.059 -32.781 -22.609 1 98.62 338 GLU B N 1
ATOM 5678 C CA . GLU B 1 338 ? 6.082 -33.375 -23.469 1 98.62 338 GLU B CA 1
ATOM 5679 C C . GLU B 1 338 ? 7.41 -33.5 -22.719 1 98.62 338 GLU B C 1
ATOM 5681 O O . GLU B 1 338 ? 8.086 -34.531 -22.828 1 98.62 338 GLU B O 1
ATOM 5686 N N . ILE B 1 339 ? 7.832 -32.469 -22 1 98.75 339 ILE B N 1
ATOM 5687 C CA . ILE B 1 339 ? 9.047 -32.531 -21.203 1 98.75 339 ILE B CA 1
ATOM 5688 C C . ILE B 1 339 ? 8.891 -33.594 -20.094 1 98.75 339 ILE B C 1
ATOM 5690 O O . ILE B 1 339 ? 9.812 -34.375 -19.844 1 98.75 339 ILE B O 1
ATOM 5694 N N . GLN B 1 340 ? 7.715 -33.594 -19.438 1 98.31 340 GLN B N 1
ATOM 5695 C CA . GLN B 1 340 ? 7.406 -34.531 -18.375 1 98.31 340 GLN B CA 1
ATOM 5696 C C . GLN B 1 340 ? 7.562 -35.969 -18.859 1 98.31 340 GLN B C 1
ATOM 5698 O O . GLN B 1 340 ? 8.008 -36.844 -18.109 1 98.31 340 GLN B O 1
ATOM 5703 N N . ALA B 1 341 ? 7.172 -36.281 -20.078 1 98 341 ALA B N 1
ATOM 5704 C CA . ALA B 1 341 ? 7.25 -37.625 -20.656 1 98 341 ALA B CA 1
ATOM 5705 C C . ALA B 1 341 ? 8.695 -38.094 -20.703 1 98 341 ALA B C 1
ATOM 5707 O O . ALA B 1 341 ? 8.961 -39.312 -20.594 1 98 341 ALA B O 1
ATOM 5708 N N . LYS B 1 342 ? 9.578 -37.219 -20.797 1 97.56 342 LYS B N 1
ATOM 5709 C CA . LYS B 1 342 ? 10.992 -37.531 -20.891 1 97.56 342 LYS B CA 1
ATOM 5710 C C . LYS B 1 342 ? 11.664 -37.469 -19.531 1 97.56 342 LYS B C 1
ATOM 5712 O O . LYS B 1 342 ? 12.711 -38.094 -19.312 1 97.56 342 LYS B O 1
ATOM 5717 N N . HIS B 1 343 ? 11.109 -36.781 -18.641 1 98 343 HIS B N 1
ATOM 5718 C CA . HIS B 1 343 ? 11.727 -36.531 -17.344 1 98 343 HIS B CA 1
ATOM 5719 C C . HIS B 1 343 ? 10.773 -36.844 -16.203 1 98 343 HIS B C 1
ATOM 5721 O O . HIS B 1 343 ? 9.969 -36 -15.805 1 98 343 HIS B O 1
ATOM 5727 N N . LYS B 1 344 ? 11.023 -37.938 -15.5 1 96.38 344 LYS B N 1
ATOM 5728 C CA . LYS B 1 344 ? 10.125 -38.438 -14.469 1 96.38 344 LYS B CA 1
ATOM 5729 C C . LYS B 1 344 ? 10.148 -37.562 -13.227 1 96.38 344 LYS B C 1
ATOM 5731 O O . LYS B 1 344 ? 9.266 -37.656 -12.375 1 96.38 344 LYS B O 1
ATOM 5736 N N . VAL B 1 345 ? 11.117 -36.656 -13.172 1 98.06 345 VAL B N 1
ATOM 5737 C CA . VAL B 1 345 ? 11.234 -35.75 -12.031 1 98.06 345 VAL B CA 1
ATOM 5738 C C . VAL B 1 345 ? 10.039 -34.812 -11.992 1 98.06 345 VAL B C 1
ATOM 5740 O O . VAL B 1 345 ? 9.695 -34.281 -10.93 1 98.06 345 VAL B O 1
ATOM 5743 N N . ILE B 1 346 ? 9.445 -34.531 -13.164 1 98.62 346 ILE B N 1
ATOM 5744 C CA . ILE B 1 346 ? 8.219 -33.75 -13.188 1 98.62 346 ILE B CA 1
ATOM 5745 C C . ILE B 1 346 ? 7.043 -34.625 -12.758 1 98.62 346 ILE B C 1
ATOM 5747 O O . ILE B 1 346 ? 6.535 -35.406 -13.547 1 98.62 346 ILE B O 1
ATOM 5751 N N . GLY B 1 347 ? 6.574 -34.375 -11.562 1 97.75 347 GLY B N 1
ATOM 5752 C CA . GLY B 1 347 ? 5.543 -35.25 -11 1 97.75 347 GLY B CA 1
ATOM 5753 C C . GLY B 1 347 ? 4.137 -34.781 -11.312 1 97.75 347 GLY B C 1
ATOM 5754 O O . GLY B 1 347 ? 3.193 -35.562 -11.297 1 97.75 347 GLY B O 1
ATOM 5755 N N . ASP B 1 348 ? 4.008 -33.469 -11.555 1 97.88 348 ASP B N 1
ATOM 5756 C CA . ASP B 1 348 ? 2.676 -32.938 -11.773 1 97.88 348 ASP B CA 1
ATOM 5757 C C . ASP B 1 348 ? 2.742 -31.688 -12.664 1 97.88 348 ASP B C 1
ATOM 5759 O O . ASP B 1 348 ? 3.693 -30.906 -12.578 1 97.88 348 ASP B O 1
ATOM 5763 N N . VAL B 1 349 ? 1.917 -31.562 -13.625 1 98.56 349 VAL B N 1
ATOM 5764 C CA . VAL B 1 349 ? 1.622 -30.375 -14.422 1 98.56 349 VAL B CA 1
ATOM 5765 C C . VAL B 1 349 ? 0.188 -29.922 -14.164 1 98.56 349 VAL B C 1
ATOM 5767 O O . VAL B 1 349 ? -0.762 -30.672 -14.43 1 98.56 349 VAL B O 1
ATOM 5770 N N . ARG B 1 350 ? 0.012 -28.703 -13.602 1 98.31 350 ARG B N 1
ATOM 5771 C CA . ARG B 1 350 ? -1.328 -28.281 -13.219 1 98.31 350 ARG B CA 1
ATOM 5772 C C . ARG B 1 350 ? -1.528 -26.781 -13.492 1 98.31 350 ARG B C 1
ATOM 5774 O O . ARG B 1 350 ? -0.56 -26.047 -13.688 1 98.31 350 ARG B O 1
ATOM 5781 N N . GLY B 1 351 ? -2.82 -26.406 -13.461 1 97.31 351 GLY B N 1
ATOM 5782 C CA . GLY B 1 351 ? -3.148 -24.984 -13.523 1 97.31 351 GLY B CA 1
ATOM 5783 C C . GLY B 1 351 ? -4.453 -24.703 -14.242 1 97.31 351 GLY B C 1
ATOM 5784 O O . GLY B 1 351 ? -5.059 -25.609 -14.812 1 97.31 351 GLY B O 1
ATOM 5785 N N . LEU B 1 352 ? -4.918 -23.484 -14.109 1 97.88 352 LEU B N 1
ATOM 5786 C CA . LEU B 1 352 ? -6.059 -22.938 -14.844 1 97.88 352 LEU B CA 1
ATOM 5787 C C . LEU B 1 352 ? -5.613 -21.844 -15.805 1 97.88 352 LEU B C 1
ATOM 5789 O O . LEU B 1 352 ? -4.855 -20.953 -15.43 1 97.88 352 LEU B O 1
ATOM 5793 N N . GLY B 1 353 ? -6.117 -21.938 -17.062 1 98.06 353 GLY B N 1
ATOM 5794 C CA . GLY B 1 353 ? -5.668 -20.953 -18.031 1 98.06 353 GLY B CA 1
ATOM 5795 C C . GLY B 1 353 ? -4.16 -20.875 -18.156 1 98.06 353 GLY B C 1
ATOM 5796 O O . GLY B 1 353 ? -3.498 -21.906 -18.312 1 98.06 353 GLY B O 1
ATOM 5797 N N . SER B 1 354 ? -3.639 -19.688 -18.109 1 98.44 354 SER B N 1
ATOM 5798 C CA . SER B 1 354 ? -2.201 -19.484 -18.281 1 98.44 354 SER B CA 1
ATOM 5799 C C . SER B 1 354 ? -1.48 -19.547 -16.938 1 98.44 354 SER B C 1
ATOM 5801 O O . SER B 1 354 ? -0.259 -19.391 -16.875 1 98.44 354 SER B O 1
ATOM 5803 N N . MET B 1 355 ? -2.221 -19.719 -15.789 1 98.62 355 MET B N 1
ATOM 5804 C CA . MET B 1 355 ? -1.623 -19.938 -14.477 1 98.62 355 MET B CA 1
ATOM 5805 C C . MET B 1 355 ? -1.23 -21.406 -14.289 1 98.62 355 MET B C 1
ATOM 5807 O O . MET B 1 355 ? -2.004 -22.188 -13.75 1 98.62 355 MET B O 1
ATOM 5811 N N . VAL B 1 356 ? -0.001 -21.734 -14.68 1 98.81 356 VAL B N 1
ATOM 5812 C CA . VAL B 1 356 ? 0.417 -23.141 -14.773 1 98.81 356 VAL B CA 1
ATOM 5813 C C . VAL B 1 356 ? 1.702 -23.344 -13.977 1 98.81 356 VAL B C 1
ATOM 5815 O O . VAL B 1 356 ? 2.525 -22.438 -13.859 1 98.81 356 VAL B O 1
ATOM 5818 N N . ALA B 1 357 ? 1.852 -24.516 -13.375 1 98.81 357 ALA B N 1
ATOM 5819 C CA . ALA B 1 357 ? 3.055 -24.875 -12.625 1 98.81 357 ALA B CA 1
ATOM 5820 C C . ALA B 1 357 ? 3.42 -26.328 -12.844 1 98.81 357 ALA B C 1
ATOM 5822 O O . ALA B 1 357 ? 2.576 -27.141 -13.25 1 98.81 357 ALA B O 1
ATOM 5823 N N . ILE B 1 358 ? 4.656 -26.672 -12.656 1 98.88 358 ILE B N 1
ATOM 5824 C CA . ILE B 1 358 ? 5.113 -28.047 -12.562 1 98.88 358 ILE B CA 1
ATOM 5825 C C . ILE B 1 358 ? 5.766 -28.281 -11.203 1 98.88 358 ILE B C 1
ATOM 5827 O O . ILE B 1 358 ? 6.422 -27.391 -10.656 1 98.88 358 ILE B O 1
ATOM 5831 N N . GLU B 1 359 ? 5.566 -29.391 -10.641 1 98.81 359 GLU B N 1
ATOM 5832 C CA . GLU B 1 359 ? 6.156 -29.781 -9.367 1 98.81 359 GLU B CA 1
ATOM 5833 C C . GLU B 1 359 ? 7.145 -30.922 -9.547 1 98.81 359 GLU B C 1
ATOM 5835 O O . GLU B 1 359 ? 6.836 -31.922 -10.203 1 98.81 359 GLU B O 1
ATOM 5840 N N . LEU B 1 360 ? 8.312 -30.812 -9 1 98.81 360 LEU B N 1
ATOM 5841 C CA . LEU B 1 360 ? 9.414 -31.75 -9.25 1 98.81 360 LEU B CA 1
ATOM 5842 C C . LEU B 1 360 ? 9.688 -32.594 -8.016 1 98.81 360 LEU B C 1
ATOM 5844 O O . LEU B 1 360 ? 9.68 -32.094 -6.891 1 98.81 360 LEU B O 1
ATOM 5848 N N . PHE B 1 361 ? 9.969 -33.875 -8.242 1 98.38 361 PHE B N 1
ATOM 5849 C CA . PHE B 1 361 ? 10.273 -34.844 -7.203 1 98.38 361 PHE B CA 1
ATOM 5850 C C . PHE B 1 361 ? 11.484 -35.688 -7.59 1 98.38 361 PHE B C 1
ATOM 5852 O O . PHE B 1 361 ? 11.648 -36.062 -8.758 1 98.38 361 PHE B O 1
ATOM 5859 N N . GLU B 1 362 ? 12.297 -35.969 -6.652 1 97.25 362 GLU B N 1
ATOM 5860 C CA . GLU B 1 362 ? 13.453 -36.812 -6.906 1 97.25 362 GLU B CA 1
ATOM 5861 C C . GLU B 1 362 ? 13.016 -38.219 -7.328 1 97.25 362 GLU B C 1
ATOM 5863 O O . GLU B 1 362 ? 12.32 -38.906 -6.578 1 97.25 362 GLU B O 1
ATOM 5868 N N . GLY B 1 363 ? 13.43 -38.656 -8.453 1 93.06 363 GLY B N 1
ATOM 5869 C CA . GLY B 1 363 ? 13.125 -39.969 -8.953 1 93.06 363 GLY B CA 1
ATOM 5870 C C . GLY B 1 363 ? 11.641 -40.219 -9.117 1 93.06 363 GLY B C 1
ATOM 5871 O O . GLY B 1 363 ? 11.188 -41.375 -9.078 1 93.06 363 GLY B O 1
ATOM 5872 N N . GLY B 1 364 ? 10.906 -39.188 -9.094 1 92.5 364 GLY B N 1
ATOM 5873 C CA . GLY B 1 364 ? 9.469 -39.312 -9.266 1 92.5 364 GLY B CA 1
ATOM 5874 C C . GLY B 1 364 ? 8.734 -39.656 -7.984 1 92.5 364 GLY B C 1
ATOM 5875 O O . GLY B 1 364 ? 7.512 -39.781 -7.98 1 92.5 364 GLY B O 1
ATOM 5876 N N . ASP B 1 365 ? 9.422 -39.719 -6.844 1 95.88 365 ASP B N 1
ATOM 5877 C CA . ASP B 1 365 ? 8.836 -40 -5.539 1 95.88 365 ASP B CA 1
ATOM 5878 C C . ASP B 1 365 ? 8.195 -38.75 -4.934 1 95.88 365 ASP B C 1
ATOM 5880 O O . ASP B 1 365 ? 8.891 -37.844 -4.48 1 95.88 365 ASP B O 1
ATOM 5884 N N . THR B 1 366 ? 6.914 -38.688 -4.859 1 94.38 366 THR B N 1
ATOM 5885 C CA . THR B 1 366 ? 6.152 -37.531 -4.43 1 94.38 366 THR B CA 1
ATOM 5886 C C . THR B 1 366 ? 6.496 -37.156 -2.99 1 94.38 366 THR B C 1
ATOM 5888 O O . THR B 1 366 ? 6.156 -36.062 -2.523 1 94.38 366 THR B O 1
ATOM 5891 N N . HIS B 1 367 ? 7.215 -38.031 -2.266 1 96.06 367 HIS B N 1
ATOM 5892 C CA . HIS B 1 367 ? 7.613 -37.75 -0.888 1 96.06 367 HIS B CA 1
ATOM 5893 C C . HIS B 1 367 ? 9.016 -37.156 -0.827 1 96.06 367 HIS B C 1
ATOM 5895 O O . HIS B 1 367 ? 9.5 -36.812 0.254 1 96.06 367 HIS B O 1
ATOM 5901 N N . LYS B 1 368 ? 9.594 -36.969 -1.973 1 97.81 368 LYS B N 1
ATOM 5902 C CA . LYS B 1 368 ? 10.938 -36.375 -2.035 1 97.81 368 LYS B CA 1
ATOM 5903 C C . LYS B 1 368 ? 10.961 -35.156 -2.939 1 97.81 368 LYS B C 1
ATOM 5905 O O . LYS B 1 368 ? 11.461 -35.219 -4.066 1 97.81 368 LYS B O 1
ATOM 5910 N N . PRO B 1 369 ? 10.492 -34 -2.418 1 98.12 369 PRO B N 1
ATOM 5911 C CA . PRO B 1 369 ? 10.523 -32.781 -3.211 1 98.12 369 PRO B CA 1
ATOM 5912 C C . PRO B 1 369 ? 11.922 -32.438 -3.719 1 98.12 369 PRO B C 1
ATOM 5914 O O . PRO B 1 369 ? 12.898 -32.531 -2.969 1 98.12 369 PRO B O 1
ATOM 5917 N N . ALA B 1 370 ? 12.039 -32.031 -4.988 1 98.56 370 ALA B N 1
ATOM 5918 C CA . ALA B 1 370 ? 13.336 -31.766 -5.613 1 98.56 370 ALA B CA 1
ATOM 5919 C C . ALA B 1 370 ? 13.641 -30.281 -5.641 1 98.56 370 ALA B C 1
ATOM 5921 O O . ALA B 1 370 ? 13.867 -29.703 -6.711 1 98.56 370 ALA B O 1
ATOM 5922 N N . ALA B 1 371 ? 13.773 -29.672 -4.5 1 98.19 371 ALA B N 1
ATOM 5923 C CA . ALA B 1 371 ? 13.992 -28.234 -4.363 1 98.19 371 ALA B CA 1
ATOM 5924 C C . ALA B 1 371 ? 15.297 -27.812 -5.023 1 98.19 371 ALA B C 1
ATOM 5926 O O . ALA B 1 371 ? 15.359 -26.781 -5.699 1 98.19 371 ALA B O 1
ATOM 5927 N N . GLU B 1 372 ? 16.344 -28.547 -4.844 1 98.19 372 GLU B N 1
ATOM 5928 C CA . GLU B 1 372 ? 17.641 -28.219 -5.395 1 98.19 372 GLU B CA 1
ATOM 5929 C C . GLU B 1 372 ? 17.609 -28.172 -6.918 1 98.19 372 GLU B C 1
ATOM 5931 O O . GLU B 1 372 ? 18.203 -27.297 -7.539 1 98.19 372 GLU B O 1
ATOM 5936 N N . LEU B 1 373 ? 16.953 -29.172 -7.477 1 98.56 373 LEU B N 1
ATOM 5937 C CA . LEU B 1 373 ? 16.844 -29.219 -8.93 1 98.56 373 LEU B CA 1
ATOM 5938 C C . LEU B 1 373 ? 16.109 -28 -9.461 1 98.56 373 LEU B C 1
ATOM 5940 O O . LEU B 1 373 ? 16.484 -27.422 -10.477 1 98.56 373 LEU B O 1
ATOM 5944 N N . VAL B 1 374 ? 15.031 -27.625 -8.797 1 98.75 374 VAL B N 1
ATOM 5945 C CA . VAL B 1 374 ? 14.273 -26.453 -9.195 1 98.75 374 VAL B CA 1
ATOM 5946 C C . VAL B 1 374 ? 15.188 -25.234 -9.211 1 98.75 374 VAL B C 1
ATOM 5948 O O . VAL B 1 374 ? 15.188 -24.469 -10.188 1 98.75 374 VAL B O 1
ATOM 5951 N N . SER B 1 375 ? 15.914 -25.047 -8.148 1 98.44 375 SER B N 1
ATOM 5952 C CA . SER B 1 375 ? 16.828 -23.922 -8.062 1 98.44 375 SER B CA 1
ATOM 5953 C C . SER B 1 375 ? 17.828 -23.938 -9.219 1 98.44 375 SER B C 1
ATOM 5955 O O . SER B 1 375 ? 18.094 -22.891 -9.828 1 98.44 375 SER B O 1
ATOM 5957 N N . LYS B 1 376 ? 18.359 -25.078 -9.547 1 98.69 376 LYS B N 1
ATOM 5958 C CA . LYS B 1 376 ? 19.328 -25.219 -10.633 1 98.69 376 LYS B CA 1
ATOM 5959 C C . LYS B 1 376 ? 18.703 -24.891 -11.977 1 98.69 376 LYS B C 1
ATOM 5961 O O . LYS B 1 376 ? 19.328 -24.25 -12.828 1 98.69 376 LYS B O 1
ATOM 5966 N N . ILE B 1 377 ? 17.5 -25.344 -12.141 1 98.81 377 ILE B N 1
ATOM 5967 C CA . ILE B 1 377 ? 16.797 -25.094 -13.406 1 98.81 377 ILE B CA 1
ATOM 5968 C C . ILE B 1 377 ? 16.531 -23.609 -13.57 1 98.81 377 ILE B C 1
ATOM 5970 O O . ILE B 1 377 ? 16.703 -23.047 -14.656 1 98.81 377 ILE B O 1
ATOM 5974 N N . VAL B 1 378 ? 16.094 -22.938 -12.516 1 98.75 378 VAL B N 1
ATOM 5975 C CA . VAL B 1 378 ? 15.812 -21.516 -12.555 1 98.75 378 VAL B CA 1
ATOM 5976 C C . VAL B 1 378 ? 17.078 -20.734 -12.945 1 98.75 378 VAL B C 1
ATOM 5978 O O . VAL B 1 378 ? 17.031 -19.844 -13.797 1 98.75 378 VAL B O 1
ATOM 5981 N N . VAL B 1 379 ? 18.188 -21.109 -12.375 1 98.69 379 VAL B N 1
ATOM 5982 C CA . VAL B 1 379 ? 19.469 -20.453 -12.656 1 98.69 379 VAL B CA 1
ATOM 5983 C C . VAL B 1 379 ? 19.891 -20.734 -14.094 1 98.69 379 VAL B C 1
ATOM 5985 O O . VAL B 1 379 ? 20.266 -19.812 -14.828 1 98.69 379 VAL B O 1
ATOM 5988 N N . ARG B 1 380 ? 19.844 -22.016 -14.516 1 98.81 380 ARG B N 1
ATOM 5989 C CA . ARG B 1 380 ? 20.266 -22.406 -15.852 1 98.81 380 ARG B CA 1
ATOM 5990 C C . ARG B 1 380 ? 19.391 -21.734 -16.922 1 98.81 380 ARG B C 1
ATOM 5992 O O . ARG B 1 380 ? 19.906 -21.328 -17.969 1 98.81 380 ARG B O 1
ATOM 5999 N N . ALA B 1 381 ? 18.109 -21.703 -16.656 1 98.88 381 ALA B N 1
ATOM 6000 C CA . ALA B 1 381 ? 17.203 -21.031 -17.578 1 98.88 381 ALA B CA 1
ATOM 6001 C C . ALA B 1 381 ? 17.578 -19.562 -17.75 1 98.88 381 ALA B C 1
ATOM 6003 O O . ALA B 1 381 ? 17.594 -19.047 -18.859 1 98.88 381 ALA B O 1
ATOM 6004 N N . ARG B 1 382 ? 17.859 -18.859 -16.672 1 98.81 382 ARG B N 1
ATOM 6005 C CA . ARG B 1 382 ? 18.297 -17.469 -16.734 1 98.81 382 ARG B CA 1
ATOM 6006 C C . ARG B 1 382 ? 19.547 -17.328 -17.609 1 98.81 382 ARG B C 1
ATOM 6008 O O . ARG B 1 382 ? 19.656 -16.406 -18.422 1 98.81 382 ARG B O 1
ATOM 6015 N N . GLU B 1 383 ? 20.5 -18.25 -17.406 1 98.69 383 GLU B N 1
ATOM 6016 C CA . GLU B 1 383 ? 21.719 -18.219 -18.188 1 98.69 383 GLU B CA 1
ATOM 6017 C C . GLU B 1 383 ? 21.438 -18.359 -19.688 1 98.69 383 GLU B C 1
ATOM 6019 O O . GLU B 1 383 ? 22.188 -17.859 -20.516 1 98.69 383 GLU B O 1
ATOM 6024 N N . LYS B 1 384 ? 20.328 -18.984 -19.953 1 98.81 384 LYS B N 1
ATOM 6025 C CA . LYS B 1 384 ? 19.953 -19.219 -21.359 1 98.81 384 LYS B CA 1
ATOM 6026 C C . LYS B 1 384 ? 18.938 -18.188 -21.844 1 98.81 384 LYS B C 1
ATOM 6028 O O . LYS B 1 384 ? 18.453 -18.266 -22.969 1 98.81 384 LYS B O 1
ATOM 6033 N N . GLY B 1 385 ? 18.609 -17.266 -20.984 1 98.75 385 GLY B N 1
ATOM 6034 C CA . GLY B 1 385 ? 17.797 -16.125 -21.422 1 98.75 385 GLY B CA 1
ATOM 6035 C C . GLY B 1 385 ? 16.328 -16.297 -21.109 1 98.75 385 GLY B C 1
ATOM 6036 O O . GLY B 1 385 ? 15.477 -15.68 -21.734 1 98.75 385 GLY B O 1
ATOM 6037 N N . LEU B 1 386 ? 15.992 -17.156 -20.188 1 98.94 386 LEU B N 1
ATOM 6038 C CA . LEU B 1 386 ? 14.609 -17.375 -19.766 1 98.94 386 LEU B CA 1
ATOM 6039 C C . LEU B 1 386 ? 14.445 -17.094 -18.266 1 98.94 386 LEU B C 1
ATOM 6041 O O . LEU B 1 386 ? 15.156 -17.672 -17.453 1 98.94 386 LEU B O 1
ATOM 6045 N N . ILE B 1 387 ? 13.539 -16.156 -17.922 1 98.94 387 ILE B N 1
ATOM 6046 C CA . ILE B 1 387 ? 13.297 -15.812 -16.516 1 98.94 387 ILE B CA 1
ATOM 6047 C C . ILE B 1 387 ? 12.18 -16.688 -15.961 1 98.94 387 ILE B C 1
ATOM 6049 O O . ILE B 1 387 ? 11.047 -16.656 -16.438 1 98.94 387 ILE B O 1
ATOM 6053 N N . LEU B 1 388 ? 12.492 -17.484 -14.977 1 98.81 388 LEU B N 1
ATOM 6054 C CA . LEU B 1 388 ? 11.539 -18.344 -14.289 1 98.81 388 LEU B CA 1
ATOM 6055 C C . LEU B 1 388 ? 11.445 -17.984 -12.805 1 98.81 388 LEU B C 1
ATOM 6057 O O . LEU B 1 388 ? 12.344 -17.312 -12.273 1 98.81 388 LEU B O 1
ATOM 6061 N N . LEU B 1 389 ? 10.367 -18.359 -12.195 1 98.56 389 LEU B N 1
ATOM 6062 C CA . LEU B 1 389 ? 10.195 -18.266 -10.75 1 98.56 389 LEU B CA 1
ATOM 6063 C C . LEU B 1 389 ? 9.852 -19.641 -10.156 1 98.56 389 LEU B C 1
ATOM 6065 O O . LEU B 1 389 ? 9.312 -20.5 -10.852 1 98.56 389 LEU B O 1
ATOM 6069 N N . SER B 1 390 ? 10.203 -19.766 -8.945 1 98.19 390 SER B N 1
ATOM 6070 C CA . SER B 1 390 ? 9.805 -20.938 -8.188 1 98.19 390 SER B CA 1
ATOM 6071 C C . SER B 1 390 ? 8.844 -20.578 -7.059 1 98.19 390 SER B C 1
ATOM 6073 O O . SER B 1 390 ? 8.68 -19.391 -6.734 1 98.19 390 SER B O 1
ATOM 6075 N N . CYS B 1 391 ? 8.164 -21.5 -6.562 1 97.69 391 CYS B N 1
ATOM 6076 C CA . CYS B 1 391 ? 7.289 -21.344 -5.406 1 97.69 391 CYS B CA 1
ATOM 6077 C C . CYS B 1 391 ? 7.055 -22.688 -4.719 1 97.69 391 CYS B C 1
ATOM 6079 O O . CYS B 1 391 ? 7.871 -23.594 -4.832 1 97.69 391 CYS B O 1
ATOM 6081 N N . GLY B 1 392 ? 6.051 -22.719 -3.846 1 97.19 392 GLY B N 1
ATOM 6082 C CA . GLY B 1 392 ? 5.695 -23.953 -3.145 1 97.19 392 GLY B CA 1
ATOM 6083 C C . GLY B 1 392 ? 6.207 -23.984 -1.718 1 97.19 392 GLY B C 1
ATOM 6084 O O . GLY B 1 392 ? 7.281 -23.453 -1.424 1 97.19 392 GLY B O 1
ATOM 6085 N N . THR B 1 393 ? 5.539 -24.719 -0.918 1 94.81 393 THR B N 1
ATOM 6086 C CA . THR B 1 393 ? 5.91 -24.859 0.486 1 94.81 393 THR B CA 1
ATOM 6087 C C . THR B 1 393 ? 7.246 -25.578 0.625 1 94.81 393 THR B C 1
ATOM 6089 O O . THR B 1 393 ? 8 -25.328 1.567 1 94.81 393 THR B O 1
ATOM 6092 N N . TYR B 1 394 ? 7.566 -26.406 -0.357 1 96.25 394 TYR B N 1
ATOM 6093 C CA . TYR B 1 394 ? 8.797 -27.188 -0.308 1 96.25 394 TYR B CA 1
ATOM 6094 C C . TYR B 1 394 ? 9.82 -26.656 -1.309 1 96.25 394 TYR B C 1
ATOM 6096 O O . TYR B 1 394 ? 10.836 -27.312 -1.562 1 96.25 394 TYR B O 1
ATOM 6104 N N . TYR B 1 395 ? 9.5 -25.594 -1.994 1 97.25 395 TYR B N 1
ATOM 6105 C CA . TYR B 1 395 ? 10.391 -24.906 -2.924 1 97.25 395 TYR B CA 1
ATOM 6106 C C . TYR B 1 395 ? 10.688 -25.781 -4.137 1 97.25 395 TYR B C 1
ATOM 6108 O O . TYR B 1 395 ? 11.766 -25.688 -4.727 1 97.25 395 TYR B O 1
ATOM 6116 N N . ASN B 1 396 ? 9.758 -26.656 -4.492 1 98.56 396 ASN B N 1
ATOM 6117 C CA . ASN B 1 396 ? 9.992 -27.609 -5.562 1 98.56 396 ASN B CA 1
ATOM 6118 C C . ASN B 1 396 ? 9.023 -27.406 -6.723 1 98.56 396 ASN B C 1
ATOM 6120 O O . ASN B 1 396 ? 8.703 -28.359 -7.445 1 98.56 396 ASN B O 1
ATOM 6124 N N . VAL B 1 397 ? 8.5 -26.219 -6.816 1 98.81 397 VAL B N 1
ATOM 6125 C CA . VAL B 1 397 ? 7.543 -25.906 -7.871 1 98.81 397 VAL B CA 1
ATOM 6126 C C . VAL B 1 397 ? 8.094 -24.781 -8.758 1 98.81 397 VAL B C 1
ATOM 6128 O O . VAL B 1 397 ? 8.664 -23.812 -8.258 1 98.81 397 VAL B O 1
ATOM 6131 N N . ILE B 1 398 ? 8.062 -24.969 -10.07 1 98.88 398 ILE B N 1
ATOM 6132 C CA . ILE B 1 398 ? 8.305 -23.875 -11.023 1 98.88 398 ILE B CA 1
ATOM 6133 C C . ILE B 1 398 ? 6.973 -23.312 -11.508 1 98.88 398 ILE B C 1
ATOM 6135 O O . ILE B 1 398 ? 6.09 -24.062 -11.922 1 98.88 398 ILE B O 1
ATOM 6139 N N . ARG B 1 399 ? 6.766 -22.047 -11.367 1 98.62 399 ARG B N 1
ATOM 6140 C CA . ARG B 1 399 ? 5.516 -21.422 -11.773 1 98.62 399 ARG B CA 1
ATOM 6141 C C . ARG B 1 399 ? 5.719 -20.547 -13.016 1 98.62 399 ARG B C 1
ATOM 6143 O O . ARG B 1 399 ? 6.758 -19.906 -13.164 1 98.62 399 ARG B O 1
ATOM 6150 N N . PHE B 1 400 ? 4.797 -20.609 -13.914 1 98.75 400 PHE B N 1
ATOM 6151 C CA . PHE B 1 400 ? 4.848 -19.891 -15.18 1 98.75 400 PHE B CA 1
ATOM 6152 C C . PHE B 1 400 ? 3.797 -18.797 -15.219 1 98.75 400 PHE B C 1
ATOM 6154 O O . PHE B 1 400 ? 2.605 -19.047 -15.047 1 98.75 400 PHE B O 1
ATOM 6161 N N . LEU B 1 401 ? 4.273 -17.578 -15.414 1 98.19 401 LEU B N 1
ATOM 6162 C CA . LEU B 1 401 ? 3.42 -16.406 -15.281 1 98.19 401 LEU B CA 1
ATOM 6163 C C . LEU B 1 401 ? 3.688 -15.406 -16.406 1 98.19 401 LEU B C 1
ATOM 6165 O O . LEU B 1 401 ? 3.678 -14.188 -16.172 1 98.19 401 LEU B O 1
ATOM 6169 N N . MET B 1 402 ? 4.027 -15.852 -17.609 1 98.44 402 MET B N 1
ATOM 6170 C CA . MET B 1 402 ? 4.305 -14.953 -18.719 1 98.44 402 MET B CA 1
ATOM 6171 C C . MET B 1 402 ? 3.08 -14.109 -19.062 1 98.44 402 MET B C 1
ATOM 6173 O O . MET B 1 402 ? 1.954 -14.492 -18.719 1 98.44 402 MET B O 1
ATOM 6177 N N . PRO B 1 403 ? 3.312 -12.953 -19.672 1 98.62 403 PRO B N 1
ATOM 6178 C CA . PRO B 1 403 ? 2.158 -12.227 -20.203 1 98.62 403 PRO B CA 1
ATOM 6179 C C . PRO B 1 403 ? 1.284 -13.094 -21.109 1 98.62 403 PRO B C 1
ATOM 6181 O O . PRO B 1 403 ? 1.803 -13.906 -21.891 1 98.62 403 PRO B O 1
ATOM 6184 N N . VAL B 1 404 ? -0.038 -12.875 -20.984 1 98.56 404 VAL B N 1
ATOM 6185 C CA . VAL B 1 404 ? -0.934 -13.656 -21.828 1 98.56 404 VAL B CA 1
ATOM 6186 C C . VAL B 1 404 ? -0.774 -13.227 -23.281 1 98.56 404 VAL B C 1
ATOM 6188 O O . VAL B 1 404 ? -1.094 -13.992 -24.203 1 98.56 404 VAL B O 1
ATOM 6191 N N . THR B 1 405 ? -0.183 -12.094 -23.531 1 98.69 405 THR B N 1
ATOM 6192 C CA . THR B 1 405 ? 0.031 -11.547 -24.859 1 98.69 405 THR B CA 1
ATOM 6193 C C . THR B 1 405 ? 1.331 -12.078 -25.469 1 98.69 405 THR B C 1
ATOM 6195 O O . THR B 1 405 ? 1.745 -11.641 -26.547 1 98.69 405 THR B O 1
ATOM 6198 N N . ILE B 1 406 ? 2.014 -12.961 -24.859 1 98.81 406 ILE B N 1
ATOM 6199 C CA . ILE B 1 406 ? 3.27 -13.5 -25.375 1 98.81 406 ILE B CA 1
ATOM 6200 C C . ILE B 1 406 ? 3.047 -14.102 -26.75 1 98.81 406 ILE B C 1
ATOM 6202 O O . ILE B 1 406 ? 2.121 -14.898 -26.953 1 98.81 406 ILE B O 1
ATOM 6206 N N . PRO B 1 407 ? 3.891 -13.719 -27.703 1 98.56 407 PRO B N 1
ATOM 6207 C CA . PRO B 1 407 ? 3.781 -14.383 -29.016 1 98.56 407 PRO B CA 1
ATOM 6208 C C . PRO B 1 407 ? 4.035 -15.883 -28.938 1 98.56 407 PRO B C 1
ATOM 6210 O O . PRO B 1 407 ? 4.902 -16.328 -28.172 1 98.56 407 PRO B O 1
ATOM 6213 N N . ASP B 1 408 ? 3.316 -16.625 -29.781 1 98.44 408 ASP B N 1
ATOM 6214 C CA . ASP B 1 408 ? 3.424 -18.078 -29.766 1 98.44 408 ASP B CA 1
ATOM 6215 C C . ASP B 1 408 ? 4.867 -18.531 -29.984 1 98.44 408 ASP B C 1
ATOM 6217 O O . ASP B 1 408 ? 5.34 -19.453 -29.328 1 98.44 408 ASP B O 1
ATOM 6221 N N . ALA B 1 409 ? 5.527 -17.844 -30.906 1 98.56 409 ALA B N 1
ATOM 6222 C CA . ALA B 1 409 ? 6.91 -18.219 -31.203 1 98.56 409 ALA B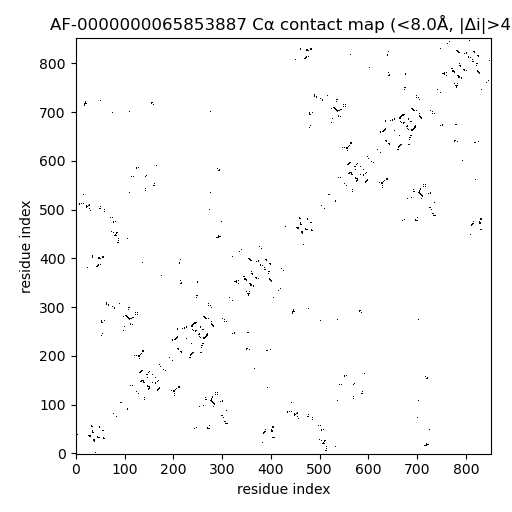 CA 1
ATOM 6223 C C . ALA B 1 409 ? 7.805 -18.031 -29.984 1 98.56 409 ALA B C 1
ATOM 6225 O O . ALA B 1 409 ? 8.719 -18.828 -29.75 1 98.56 409 ALA B O 1
ATOM 6226 N N . GLN B 1 410 ? 7.605 -16.984 -29.234 1 98.69 410 GLN B N 1
ATOM 6227 C CA . GLN B 1 410 ? 8.383 -16.719 -28.031 1 98.69 410 GLN B CA 1
ATOM 6228 C C . GLN B 1 410 ? 8.039 -17.719 -26.922 1 98.69 410 GLN B C 1
ATOM 6230 O O . GLN B 1 410 ? 8.914 -18.125 -26.172 1 98.69 410 GLN B O 1
ATOM 6235 N N . LEU B 1 411 ? 6.754 -18.078 -26.797 1 98.81 411 LEU B N 1
ATOM 6236 C CA . LEU B 1 411 ? 6.336 -19.109 -25.859 1 98.81 411 LEU B CA 1
ATOM 6237 C C . LEU B 1 411 ? 7.043 -20.422 -26.141 1 98.81 411 LEU B C 1
ATOM 6239 O O . LEU B 1 411 ? 7.562 -21.078 -25.234 1 98.81 411 LEU B O 1
ATOM 6243 N N . GLU B 1 412 ? 7.094 -20.812 -27.406 1 98.62 412 GLU B N 1
ATOM 6244 C CA . GLU B 1 412 ? 7.738 -22.062 -27.828 1 98.62 412 GLU B CA 1
ATOM 6245 C C . GLU B 1 412 ? 9.242 -22.016 -27.562 1 98.62 412 GLU B C 1
ATOM 6247 O O . GLU B 1 412 ? 9.828 -23.016 -27.141 1 98.62 412 GLU B O 1
ATOM 6252 N N . LYS B 1 413 ? 9.812 -20.859 -27.844 1 98.81 413 LYS B N 1
ATOM 6253 C CA . LYS B 1 413 ? 11.234 -20.703 -27.562 1 98.81 413 LYS B CA 1
ATOM 6254 C C . LYS B 1 413 ? 11.516 -20.875 -26.062 1 98.81 413 LYS B C 1
ATOM 6256 O O . LYS B 1 413 ? 12.508 -21.516 -25.688 1 98.81 413 LYS B O 1
ATOM 6261 N N . GLY B 1 414 ? 10.672 -20.297 -25.203 1 98.88 414 GLY B N 1
ATOM 6262 C CA . GLY B 1 414 ? 10.812 -20.5 -23.766 1 98.88 414 GLY B CA 1
ATOM 6263 C C . GLY B 1 414 ? 10.703 -21.953 -23.344 1 98.88 414 GLY B C 1
ATOM 6264 O O . GLY B 1 414 ? 11.492 -22.422 -22.531 1 98.88 414 GLY B O 1
ATOM 6265 N N . LEU B 1 415 ? 9.75 -22.641 -23.922 1 98.81 415 LEU B N 1
ATOM 6266 C CA . LEU B 1 415 ? 9.57 -24.062 -23.625 1 98.81 415 LEU B CA 1
ATOM 6267 C C . LEU B 1 415 ? 10.781 -24.859 -24.078 1 98.81 415 LEU B C 1
ATOM 6269 O O . LEU B 1 415 ? 11.188 -25.812 -23.406 1 98.81 415 LEU B O 1
ATOM 6273 N N . ALA B 1 416 ? 11.305 -24.469 -25.203 1 98.88 416 ALA B N 1
ATOM 6274 C CA . ALA B 1 416 ? 12.484 -25.156 -25.703 1 98.88 416 ALA B CA 1
ATOM 6275 C C . ALA B 1 416 ? 13.672 -24.969 -24.781 1 98.88 416 ALA B C 1
ATOM 6277 O O . ALA B 1 416 ? 14.438 -25.906 -24.531 1 98.88 416 ALA B O 1
ATOM 6278 N N . ILE B 1 417 ? 13.891 -23.734 -24.297 1 98.88 417 ILE B N 1
ATOM 6279 C CA . ILE B 1 417 ? 14.961 -23.469 -23.344 1 98.88 417 ILE B CA 1
ATOM 6280 C C . ILE B 1 417 ? 14.758 -24.312 -22.078 1 98.88 417 ILE B C 1
ATOM 6282 O O . ILE B 1 417 ? 15.703 -24.891 -21.562 1 98.88 417 ILE B O 1
ATOM 6286 N N . LEU B 1 418 ? 13.531 -24.375 -21.609 1 98.88 418 LEU B N 1
ATOM 6287 C CA . LEU B 1 418 ? 13.211 -25.156 -20.422 1 98.88 418 LEU B CA 1
ATOM 6288 C C . LEU B 1 418 ? 13.547 -26.625 -20.641 1 98.88 418 LEU B C 1
ATOM 6290 O O . LEU B 1 418 ? 14.141 -27.266 -19.766 1 98.88 418 LEU B O 1
ATOM 6294 N N . ALA B 1 419 ? 13.164 -27.172 -21.766 1 98.81 419 ALA B N 1
ATOM 6295 C CA . ALA B 1 419 ? 13.453 -28.562 -22.109 1 98.81 419 ALA B CA 1
ATOM 6296 C C . ALA B 1 419 ? 14.953 -28.828 -22.078 1 98.81 419 ALA B C 1
ATOM 6298 O O . ALA B 1 419 ? 15.398 -29.859 -21.578 1 98.81 419 ALA B O 1
ATOM 6299 N N . GLU B 1 420 ? 15.695 -27.906 -22.641 1 98.81 420 GLU B N 1
ATOM 6300 C CA . GLU B 1 420 ? 17.156 -28.031 -22.625 1 98.81 420 GLU B CA 1
ATOM 6301 C C . GLU B 1 420 ? 17.703 -28.078 -21.203 1 98.81 420 GLU B C 1
ATOM 6303 O O . GLU B 1 420 ? 18.625 -28.844 -20.922 1 98.81 420 GLU B O 1
ATOM 6308 N N . CYS B 1 421 ? 17.172 -27.219 -20.359 1 98.81 421 CYS B N 1
ATOM 6309 C CA . CYS B 1 421 ? 17.594 -27.219 -18.969 1 98.81 421 CYS B CA 1
ATOM 6310 C C . CYS B 1 421 ? 17.344 -28.562 -18.312 1 98.81 421 CYS B C 1
ATOM 6312 O O . CYS B 1 421 ? 18.188 -29.062 -17.562 1 98.81 421 CYS B O 1
ATOM 6314 N N . PHE B 1 422 ? 16.188 -29.156 -18.547 1 98.56 422 PHE B N 1
ATOM 6315 C CA . PHE B 1 422 ? 15.875 -30.469 -18 1 98.56 422 PHE B CA 1
ATOM 6316 C C . PHE B 1 422 ? 16.812 -31.531 -18.562 1 98.56 422 PHE B C 1
ATOM 6318 O O . PHE B 1 422 ? 17.281 -32.406 -17.844 1 98.56 422 PHE B O 1
ATOM 6325 N N . ASP B 1 423 ? 17.109 -31.5 -19.875 1 98.44 423 ASP B N 1
ATOM 6326 C CA . ASP B 1 423 ? 18.016 -32.438 -20.516 1 98.44 423 ASP B CA 1
ATOM 6327 C C . ASP B 1 423 ? 19.406 -32.375 -19.875 1 98.44 423 ASP B C 1
ATOM 6329 O O . ASP B 1 423 ? 20.062 -33.406 -19.734 1 98.44 423 ASP B O 1
ATOM 6333 N N . GLU B 1 424 ? 19.75 -31.219 -19.469 1 98.12 424 GLU B N 1
ATOM 6334 C CA . GLU B 1 424 ? 21.109 -31 -18.953 1 98.12 424 GLU B CA 1
ATOM 6335 C C . GLU B 1 424 ? 21.203 -31.375 -17.484 1 98.12 424 GLU B C 1
ATOM 6337 O O . GLU B 1 424 ? 22.25 -31.781 -17 1 98.12 424 GLU B O 1
ATOM 6342 N N . LEU B 1 425 ? 20.141 -31.156 -16.766 1 96.62 425 LEU B N 1
ATOM 6343 C CA . LEU B 1 425 ? 20.25 -31.156 -15.312 1 96.62 425 LEU B CA 1
ATOM 6344 C C . LEU B 1 425 ? 19.469 -32.312 -14.703 1 96.62 425 LEU B C 1
ATOM 6346 O O . LEU B 1 425 ? 19.688 -32.688 -13.547 1 96.62 425 LEU B O 1
ATOM 6350 N N . ALA B 1 426 ? 18.469 -32.719 -15.312 1 84.31 426 ALA B N 1
ATOM 6351 C CA . ALA B 1 426 ? 17.578 -33.656 -14.648 1 84.31 426 ALA B CA 1
ATOM 6352 C C . ALA B 1 426 ? 17.969 -35.094 -14.953 1 84.31 426 ALA B C 1
ATOM 6354 O O . ALA B 1 426 ? 18.609 -35.375 -15.961 1 84.31 426 ALA B O 1
#

Secondary structure (DSSP, 8-state):
----HHHHHHHHHHHS-TTB--SEEEEEEEEEBTEEEETT--EEEESSHHHHT-TT-BT-HHHHHHHHHHHTT-S-STTTTEEEHHHHHHHHHHHHHSSSSS-EEEEEESSHHHHHHHHHHHHHHHHS--EEEEETT----SSHHHHHH-S--TTTTTTS-PPPSSEEEEPPPBGGGTB-HHHHHHHHHHHHHHT--GGGEEEEEE-SB-HHHH-PBPPHHHHHHHHHHHHHHT-EEEEE-TTTTTTTTSSSSGGGGTT---SEEEE-GGGGTTS--EEEEEEHHHHTTSPTTSB--TTTT-HHHHHHHHHHHHHHHHTTHHHHHHHHHHHHHHHHHHHHHH-TTEEEEEEETTEEEEEEBGGG-TTSB-HHHHHHHHHHHHHTTEE-EEESTTS-EEEE---TT--HHHHHHHHHHHHHHHHHH-/----HHHHHHHHHHHS-TTB--SEEEEEEEEEBTEEEETT--EEEESSHHHHT-TT-BT-HHHHHHHHHHHTT-S-STTTTEEEHHHHHHHHHHHHHSSSSS-EEEEEESSHHHHHHHHHHHHHHHHS--EEEEETT----SSHHHHHH-S--TTTTTTS-PPPSSEEEEPPPBGGGTB-HHHHHHHHHHHHHHT--GGGEEEEEE-SB-HHHH-PBPPHHHHHHHHHHHHHHT-EEEEE-TTTTTTTTSSSSGGGGTT---SEEEE-GGGGTTS--EEEEEEHHHHTTSPTTSB--TTTT-HHHHHHHHHHHHHHHHTTHHHHHHHHHHHHHHHHHHHHHH-TTEEEEEEETTEEEEEEBGGG-TTSB-HHHHHHHHHHHHHTTEE-EEESTTS-EEEE---TT--HHHHHHHHHHHHHHHHHH-

Sequence (852 aa):
MSKTNESLLKRRQAAVPRGVGQIHPVVAERAENSTVWDVEGREYIDFAGGIAVLNTGHLHPKVIAAVQEQLGKLSHTCFQVLAYEPYIELAEEIAKRVPGDFPKKTLLVTSGSEAVENAVKIARAATGRAGVIAFTGAYHGRTMMTLGLTGKVVPYSAGMGLMPGGIFRALAPCELHGVSEDDSIASIERIFKNDAQPQDIAAIIIEPVQGEGGFYVNSKSFMQRLRALCDQHGILLIADEVQTGAGRTGTFFATEQLGIVPDLTTFAKSVGGGFPISGVAGKAEIMDAIAPGGLGGTYAGSPIACAAALAVLKVFEEEKLLERSQAVGERLKAGLREIQAKHKVIGDVRGLGSMVAIELFEGGDTHKPAAELVSKIVVRAREKGLILLSCGTYYNVIRFLMPVTIPDAQLEKGLAILAECFDELAMSKTNESLLKRRQAAVPRGVGQIHPVVAERAENSTVWDVEGREYIDFAGGIAVLNTGHLHPKVIAAVQEQLGKLSHTCFQVLAYEPYIELAEEIAKRVPGDFPKKTLLVTSGSEAVENAVKIARAATGRAGVIAFTGAYHGRTMMTLGLTGKVVPYSAGMGLMPGGIFRALAPCELHGVSEDDSIASIERIFKNDAQPQDIAAIIIEPVQGEGGFYVNSKSFMQRLRALCDQHGILLIADEVQTGAGRTGTFFATEQLGIVPDLTTFAKSVGGGFPISGVAGKAEIMDAIAPGGLGGTYAGSPIACAAALAVLKVFEEEKLLERSQAVGERLKAGLREIQAKHKVIGDVRGLGSMVAIELFEGGDTHKPAAELVSKIVVRAREKGLILLSCGTYYNVIRFLMPVTIPDAQLEKGLAILAECFDELA

pLDDT: mean 97.69, std 3.15, range [47.88, 98.94]

Foldseek 3Di:
DQDDLVVVVVVCPVPPDPLPDDLDSFAFDDFWFQWTAGSVGAIFRHQCLVPQQALVGAPNPLLVVLLVVLVVPDFFDFCLRPNDVLLVVLQVVVQVQADDDFDKGKWKFFAQLVQLVVVQVLLCLLLVARAEEAEALAQRDQDLARQLRHNACPPRVPPVDDGDPRYHYFYDDDVLVPRHLVRRVVRVVVCCVPPNPLSRASAYEYECAGRQAFRRHDALVSVVVVQVVCVVSVHFYEYEQANVACQLQLGRGPVVVNPDHGQKYKYFRHLQNPGGMIIIMGHPSSNPSDDPPPDGDRCGCTSSSSSSNVSSVVCCVVVVLSNLQQVLCVVLLVLVVVLCVVPLQFQDWDGGRNWIKTFGAVVNPSVGGPQVLLSQLQVQLVVVRYHWDFHHSVNRMITGNRHSPDDPVSSVVSSVSSSVSSVVRD/DQDDLVVVVVVCPVPPDPLPDDLDSFAFDDFWFQWTAGSVGAIFRHQCCVPQQALVGAPNPLLVVLLVVLVVPDFFDFCLRPNDVLLVVLQVVVQVQADDDFDKGKWKFFAQLVQLVVVQVLLCLLLVARAEEAEALAQRDQDLARQLRHNACPPRVPPVDDGDPRYHYFYDDDVLVPRHLVRRVVRVVVCCVPPNPLSRASAYEYECAGRQAFRRHDALVSVVVVQVVCVVSVHFYEYEQANVACQLQLGRGPVVVNPDHGQKYKYFRHLQNPGGMIIMMGHPSSNPSDDPPPDGDRCGCTSSSSSSNVSSVVCCVVVVLSNLQQVLCVVLLVLVVVLCVVPLQFQDWDGGRNWIKTFGADVNPSVGGDQVLLSQLQVQLVVVRYHWDFHHSVNRMITGNRHSPDDPVSSVVSSVSSSVSSVVRD

GO terms:
  GO:0019477 L-lysine catabolic process (P, IDA)
  GO:0047589 5-aminovalerate:2-oxoglutarate transaminase activity (F, IDA)

Radius of gyration: 26.14 Å; Cα contacts (8 Å, |Δi|>4): 2198; chains: 2; bounding box: 59×80×66 Å

Nearest PDB structures (foldseek):
  1szk-assembly1_D  TM=9.973E-01  e=1.043E-74  Escherichia coli
  1szu-assembly1_D  TM=9.978E-01  e=3.850E-74  Escherichia coli
  1sff-assembly1_A  TM=9.985E-01  e=5.181E-74  Escherichia coli
  1szs-assembly1_A  TM=9.986E-01  e=2.029E-73  Escherichia coli
  6wop-assembly1_A  TM=9.874E-01  e=7.279E-61  Acinetobacter baumannii ATCC 19606 = CIP 70.34 = JCM 6841

Organism: Pseudomonas aeruginosa (strain ATCC 15692 / DSM 22644 / CIP 104116 / JCM 14847 / LMG 12228 / 1C / PRS 101 / PAO1) (NCBI:txid208964)

Solvent-accessible surface area (backbone atoms only — not comparable to full-atom values): 39577 Å² total; per-residue (Å²): 132,85,67,39,41,68,61,51,49,52,51,30,64,62,17,33,30,54,7,47,33,64,76,39,93,42,31,45,52,33,44,47,43,38,35,39,26,29,55,74,66,50,63,28,43,34,28,28,24,36,77,40,15,17,40,62,11,34,66,33,66,67,30,49,50,35,30,57,56,34,67,74,22,43,44,61,42,20,50,42,46,32,27,41,62,45,45,43,52,40,21,44,56,51,37,72,64,47,70,70,93,62,67,39,17,18,47,51,22,43,37,46,36,54,12,46,47,46,49,51,42,37,33,10,28,52,63,72,17,70,20,34,36,24,28,48,35,31,71,43,46,77,40,60,66,26,35,47,44,21,37,47,52,78,46,46,44,54,64,43,65,84,56,54,79,54,62,43,78,23,50,48,60,35,67,88,78,71,30,42,58,66,54,20,54,48,36,46,50,45,38,38,73,74,73,44,51,56,80,41,32,12,28,40,46,43,47,56,46,24,61,57,31,48,38,52,68,62,49,41,68,52,47,39,51,50,52,51,53,24,63,74,52,68,26,40,38,33,35,46,23,29,64,37,18,53,21,34,33,28,37,54,42,47,48,76,76,26,76,52,65,57,50,33,35,28,32,12,40,22,41,10,44,42,34,57,26,16,15,32,33,28,40,35,76,44,52,44,43,35,52,56,50,40,40,74,50,70,56,26,38,28,45,41,22,26,32,17,22,49,32,37,56,49,46,37,64,77,65,42,36,33,62,38,8,34,52,51,17,51,54,49,50,53,54,50,50,56,45,30,75,76,33,60,33,48,66,43,80,46,57,42,28,35,40,34,30,39,34,32,13,50,90,41,37,81,87,35,64,24,26,68,57,44,54,49,41,40,52,51,26,43,76,73,26,29,41,58,41,70,30,23,83,68,44,17,20,43,43,42,27,40,17,48,66,44,51,66,70,57,52,50,50,49,52,49,49,49,44,50,38,43,70,73,69,101,129,84,69,38,42,67,62,51,50,54,52,29,64,62,17,33,31,56,8,46,32,65,76,39,94,42,30,45,54,32,44,48,43,35,36,38,24,31,55,75,67,50,65,28,43,35,28,28,24,36,77,38,16,17,40,63,11,34,66,35,66,65,30,49,51,35,29,56,56,34,67,74,22,43,45,61,41,20,50,42,45,33,26,41,62,47,46,41,53,40,22,44,57,49,38,71,63,48,68,68,94,63,68,38,16,19,46,51,21,42,35,47,36,54,11,46,46,48,49,51,42,38,33,12,28,54,63,72,18,72,21,33,38,25,28,48,34,32,70,43,48,76,41,62,64,25,34,46,46,21,37,49,52,81,44,46,42,52,65,42,65,83,56,52,80,55,61,44,78,24,51,50,61,36,67,89,77,73,30,42,58,66,53,19,54,48,36,47,51,46,38,38,72,74,73,44,50,56,80,40,32,13,28,38,47,45,47,55,45,24,62,56,32,46,39,52,67,61,49,42,68,52,47,38,51,50,51,50,53,24,62,73,53,69,26,41,39,33,34,45,24,31,64,38,16,55,20,34,32,28,36,54,42,48,47,76,76,26,76,51,63,56,49,32,37,27,31,13,42,23,40,9,44,40,32,56,26,16,15,31,32,28,40,36,74,44,51,42,43,35,53,54,49,41,40,73,51,69,55,26,38,27,45,41,23,25,31,16,22,50,32,39,55,50,47,37,64,77,64,43,37,32,62,37,8,35,52,50,18,51,53,50,50,53,54,50,49,56,45,31,76,76,32,57,33,47,64,45,78,46,56,40,26,36,39,32,29,38,34,33,12,50,90,41,36,81,87,35,65,24,27,69,59,43,54,48,41,38,53,50,25,43,78,72,27,31,40,58,41,70,29,24,83,68,43,18,19,43,43,42,26,41,17,46,64,45,51,68,70,58,51,50,50,48,51,48,49,51,44,50,37,44,69,72,68,101

InterPro domains:
  IPR004632 4-aminobutyrate aminotransferase, bacterial [TIGR00700] (10-421)
  IPR005814 Aminotransferase class-III [PF00202] (17-421)
  IPR005814 Aminotransferase class-III [PIRSF000521] (34-421)
  IPR005814 Aminotransferase class-III [cd00610] (8-422)
  IPR015421 Pyridoxal phosphate-dependent transferase, major domain [G3DSA:3.40.640.10] (60-319)
  IPR015422 Pyridoxal phosphate-dependent transferase, small domain [G3DSA:3.90.1150.10] (8-418)
  IPR015424 Pyridoxal phosphate-dependent transferase [SSF53383] (22-425)
  IPR049704 Aminotransferases class-III pyridoxal-phosphate attachment site [PS00600] (237-274)
  IPR050103 Class-III Pyridoxal-phosphate-dependent Aminotransferase [PTHR11986] (8-423)